Protein 3SY9 (pdb70)

B-factor: mean 71.55, std 22.41, range [23.56, 163.9]

InterPro domains:
  IPR005318 Outer membrane porin, bacterial [PF03573] (29-442)
  IPR005318 Outer membrane porin, bacterial [PTHR34596] (5-444)
  IPR023614 Porin domain superfamily [G3DSA:2.40.160.10] (34-443)

Secondary structure (DSSP, 8-state):
--TTTT-EEEEEEEEEEEEEEE--EEEEEEEEEEEE----SSSEEEEEEEEEEEEEE----S----EEEEEEEEEEEEETTEEEEEEEE--EETTEE--SSSSSPP-EEEEEEEE-SSTTEEEEEEEEEE-------EEEEEEEEEEEEETTEEEEEEEEEETTTEEEEEEEEEE-EE-SSSEEEEEEEEEEEEEE-TT-TT---EEEEEEEEEEEEETTEEEEEEEEEEESSS----SS-SS-TT-TT--SS-----TT-EEEEEEEEEE-GGGT-TTEEEEEEEEEEE--GGGS-TT-TTTGGG--TTTTT-EEEEEEEEEEEE--SSTTTT-EEEEEEEEEEEETTGGGTS--EEEEEEEEEEEEEE-/--TTTT-EEEEEEEEEEEEEEE--EEEEEEEEEEEE-----SSSEEEEEEEEEEEEE-----S----EEEEEEEEEEEEETTEEEEEEEE--BSSS-B--SSSSSPP-EEEEEEEEEEETTEEEEEEEEEE-------EEEEEEEEEE--SSSEEEEEEEEEETTTEEEEEEEEEE-EE-SSSEEEEEEEEEEEEEE-TT-TT---EEEEEEEEEEEEETTEEEEEEEEEEESSS----SS-SS-TT-TT--SS-----TT-EEEEEEEEEE-GGGT-TTEEEEEEEEEEE--GGGS-TT-TTTGGG--TT-SS-EEEEEEEEEEEE--SSTTTT-EEEEEEEEEEEETTGGGTS--EEEEEEEEEEEEEE-/---TTTT-EEEEEEEEEEEEEE--EEEEEEEEEEEE----SSSSEEEEEEEEEEEEE--EEEEEEEEEEEEETTEEEEEEEE--EETTEE--SSSSS---EEEEEEEE--STTEEEEEEEEEE----EEEEEEEEEE---SEEEEEEEEEETTTEEEEEEEEEE-EE-SSSEEEEEEEEEEEEEE-TT-TT---EEEEEEEEEEEEETTEEEEEEEEEEESSS----SS-SS-SS-TT--SS-----TT-EEEEEEEEEE-GGGT-TTEEEEEEEEEEE--TTSS-TT-TTTGGG--SS-SS-EEEEEEEEEEEE--SGGGTT-EEEEEEEEEEEETTGGGTS--EEEEEEEEEEEEE--/---TTTT-EEEEEEEEEEEEEE--EEEEEEEEEEE----SSSSEEEEEEEEEEEEE--EEEEEEEEEEEEETTEEEEEEEE--EETTEE--SSSSS---EEEEEEEE--SSSEEEEEEEEEE-S---EEEEEEEEEE--SSS-EEEEEEEEETTTEEEEEEEEE--EE-SSSEEEEEEEEEEEEEE-TT-TT---EEEEEEEEEEEEETTEEEEEEEEEEESSS----SS-SS-SS-TT--SS-----TT-EEEEEEEEEE-GGGT-TTEEEEEEEEEEE--GGGS-TT-TTTTTS--TT-TT-EEEEEEEEEEEE--SSTTTT-EEEEEEEEEEE-SSGGGTS--EEEEEEEEEEEEEE-

Organism: Pseudomonas aeruginosa (strain ATCC 15692 / DSM 22644 / CIP 104116 / JCM 14847 / LMG 12228 / 1C / PRS 101 / PAO1) (NCBI:txid208964)

CATH classification: 2.40.160.10

Structure (mmCIF, N/CA/C/O backbone):
data_3SY9
#
_entry.id   3SY9
#
_cell.length_a   93.353
_cell.length_b   102.828
_cell.length_c   101.696
_cell.angle_alpha   77.67
_cell.angle_beta   62.57
_cell.angle_gamma   62.95
#
_symmetry.space_group_name_H-M   'P 1'
#
loop_
_entity.id
_entity.type
_entity.pdbx_description
1 polymer 'Histidine porin OpdC'
2 non-polymer (HYDROXYETHYLOXY)TRI(ETHYLOXY)OCTANE
3 non-polymer 'octyl beta-D-glucopyranoside'
4 water water
#
loop_
_atom_site.group_PDB
_atom_site.id
_atom_site.type_symbol
_atom_site.label_atom_id
_atom_site.label_alt_id
_atom_site.label_comp_id
_atom_site.label_asym_id
_atom_site.label_entity_id
_atom_site.label_seq_id
_atom_site.pdbx_PDB_ins_code
_atom_site.Cartn_x
_atom_site.Cartn_y
_atom_site.Cartn_z
_atom_site.occupancy
_atom_site.B_iso_or_equiv
_atom_site.auth_seq_id
_atom_site.auth_comp_id
_atom_site.auth_asym_id
_atom_site.auth_atom_id
_atom_site.pdbx_PDB_model_num
ATOM 1 N N . GLU A 1 7 ? 8.675 -8.886 -3.481 1.00 93.75 7 GLU A N 1
ATOM 2 C CA . GLU A 1 7 ? 9.164 -8.625 -4.835 1.00 94.06 7 GLU A CA 1
ATOM 3 C C . GLU A 1 7 ? 8.630 -7.323 -5.427 1.00 91.79 7 GLU A C 1
ATOM 4 O O . GLU A 1 7 ? 9.370 -6.558 -6.041 1.00 92.34 7 GLU A O 1
ATOM 10 N N . GLY A 1 8 ? 7.348 -7.057 -5.227 1.00 89.28 8 GLY A N 1
ATOM 11 C CA . GLY A 1 8 ? 6.783 -5.813 -5.705 1.00 79.76 8 GLY A CA 1
ATOM 12 C C . GLY A 1 8 ? 5.808 -5.939 -6.852 1.00 75.52 8 GLY A C 1
ATOM 13 O O . GLY A 1 8 ? 5.798 -6.924 -7.583 1.00 85.03 8 GLY A O 1
ATOM 14 N N . PHE A 1 9 ? 4.999 -4.902 -7.005 1.00 68.17 9 PHE A N 1
ATOM 15 C CA . PHE A 1 9 ? 3.898 -4.874 -7.953 1.00 67.26 9 PHE A CA 1
ATOM 16 C C . PHE A 1 9 ? 4.284 -5.457 -9.313 1.00 66.58 9 PHE A C 1
ATOM 17 O O . PHE A 1 9 ? 3.742 -6.473 -9.733 1.00 61.91 9 PHE A O 1
ATOM 25 N N . ILE A 1 10 ? 5.203 -4.808 -10.012 1.00 70.70 10 ILE A N 1
ATOM 26 C CA . ILE A 1 10 ? 5.618 -5.309 -11.311 1.00 76.48 10 ILE A CA 1
ATOM 27 C C . ILE A 1 10 ? 6.285 -6.681 -11.205 1.00 75.02 10 ILE A C 1
ATOM 28 O O . ILE A 1 10 ? 5.788 -7.660 -11.768 1.00 58.06 10 ILE A O 1
ATOM 33 N N . GLU A 1 11 ? 7.384 -6.749 -10.452 1.00 87.68 11 GLU A N 1
ATOM 34 C CA . GLU A 1 11 ? 8.228 -7.954 -10.391 1.00 92.32 11 GLU A CA 1
ATOM 35 C C . GLU A 1 11 ? 7.475 -9.219 -10.032 1.00 82.54 11 GLU A C 1
ATOM 36 O O . GLU A 1 11 ? 7.798 -10.293 -10.545 1.00 85.42 11 GLU A O 1
ATOM 42 N N . GLY A 1 12 ? 6.495 -9.097 -9.139 1.00 76.70 12 GLY A N 1
ATOM 43 C CA . GLY A 1 12 ? 5.703 -10.242 -8.711 1.00 73.82 12 GLY A CA 1
ATOM 44 C C . GLY A 1 12 ? 4.443 -10.503 -9.527 1.00 68.94 12 GLY A C 1
ATOM 45 O O . GLY A 1 12 ? 3.562 -11.259 -9.110 1.00 70.86 12 GLY A O 1
ATOM 46 N N . SER A 1 13 ? 4.358 -9.884 -10.696 1.00 71.26 13 SER A N 1
ATOM 47 C CA . SER A 1 13 ? 3.176 -10.012 -11.535 1.00 74.91 13 SER A CA 1
ATOM 48 C C . SER A 1 13 ? 3.192 -11.268 -12.404 1.00 73.54 13 SER A C 1
ATOM 49 O O . SER A 1 13 ? 4.237 -11.677 -12.908 1.00 77.98 13 SER A O 1
ATOM 52 N N . SER A 1 14 ? 2.021 -11.875 -12.565 1.00 61.04 14 SER A N 1
ATOM 53 C CA . SER A 1 14 ? 1.870 -13.035 -13.430 1.00 67.79 14 SER A CA 1
ATOM 54 C C . SER A 1 14 ? 0.563 -12.978 -14.240 1.00 71.70 14 SER A C 1
ATOM 55 O O . SER A 1 14 ? -0.486 -12.547 -13.739 1.00 60.66 14 SER A O 1
ATOM 58 N N . LEU A 1 15 ? 0.637 -13.412 -15.494 1.00 76.49 15 LEU A N 1
ATOM 59 C CA . LEU A 1 15 ? -0.547 -13.526 -16.341 1.00 75.36 15 LEU A CA 1
ATOM 60 C C . LEU A 1 15 ? -0.696 -14.950 -16.910 1.00 74.97 15 LEU A C 1
ATOM 61 O O . LEU A 1 15 ? 0.205 -15.466 -17.558 1.00 74.69 15 LEU A O 1
ATOM 66 N N . GLN A 1 16 ? -1.835 -15.587 -16.667 1.00 74.06 16 GLN A N 1
ATOM 67 C CA . GLN A 1 16 ? -2.079 -16.914 -17.222 1.00 72.75 16 GLN A CA 1
ATOM 68 C C . GLN A 1 16 ? -3.278 -16.894 -18.154 1.00 63.56 16 GLN A C 1
ATOM 69 O O . GLN A 1 16 ? -4.266 -16.207 -17.891 1.00 58.36 16 GLN A O 1
ATOM 75 N N . LEU A 1 17 ? -3.178 -17.642 -19.250 1.00 66.94 17 LEU A N 1
ATOM 76 C CA . LEU A 1 17 ? -4.312 -17.852 -20.148 1.00 69.40 17 LEU A CA 1
ATOM 77 C C . LEU A 1 17 ? -4.685 -19.325 -20.231 1.00 62.60 17 LEU A C 1
ATOM 78 O O . LEU A 1 17 ? -3.876 -20.149 -20.647 1.00 70.61 17 LEU A O 1
ATOM 83 N N . LEU A 1 18 ? -5.910 -19.655 -19.837 1.00 54.24 18 LEU A N 1
ATOM 84 C CA . LEU A 1 18 ? -6.376 -21.035 -19.913 1.00 61.38 18 LEU A CA 1
ATOM 85 C C . LEU A 1 18 ? -7.393 -21.227 -21.037 1.00 61.93 18 LEU A C 1
ATOM 86 O O . LEU A 1 18 ? -8.503 -20.692 -20.991 1.00 53.17 18 LEU A O 1
ATOM 91 N N . THR A 1 19 ? -6.987 -21.992 -22.047 1.00 68.93 19 THR A N 1
ATOM 92 C CA . THR A 1 19 ? -7.846 -22.363 -23.166 1.00 72.89 19 THR A CA 1
ATOM 93 C C . THR A 1 19 ? -8.583 -23.651 -22.848 1.00 76.18 19 THR A C 1
ATOM 94 O O . THR A 1 19 ? -7.978 -24.633 -22.408 1.00 78.83 19 THR A O 1
ATOM 98 N N . ARG A 1 20 ? -9.888 -23.649 -23.097 1.00 77.27 20 ARG A N 1
ATOM 99 C CA . ARG A 1 20 ? -10.748 -24.755 -22.701 1.00 73.52 20 ARG A CA 1
ATOM 100 C C . ARG A 1 20 ? -11.633 -25.295 -23.840 1.00 72.42 20 ARG A C 1
ATOM 101 O O . ARG A 1 20 ? -12.524 -24.605 -24.339 1.00 61.88 20 ARG A O 1
ATOM 109 N N . ASN A 1 21 ? -11.388 -26.537 -24.243 1.00 85.58 21 ASN A N 1
ATOM 110 C CA . ASN A 1 21 ? -12.289 -27.226 -25.162 1.00 89.86 21 ASN A CA 1
ATOM 111 C C . ASN A 1 21 ? -13.243 -28.135 -24.398 1.00 85.06 21 ASN A C 1
ATOM 112 O O . ASN A 1 21 ? -12.816 -28.953 -23.585 1.00 89.91 21 ASN A O 1
ATOM 117 N N . TYR A 1 22 ? -14.535 -27.999 -24.667 1.00 74.49 22 TYR A N 1
ATOM 118 C CA . TYR A 1 22 ? -15.543 -28.670 -23.856 1.00 72.02 22 TYR A CA 1
ATOM 119 C C . TYR A 1 22 ? -16.599 -29.365 -24.719 1.00 74.83 22 TYR A C 1
ATOM 120 O O . TYR A 1 22 ? -17.296 -28.708 -25.499 1.00 73.96 22 TYR A O 1
ATOM 129 N N . TYR A 1 23 ? -16.718 -30.689 -24.579 1.00 77.23 23 TYR A N 1
ATOM 130 C CA . TYR A 1 23 ? -17.687 -31.469 -25.369 1.00 75.22 23 TYR A CA 1
ATOM 131 C C . TYR A 1 23 ? -18.628 -32.291 -24.510 1.00 71.65 23 TYR A C 1
ATOM 132 O O . TYR A 1 23 ? -18.197 -33.036 -23.637 1.00 81.43 23 TYR A O 1
ATOM 141 N N . PHE A 1 24 ? -19.917 -32.178 -24.786 1.00 65.64 24 PHE A N 1
ATOM 142 C CA . PHE A 1 24 ? -20.924 -32.734 -23.898 1.00 75.09 24 PHE A CA 1
ATOM 143 C C . PHE A 1 24 ? -22.000 -33.491 -24.683 1.00 76.65 24 PHE A C 1
ATOM 144 O O . PHE A 1 24 ? -22.738 -32.894 -25.461 1.00 76.26 24 PHE A O 1
ATOM 152 N N . ASN A 1 25 ? -22.086 -34.804 -24.484 1.00 86.54 25 ASN A N 1
ATOM 153 C CA . ASN A 1 25 ? -23.088 -35.614 -25.190 1.00 93.24 25 ASN A CA 1
ATOM 154 C C . ASN A 1 25 ? -24.129 -36.266 -24.281 1.00 88.09 25 ASN A C 1
ATOM 155 O O . ASN A 1 25 ? -23.793 -36.854 -23.257 1.00 82.41 25 ASN A O 1
ATOM 160 N N . HIS A 1 26 ? -25.392 -36.176 -24.681 1.00 92.40 26 HIS A N 1
ATOM 161 C CA . HIS A 1 26 ? -26.495 -36.619 -23.834 1.00 95.70 26 HIS A CA 1
ATOM 162 C C . HIS A 1 26 ? -27.508 -37.528 -24.534 1.00 105.48 26 HIS A C 1
ATOM 163 O O . HIS A 1 26 ? -28.130 -37.137 -25.519 1.00 116.52 26 HIS A O 1
ATOM 170 N N . ASP A 1 27 ? -27.665 -38.742 -24.014 1.00 106.86 27 ASP A N 1
ATOM 171 C CA . ASP A 1 27 ? -28.736 -39.642 -24.440 1.00 111.48 27 ASP A CA 1
ATOM 172 C C . ASP A 1 27 ? -29.864 -39.623 -23.408 1.00 103.77 27 ASP A C 1
ATOM 173 O O . ASP A 1 27 ? -29.614 -39.651 -22.203 1.00 94.12 27 ASP A O 1
ATOM 178 N N . ARG A 1 28 ? -31.104 -39.574 -23.877 1.00 106.89 28 ARG A N 1
ATOM 179 C CA . ARG A 1 28 ? -32.240 -39.609 -22.964 1.00 104.52 28 ARG A CA 1
ATOM 180 C C . ARG A 1 28 ? -33.180 -40.789 -23.239 1.00 108.10 28 ARG A C 1
ATOM 181 O O . ARG A 1 28 ? -33.666 -40.958 -24.364 1.00 107.31 28 ARG A O 1
ATOM 184 N N . ARG A 1 29 ? -33.419 -41.599 -22.208 1.00 108.46 29 ARG A N 1
ATOM 185 C CA . ARG A 1 29 ? -34.260 -42.775 -22.355 1.00 112.95 29 ARG A CA 1
ATOM 186 C C . ARG A 1 29 ? -35.706 -42.500 -21.916 1.00 111.32 29 ARG A C 1
ATOM 187 O O . ARG A 1 29 ? -36.252 -43.242 -21.082 1.00 111.31 29 ARG A O 1
ATOM 195 N N . SER A 1 36 ? -29.054 -34.460 -27.419 1.00 114.05 36 SER A N 1
ATOM 196 C CA . SER A 1 36 ? -28.484 -33.126 -27.584 1.00 114.50 36 SER A CA 1
ATOM 197 C C . SER A 1 36 ? -26.982 -33.103 -27.283 1.00 104.61 36 SER A C 1
ATOM 198 O O . SER A 1 36 ? -26.581 -33.278 -26.130 1.00 90.33 36 SER A O 1
ATOM 201 N N . LYS A 1 37 ? -26.148 -32.894 -28.305 1.00 104.18 37 LYS A N 1
ATOM 202 C CA . LYS A 1 37 ? -24.728 -32.670 -28.038 1.00 95.26 37 LYS A CA 1
ATOM 203 C C . LYS A 1 37 ? -24.401 -31.177 -27.978 1.00 88.82 37 LYS A C 1
ATOM 204 O O . LYS A 1 37 ? -25.192 -30.335 -28.410 1.00 82.43 37 LYS A O 1
ATOM 207 N N . GLU A 1 38 ? -23.205 -30.862 -27.492 1.00 86.18 38 GLU A N 1
ATOM 208 C CA . GLU A 1 38 ? -22.774 -29.476 -27.369 1.00 81.39 38 GLU A CA 1
ATOM 209 C C . GLU A 1 38 ? -21.253 -29.362 -27.407 1.00 77.89 38 GLU A C 1
ATOM 210 O O . GLU A 1 38 ? -20.538 -30.187 -26.834 1.00 74.59 38 GLU A O 1
ATOM 212 N N . TRP A 1 39 ? -20.769 -28.314 -28.058 1.00 80.57 39 TRP A N 1
ATOM 213 C CA . TRP A 1 39 ? -19.347 -28.134 -28.290 1.00 90.45 39 TRP A CA 1
ATOM 214 C C . TRP A 1 39 ? -19.038 -26.677 -27.966 1.00 82.28 39 TRP A C 1
ATOM 215 O O . TRP A 1 39 ? -19.750 -25.780 -28.416 1.00 86.86 39 TRP A O 1
ATOM 226 N N . ALA A 1 40 ? -18.017 -26.425 -27.152 1.00 70.97 40 ALA A N 1
ATOM 227 C CA . ALA A 1 40 ? -17.701 -25.038 -26.810 1.00 71.73 40 ALA A CA 1
ATOM 228 C C . ALA A 1 40 ? -16.229 -24.734 -26.522 1.00 76.11 40 ALA A C 1
ATOM 229 O O . ALA A 1 40 ? -15.513 -25.540 -25.916 1.00 69.90 40 ALA A O 1
ATOM 231 N N . GLN A 1 41 ? -15.804 -23.554 -26.978 1.00 84.50 41 GLN A N 1
ATOM 232 C CA . GLN A 1 41 ? -14.483 -22.996 -26.700 1.00 83.55 41 GLN A CA 1
ATOM 233 C C . GLN A 1 41 ? -14.585 -22.074 -25.501 1.00 79.27 41 GLN A C 1
ATOM 234 O O . GLN A 1 41 ? -15.595 -21.398 -25.313 1.00 78.99 41 GLN A O 1
ATOM 240 N N . GLY A 1 42 ? -13.536 -22.028 -24.693 1.00 75.35 42 GLY A N 1
ATOM 241 C CA . GLY A 1 42 ? -13.504 -21.059 -23.621 1.00 73.79 42 GLY A CA 1
ATOM 242 C C . GLY A 1 42 ? -12.095 -20.630 -23.289 1.00 78.60 42 GLY A C 1
ATOM 243 O O . GLY A 1 42 ? -11.131 -21.393 -23.404 1.00 75.67 42 GLY A O 1
ATOM 244 N N . PHE A 1 43 ? -11.990 -19.392 -22.828 1.00 84.57 43 PHE A N 1
ATOM 245 C CA . PHE A 1 43 ? -10.703 -18.774 -22.578 1.00 82.53 43 PHE A CA 1
ATOM 246 C C . PHE A 1 43 ? -10.828 -18.029 -21.281 1.00 73.63 43 PHE A C 1
ATOM 247 O O . PHE A 1 43 ? -11.798 -17.306 -21.055 1.00 64.22 43 PHE A O 1
ATOM 255 N N . ILE A 1 44 ? -9.855 -18.226 -20.412 1.00 75.60 44 ILE A N 1
ATOM 256 C CA . ILE A 1 44 ? -9.868 -17.526 -19.152 1.00 76.30 44 ILE A CA 1
ATOM 257 C C . ILE A 1 44 ? -8.484 -16.931 -18.880 1.00 74.22 44 ILE A C 1
ATOM 258 O O . ILE A 1 44 ? -7.511 -17.651 -18.622 1.00 75.42 44 ILE A O 1
ATOM 263 N N . ALA A 1 45 ? -8.416 -15.602 -18.927 1.00 65.23 45 ALA A N 1
ATOM 264 C CA . ALA A 1 45 ? -7.167 -14.881 -18.709 1.00 50.93 45 ALA A CA 1
ATOM 265 C C . ALA A 1 45 ? -7.143 -14.363 -17.281 1.00 55.03 45 ALA A C 1
ATOM 266 O O . ALA A 1 45 ? -8.139 -13.818 -16.786 1.00 53.46 45 ALA A O 1
ATOM 268 N N . THR A 1 46 ? -6.010 -14.552 -16.615 1.00 60.00 46 THR A N 1
ATOM 269 C CA . THR A 1 46 ? -5.893 -14.215 -15.201 1.00 71.81 46 THR A CA 1
ATOM 270 C C . THR A 1 46 ? -4.611 -13.456 -14.943 1.00 71.45 46 THR A C 1
ATOM 271 O O . THR A 1 46 ? -3.521 -13.976 -15.200 1.00 70.31 46 THR A O 1
ATOM 275 N N . PHE A 1 47 ? -4.741 -12.238 -14.418 1.00 68.31 47 PHE A N 1
ATOM 276 C CA . PHE A 1 47 ? -3.579 -11.453 -14.002 1.00 62.52 47 PHE A CA 1
ATOM 277 C C . PHE A 1 47 ? -3.505 -11.246 -12.483 1.00 55.72 47 PHE A C 1
ATOM 278 O O . PHE A 1 47 ? -4.513 -10.979 -11.816 1.00 50.87 47 PHE A O 1
ATOM 286 N N . GLN A 1 48 ? -2.300 -11.366 -11.942 1.00 57.57 48 GLN A N 1
ATOM 287 C CA . GLN A 1 48 ? -2.069 -10.997 -10.554 1.00 62.69 48 GLN A CA 1
ATOM 288 C C . GLN A 1 48 ? -0.854 -10.100 -10.407 1.00 63.14 48 GLN A C 1
ATOM 289 O O . GLN A 1 48 ? 0.250 -10.421 -10.871 1.00 60.50 48 GLN A O 1
ATOM 295 N N . SER A 1 49 ? -1.069 -8.965 -9.759 1.00 58.96 49 SER A N 1
ATOM 296 C CA . SER A 1 49 ? 0.012 -8.025 -9.504 1.00 59.44 49 SER A CA 1
ATOM 297 C C . SER A 1 49 ? 0.935 -8.570 -8.427 1.00 54.17 49 SER A C 1
ATOM 298 O O . SER A 1 49 ? 0.561 -9.457 -7.664 1.00 57.46 49 SER A O 1
ATOM 301 N N . GLY A 1 50 ? 2.144 -8.041 -8.357 1.00 51.25 50 GLY A N 1
ATOM 302 C CA . GLY A 1 50 ? 2.906 -8.187 -7.136 1.00 55.87 50 GLY A CA 1
ATOM 303 C C . GLY A 1 50 ? 2.299 -7.265 -6.082 1.00 69.35 50 GLY A C 1
ATOM 304 O O . GLY A 1 50 ? 1.183 -6.743 -6.229 1.00 46.67 50 GLY A O 1
ATOM 305 N N . TYR A 1 51 ? 3.039 -7.054 -5.005 1.00 68.20 51 TYR A N 1
ATOM 306 C CA . TYR A 1 51 ? 2.601 -6.144 -3.961 1.00 59.24 51 TYR A CA 1
ATOM 307 C C . TYR A 1 51 ? 3.574 -4.971 -3.796 1.00 63.76 51 TYR A C 1
ATOM 308 O O . TYR A 1 51 ? 4.799 -5.161 -3.805 1.00 56.70 51 TYR A O 1
ATOM 317 N N . THR A 1 52 ? 3.033 -3.763 -3.637 1.00 60.79 52 THR A N 1
ATOM 318 C CA . THR A 1 52 ? 3.869 -2.635 -3.234 1.00 57.51 52 THR A CA 1
ATOM 319 C C . THR A 1 52 ? 4.555 -3.005 -1.923 1.00 56.83 52 THR A C 1
ATOM 320 O O . THR A 1 52 ? 3.961 -3.667 -1.065 1.00 60.26 52 THR A O 1
ATOM 324 N N . PRO A 1 53 ? 5.823 -2.607 -1.779 1.00 59.85 53 PRO A N 1
ATOM 325 C CA . PRO A 1 53 ? 6.627 -2.948 -0.599 1.00 57.99 53 PRO A CA 1
ATOM 326 C C . PRO A 1 53 ? 6.175 -2.235 0.679 1.00 61.97 53 PRO A C 1
ATOM 327 O O . PRO A 1 53 ? 5.410 -1.270 0.639 1.00 51.54 53 PRO A O 1
ATOM 331 N N . GLY A 1 54 ? 6.638 -2.733 1.816 1.00 62.51 54 GLY A N 1
ATOM 332 C CA . GLY A 1 54 ? 6.166 -2.236 3.088 1.00 52.10 54 GLY A CA 1
ATOM 333 C C . GLY A 1 54 ? 5.271 -3.161 3.903 1.00 70.90 54 GLY A C 1
ATOM 334 O O . GLY A 1 54 ? 4.801 -4.226 3.459 1.00 56.63 54 GLY A O 1
ATOM 335 N N . VAL A 1 55 ? 5.056 -2.730 5.137 1.00 69.75 55 VAL A N 1
ATOM 336 C CA . VAL A 1 55 ? 4.193 -3.412 6.075 1.00 68.94 55 VAL A CA 1
ATOM 337 C C . VAL A 1 55 ? 2.800 -3.655 5.486 1.00 65.68 55 VAL A C 1
ATOM 338 O O . VAL A 1 55 ? 2.218 -4.726 5.677 1.00 66.16 55 VAL A O 1
ATOM 342 N N . VAL A 1 56 ? 2.260 -2.652 4.797 1.00 62.49 56 VAL A N 1
ATOM 343 C CA . VAL A 1 56 ? 0.954 -2.775 4.152 1.00 56.94 56 VAL A CA 1
ATOM 344 C C . VAL A 1 56 ? 1.103 -2.654 2.639 1.00 50.77 56 VAL A C 1
ATOM 345 O O . VAL A 1 56 ? 1.312 -1.573 2.121 1.00 52.01 56 VAL A O 1
ATOM 349 N N . GLY A 1 57 ? 0.946 -3.755 1.923 1.00 58.41 57 GLY A N 1
ATOM 350 C CA . GLY A 1 57 ? 1.174 -3.747 0.489 1.00 60.61 57 GLY A CA 1
ATOM 351 C C . GLY A 1 57 ? -0.101 -3.621 -0.316 1.00 58.88 57 GLY A C 1
ATOM 352 O O . GLY A 1 57 ? -1.201 -3.824 0.197 1.00 62.99 57 GLY A O 1
ATOM 353 N N . PHE A 1 58 ? 0.048 -3.292 -1.590 1.00 54.68 58 PHE A N 1
ATOM 354 C CA . PHE A 1 58 ? -1.105 -3.030 -2.426 1.00 52.10 58 PHE A CA 1
ATOM 355 C C . PHE A 1 58 ? -0.917 -3.729 -3.742 1.00 51.27 58 PHE A C 1
ATOM 356 O O . PHE A 1 58 ? 0.196 -3.777 -4.271 1.00 47.65 58 PHE A O 1
ATOM 364 N N . GLY A 1 59 ? -2.003 -4.286 -4.265 1.00 47.94 59 GLY A N 1
ATOM 365 C CA . GLY A 1 59 ? -1.932 -4.938 -5.555 1.00 54.80 59 GLY A CA 1
ATOM 366 C C . GLY A 1 59 ? -3.231 -4.970 -6.326 1.00 53.87 59 GLY A C 1
ATOM 367 O O . GLY A 1 59 ? -4.266 -4.433 -5.897 1.00 43.70 59 GLY A O 1
ATOM 368 N N . VAL A 1 60 ? -3.175 -5.610 -7.485 1.00 54.23 60 VAL A N 1
ATOM 369 C CA . VAL A 1 60 ? -4.383 -5.814 -8.262 1.00 62.73 60 VAL A CA 1
ATOM 370 C C . VAL A 1 60 ? -4.506 -7.216 -8.887 1.00 49.31 60 VAL A C 1
ATOM 371 O O . VAL A 1 60 ? -3.532 -7.792 -9.390 1.00 44.86 60 VAL A O 1
ATOM 375 N N . ASP A 1 61 ? -5.721 -7.752 -8.843 1.00 47.31 61 ASP A N 1
ATOM 376 C CA . ASP A 1 61 ? -6.048 -8.988 -9.560 1.00 48.61 61 ASP A CA 1
ATOM 377 C C . ASP A 1 61 ? -7.126 -8.686 -10.565 1.00 52.96 61 ASP A C 1
ATOM 378 O O . ASP A 1 61 ? -8.026 -7.889 -10.293 1.00 60.28 61 ASP A O 1
ATOM 383 N N . ALA A 1 62 ? -7.022 -9.297 -11.739 1.00 53.23 62 ALA A N 1
ATOM 384 C CA . ALA A 1 62 ? -8.013 -9.067 -12.788 1.00 57.18 62 ALA A CA 1
ATOM 385 C C . ALA A 1 62 ? -8.149 -10.270 -13.711 1.00 54.30 62 ALA A C 1
ATOM 386 O O . ALA A 1 62 ? -7.185 -10.996 -13.948 1.00 59.56 62 ALA A O 1
ATOM 388 N N . TYR A 1 63 ? -9.351 -10.473 -14.235 1.00 47.94 63 TYR A N 1
ATOM 389 C CA . TYR A 1 63 ? -9.606 -11.591 -15.134 1.00 56.62 63 TYR A CA 1
ATOM 390 C C . TYR A 1 63 ? -10.543 -11.177 -16.256 1.00 56.67 63 TYR A C 1
ATOM 391 O O . TYR A 1 63 ? -11.353 -10.239 -16.114 1.00 48.35 63 TYR A O 1
ATOM 400 N N . GLY A 1 64 ? -10.495 -11.943 -17.339 1.00 52.97 64 GLY A N 1
ATOM 401 C CA . GLY A 1 64 ? -11.542 -11.855 -18.328 1.00 59.89 64 GLY A CA 1
ATOM 402 C C . GLY A 1 64 ? -11.798 -13.228 -18.913 1.00 62.63 64 GLY A C 1
ATOM 403 O O . GLY A 1 64 ? -10.894 -14.060 -19.063 1.00 60.37 64 GLY A O 1
ATOM 404 N N . MET A 1 65 ? -13.050 -13.429 -19.299 1.00 54.01 65 MET A N 1
ATOM 405 C CA . MET A 1 65 ? -13.572 -14.750 -19.564 1.00 58.83 65 MET A CA 1
ATOM 406 C C . MET A 1 65 ? -14.417 -14.690 -20.816 1.00 65.21 65 MET A C 1
ATOM 407 O O . MET A 1 65 ? -15.332 -13.871 -20.917 1.00 61.43 65 MET A O 1
ATOM 412 N N . LEU A 1 66 ? -14.117 -15.563 -21.769 1.00 75.51 66 LEU A N 1
ATOM 413 C CA . LEU A 1 66 ? -14.904 -15.648 -22.993 1.00 81.18 66 LEU A CA 1
ATOM 414 C C . LEU A 1 66 ? -15.247 -17.101 -23.306 1.00 81.99 66 LEU A C 1
ATOM 415 O O . LEU A 1 66 ? -14.436 -17.993 -23.070 1.00 76.20 66 LEU A O 1
ATOM 420 N N . GLY A 1 67 ? -16.445 -17.338 -23.838 1.00 89.65 67 GLY A N 1
ATOM 421 C CA . GLY A 1 67 ? -16.756 -18.636 -24.418 1.00 85.51 67 GLY A CA 1
ATOM 422 C C . GLY A 1 67 ? -17.784 -18.586 -25.540 1.00 76.68 67 GLY A C 1
ATOM 423 O O . GLY A 1 67 ? -18.702 -17.759 -25.542 1.00 67.89 67 GLY A O 1
ATOM 424 N N . LEU A 1 68 ? -17.644 -19.524 -26.473 1.00 77.43 68 LEU A N 1
ATOM 425 C CA . LEU A 1 68 ? -18.420 -19.528 -27.706 1.00 79.90 68 LEU A CA 1
ATOM 426 C C . LEU A 1 68 ? -18.868 -20.944 -28.079 1.00 79.67 68 LEU A C 1
ATOM 427 O O . LEU A 1 68 ? -18.039 -21.845 -28.212 1.00 83.50 68 LEU A O 1
ATOM 429 N N . LYS A 1 69 ? -20.175 -21.137 -28.249 1.00 77.89 69 LYS A N 1
ATOM 430 C CA . LYS A 1 69 ? -20.725 -22.437 -28.658 1.00 77.07 69 LYS A CA 1
ATOM 431 C C . LYS A 1 69 ? -20.409 -22.723 -30.120 1.00 83.18 69 LYS A C 1
ATOM 432 O O . LYS A 1 69 ? -20.565 -21.853 -30.976 1.00 94.92 69 LYS A O 1
ATOM 434 N N . LEU A 1 70 ? -19.971 -23.942 -30.408 1.00 98.31 70 LEU A N 1
ATOM 435 C CA . LEU A 1 70 ? -19.604 -24.310 -31.774 1.00 107.22 70 LEU A CA 1
ATOM 436 C C . LEU A 1 70 ? -20.607 -25.280 -32.396 1.00 113.32 70 LEU A C 1
ATOM 437 O O . LEU A 1 70 ? -21.445 -24.885 -33.206 1.00 116.50 70 LEU A O 1
ATOM 442 N N . TYR A 1 92 ? -28.697 -14.779 -17.065 1.00 112.11 81 TYR A N 1
ATOM 443 C CA . TYR A 1 92 ? -27.313 -14.595 -17.470 1.00 118.13 81 TYR A CA 1
ATOM 444 C C . TYR A 1 92 ? -26.833 -15.804 -18.274 1.00 130.03 81 TYR A C 1
ATOM 445 O O . TYR A 1 92 ? -26.288 -15.646 -19.366 1.00 137.02 81 TYR A O 1
ATOM 447 N N . GLU A 1 93 ? -27.052 -17.002 -17.727 1.00 127.36 82 GLU A N 1
ATOM 448 C CA . GLU A 1 93 ? -26.777 -18.281 -18.409 1.00 127.87 82 GLU A CA 1
ATOM 449 C C . GLU A 1 93 ? -25.409 -18.456 -19.136 1.00 81.15 82 GLU A C 1
ATOM 450 O O . GLU A 1 93 ? -25.355 -18.409 -20.371 1.00 83.18 82 GLU A O 1
ATOM 452 N N . SER A 1 94 ? -24.314 -18.662 -18.381 1.00 81.89 83 SER A N 1
ATOM 453 C CA . SER A 1 94 ? -23.002 -18.930 -19.006 1.00 84.71 83 SER A CA 1
ATOM 454 C C . SER A 1 94 ? -23.129 -20.280 -19.725 1.00 87.73 83 SER A C 1
ATOM 455 O O . SER A 1 94 ? -24.218 -20.851 -19.742 1.00 91.94 83 SER A O 1
ATOM 457 N N . GLY A 1 95 ? -22.083 -20.771 -20.386 1.00 87.09 84 GLY A N 1
ATOM 458 C CA . GLY A 1 95 ? -22.381 -21.724 -21.449 1.00 88.48 84 GLY A CA 1
ATOM 459 C C . GLY A 1 95 ? -22.111 -23.238 -21.288 1.00 86.42 84 GLY A C 1
ATOM 460 O O . GLY A 1 95 ? -20.983 -23.724 -21.322 1.00 85.12 84 GLY A O 1
ATOM 461 N N . LYS A 1 96 ? -23.186 -23.951 -20.996 1.00 90.29 85 LYS A N 1
ATOM 462 C CA . LYS A 1 96 ? -23.702 -25.012 -21.826 1.00 92.48 85 LYS A CA 1
ATOM 463 C C . LYS A 1 96 ? -25.202 -25.054 -21.456 1.00 109.34 85 LYS A C 1
ATOM 464 O O . LYS A 1 96 ? -25.513 -25.138 -20.268 1.00 113.75 85 LYS A O 1
ATOM 466 N N . ALA A 1 97 ? -26.109 -24.989 -22.439 1.00 119.63 86 ALA A N 1
ATOM 467 C CA . ALA A 1 97 ? -27.546 -24.839 -22.165 1.00 124.78 86 ALA A CA 1
ATOM 468 C C . ALA A 1 97 ? -28.063 -25.861 -21.166 1.00 123.78 86 ALA A C 1
ATOM 469 O O . ALA A 1 97 ? -27.745 -27.054 -21.227 1.00 117.22 86 ALA A O 1
ATOM 471 N N . PRO A 1 98 ? -27.629 -17.338 -26.464 1.00 147.85 98 PRO A N 1
ATOM 472 C CA . PRO A 1 98 ? -26.669 -18.262 -25.851 1.00 142.33 98 PRO A CA 1
ATOM 473 C C . PRO A 1 98 ? -25.500 -18.612 -26.775 1.00 141.63 98 PRO A C 1
ATOM 474 O O . PRO A 1 98 ? -24.887 -19.658 -26.580 1.00 143.89 98 PRO A O 1
ATOM 478 N N . ASP A 1 99 ? -25.215 -17.781 -27.776 1.00 136.29 99 ASP A N 1
ATOM 479 C CA . ASP A 1 99 ? -24.137 -18.094 -28.718 1.00 126.70 99 ASP A CA 1
ATOM 480 C C . ASP A 1 99 ? -22.731 -17.709 -28.251 1.00 111.51 99 ASP A C 1
ATOM 481 O O . ASP A 1 99 ? -21.755 -18.390 -28.568 1.00 101.88 99 ASP A O 1
ATOM 486 N N . GLU A 1 100 ? -22.630 -16.607 -27.519 1.00 105.58 100 GLU A N 1
ATOM 487 C CA . GLU A 1 100 ? -21.359 -16.195 -26.935 1.00 94.75 100 GLU A CA 1
ATOM 488 C C . GLU A 1 100 ? -21.578 -15.769 -25.489 1.00 86.56 100 GLU A C 1
ATOM 489 O O . GLU A 1 100 ? -22.690 -15.438 -25.096 1.00 91.42 100 GLU A O 1
ATOM 491 N N . PHE A 1 101 ? -20.527 -15.794 -24.685 1.00 76.61 101 PHE A N 1
ATOM 492 C CA . PHE A 1 101 ? -20.621 -15.247 -23.343 1.00 74.81 101 PHE A CA 1
ATOM 493 C C . PHE A 1 101 ? -19.319 -14.563 -22.982 1.00 75.40 101 PHE A C 1
ATOM 494 O O . PHE A 1 101 ? -18.256 -14.962 -23.448 1.00 78.46 101 PHE A O 1
ATOM 502 N N . SER A 1 102 ? -19.392 -13.535 -22.149 1.00 70.04 102 SER A N 1
ATOM 503 C CA . SER A 1 102 ? -18.170 -12.902 -21.688 1.00 66.18 102 SER A CA 1
ATOM 504 C C . SER A 1 102 ? -18.349 -12.183 -20.367 1.00 61.03 102 SER A C 1
ATOM 505 O O . SER A 1 102 ? -19.462 -11.892 -19.929 1.00 58.74 102 SER A O 1
ATOM 508 N N . SER A 1 103 ? -17.221 -11.884 -19.748 1.00 60.73 103 SER A N 1
ATOM 509 C CA . SER A 1 103 ? -17.215 -11.169 -18.497 1.00 61.37 103 SER A CA 1
ATOM 510 C C . SER A 1 103 ? -15.776 -10.888 -18.093 1.00 60.56 103 SER A C 1
ATOM 511 O O . SER A 1 103 ? -14.838 -11.545 -18.551 1.00 57.43 103 SER A O 1
ATOM 514 N N . GLY A 1 104 ? -15.612 -9.908 -17.217 1.00 61.63 104 GLY A N 1
ATOM 515 C CA . GLY A 1 104 ? -14.301 -9.528 -16.744 1.00 43.05 104 GLY A CA 1
ATOM 516 C C . GLY A 1 104 ? -14.487 -8.765 -15.461 1.00 56.94 104 GLY A C 1
ATOM 517 O O . GLY A 1 104 ? -15.575 -8.261 -15.177 1.00 40.63 104 GLY A O 1
ATOM 518 N N . GLY A 1 105 ? -13.431 -8.680 -14.672 1.00 48.51 105 GLY A N 1
ATOM 519 C CA . GLY A 1 105 ? -13.509 -7.918 -13.449 1.00 46.73 105 GLY A CA 1
ATOM 520 C C . GLY A 1 105 ? -12.138 -7.765 -12.854 1.00 49.24 105 GLY A C 1
ATOM 521 O O . GLY A 1 105 ? -11.157 -8.255 -13.411 1.00 52.66 105 GLY A O 1
ATOM 522 N N . ALA A 1 106 ? -12.074 -7.084 -11.718 1.00 51.91 106 ALA A N 1
ATOM 523 C CA . ALA A 1 106 ? -10.810 -6.877 -11.022 1.00 52.99 106 ALA A CA 1
ATOM 524 C C . ALA A 1 106 ? -11.060 -6.627 -9.544 1.00 50.71 106 ALA A C 1
ATOM 525 O O . ALA A 1 106 ? -12.169 -6.277 -9.142 1.00 52.64 106 ALA A O 1
ATOM 527 N N . ALA A 1 107 ? -10.034 -6.837 -8.733 1.00 42.63 107 ALA A N 1
ATOM 528 C CA . ALA A 1 107 ? -10.159 -6.579 -7.311 1.00 52.45 107 ALA A CA 1
ATOM 529 C C . ALA A 1 107 ? -8.880 -5.966 -6.781 1.00 52.96 107 ALA A C 1
ATOM 530 O O . ALA A 1 107 ? -7.776 -6.279 -7.240 1.00 47.13 107 ALA A O 1
ATOM 532 N N . LEU A 1 108 ? -9.069 -5.040 -5.849 1.00 58.42 108 LEU A N 1
ATOM 533 C CA . LEU A 1 108 ? -7.986 -4.394 -5.142 1.00 57.54 108 LEU A CA 1
ATOM 534 C C . LEU A 1 108 ? -7.576 -5.329 -4.014 1.00 62.97 108 LEU A C 1
ATOM 535 O O . LEU A 1 108 ? -8.421 -5.800 -3.244 1.00 64.30 108 LEU A O 1
ATOM 540 N N . LYS A 1 109 ? -6.290 -5.629 -3.924 1.00 63.51 109 LYS A N 1
ATOM 541 C CA . LYS A 1 109 ? -5.820 -6.437 -2.810 1.00 63.74 109 LYS A CA 1
ATOM 542 C C . LYS A 1 109 ? -4.849 -5.672 -1.905 1.00 56.12 109 LYS A C 1
ATOM 543 O O . LYS A 1 109 ? -3.965 -4.952 -2.372 1.00 43.20 109 LYS A O 1
ATOM 549 N N . ILE A 1 110 ? -5.053 -5.847 -0.604 1.00 53.68 110 ILE A N 1
ATOM 550 C CA . ILE A 1 110 ? -4.253 -5.209 0.417 1.00 53.78 110 ILE A CA 1
ATOM 551 C C . ILE A 1 110 ? -3.705 -6.280 1.337 1.00 62.76 110 ILE A C 1
ATOM 552 O O . ILE A 1 110 ? -4.464 -7.039 1.941 1.00 63.39 110 ILE A O 1
ATOM 557 N N . ARG A 1 111 ? -2.385 -6.343 1.454 1.00 62.52 111 ARG A N 1
ATOM 558 C CA . ARG A 1 111 ? -1.767 -7.405 2.234 1.00 57.56 111 ARG A CA 1
ATOM 559 C C . ARG A 1 111 ? -0.909 -6.894 3.382 1.00 58.74 111 ARG A C 1
ATOM 560 O O . ARG A 1 111 ? 0.122 -6.218 3.182 1.00 48.05 111 ARG A O 1
ATOM 568 N N . ALA A 1 112 ? -1.342 -7.245 4.587 1.00 47.74 112 ALA A N 1
ATOM 569 C CA . ALA A 1 112 ? -0.566 -6.979 5.784 1.00 48.76 112 ALA A CA 1
ATOM 570 C C . ALA A 1 112 ? -0.596 -8.194 6.723 1.00 50.94 112 ALA A C 1
ATOM 571 O O . ALA A 1 112 ? -1.631 -8.878 6.854 1.00 43.25 112 ALA A O 1
ATOM 573 N N . PHE A 1 113 ? 0.552 -8.460 7.346 1.00 52.05 113 PHE A N 1
ATOM 574 C CA . PHE A 1 113 ? 0.723 -9.542 8.321 1.00 64.06 113 PHE A CA 1
ATOM 575 C C . PHE A 1 113 ? 0.015 -10.827 7.926 1.00 63.72 113 PHE A C 1
ATOM 576 O O . PHE A 1 113 ? -0.881 -11.270 8.658 1.00 53.58 113 PHE A O 1
ATOM 584 N N . ASP A 1 114 ? 0.407 -11.421 6.799 1.00 66.62 114 ASP A N 1
ATOM 585 C CA . ASP A 1 114 ? -0.130 -12.722 6.375 1.00 63.98 114 ASP A CA 1
ATOM 586 C C . ASP A 1 114 ? -1.649 -12.708 6.258 1.00 59.17 114 ASP A C 1
ATOM 587 O O . ASP A 1 114 ? -2.309 -13.746 6.374 1.00 55.70 114 ASP A O 1
ATOM 592 N N . THR A 1 115 ? -2.197 -11.517 6.054 1.00 52.79 115 THR A N 1
ATOM 593 C CA . THR A 1 115 ? -3.614 -11.365 5.834 1.00 46.47 115 THR A CA 1
ATOM 594 C C . THR A 1 115 ? -3.777 -10.660 4.515 1.00 54.51 115 THR A C 1
ATOM 595 O O . THR A 1 115 ? -3.045 -9.720 4.200 1.00 62.17 115 THR A O 1
ATOM 599 N N . GLU A 1 116 ? -4.727 -11.140 3.731 1.00 56.50 116 GLU A N 1
ATOM 600 C CA . GLU A 1 116 ? -4.934 -10.624 2.396 1.00 52.43 116 GLU A CA 1
ATOM 601 C C . GLU A 1 116 ? -6.399 -10.325 2.209 1.00 57.04 116 GLU A C 1
ATOM 602 O O . GLU A 1 116 ? -7.266 -11.125 2.560 1.00 65.63 116 GLU A O 1
ATOM 608 N N . LEU A 1 117 ? -6.664 -9.146 1.671 1.00 64.86 117 LEU A N 1
ATOM 609 C CA . LEU A 1 117 ? -8.013 -8.629 1.558 1.00 56.29 117 LEU A CA 1
ATOM 610 C C . LEU A 1 117 ? -8.248 -8.345 0.084 1.00 57.85 117 LEU A C 1
ATOM 611 O O . LEU A 1 117 ? -7.476 -7.604 -0.550 1.00 52.05 117 LEU A O 1
ATOM 616 N N . LYS A 1 118 ? -9.282 -8.966 -0.476 1.00 53.09 118 LYS A N 1
ATOM 617 C CA . LYS A 1 118 ? -9.598 -8.762 -1.879 1.00 57.39 118 LYS A CA 1
ATOM 618 C C . LYS A 1 118 ? -10.927 -8.035 -1.950 1.00 53.42 118 LYS A C 1
ATOM 619 O O . LYS A 1 118 ? -11.902 -8.483 -1.338 1.00 54.21 118 LYS A O 1
ATOM 625 N N . LEU A 1 119 ? -10.955 -6.904 -2.665 1.00 42.71 119 LEU A N 1
ATOM 626 C CA . LEU A 1 119 ? -12.182 -6.114 -2.802 1.00 43.75 119 LEU A CA 1
ATOM 627 C C . LEU A 1 119 ? -12.489 -5.905 -4.270 1.00 38.86 119 LEU A C 1
ATOM 628 O O . LEU A 1 119 ? -11.742 -5.247 -4.986 1.00 39.88 119 LEU A O 1
ATOM 633 N N . GLY A 1 120 ? -13.570 -6.517 -4.732 1.00 49.89 120 GLY A N 1
ATOM 634 C CA . GLY A 1 120 ? -13.834 -6.556 -6.157 1.00 55.91 120 GLY A CA 1
ATOM 635 C C . GLY A 1 120 ? -14.422 -7.888 -6.611 1.00 56.59 120 GLY A C 1
ATOM 636 O O . GLY A 1 120 ? -14.937 -8.679 -5.809 1.00 51.48 120 GLY A O 1
ATOM 637 N N . ASP A 1 121 ? -14.327 -8.119 -7.917 1.00 51.00 121 ASP A N 1
ATOM 638 C CA . ASP A 1 121 ? -14.633 -9.400 -8.522 1.00 58.28 121 ASP A CA 1
ATOM 639 C C . ASP A 1 121 ? -13.504 -10.393 -8.299 1.00 58.42 121 ASP A C 1
ATOM 640 O O . ASP A 1 121 ? -12.323 -10.081 -8.539 1.00 63.22 121 ASP A O 1
ATOM 645 N N . GLN A 1 122 ? -13.885 -11.591 -7.857 1.00 44.65 122 GLN A N 1
ATOM 646 C CA . GLN A 1 122 ? -12.942 -12.645 -7.499 1.00 52.59 122 GLN A CA 1
ATOM 647 C C . GLN A 1 122 ? -13.562 -14.037 -7.602 1.00 62.06 122 GLN A C 1
ATOM 648 O O . GLN A 1 122 ? -14.792 -14.203 -7.587 1.00 60.09 122 GLN A O 1
ATOM 654 N N . PHE A 1 123 ? -12.690 -15.030 -7.738 1.00 59.62 123 PHE A N 1
ATOM 655 C CA . PHE A 1 123 ? -13.096 -16.427 -7.669 1.00 47.43 123 PHE A CA 1
ATOM 656 C C . PHE A 1 123 ? -13.185 -16.916 -6.228 1.00 41.96 123 PHE A C 1
ATOM 657 O O . PHE A 1 123 ? -12.540 -16.382 -5.336 1.00 41.71 123 PHE A O 1
ATOM 665 N N . LEU A 1 124 ? -14.008 -17.926 -5.994 1.00 46.09 124 LEU A N 1
ATOM 666 C CA . LEU A 1 124 ? -14.150 -18.471 -4.651 1.00 44.90 124 LEU A CA 1
ATOM 667 C C . LEU A 1 124 ? -14.309 -19.993 -4.659 1.00 54.04 124 LEU A C 1
ATOM 668 O O . LEU A 1 124 ? -15.061 -20.561 -5.466 1.00 51.63 124 LEU A O 1
ATOM 673 N N . SER A 1 125 ? -13.552 -20.666 -3.808 1.00 52.94 125 SER A N 1
ATOM 674 C CA . SER A 1 125 ? -13.887 -22.044 -3.490 1.00 48.64 125 SER A CA 1
ATOM 675 C C . SER A 1 125 ? -13.758 -22.314 -2.000 1.00 49.52 125 SER A C 1
ATOM 676 O O . SER A 1 125 ? -12.658 -22.357 -1.448 1.00 58.02 125 SER A O 1
ATOM 679 N N . ASN A 1 126 ? -14.887 -22.541 -1.358 1.00 44.18 126 ASN A N 1
ATOM 680 C CA . ASN A 1 126 ? -14.872 -23.086 -0.020 1.00 43.24 126 ASN A CA 1
ATOM 681 C C . ASN A 1 126 ? -16.146 -23.899 0.228 1.00 45.88 126 ASN A C 1
ATOM 682 O O . ASN A 1 126 ? -17.051 -23.916 -0.615 1.00 45.39 126 ASN A O 1
ATOM 687 N N . PRO A 1 127 ? -16.220 -24.573 1.381 1.00 41.30 127 PRO A N 1
ATOM 688 C CA . PRO A 1 127 ? -17.317 -25.509 1.615 1.00 55.27 127 PRO A CA 1
ATOM 689 C C . PRO A 1 127 ? -18.695 -24.875 1.488 1.00 60.01 127 PRO A C 1
ATOM 690 O O . PRO A 1 127 ? -19.624 -25.561 1.048 1.00 64.83 127 PRO A O 1
ATOM 694 N N . VAL A 1 128 ? -18.847 -23.613 1.873 1.00 45.57 128 VAL A N 1
ATOM 695 C CA . VAL A 1 128 ? -20.156 -22.979 1.725 1.00 48.88 128 VAL A CA 1
ATOM 696 C C . VAL A 1 128 ? -20.327 -22.065 0.501 1.00 44.01 128 VAL A C 1
ATOM 697 O O . VAL A 1 128 ? -21.427 -21.565 0.272 1.00 38.20 128 VAL A O 1
ATOM 701 N N . VAL A 1 129 ? -19.252 -21.815 -0.251 1.00 35.18 129 VAL A N 1
ATOM 702 C CA . VAL A 1 129 ? -19.358 -21.062 -1.516 1.00 45.24 129 VAL A CA 1
ATOM 703 C C . VAL A 1 129 ? -18.338 -21.453 -2.583 1.00 56.10 129 VAL A C 1
ATOM 704 O O . VAL A 1 129 ? -17.138 -21.497 -2.306 1.00 63.99 129 VAL A O 1
ATOM 708 N N . ALA A 1 130 ? -18.793 -21.668 -3.813 1.00 53.69 130 ALA A N 1
ATOM 709 C CA . ALA A 1 130 ? -17.871 -21.834 -4.932 1.00 50.07 130 ALA A CA 1
ATOM 710 C C . ALA A 1 130 ? -18.510 -21.501 -6.274 1.00 50.05 130 ALA A C 1
ATOM 711 O O . ALA A 1 130 ? -19.734 -21.694 -6.472 1.00 43.41 130 ALA A O 1
ATOM 713 N N . GLY A 1 131 ? -17.658 -21.061 -7.203 1.00 44.98 131 GLY A N 1
ATOM 714 C CA . GLY A 1 131 ? -18.025 -20.915 -8.600 1.00 49.00 131 GLY A CA 1
ATOM 715 C C . GLY A 1 131 ? -18.351 -22.244 -9.263 1.00 63.02 131 GLY A C 1
ATOM 716 O O . GLY A 1 131 ? -18.999 -22.268 -10.308 1.00 64.18 131 GLY A O 1
ATOM 717 N N . GLY A 1 132 ? -17.864 -23.337 -8.668 1.00 65.65 132 GLY A N 1
ATOM 718 C CA . GLY A 1 132 ? -18.153 -24.709 -9.081 1.00 66.25 132 GLY A CA 1
ATOM 719 C C . GLY A 1 132 ? -17.261 -25.268 -10.180 1.00 60.11 132 GLY A C 1
ATOM 720 O O . GLY A 1 132 ? -16.934 -24.581 -11.138 1.00 68.45 132 GLY A O 1
ATOM 721 N N . GLU A 1 133 ? -16.914 -26.543 -10.079 1.00 60.32 133 GLU A N 1
ATOM 722 C CA . GLU A 1 133 ? -15.913 -27.112 -10.980 1.00 60.66 133 GLU A CA 1
ATOM 723 C C . GLU A 1 133 ? -16.494 -27.920 -12.132 1.00 65.69 133 GLU A C 1
ATOM 724 O O . GLU A 1 133 ? -15.763 -28.414 -12.988 1.00 65.64 133 GLU A O 1
ATOM 730 N N . SER A 1 134 ? -17.814 -28.047 -12.135 1.00 83.32 134 SER A N 1
ATOM 731 C CA . SER A 1 134 ? -18.530 -28.939 -13.045 1.00 88.82 134 SER A CA 1
ATOM 732 C C . SER A 1 134 ? -18.725 -28.398 -14.467 1.00 97.14 134 SER A C 1
ATOM 733 O O . SER A 1 134 ? -18.895 -29.179 -15.407 1.00 98.18 134 SER A O 1
ATOM 736 N N . ARG A 1 135 ? -18.713 -27.076 -14.634 1.00 101.36 135 ARG A N 1
ATOM 737 C CA . ARG A 1 135 ? -18.982 -26.521 -15.955 1.00 102.54 135 ARG A CA 1
ATOM 738 C C . ARG A 1 135 ? -17.794 -25.744 -16.511 1.00 96.93 135 ARG A C 1
ATOM 739 O O . ARG A 1 135 ? -16.834 -25.467 -15.789 1.00 96.06 135 ARG A O 1
ATOM 743 N N . MET A 1 136 ? -17.899 -25.338 -17.776 1.00 90.37 136 MET A N 1
ATOM 744 C CA . MET A 1 136 ? -16.786 -24.707 -18.488 1.00 86.82 136 MET A CA 1
ATOM 745 C C . MET A 1 136 ? -16.227 -23.487 -17.752 1.00 78.70 136 MET A C 1
ATOM 746 O O . MET A 1 136 ? -15.062 -23.472 -17.362 1.00 80.36 136 MET A O 1
ATOM 751 N N . LEU A 1 137 ? -17.045 -22.454 -17.589 1.00 65.35 137 LEU A N 1
ATOM 752 C CA . LEU A 1 137 ? -16.620 -21.279 -16.837 1.00 56.44 137 LEU A CA 1
ATOM 753 C C . LEU A 1 137 ? -17.208 -21.247 -15.431 1.00 53.10 137 LEU A C 1
ATOM 754 O O . LEU A 1 137 ? -18.405 -21.458 -15.249 1.00 54.46 137 LEU A O 1
ATOM 759 N N . PRO A 1 138 ? -16.363 -20.995 -14.427 1.00 51.57 138 PRO A N 1
ATOM 760 C CA . PRO A 1 138 ? -16.837 -20.802 -13.050 1.00 52.40 138 PRO A CA 1
ATOM 761 C C . PRO A 1 138 ? -17.597 -19.488 -12.907 1.00 48.96 138 PRO A C 1
ATOM 762 O O . PRO A 1 138 ? -17.450 -18.598 -13.728 1.00 50.02 138 PRO A O 1
ATOM 766 N N . GLN A 1 139 ? -18.431 -19.400 -11.882 1.00 53.41 139 GLN A N 1
ATOM 767 C CA . GLN A 1 139 ? -19.078 -18.162 -11.511 1.00 49.91 139 GLN A CA 1
ATOM 768 C C . GLN A 1 139 ? -18.107 -17.314 -10.679 1.00 52.00 139 GLN A C 1
ATOM 769 O O . GLN A 1 139 ? -17.218 -17.848 -10.004 1.00 43.91 139 GLN A O 1
ATOM 775 N N . THR A 1 140 ? -18.276 -15.995 -10.714 1.00 49.66 140 THR A N 1
ATOM 776 C CA . THR A 1 140 ? -17.414 -15.119 -9.933 1.00 50.34 140 THR A CA 1
ATOM 777 C C . THR A 1 140 ? -18.218 -14.405 -8.866 1.00 49.23 140 THR A C 1
ATOM 778 O O . THR A 1 140 ? -19.447 -14.485 -8.846 1.00 46.37 140 THR A O 1
ATOM 782 N N . PHE A 1 141 ? -17.536 -13.666 -8.000 1.00 46.40 141 PHE A N 1
ATOM 783 C CA . PHE A 1 141 ? -18.251 -13.020 -6.907 1.00 49.28 141 PHE A CA 1
ATOM 784 C C . PHE A 1 141 ? -17.761 -11.595 -6.671 1.00 49.79 141 PHE A C 1
ATOM 785 O O . PHE A 1 141 ? -16.586 -11.290 -6.876 1.00 53.41 141 PHE A O 1
ATOM 793 N N . ARG A 1 142 ? -18.680 -10.725 -6.261 1.00 56.06 142 ARG A N 1
ATOM 794 C CA . ARG A 1 142 ? -18.398 -9.298 -6.088 1.00 55.14 142 ARG A CA 1
ATOM 795 C C . ARG A 1 142 ? -18.509 -8.969 -4.605 1.00 49.62 142 ARG A C 1
ATOM 796 O O . ARG A 1 142 ? -19.566 -9.183 -3.987 1.00 47.25 142 ARG A O 1
ATOM 804 N N . GLY A 1 143 ? -17.421 -8.472 -4.023 1.00 34.57 143 GLY A N 1
ATOM 805 C CA . GLY A 1 143 ? -17.414 -8.239 -2.591 1.00 40.34 143 GLY A CA 1
ATOM 806 C C . GLY A 1 143 ? -16.055 -8.294 -1.931 1.00 49.14 143 GLY A C 1
ATOM 807 O O . GLY A 1 143 ? -15.027 -8.066 -2.562 1.00 49.66 143 GLY A O 1
ATOM 808 N N . VAL A 1 144 ? -16.072 -8.599 -0.640 1.00 56.20 144 VAL A N 1
ATOM 809 C CA . VAL A 1 144 ? -14.881 -8.647 0.191 1.00 54.57 144 VAL A CA 1
ATOM 810 C C . VAL A 1 144 ? -14.528 -10.067 0.602 1.00 48.38 144 VAL A C 1
ATOM 811 O O . VAL A 1 144 ? -15.374 -10.798 1.121 1.00 47.82 144 VAL A O 1
ATOM 815 N N . SER A 1 145 ? -13.271 -10.448 0.422 1.00 46.78 145 SER A N 1
ATOM 816 C CA . SER A 1 145 ? -12.777 -11.668 1.063 1.00 48.10 145 SER A CA 1
ATOM 817 C C . SER A 1 145 ? -11.536 -11.397 1.927 1.00 50.52 145 SER A C 1
ATOM 818 O O . SER A 1 145 ? -10.654 -10.628 1.549 1.00 44.88 145 SER A O 1
ATOM 821 N N . LEU A 1 146 ? -11.489 -12.033 3.092 1.00 51.29 146 LEU A N 1
ATOM 822 C CA . LEU A 1 146 ? -10.363 -11.927 4.012 1.00 53.06 146 LEU A CA 1
ATOM 823 C C . LEU A 1 146 ? -9.755 -13.325 4.232 1.00 56.53 146 LEU A C 1
ATOM 824 O O . LEU A 1 146 ? -10.463 -14.265 4.613 1.00 57.88 146 LEU A O 1
ATOM 829 N N . THR A 1 147 ? -8.451 -13.458 3.998 1.00 45.08 147 THR A N 1
ATOM 830 C CA . THR A 1 147 ? -7.752 -14.717 4.240 1.00 47.30 147 THR A CA 1
ATOM 831 C C . THR A 1 147 ? -6.486 -14.539 5.088 1.00 51.85 147 THR A C 1
ATOM 832 O O . THR A 1 147 ? -5.531 -13.873 4.663 1.00 47.23 147 THR A O 1
ATOM 836 N N . ASN A 1 148 ? -6.467 -15.163 6.266 1.00 45.26 148 ASN A N 1
ATOM 837 C CA . ASN A 1 148 ? -5.287 -15.117 7.124 1.00 45.36 148 ASN A CA 1
ATOM 838 C C . ASN A 1 148 ? -4.451 -16.393 7.184 1.00 57.42 148 ASN A C 1
ATOM 839 O O . ASN A 1 148 ? -4.940 -17.483 7.488 1.00 65.80 148 ASN A O 1
ATOM 844 N N . ASN A 1 149 ? -3.192 -16.238 6.821 1.00 56.96 149 ASN A N 1
ATOM 845 C CA . ASN A 1 149 ? -2.170 -17.267 6.981 1.00 58.83 149 ASN A CA 1
ATOM 846 C C . ASN A 1 149 ? -1.116 -17.126 8.085 1.00 63.10 149 ASN A C 1
ATOM 847 O O . ASN A 1 149 ? 0.004 -17.591 7.936 1.00 59.80 149 ASN A O 1
ATOM 852 N N . SER A 1 150 ? -1.411 -16.317 9.090 1.00 68.82 150 SER A N 1
ATOM 853 C CA . SER A 1 150 ? -0.449 -16.052 10.158 1.00 63.15 150 SER A CA 1
ATOM 854 C C . SER A 1 150 ? 0.241 -17.297 10.707 1.00 47.73 150 SER A C 1
ATOM 855 O O . SER A 1 150 ? 1.442 -17.282 10.935 1.00 51.15 150 SER A O 1
ATOM 858 N N . PHE A 1 151 ? -0.510 -18.367 10.937 1.00 66.20 151 PHE A N 1
ATOM 859 C CA . PHE A 1 151 ? 0.091 -19.618 11.413 1.00 67.47 151 PHE A CA 1
ATOM 860 C C . PHE A 1 151 ? 0.126 -20.696 10.343 1.00 67.31 151 PHE A C 1
ATOM 861 O O . PHE A 1 151 ? -0.912 -21.017 9.771 1.00 48.89 151 PHE A O 1
ATOM 869 N N . GLU A 1 152 ? 1.315 -21.235 10.058 1.00 79.93 152 GLU A N 1
ATOM 870 C CA . GLU A 1 152 ? 1.409 -22.377 9.157 1.00 77.69 152 GLU A CA 1
ATOM 871 C C . GLU A 1 152 ? 0.602 -23.445 9.853 1.00 69.84 152 GLU A C 1
ATOM 872 O O . GLU A 1 152 ? 0.858 -23.717 11.019 1.00 90.60 152 GLU A O 1
ATOM 878 N N . ASP A 1 153 ? -0.321 -24.075 9.128 1.00 56.49 153 ASP A N 1
ATOM 879 C CA . ASP A 1 153 ? -1.333 -24.983 9.697 1.00 69.50 153 ASP A CA 1
ATOM 880 C C . ASP A 1 153 ? -2.711 -24.397 10.010 1.00 62.32 153 ASP A C 1
ATOM 881 O O . ASP A 1 153 ? -3.629 -25.131 10.363 1.00 63.04 153 ASP A O 1
ATOM 886 N N . LEU A 1 154 ? -2.879 -23.097 9.859 1.00 56.49 154 LEU A N 1
ATOM 887 C CA . LEU A 1 154 ? -4.181 -22.511 10.089 1.00 54.51 154 LEU A CA 1
ATOM 888 C C . LEU A 1 154 ? -4.514 -21.510 8.996 1.00 55.70 154 LEU A C 1
ATOM 889 O O . LEU A 1 154 ? -3.757 -20.568 8.751 1.00 54.51 154 LEU A O 1
ATOM 894 N N . THR A 1 155 ? -5.642 -21.718 8.325 1.00 56.80 155 THR A N 1
ATOM 895 C CA . THR A 1 155 ? -6.159 -20.695 7.425 1.00 51.14 155 THR A CA 1
ATOM 896 C C . THR A 1 155 ? -7.494 -20.183 7.940 1.00 44.03 155 THR A C 1
ATOM 897 O O . THR A 1 155 ? -8.401 -20.965 8.175 1.00 44.53 155 THR A O 1
ATOM 901 N N . LEU A 1 156 ? -7.624 -18.876 8.132 1.00 53.72 156 LEU A N 1
ATOM 902 C CA . LEU A 1 156 ? -8.949 -18.317 8.426 1.00 57.25 156 LEU A CA 1
ATOM 903 C C . LEU A 1 156 ? -9.438 -17.512 7.242 1.00 47.92 156 LEU A C 1
ATOM 904 O O . LEU A 1 156 ? -8.653 -16.794 6.608 1.00 44.14 156 LEU A O 1
ATOM 909 N N . THR A 1 157 ? -10.720 -17.642 6.919 1.00 39.60 157 THR A N 1
ATOM 910 C CA . THR A 1 157 ? -11.305 -16.762 5.902 1.00 43.62 157 THR A CA 1
ATOM 911 C C . THR A 1 157 ? -12.627 -16.145 6.344 1.00 44.54 157 THR A C 1
ATOM 912 O O . THR A 1 157 ? -13.391 -16.756 7.091 1.00 43.93 157 THR A O 1
ATOM 916 N N . ALA A 1 158 ? -12.898 -14.922 5.897 1.00 51.23 158 ALA A N 1
ATOM 917 C CA . ALA A 1 158 ? -14.253 -14.371 6.041 1.00 47.61 158 ALA A CA 1
ATOM 918 C C . ALA A 1 158 ? -14.629 -13.627 4.777 1.00 45.79 158 ALA A C 1
ATOM 919 O O . ALA A 1 158 ? -13.745 -13.267 3.999 1.00 44.32 158 ALA A O 1
ATOM 921 N N . GLY A 1 159 ? -15.925 -13.431 4.543 1.00 46.27 159 GLY A N 1
ATOM 922 C CA . GLY A 1 159 ? -16.343 -12.705 3.356 1.00 51.11 159 GLY A CA 1
ATOM 923 C C . GLY A 1 159 ? -17.793 -12.268 3.255 1.00 53.88 159 GLY A C 1
ATOM 924 O O . GLY A 1 159 ? -18.674 -12.844 3.893 1.00 54.42 159 GLY A O 1
ATOM 925 N N . GLN A 1 160 ? -18.025 -11.221 2.460 1.00 56.42 160 GLN A N 1
ATOM 926 C CA . GLN A 1 160 ? -19.373 -10.796 2.071 1.00 58.33 160 GLN A CA 1
ATOM 927 C C . GLN A 1 160 ? -19.361 -10.486 0.592 1.00 51.52 160 GLN A C 1
ATOM 928 O O . GLN A 1 160 ? -18.613 -9.623 0.137 1.00 51.29 160 GLN A O 1
ATOM 934 N N . VAL A 1 161 ? -20.178 -11.201 -0.163 1.00 48.25 161 VAL A N 1
ATOM 935 C CA . VAL A 1 161 ? -20.219 -11.004 -1.599 1.00 52.06 161 VAL A CA 1
ATOM 936 C C . VAL A 1 161 ? -21.642 -11.066 -2.104 1.00 50.46 161 VAL A C 1
ATOM 937 O O . VAL A 1 161 ? -22.593 -11.300 -1.350 1.00 48.58 161 VAL A O 1
ATOM 941 N N . SER A 1 162 ? -21.769 -10.852 -3.400 1.00 42.16 162 SER A N 1
ATOM 942 C CA . SER A 1 162 ? -23.025 -11.028 -4.066 1.00 44.23 162 SER A CA 1
ATOM 943 C C . SER A 1 162 ? -22.685 -11.681 -5.394 1.00 51.22 162 SER A C 1
ATOM 944 O O . SER A 1 162 ? -21.537 -11.620 -5.838 1.00 48.14 162 SER A O 1
ATOM 947 N N . PHE A 1 163 ? -23.673 -12.320 -6.010 1.00 40.54 163 PHE A N 1
ATOM 948 C CA . PHE A 1 163 ? -23.498 -12.952 -7.317 1.00 49.47 163 PHE A CA 1
ATOM 949 C C . PHE A 1 163 ? -24.860 -13.052 -7.985 1.00 56.12 163 PHE A C 1
ATOM 950 O O . PHE A 1 163 ? -25.885 -12.834 -7.340 1.00 46.01 163 PHE A O 1
ATOM 958 N N . THR A 1 164 ? -24.894 -13.385 -9.266 1.00 64.58 164 THR A N 1
ATOM 959 C CA . THR A 1 164 ? -26.174 -13.328 -9.933 1.00 83.64 164 THR A CA 1
ATOM 960 C C . THR A 1 164 ? -26.877 -14.679 -9.995 1.00 95.38 164 THR A C 1
ATOM 961 O O . THR A 1 164 ? -27.483 -15.108 -9.024 1.00 93.82 164 THR A O 1
ATOM 965 N N . LYS A 1 165 ? -26.676 -15.400 -11.084 1.00 109.81 165 LYS A N 1
ATOM 966 C CA . LYS A 1 165 ? -27.309 -16.691 -11.315 1.00 118.91 165 LYS A CA 1
ATOM 967 C C . LYS A 1 165 ? -26.852 -17.081 -12.712 1.00 123.89 165 LYS A C 1
ATOM 968 O O . LYS A 1 165 ? -26.805 -16.246 -13.615 1.00 129.17 165 LYS A O 1
ATOM 974 N N . TYR A 1 166 ? -26.616 -18.368 -12.912 1.00 120.37 166 TYR A N 1
ATOM 975 C CA . TYR A 1 166 ? -25.537 -18.710 -13.832 1.00 115.30 166 TYR A CA 1
ATOM 976 C C . TYR A 1 166 ? -25.718 -19.837 -14.830 1.00 108.11 166 TYR A C 1
ATOM 977 O O . TYR A 1 166 ? -25.764 -19.606 -16.034 1.00 101.93 166 TYR A O 1
ATOM 986 N N . TYR A 1 167 ? -25.797 -21.056 -14.304 1.00 111.85 167 TYR A N 1
ATOM 987 C CA . TYR A 1 167 ? -25.398 -22.246 -15.047 1.00 111.53 167 TYR A CA 1
ATOM 988 C C . TYR A 1 167 ? -26.542 -23.137 -15.535 1.00 119.74 167 TYR A C 1
ATOM 989 O O . TYR A 1 167 ? -26.790 -23.232 -16.737 1.00 125.61 167 TYR A O 1
ATOM 991 N N . ASN A 1 168 ? -27.237 -23.785 -14.605 1.00 117.37 168 ASN A N 1
ATOM 992 C CA . ASN A 1 168 ? -28.280 -24.739 -14.965 1.00 115.51 168 ASN A CA 1
ATOM 993 C C . ASN A 1 168 ? -29.469 -24.673 -13.972 1.00 134.24 168 ASN A C 1
ATOM 994 O O . ASN A 1 168 ? -30.399 -25.494 -14.032 1.00 133.29 168 ASN A O 1
ATOM 996 N N . ASP A 1 187 ? -32.998 -11.030 -9.678 1.00 117.15 187 ASP A N 1
ATOM 997 C CA . ASP A 1 187 ? -31.994 -10.183 -9.043 1.00 117.87 187 ASP A CA 1
ATOM 998 C C . ASP A 1 187 ? -30.713 -10.959 -8.660 1.00 111.68 187 ASP A C 1
ATOM 999 O O . ASP A 1 187 ? -30.319 -11.919 -9.336 1.00 111.46 187 ASP A O 1
ATOM 1004 N N . SER A 1 188 ? -30.076 -10.537 -7.570 1.00 96.12 188 SER A N 1
ATOM 1005 C CA . SER A 1 188 ? -28.774 -11.054 -7.172 1.00 81.26 188 SER A CA 1
ATOM 1006 C C . SER A 1 188 ? -28.836 -11.743 -5.817 1.00 73.02 188 SER A C 1
ATOM 1007 O O . SER A 1 188 ? -29.735 -11.497 -5.015 1.00 75.10 188 SER A O 1
ATOM 1010 N N . HIS A 1 189 ? -27.861 -12.599 -5.561 1.00 58.98 189 HIS A N 1
ATOM 1011 C CA . HIS A 1 189 ? -27.759 -13.248 -4.271 1.00 62.23 189 HIS A CA 1
ATOM 1012 C C . HIS A 1 189 ? -26.705 -12.548 -3.437 1.00 55.04 189 HIS A C 1
ATOM 1013 O O . HIS A 1 189 ? -25.739 -12.006 -3.977 1.00 50.91 189 HIS A O 1
ATOM 1020 N N . HIS A 1 190 ? -26.922 -12.550 -2.125 1.00 45.28 190 HIS A N 1
ATOM 1021 C CA . HIS A 1 190 ? -25.933 -12.095 -1.155 1.00 48.74 190 HIS A CA 1
ATOM 1022 C C . HIS A 1 190 ? -25.584 -13.213 -0.178 1.00 55.79 190 HIS A C 1
ATOM 1023 O O . HIS A 1 190 ? -26.464 -13.896 0.363 1.00 52.41 190 HIS A O 1
ATOM 1030 N N . LEU A 1 191 ? -24.287 -13.395 0.035 1.00 58.71 191 LEU A N 1
ATOM 1031 C CA . LEU A 1 191 ? -23.793 -14.430 0.930 1.00 51.78 191 LEU A CA 1
ATOM 1032 C C . LEU A 1 191 ? -22.568 -13.941 1.706 1.00 47.05 191 LEU A C 1
ATOM 1033 O O . LEU A 1 191 ? -21.669 -13.295 1.158 1.00 39.30 191 LEU A O 1
ATOM 1038 N N . SER A 1 192 ? -22.546 -14.231 2.995 1.00 48.96 192 SER A N 1
ATOM 1039 C CA . SER A 1 192 ? -21.369 -13.927 3.793 1.00 47.36 192 SER A CA 1
ATOM 1040 C C . SER A 1 192 ? -20.996 -15.196 4.535 1.00 43.99 192 SER A C 1
ATOM 1041 O O . SER A 1 192 ? -21.870 -15.962 4.944 1.00 38.50 192 SER A O 1
ATOM 1044 N N . TRP A 1 193 ? -19.698 -15.401 4.713 1.00 38.70 193 TRP A N 1
ATOM 1045 C CA . TRP A 1 193 ? -19.213 -16.595 5.365 1.00 48.89 193 TRP A CA 1
ATOM 1046 C C . TRP A 1 193 ? -18.089 -16.282 6.347 1.00 47.81 193 TRP A C 1
ATOM 1047 O O . TRP A 1 193 ? -17.361 -15.294 6.187 1.00 47.96 193 TRP A O 1
ATOM 1058 N N . LEU A 1 194 ? -17.964 -17.138 7.357 1.00 42.15 194 LEU A N 1
ATOM 1059 C CA . LEU A 1 194 ? -16.789 -17.192 8.219 1.00 47.16 194 LEU A CA 1
ATOM 1060 C C . LEU A 1 194 ? -16.322 -18.658 8.284 1.00 59.55 194 LEU A C 1
ATOM 1061 O O . LEU A 1 194 ? -17.141 -19.583 8.375 1.00 64.75 194 LEU A O 1
ATOM 1066 N N . GLY A 1 195 ? -15.014 -18.880 8.236 1.00 53.48 195 GLY A N 1
ATOM 1067 C CA . GLY A 1 195 ? -14.512 -20.236 8.201 1.00 48.52 195 GLY A CA 1
ATOM 1068 C C . GLY A 1 195 ? -13.025 -20.385 8.440 1.00 55.97 195 GLY A C 1
ATOM 1069 O O . GLY A 1 195 ? -12.267 -19.411 8.441 1.00 51.15 195 GLY A O 1
ATOM 1070 N N . GLY A 1 196 ? -12.608 -21.630 8.647 1.00 61.52 196 GLY A N 1
ATOM 1071 C CA . GLY A 1 196 ? -11.213 -21.924 8.900 1.00 59.25 196 GLY A CA 1
ATOM 1072 C C . GLY A 1 196 ? -10.870 -23.380 8.673 1.00 54.82 196 GLY A C 1
ATOM 1073 O O . GLY A 1 196 ? -11.733 -24.248 8.693 1.00 59.25 196 GLY A O 1
ATOM 1074 N N . THR A 1 197 ? -9.587 -23.633 8.470 1.00 53.43 197 THR A N 1
ATOM 1075 C CA . THR A 1 197 ? -9.076 -24.957 8.192 1.00 58.09 197 THR A CA 1
ATOM 1076 C C . THR A 1 197 ? -7.810 -25.178 9.034 1.00 62.23 197 THR A C 1
ATOM 1077 O O . THR A 1 197 ? -6.869 -24.374 8.968 1.00 58.03 197 THR A O 1
ATOM 1081 N N . TRP A 1 198 ? -7.802 -26.241 9.843 1.00 57.44 198 TRP A N 1
ATOM 1082 C CA . TRP A 1 198 ? -6.687 -26.502 10.761 1.00 64.25 198 TRP A CA 1
ATOM 1083 C C . TRP A 1 198 ? -5.895 -27.760 10.410 1.00 67.57 198 TRP A C 1
ATOM 1084 O O . TRP A 1 198 ? -6.472 -28.804 10.110 1.00 60.12 198 TRP A O 1
ATOM 1095 N N . GLY A 1 199 ? -4.572 -27.614 10.394 1.00 66.15 199 GLY A N 1
ATOM 1096 C CA . GLY A 1 199 ? -3.637 -28.686 10.088 1.00 76.31 199 GLY A CA 1
ATOM 1097 C C . GLY A 1 199 ? -2.754 -29.203 11.220 1.00 84.70 199 GLY A C 1
ATOM 1098 O O . GLY A 1 199 ? -1.688 -29.760 10.944 1.00 83.86 199 GLY A O 1
ATOM 1099 N N . GLY A 1 200 ? -3.158 -28.997 12.474 1.00 85.24 200 GLY A N 1
ATOM 1100 C CA . GLY A 1 200 ? -2.261 -29.134 13.618 1.00 91.74 200 GLY A CA 1
ATOM 1101 C C . GLY A 1 200 ? -1.691 -30.503 13.967 1.00 107.72 200 GLY A C 1
ATOM 1102 O O . GLY A 1 200 ? -0.942 -30.631 14.942 1.00 105.85 200 GLY A O 1
ATOM 1103 N N . ILE A 1 201 ? -2.047 -31.519 13.178 1.00 117.43 201 ILE A N 1
ATOM 1104 C CA . ILE A 1 201 ? -1.569 -32.893 13.361 1.00 113.10 201 ILE A CA 1
ATOM 1105 C C . ILE A 1 201 ? -1.058 -33.470 12.032 1.00 116.42 201 ILE A C 1
ATOM 1106 O O . ILE A 1 201 ? -1.531 -33.083 10.962 1.00 120.80 201 ILE A O 1
ATOM 1111 N N . GLU A 1 202 ? -0.109 -34.404 12.103 1.00 112.87 202 GLU A N 1
ATOM 1112 C CA . GLU A 1 202 ? 0.665 -34.811 10.924 1.00 104.15 202 GLU A CA 1
ATOM 1113 C C . GLU A 1 202 ? -0.140 -35.382 9.744 1.00 97.63 202 GLU A C 1
ATOM 1114 O O . GLU A 1 202 ? 0.102 -35.025 8.590 1.00 98.64 202 GLU A O 1
ATOM 1116 N N . GLY A 1 203 ? -1.083 -36.272 10.014 1.00 91.59 203 GLY A N 1
ATOM 1117 C CA . GLY A 1 203 ? -1.838 -36.861 8.924 1.00 94.96 203 GLY A CA 1
ATOM 1118 C C . GLY A 1 203 ? -3.259 -36.347 8.811 1.00 90.28 203 GLY A C 1
ATOM 1119 O O . GLY A 1 203 ? -4.046 -36.853 8.008 1.00 88.71 203 GLY A O 1
ATOM 1120 N N . PHE A 1 204 ? -3.578 -35.315 9.585 1.00 83.28 204 PHE A N 1
ATOM 1121 C CA . PHE A 1 204 ? -4.971 -34.947 9.806 1.00 75.32 204 PHE A CA 1
ATOM 1122 C C . PHE A 1 204 ? -5.300 -33.459 9.550 1.00 77.20 204 PHE A C 1
ATOM 1123 O O . PHE A 1 204 ? -4.499 -32.573 9.858 1.00 79.88 204 PHE A O 1
ATOM 1131 N N . THR A 1 205 ? -6.478 -33.216 8.963 1.00 65.22 205 THR A N 1
ATOM 1132 C CA . THR A 1 205 ? -6.962 -31.877 8.622 1.00 64.17 205 THR A CA 1
ATOM 1133 C C . THR A 1 205 ? -8.426 -31.642 8.996 1.00 69.78 205 THR A C 1
ATOM 1134 O O . THR A 1 205 ? -9.277 -32.529 8.872 1.00 73.29 205 THR A O 1
ATOM 1138 N N . SER A 1 206 ? -8.719 -30.417 9.413 1.00 67.93 206 SER A N 1
ATOM 1139 C CA . SER A 1 206 ? -10.023 -30.101 9.960 1.00 61.26 206 SER A CA 1
ATOM 1140 C C . SER A 1 206 ? -10.577 -28.821 9.339 1.00 61.01 206 SER A C 1
ATOM 1141 O O . SER A 1 206 ? -9.824 -27.903 9.014 1.00 60.06 206 SER A O 1
ATOM 1144 N N . SER A 1 207 ? -11.897 -28.763 9.185 1.00 55.24 207 SER A N 1
ATOM 1145 C CA . SER A 1 207 ? -12.546 -27.577 8.644 1.00 52.52 207 SER A CA 1
ATOM 1146 C C . SER A 1 207 ? -13.829 -27.265 9.398 1.00 53.91 207 SER A C 1
ATOM 1147 O O . SER A 1 207 ? -14.532 -28.167 9.840 1.00 68.87 207 SER A O 1
ATOM 1150 N N . LEU A 1 208 ? -14.096 -25.979 9.577 1.00 46.26 208 LEU A N 1
ATOM 1151 C CA . LEU A 1 208 ? -15.346 -25.490 10.146 1.00 35.62 208 LEU A CA 1
ATOM 1152 C C . LEU A 1 208 ? -15.734 -24.159 9.431 1.00 51.30 208 LEU A C 1
ATOM 1153 O O . LEU A 1 208 ? -14.949 -23.189 9.385 1.00 49.48 208 LEU A O 1
ATOM 1158 N N . TYR A 1 209 ? -16.946 -24.117 8.889 1.00 48.64 209 TYR A N 1
ATOM 1159 C CA . TYR A 1 209 ? -17.393 -23.009 8.059 1.00 44.09 209 TYR A CA 1
ATOM 1160 C C . TYR A 1 209 ? -18.861 -22.718 8.308 1.00 46.70 209 TYR A C 1
ATOM 1161 O O . TYR A 1 209 ? -19.617 -23.608 8.676 1.00 46.04 209 TYR A O 1
ATOM 1170 N N . ALA A 1 210 ? -19.262 -21.464 8.111 1.00 49.39 210 ALA A N 1
ATOM 1171 C CA . ALA A 1 210 ? -20.676 -21.100 8.122 1.00 43.26 210 ALA A CA 1
ATOM 1172 C C . ALA A 1 210 ? -20.974 -20.103 7.013 1.00 47.14 210 ALA A C 1
ATOM 1173 O O . ALA A 1 210 ? -20.110 -19.338 6.594 1.00 42.41 210 ALA A O 1
ATOM 1175 N N . ALA A 1 211 ? -22.200 -20.114 6.518 1.00 52.54 211 ALA A N 1
ATOM 1176 C CA . ALA A 1 211 ? -22.591 -19.088 5.566 1.00 52.40 211 ALA A CA 1
ATOM 1177 C C . ALA A 1 211 ? -24.048 -18.697 5.745 1.00 54.03 211 ALA A C 1
ATOM 1178 O O . ALA A 1 211 ? -24.865 -19.478 6.230 1.00 60.56 211 ALA A O 1
ATOM 1180 N N . GLU A 1 212 ? -24.367 -17.473 5.364 1.00 47.83 212 GLU A N 1
ATOM 1181 C CA . GLU A 1 212 ? -25.756 -17.084 5.253 1.00 45.68 212 GLU A CA 1
ATOM 1182 C C . GLU A 1 212 ? -25.977 -16.623 3.832 1.00 47.92 212 GLU A C 1
ATOM 1183 O O . GLU A 1 212 ? -25.182 -15.840 3.277 1.00 45.92 212 GLU A O 1
ATOM 1189 N N . LEU A 1 213 ? -27.017 -17.184 3.228 1.00 41.70 213 LEU A N 1
ATOM 1190 C CA . LEU A 1 213 ? -27.454 -16.802 1.903 1.00 39.99 213 LEU A CA 1
ATOM 1191 C C . LEU A 1 213 ? -28.775 -16.085 2.124 1.00 55.89 213 LEU A C 1
ATOM 1192 O O . LEU A 1 213 ? -29.810 -16.708 2.363 1.00 59.08 213 LEU A O 1
ATOM 1197 N N . GLN A 1 214 ? -28.736 -14.769 1.988 1.00 56.95 214 GLN A N 1
ATOM 1198 C CA . GLN A 1 214 ? -29.751 -13.920 2.565 1.00 53.15 214 GLN A CA 1
ATOM 1199 C C . GLN A 1 214 ? -31.160 -14.311 2.185 1.00 51.44 214 GLN A C 1
ATOM 1200 O O . GLN A 1 214 ? -31.474 -14.429 1.001 1.00 39.28 214 GLN A O 1
ATOM 1206 N N . ASN A 1 215 ? -32.005 -14.488 3.201 1.00 51.51 215 ASN A N 1
ATOM 1207 C CA . ASN A 1 215 ? -33.414 -14.828 2.997 1.00 50.92 215 ASN A CA 1
ATOM 1208 C C . ASN A 1 215 ? -33.649 -16.257 2.474 1.00 52.50 215 ASN A C 1
ATOM 1209 O O . ASN A 1 215 ? -34.789 -16.698 2.239 1.00 46.52 215 ASN A O 1
ATOM 1214 N N . VAL A 1 216 ? -32.550 -16.961 2.270 1.00 41.91 216 VAL A N 1
ATOM 1215 C CA . VAL A 1 216 ? -32.619 -18.343 1.872 1.00 47.40 216 VAL A CA 1
ATOM 1216 C C . VAL A 1 216 ? -32.217 -19.264 3.022 1.00 48.65 216 VAL A C 1
ATOM 1217 O O . VAL A 1 216 ? -33.072 -19.896 3.636 1.00 53.18 216 VAL A O 1
ATOM 1221 N N . TRP A 1 217 ? -30.933 -19.320 3.346 1.00 52.47 217 TRP A N 1
ATOM 1222 C CA . TRP A 1 217 ? -30.496 -20.254 4.382 1.00 59.29 217 TRP A CA 1
ATOM 1223 C C . TRP A 1 217 ? -29.293 -19.781 5.210 1.00 54.90 217 TRP A C 1
ATOM 1224 O O . TRP A 1 217 ? -28.523 -18.924 4.779 1.00 53.46 217 TRP A O 1
ATOM 1235 N N . LYS A 1 218 ? -29.162 -20.319 6.419 1.00 50.38 218 LYS A N 1
ATOM 1236 C CA . LYS A 1 218 ? -27.852 -20.406 7.059 1.00 46.31 218 LYS A CA 1
ATOM 1237 C C . LYS A 1 218 ? -27.341 -21.826 6.841 1.00 47.22 218 LYS A C 1
ATOM 1238 O O . LYS A 1 218 ? -28.105 -22.790 6.941 1.00 59.63 218 LYS A O 1
ATOM 1244 N N . GLN A 1 219 ? -26.059 -21.964 6.528 1.00 44.53 219 GLN A N 1
ATOM 1245 C CA . GLN A 1 219 ? -25.481 -23.291 6.311 1.00 52.91 219 GLN A CA 1
ATOM 1246 C C . GLN A 1 219 ? -24.189 -23.518 7.109 1.00 55.16 219 GLN A C 1
ATOM 1247 O O . GLN A 1 219 ? -23.274 -22.694 7.082 1.00 59.12 219 GLN A O 1
ATOM 1253 N N . TYR A 1 220 ? -24.127 -24.633 7.830 1.00 49.02 220 TYR A N 1
ATOM 1254 C CA . TYR A 1 220 ? -22.930 -24.968 8.612 1.00 51.51 220 TYR A CA 1
ATOM 1255 C C . TYR A 1 220 ? -22.222 -26.218 8.086 1.00 46.30 220 TYR A C 1
ATOM 1256 O O . TYR A 1 220 ? -22.866 -27.166 7.652 1.00 43.31 220 TYR A O 1
ATOM 1265 N N . TYR A 1 221 ? -20.896 -26.200 8.109 1.00 39.59 221 TYR A N 1
ATOM 1266 C CA . TYR A 1 221 ? -20.126 -27.310 7.575 1.00 45.39 221 TYR A CA 1
ATOM 1267 C C . TYR A 1 221 ? -18.879 -27.643 8.399 1.00 53.43 221 TYR A C 1
ATOM 1268 O O . TYR A 1 221 ? -18.100 -26.764 8.775 1.00 43.84 221 TYR A O 1
ATOM 1277 N N . ALA A 1 222 ? -18.710 -28.932 8.683 1.00 57.90 222 ALA A N 1
ATOM 1278 C CA . ALA A 1 222 ? -17.483 -29.418 9.303 1.00 53.36 222 ALA A CA 1
ATOM 1279 C C . ALA A 1 222 ? -16.917 -30.554 8.481 1.00 45.69 222 ALA A C 1
ATOM 1280 O O . ALA A 1 222 ? -17.617 -31.184 7.695 1.00 39.82 222 ALA A O 1
ATOM 1282 N N . ASP A 1 223 ? -15.631 -30.798 8.645 1.00 42.16 223 ASP A N 1
ATOM 1283 C CA . ASP A 1 223 ? -15.058 -31.986 8.071 1.00 46.49 223 ASP A CA 1
ATOM 1284 C C . ASP A 1 223 ? -13.793 -32.377 8.826 1.00 52.01 223 ASP A C 1
ATOM 1285 O O . ASP A 1 223 ? -13.258 -31.582 9.611 1.00 48.51 223 ASP A O 1
ATOM 1290 N N . VAL A 1 224 ? -13.369 -33.625 8.615 1.00 50.22 224 VAL A N 1
ATOM 1291 C CA . VAL A 1 224 ? -12.090 -34.135 9.087 1.00 44.36 224 VAL A CA 1
ATOM 1292 C C . VAL A 1 224 ? -11.514 -35.008 7.990 1.00 52.69 224 VAL A C 1
ATOM 1293 O O . VAL A 1 224 ? -12.255 -35.600 7.195 1.00 50.55 224 VAL A O 1
ATOM 1297 N N . ASP A 1 225 ? -10.193 -35.059 7.908 1.00 56.55 225 ASP A N 1
ATOM 1298 C CA . ASP A 1 225 ? -9.551 -36.050 7.057 1.00 56.15 225 ASP A CA 1
ATOM 1299 C C . ASP A 1 225 ? -8.279 -36.564 7.700 1.00 61.90 225 ASP A C 1
ATOM 1300 O O . ASP A 1 225 ? -7.398 -35.784 8.058 1.00 55.42 225 ASP A O 1
ATOM 1305 N N . TYR A 1 226 ? -8.174 -37.883 7.821 1.00 65.69 226 TYR A N 1
ATOM 1306 C CA . TYR A 1 226 ? -6.995 -38.488 8.413 1.00 65.51 226 TYR A CA 1
ATOM 1307 C C . TYR A 1 226 ? -6.311 -39.389 7.389 1.00 60.47 226 TYR A C 1
ATOM 1308 O O . TYR A 1 226 ? -6.975 -40.059 6.611 1.00 68.82 226 TYR A O 1
ATOM 1317 N N . THR A 1 227 ? -4.987 -39.370 7.358 1.00 63.57 227 THR A N 1
ATOM 1318 C CA . THR A 1 227 ? -4.239 -40.328 6.546 1.00 77.65 227 THR A CA 1
ATOM 1319 C C . THR A 1 227 ? -3.154 -41.044 7.355 1.00 81.06 227 THR A C 1
ATOM 1320 O O . THR A 1 227 ? -2.340 -40.407 8.030 1.00 73.20 227 THR A O 1
ATOM 1324 N N . TYR A 1 228 ? -3.165 -42.374 7.277 1.00 86.28 228 TYR A N 1
ATOM 1325 C CA . TYR A 1 228 ? -2.191 -43.219 7.951 1.00 85.32 228 TYR A CA 1
ATOM 1326 C C . TYR A 1 228 ? -1.402 -43.992 6.902 1.00 82.28 228 TYR A C 1
ATOM 1327 O O . TYR A 1 228 ? -1.978 -44.667 6.049 1.00 77.18 228 TYR A O 1
ATOM 1336 N N . GLU A 1 229 ? -0.081 -43.889 6.969 1.00 88.80 229 GLU A N 1
ATOM 1337 C CA . GLU A 1 229 ? 0.789 -44.661 6.093 1.00 96.47 229 GLU A CA 1
ATOM 1338 C C . GLU A 1 229 ? 1.322 -45.872 6.872 1.00 95.25 229 GLU A C 1
ATOM 1339 O O . GLU A 1 229 ? 2.178 -45.720 7.748 1.00 94.63 229 GLU A O 1
ATOM 1345 N N . ILE A 1 230 ? 0.844 -47.074 6.532 1.00 92.96 230 ILE A N 1
ATOM 1346 C CA . ILE A 1 230 ? 1.259 -48.289 7.244 1.00 88.73 230 ILE A CA 1
ATOM 1347 C C . ILE A 1 230 ? 2.602 -48.788 6.737 1.00 90.94 230 ILE A C 1
ATOM 1348 O O . ILE A 1 230 ? 3.630 -48.608 7.388 1.00 91.72 230 ILE A O 1
ATOM 1353 N N . ASP A 1 231 ? 2.585 -49.406 5.560 1.00 99.77 231 ASP A N 1
ATOM 1354 C CA . ASP A 1 231 ? 3.805 -49.856 4.910 1.00 100.66 231 ASP A CA 1
ATOM 1355 C C . ASP A 1 231 ? 4.246 -48.705 4.043 1.00 95.80 231 ASP A C 1
ATOM 1356 O O . ASP A 1 231 ? 3.658 -47.632 4.102 1.00 82.93 231 ASP A O 1
ATOM 1361 N N . ASP A 1 232 ? 5.276 -48.918 3.240 1.00 105.60 232 ASP A N 1
ATOM 1362 C CA . ASP A 1 232 ? 5.659 -47.909 2.272 1.00 108.07 232 ASP A CA 1
ATOM 1363 C C . ASP A 1 232 ? 4.699 -47.970 1.094 1.00 100.83 232 ASP A C 1
ATOM 1364 O O . ASP A 1 232 ? 4.588 -47.013 0.325 1.00 106.23 232 ASP A O 1
ATOM 1369 N N . ASN A 1 233 ? 4.044 -49.112 0.919 1.00 89.24 233 ASN A N 1
ATOM 1370 C CA . ASN A 1 233 ? 3.004 -49.213 -0.097 1.00 95.17 233 ASN A CA 1
ATOM 1371 C C . ASN A 1 233 ? 1.536 -49.184 0.346 1.00 87.83 233 ASN A C 1
ATOM 1372 O O . ASN A 1 233 ? 0.652 -49.096 -0.498 1.00 85.87 233 ASN A O 1
ATOM 1377 N N . TRP A 1 234 ? 1.266 -49.223 1.647 1.00 88.31 234 TRP A N 1
ATOM 1378 C CA . TRP A 1 234 ? -0.125 -49.326 2.110 1.00 89.87 234 TRP A CA 1
ATOM 1379 C C . TRP A 1 234 ? -0.552 -48.139 2.958 1.00 86.99 234 TRP A C 1
ATOM 1380 O O . TRP A 1 234 ? 0.148 -47.766 3.899 1.00 93.55 234 TRP A O 1
ATOM 1391 N N . SER A 1 235 ? -1.715 -47.572 2.645 1.00 78.57 235 SER A N 1
ATOM 1392 C CA . SER A 1 235 ? -2.242 -46.433 3.402 1.00 71.33 235 SER A CA 1
ATOM 1393 C C . SER A 1 235 ? -3.759 -46.489 3.611 1.00 68.15 235 SER A C 1
ATOM 1394 O O . SER A 1 235 ? -4.491 -47.058 2.797 1.00 64.93 235 SER A O 1
ATOM 1397 N N . LEU A 1 236 ? -4.222 -45.891 4.706 1.00 71.14 236 LEU A N 1
ATOM 1398 C CA . LEU A 1 236 ? -5.655 -45.729 4.948 1.00 67.21 236 LEU A CA 1
ATOM 1399 C C . LEU A 1 236 ? -6.036 -44.253 5.013 1.00 70.32 236 LEU A C 1
ATOM 1400 O O . LEU A 1 236 ? -5.323 -43.447 5.605 1.00 68.41 236 LEU A O 1
ATOM 1405 N N . ASN A 1 237 ? -7.165 -43.909 4.404 1.00 71.43 237 ASN A N 1
ATOM 1406 C CA . ASN A 1 237 ? -7.695 -42.552 4.463 1.00 58.92 237 ASN A CA 1
ATOM 1407 C C . ASN A 1 237 ? -9.179 -42.504 4.832 1.00 52.53 237 ASN A C 1
ATOM 1408 O O . ASN A 1 237 ? -10.068 -42.458 3.966 1.00 50.82 237 ASN A O 1
ATOM 1413 N N . PRO A 1 238 ? -9.447 -42.524 6.136 1.00 46.64 238 PRO A N 1
ATOM 1414 C CA . PRO A 1 238 ? -10.767 -42.292 6.722 1.00 53.36 238 PRO A CA 1
ATOM 1415 C C . PRO A 1 238 ? -11.124 -40.787 6.711 1.00 50.62 238 PRO A C 1
ATOM 1416 O O . PRO A 1 238 ? -10.257 -39.924 6.974 1.00 47.51 238 PRO A O 1
ATOM 1420 N N . GLY A 1 239 ? -12.380 -40.470 6.409 1.00 49.67 239 GLY A N 1
ATOM 1421 C CA . GLY A 1 239 ? -12.810 -39.080 6.373 1.00 48.11 239 GLY A CA 1
ATOM 1422 C C . GLY A 1 239 ? -14.314 -38.854 6.371 1.00 52.87 239 GLY A C 1
ATOM 1423 O O . GLY A 1 239 ? -15.083 -39.695 5.901 1.00 64.41 239 GLY A O 1
ATOM 1424 N N . ALA A 1 240 ? -14.724 -37.695 6.884 1.00 53.54 240 ALA A N 1
ATOM 1425 C CA . ALA A 1 240 ? -16.136 -37.310 6.960 1.00 48.56 240 ALA A CA 1
ATOM 1426 C C . ALA A 1 240 ? -16.419 -35.824 6.609 1.00 59.70 240 ALA A C 1
ATOM 1427 O O . ALA A 1 240 ? -15.618 -34.926 6.913 1.00 55.33 240 ALA A O 1
ATOM 1429 N N . HIS A 1 241 ? -17.573 -35.606 5.973 1.00 51.78 241 HIS A N 1
ATOM 1430 C CA . HIS A 1 241 ? -18.126 -34.293 5.670 1.00 42.13 241 HIS A CA 1
ATOM 1431 C C . HIS A 1 241 ? -19.478 -34.141 6.341 1.00 45.88 241 HIS A C 1
ATOM 1432 O O . HIS A 1 241 ? -20.311 -35.070 6.286 1.00 44.00 241 HIS A O 1
ATOM 1439 N N . TYR A 1 242 ? -19.704 -32.974 6.950 1.00 31.29 242 TYR A N 1
ATOM 1440 C CA . TYR A 1 242 ? -20.992 -32.667 7.568 1.00 37.85 242 TYR A CA 1
ATOM 1441 C C . TYR A 1 242 ? -21.563 -31.284 7.214 1.00 41.73 242 TYR A C 1
ATOM 1442 O O . TYR A 1 242 ? -20.861 -30.275 7.325 1.00 46.73 242 TYR A O 1
ATOM 1451 N N . TYR A 1 243 ? -22.839 -31.254 6.810 1.00 51.72 243 TYR A N 1
ATOM 1452 C CA . TYR A 1 243 ? -23.558 -30.014 6.450 1.00 52.12 243 TYR A CA 1
ATOM 1453 C C . TYR A 1 243 ? -24.854 -29.824 7.222 1.00 50.59 243 TYR A C 1
ATOM 1454 O O . TYR A 1 243 ? -25.767 -30.626 7.101 1.00 56.04 243 TYR A O 1
ATOM 1463 N N . LYS A 1 244 ? -24.968 -28.750 7.987 1.00 56.23 244 LYS A N 1
ATOM 1464 C CA . LYS A 1 244 ? -26.272 -28.421 8.550 1.00 51.26 244 LYS A CA 1
ATOM 1465 C C . LYS A 1 244 ? -26.871 -27.251 7.791 1.00 49.48 244 LYS A C 1
ATOM 1466 O O . LYS A 1 244 ? -26.190 -26.251 7.526 1.00 41.29 244 LYS A O 1
ATOM 1472 N N . THR A 1 245 ? -28.144 -27.383 7.431 1.00 51.22 245 THR A N 1
ATOM 1473 C CA . THR A 1 245 ? -28.798 -26.337 6.663 1.00 57.35 245 THR A CA 1
ATOM 1474 C C . THR A 1 245 ? -30.143 -25.940 7.238 1.00 53.62 245 THR A C 1
ATOM 1475 O O . THR A 1 245 ? -31.003 -26.784 7.447 1.00 58.41 245 THR A O 1
ATOM 1479 N N . VAL A 1 246 ? -30.316 -24.644 7.494 1.00 55.68 246 VAL A N 1
ATOM 1480 C CA . VAL A 1 246 ? -31.575 -24.123 8.033 1.00 53.10 246 VAL A CA 1
ATOM 1481 C C . VAL A 1 246 ? -32.083 -22.983 7.157 1.00 53.56 246 VAL A C 1
ATOM 1482 O O . VAL A 1 246 ? -31.293 -22.325 6.486 1.00 52.85 246 VAL A O 1
ATOM 1486 N N . ASP A 1 247 ? -33.394 -22.754 7.135 1.00 49.25 247 ASP A N 1
ATOM 1487 C CA . ASP A 1 247 ? -33.907 -21.603 6.397 1.00 54.09 247 ASP A CA 1
ATOM 1488 C C . ASP A 1 247 ? -33.626 -20.273 7.137 1.00 58.88 247 ASP A C 1
ATOM 1489 O O . ASP A 1 247 ? -33.402 -20.253 8.352 1.00 58.88 247 ASP A O 1
ATOM 1494 N N . SER A 1 248 ? -33.600 -19.171 6.393 1.00 58.85 248 SER A N 1
ATOM 1495 C CA . SER A 1 248 ? -33.183 -17.888 6.949 1.00 54.29 248 SER A CA 1
ATOM 1496 C C . SER A 1 248 ? -34.028 -16.734 6.411 1.00 58.16 248 SER A C 1
ATOM 1497 O O . SER A 1 248 ? -34.503 -16.767 5.273 1.00 47.39 248 SER A O 1
ATOM 1500 N N . GLY A 1 249 ? -34.231 -15.725 7.251 1.00 62.99 249 GLY A N 1
ATOM 1501 C CA . GLY A 1 249 ? -34.955 -14.537 6.850 1.00 56.64 249 GLY A CA 1
ATOM 1502 C C . GLY A 1 249 ? -36.314 -14.829 6.245 1.00 56.20 249 GLY A C 1
ATOM 1503 O O . GLY A 1 249 ? -37.158 -15.483 6.852 1.00 64.65 249 GLY A O 1
ATOM 1504 N N . ASP A 1 250 ? -36.524 -14.332 5.034 1.00 48.45 250 ASP A N 1
ATOM 1505 C CA . ASP A 1 250 ? -37.807 -14.490 4.374 1.00 55.33 250 ASP A CA 1
ATOM 1506 C C . ASP A 1 250 ? -38.105 -15.928 3.958 1.00 55.74 250 ASP A C 1
ATOM 1507 O O . ASP A 1 250 ? -39.250 -16.249 3.612 1.00 45.96 250 ASP A O 1
ATOM 1512 N N . SER A 1 251 ? -37.077 -16.781 3.989 1.00 54.71 251 SER A N 1
ATOM 1513 C CA . SER A 1 251 ? -37.247 -18.207 3.711 1.00 58.14 251 SER A CA 1
ATOM 1514 C C . SER A 1 251 ? -37.846 -18.435 2.330 1.00 61.98 251 SER A C 1
ATOM 1515 O O . SER A 1 251 ? -38.910 -19.055 2.183 1.00 58.21 251 SER A O 1
ATOM 1518 N N . LEU A 1 252 ? -37.160 -17.898 1.325 1.00 54.19 252 LEU A N 1
ATOM 1519 C CA . LEU A 1 252 ? -37.644 -17.946 -0.046 1.00 57.48 252 LEU A CA 1
ATOM 1520 C C . LEU A 1 252 ? -37.820 -19.358 -0.587 1.00 60.50 252 LEU A C 1
ATOM 1521 O O . LEU A 1 252 ? -38.691 -19.595 -1.424 1.00 64.58 252 LEU A O 1
ATOM 1526 N N . LEU A 1 253 ? -37.010 -20.297 -0.110 1.00 52.42 253 LEU A N 1
ATOM 1527 C CA . LEU A 1 253 ? -37.142 -21.669 -0.570 1.00 51.41 253 LEU A CA 1
ATOM 1528 C C . LEU A 1 253 ? -38.133 -22.495 0.263 1.00 57.80 253 LEU A C 1
ATOM 1529 O O . LEU A 1 253 ? -38.390 -23.655 -0.044 1.00 66.15 253 LEU A O 1
ATOM 1534 N N . GLY A 1 254 ? -38.706 -21.874 1.292 1.00 53.20 254 GLY A N 1
ATOM 1535 C CA . GLY A 1 254 ? -39.519 -22.572 2.268 1.00 53.32 254 GLY A CA 1
ATOM 1536 C C . GLY A 1 254 ? -38.726 -23.076 3.473 1.00 57.89 254 GLY A C 1
ATOM 1537 O O . GLY A 1 254 ? -37.510 -22.864 3.576 1.00 43.12 254 GLY A O 1
ATOM 1538 N N . ARG A 1 255 ? -39.416 -23.752 4.391 1.00 60.58 255 ARG A N 1
ATOM 1539 C CA . ARG A 1 255 ? -38.762 -24.295 5.575 1.00 60.02 255 ARG A CA 1
ATOM 1540 C C . ARG A 1 255 ? -37.656 -25.272 5.153 1.00 60.60 255 ARG A C 1
ATOM 1541 O O . ARG A 1 255 ? -37.817 -26.041 4.200 1.00 59.13 255 ARG A O 1
ATOM 1544 N N . ILE A 1 256 ? -36.508 -25.180 5.816 1.00 51.89 256 ILE A N 1
ATOM 1545 C CA . ILE A 1 256 ? -35.416 -26.108 5.580 1.00 47.18 256 ILE A CA 1
ATOM 1546 C C . ILE A 1 256 ? -34.764 -26.527 6.888 1.00 55.31 256 ILE A C 1
ATOM 1547 O O . ILE A 1 256 ? -34.201 -25.698 7.607 1.00 62.67 256 ILE A O 1
ATOM 1552 N N . ASP A 1 257 ? -34.849 -27.817 7.188 1.00 50.83 257 ASP A N 1
ATOM 1553 C CA . ASP A 1 257 ? -34.124 -28.399 8.296 1.00 48.11 257 ASP A CA 1
ATOM 1554 C C . ASP A 1 257 ? -33.428 -29.623 7.727 1.00 48.86 257 ASP A C 1
ATOM 1555 O O . ASP A 1 257 ? -34.038 -30.672 7.566 1.00 49.23 257 ASP A O 1
ATOM 1560 N N . ASN A 1 258 ? -32.128 -29.515 7.498 1.00 53.87 258 ASN A N 1
ATOM 1561 C CA . ASN A 1 258 ? -31.408 -30.526 6.714 1.00 51.95 258 ASN A CA 1
ATOM 1562 C C . ASN A 1 258 ? -30.045 -30.789 7.315 1.00 51.93 258 ASN A C 1
ATOM 1563 O O . ASN A 1 258 ? -29.266 -29.863 7.566 1.00 54.76 258 ASN A O 1
ATOM 1568 N N . ASN A 1 259 ? -29.773 -32.062 7.557 1.00 50.69 259 ASN A N 1
ATOM 1569 C CA . ASN A 1 259 ? -28.458 -32.504 7.982 1.00 51.51 259 ASN A CA 1
ATOM 1570 C C . ASN A 1 259 ? -27.945 -33.518 6.976 1.00 52.10 259 ASN A C 1
ATOM 1571 O O . ASN A 1 259 ? -28.648 -34.500 6.654 1.00 54.26 259 ASN A O 1
ATOM 1576 N N . THR A 1 260 ? -26.736 -33.280 6.474 1.00 39.02 260 THR A N 1
ATOM 1577 C CA . THR A 1 260 ? -26.146 -34.183 5.491 1.00 56.02 260 THR A CA 1
ATOM 1578 C C . THR A 1 260 ? -24.748 -34.658 5.880 1.00 57.06 260 THR A C 1
ATOM 1579 O O . THR A 1 260 ? -23.902 -33.865 6.323 1.00 55.22 260 THR A O 1
ATOM 1583 N N . TYR A 1 261 ? -24.541 -35.969 5.722 1.00 51.78 261 TYR A N 1
ATOM 1584 C CA . TYR A 1 261 ? -23.314 -36.643 6.144 1.00 57.81 261 TYR A CA 1
ATOM 1585 C C . TYR A 1 261 ? -22.647 -37.301 4.941 1.00 50.22 261 TYR A C 1
ATOM 1586 O O . TYR A 1 261 ? -23.320 -37.887 4.086 1.00 45.80 261 TYR A O 1
ATOM 1595 N N . SER A 1 262 ? -21.327 -37.184 4.858 1.00 46.61 262 SER A N 1
ATOM 1596 C CA . SER A 1 262 ? -20.577 -37.912 3.843 1.00 52.32 262 SER A CA 1
ATOM 1597 C C . SER A 1 262 ? -19.432 -38.685 4.491 1.00 62.07 262 SER A C 1
ATOM 1598 O O . SER A 1 262 ? -18.606 -38.104 5.188 1.00 64.12 262 SER A O 1
ATOM 1601 N N . LEU A 1 263 ? -19.394 -39.997 4.278 1.00 64.54 263 LEU A N 1
ATOM 1602 C CA . LEU A 1 263 ? -18.315 -40.828 4.816 1.00 60.81 263 LEU A CA 1
ATOM 1603 C C . LEU A 1 263 ? -17.455 -41.429 3.720 1.00 58.12 263 LEU A C 1
ATOM 1604 O O . LEU A 1 263 ? -17.968 -41.996 2.753 1.00 56.23 263 LEU A O 1
ATOM 1609 N N . HIS A 1 264 ? -16.141 -41.311 3.867 1.00 55.07 264 HIS A N 1
ATOM 1610 C CA . HIS A 1 264 ? -15.251 -41.971 2.920 1.00 60.24 264 HIS A CA 1
ATOM 1611 C C . HIS A 1 264 ? -14.142 -42.758 3.612 1.00 55.85 264 HIS A C 1
ATOM 1612 O O . HIS A 1 264 ? -13.504 -42.271 4.557 1.00 47.64 264 HIS A O 1
ATOM 1619 N N . PHE A 1 265 ? -13.941 -43.988 3.142 1.00 55.48 265 PHE A N 1
ATOM 1620 C CA . PHE A 1 265 ? -12.807 -44.791 3.571 1.00 61.88 265 PHE A CA 1
ATOM 1621 C C . PHE A 1 265 ? -12.032 -45.303 2.371 1.00 60.92 265 PHE A C 1
ATOM 1622 O O . PHE A 1 265 ? -12.590 -45.908 1.446 1.00 53.34 265 PHE A O 1
ATOM 1630 N N . ALA A 1 266 ? -10.732 -45.051 2.399 1.00 63.74 266 ALA A N 1
ATOM 1631 C CA . ALA A 1 266 ? -9.908 -45.262 1.226 1.00 67.98 266 ALA A CA 1
ATOM 1632 C C . ALA A 1 266 ? -8.629 -46.030 1.536 1.00 75.28 266 ALA A C 1
ATOM 1633 O O . ALA A 1 266 ? -7.775 -45.566 2.292 1.00 82.58 266 ALA A O 1
ATOM 1635 N N . VAL A 1 267 ? -8.506 -47.207 0.935 1.00 66.54 267 VAL A N 1
ATOM 1636 C CA . VAL A 1 267 ? -7.282 -47.986 1.019 1.00 62.58 267 VAL A CA 1
ATOM 1637 C C . VAL A 1 267 ? -6.414 -47.721 -0.213 1.00 61.81 267 VAL A C 1
ATOM 1638 O O . VAL A 1 267 ? -6.848 -47.937 -1.356 1.00 52.10 267 VAL A O 1
ATOM 1642 N N . GLY A 1 268 ? -5.241 -47.134 0.006 1.00 65.59 268 GLY A N 1
ATOM 1643 C CA . GLY A 1 268 ? -4.230 -47.083 -1.029 1.00 70.29 268 GLY A CA 1
ATOM 1644 C C . GLY A 1 268 ? -3.254 -48.229 -0.902 1.00 81.09 268 GLY A C 1
ATOM 1645 O O . GLY A 1 268 ? -2.801 -48.532 0.201 1.00 84.68 268 GLY A O 1
ATOM 1646 N N . TYR A 1 269 ? -2.877 -48.819 -2.032 1.00 80.33 269 TYR A N 1
ATOM 1647 C CA . TYR A 1 269 ? -1.743 -49.734 -2.091 1.00 79.22 269 TYR A CA 1
ATOM 1648 C C . TYR A 1 269 ? -0.940 -49.393 -3.341 1.00 82.38 269 TYR A C 1
ATOM 1649 O O . TYR A 1 269 ? -1.420 -49.545 -4.473 1.00 79.49 269 TYR A O 1
ATOM 1658 N N . ARG A 1 270 ? 0.278 -48.910 -3.132 1.00 86.52 270 ARG A N 1
ATOM 1659 C CA . ARG A 1 270 ? 1.073 -48.398 -4.239 1.00 89.11 270 ARG A CA 1
ATOM 1660 C C . ARG A 1 270 ? 0.248 -47.478 -5.133 1.00 85.18 270 ARG A C 1
ATOM 1661 O O . ARG A 1 270 ? -0.230 -46.429 -4.693 1.00 89.56 270 ARG A O 1
ATOM 1669 N N . GLN A 1 271 ? 0.090 -47.873 -6.387 1.00 83.89 271 GLN A N 1
ATOM 1670 C CA . GLN A 1 271 ? -0.622 -47.052 -7.357 1.00 93.32 271 GLN A CA 1
ATOM 1671 C C . GLN A 1 271 ? -2.135 -47.254 -7.292 1.00 92.11 271 GLN A C 1
ATOM 1672 O O . GLN A 1 271 ? -2.903 -46.422 -7.784 1.00 84.66 271 GLN A O 1
ATOM 1678 N N . HIS A 1 272 ? -2.555 -48.352 -6.665 1.00 89.54 272 HIS A N 1
ATOM 1679 C CA . HIS A 1 272 ? -3.973 -48.688 -6.545 1.00 77.12 272 HIS A CA 1
ATOM 1680 C C . HIS A 1 272 ? -4.651 -47.974 -5.370 1.00 68.72 272 HIS A C 1
ATOM 1681 O O . HIS A 1 272 ? -4.105 -47.895 -4.266 1.00 67.33 272 HIS A O 1
ATOM 1688 N N . THR A 1 273 ? -5.844 -47.448 -5.598 1.00 58.57 273 THR A N 1
ATOM 1689 C CA . THR A 1 273 ? -6.627 -46.975 -4.471 1.00 61.76 273 THR A CA 1
ATOM 1690 C C . THR A 1 273 ? -8.110 -47.299 -4.617 1.00 67.92 273 THR A C 1
ATOM 1691 O O . THR A 1 273 ? -8.757 -46.911 -5.599 1.00 71.92 273 THR A O 1
ATOM 1695 N N . VAL A 1 274 ? -8.633 -48.012 -3.624 1.00 63.94 274 VAL A N 1
ATOM 1696 C CA . VAL A 1 274 ? -10.034 -48.402 -3.595 1.00 66.94 274 VAL A CA 1
ATOM 1697 C C . VAL A 1 274 ? -10.680 -47.637 -2.447 1.00 64.53 274 VAL A C 1
ATOM 1698 O O . VAL A 1 274 ? -10.077 -47.463 -1.383 1.00 67.08 274 VAL A O 1
ATOM 1702 N N . THR A 1 275 ? -11.904 -47.175 -2.657 1.00 53.90 275 THR A N 1
ATOM 1703 C CA . THR A 1 275 ? -12.496 -46.234 -1.722 1.00 53.77 275 THR A CA 1
ATOM 1704 C C . THR A 1 275 ? -13.964 -46.524 -1.469 1.00 48.25 275 THR A C 1
ATOM 1705 O O . THR A 1 275 ? -14.734 -46.711 -2.415 1.00 43.63 275 THR A O 1
ATOM 1709 N N . ALA A 1 276 ? -14.358 -46.535 -0.200 1.00 50.63 276 ALA A N 1
ATOM 1710 C CA . ALA A 1 276 ? -15.755 -46.805 0.162 1.00 59.12 276 ALA A CA 1
ATOM 1711 C C . ALA A 1 276 ? -16.487 -45.560 0.678 1.00 52.96 276 ALA A C 1
ATOM 1712 O O . ALA A 1 276 ? -16.027 -44.914 1.622 1.00 52.55 276 ALA A O 1
ATOM 1714 N N . VAL A 1 277 ? -17.640 -45.246 0.088 1.00 50.48 277 VAL A N 1
ATOM 1715 C CA . VAL A 1 277 ? -18.412 -44.081 0.539 1.00 56.14 277 VAL A CA 1
ATOM 1716 C C . VAL A 1 277 ? -19.822 -44.367 1.035 1.00 51.84 277 VAL A C 1
ATOM 1717 O O . VAL A 1 277 ? -20.599 -45.035 0.353 1.00 54.43 277 VAL A O 1
ATOM 1721 N N . LEU A 1 278 ? -20.142 -43.829 2.212 1.00 42.32 278 LEU A N 1
ATOM 1722 C CA . LEU A 1 278 ? -21.525 -43.718 2.676 1.00 48.48 278 LEU A CA 1
ATOM 1723 C C . LEU A 1 278 ? -21.975 -42.249 2.689 1.00 52.98 278 LEU A C 1
ATOM 1724 O O . LEU A 1 278 ? -21.264 -41.375 3.194 1.00 46.18 278 LEU A O 1
ATOM 1729 N N . GLN A 1 279 ? -23.160 -41.978 2.152 1.00 52.33 279 GLN A N 1
ATOM 1730 C CA . GLN A 1 279 ? -23.724 -40.641 2.218 1.00 50.97 279 GLN A CA 1
ATOM 1731 C C . GLN A 1 279 ? -25.177 -40.683 2.694 1.00 56.38 279 GLN A C 1
ATOM 1732 O O . GLN A 1 279 ? -25.973 -41.506 2.218 1.00 51.92 279 GLN A O 1
ATOM 1738 N N . LYS A 1 280 ? -25.523 -39.802 3.633 1.00 48.84 280 LYS A N 1
ATOM 1739 C CA . LYS A 1 280 ? -26.898 -39.742 4.147 1.00 54.35 280 LYS A CA 1
ATOM 1740 C C . LYS A 1 280 ? -27.424 -38.309 4.287 1.00 56.87 280 LYS A C 1
ATOM 1741 O O . LYS A 1 280 ? -26.776 -37.435 4.886 1.00 56.77 280 LYS A O 1
ATOM 1747 N N . VAL A 1 281 ? -28.607 -38.089 3.720 1.00 50.19 281 VAL A N 1
ATOM 1748 C CA . VAL A 1 281 ? -29.283 -36.798 3.771 1.00 51.38 281 VAL A CA 1
ATOM 1749 C C . VAL A 1 281 ? -30.464 -36.917 4.720 1.00 54.53 281 VAL A C 1
ATOM 1750 O O . VAL A 1 281 ? -31.370 -37.725 4.494 1.00 43.98 281 VAL A O 1
ATOM 1754 N N . ASN A 1 282 ? -30.460 -36.131 5.790 1.00 52.77 282 ASN A N 1
ATOM 1755 C CA . ASN A 1 282 ? -31.551 -36.241 6.739 1.00 53.90 282 ASN A CA 1
ATOM 1756 C C . ASN A 1 282 ? -32.408 -34.995 6.713 1.00 54.27 282 ASN A C 1
ATOM 1757 O O . ASN A 1 282 ? -32.015 -33.957 7.239 1.00 68.02 282 ASN A O 1
ATOM 1762 N N . GLY A 1 283 ? -33.581 -35.111 6.095 1.00 45.06 283 GLY A N 1
ATOM 1763 C CA . GLY A 1 283 ? -34.561 -34.038 6.045 1.00 45.80 283 GLY A CA 1
ATOM 1764 C C . GLY A 1 283 ? -35.437 -34.143 4.809 1.00 58.40 283 GLY A C 1
ATOM 1765 O O . GLY A 1 283 ? -35.116 -34.886 3.880 1.00 63.81 283 GLY A O 1
ATOM 1766 N N . ASN A 1 284 ? -36.504 -33.350 4.754 1.00 60.37 284 ASN A N 1
ATOM 1767 C CA . ASN A 1 284 ? -37.496 -33.496 3.680 1.00 62.50 284 ASN A CA 1
ATOM 1768 C C . ASN A 1 284 ? -37.249 -32.673 2.419 1.00 60.25 284 ASN A C 1
ATOM 1769 O O . ASN A 1 284 ? -38.095 -32.642 1.523 1.00 61.60 284 ASN A O 1
ATOM 1774 N N . THR A 1 285 ? -36.101 -31.996 2.384 1.00 52.46 285 THR A N 1
ATOM 1775 C CA . THR A 1 285 ? -35.584 -31.370 1.182 1.00 46.14 285 THR A CA 1
ATOM 1776 C C . THR A 1 285 ? -34.220 -31.979 0.888 1.00 48.76 285 THR A C 1
ATOM 1777 O O . THR A 1 285 ? -33.562 -32.484 1.789 1.00 43.75 285 THR A O 1
ATOM 1781 N N . PRO A 1 286 ? -33.779 -31.917 -0.374 1.00 49.48 286 PRO A N 1
ATOM 1782 C CA . PRO A 1 286 ? -32.467 -32.443 -0.776 1.00 42.06 286 PRO A CA 1
ATOM 1783 C C . PRO A 1 286 ? -31.338 -31.554 -0.274 1.00 43.00 286 PRO A C 1
ATOM 1784 O O . PRO A 1 286 ? -31.574 -30.360 -0.059 1.00 46.69 286 PRO A O 1
ATOM 1788 N N . PHE A 1 287 ? -30.140 -32.102 -0.077 1.00 43.40 287 PHE A N 1
ATOM 1789 C CA . PHE A 1 287 ? -29.035 -31.233 0.269 1.00 45.44 287 PHE A CA 1
ATOM 1790 C C . PHE A 1 287 ? -28.892 -30.142 -0.806 1.00 52.45 287 PHE A C 1
ATOM 1791 O O . PHE A 1 287 ? -29.069 -30.400 -2.001 1.00 50.79 287 PHE A O 1
ATOM 1799 N N . ASP A 1 288 ? -28.580 -28.920 -0.387 1.00 48.77 288 ASP A N 1
ATOM 1800 C CA . ASP A 1 288 ? -28.491 -27.838 -1.359 1.00 46.95 288 ASP A CA 1
ATOM 1801 C C . ASP A 1 288 ? -27.245 -27.001 -1.176 1.00 48.77 288 ASP A C 1
ATOM 1802 O O . ASP A 1 288 ? -26.798 -26.746 -0.049 1.00 51.45 288 ASP A O 1
ATOM 1807 N N . TYR A 1 289 ? -26.682 -26.589 -2.304 1.00 50.22 289 TYR A N 1
ATOM 1808 C CA . TYR A 1 289 ? -25.508 -25.726 -2.313 1.00 51.17 289 TYR A CA 1
ATOM 1809 C C . TYR A 1 289 ? -25.401 -24.937 -3.615 1.00 47.11 289 TYR A C 1
ATOM 1810 O O . TYR A 1 289 ? -26.050 -25.249 -4.610 1.00 47.50 289 TYR A O 1
ATOM 1819 N N . ILE A 1 290 ? -24.577 -23.906 -3.596 1.00 44.18 290 ILE A N 1
ATOM 1820 C CA . ILE A 1 290 ? -24.441 -23.042 -4.751 1.00 59.28 290 ILE A CA 1
ATOM 1821 C C . ILE A 1 290 ? -23.547 -23.726 -5.768 1.00 56.85 290 ILE A C 1
ATOM 1822 O O . ILE A 1 290 ? -22.502 -24.277 -5.407 1.00 47.79 290 ILE A O 1
ATOM 1827 N N . ASN A 1 291 ? -23.978 -23.681 -7.029 1.00 52.84 291 ASN A N 1
ATOM 1828 C CA . ASN A 1 291 ? -23.195 -24.159 -8.167 1.00 58.45 291 ASN A CA 1
ATOM 1829 C C . ASN A 1 291 ? -22.826 -25.623 -8.113 1.00 65.72 291 ASN A C 1
ATOM 1830 O O . ASN A 1 291 ? -21.646 -25.980 -8.004 1.00 66.70 291 ASN A O 1
ATOM 1835 N N . GLN A 1 292 ? -23.858 -26.456 -8.226 1.00 73.71 292 GLN A N 1
ATOM 1836 C CA . GLN A 1 292 ? -23.754 -27.888 -7.990 1.00 58.88 292 GLN A CA 1
ATOM 1837 C C . GLN A 1 292 ? -23.045 -28.637 -9.102 1.00 59.61 292 GLN A C 1
ATOM 1838 O O . GLN A 1 292 ? -22.938 -28.152 -10.235 1.00 64.86 292 GLN A O 1
ATOM 1844 N N . GLY A 1 293 ? -22.601 -29.842 -8.748 1.00 42.85 293 GLY A N 1
ATOM 1845 C CA . GLY A 1 293 ? -21.851 -30.737 -9.598 1.00 37.86 293 GLY A CA 1
ATOM 1846 C C . GLY A 1 293 ? -20.392 -30.823 -9.218 1.00 54.63 293 GLY A C 1
ATOM 1847 O O . GLY A 1 293 ? -19.739 -29.823 -8.906 1.00 50.30 293 GLY A O 1
ATOM 1848 N N . ASP A 1 294 ? -19.888 -32.058 -9.284 1.00 58.46 294 ASP A N 1
ATOM 1849 C CA . ASP A 1 294 ? -18.512 -32.406 -8.943 1.00 53.58 294 ASP A CA 1
ATOM 1850 C C . ASP A 1 294 ? -17.981 -31.806 -7.643 1.00 49.32 294 ASP A C 1
ATOM 1851 O O . ASP A 1 294 ? -16.787 -31.539 -7.530 1.00 59.82 294 ASP A O 1
ATOM 1856 N N . SER A 1 295 ? -18.850 -31.625 -6.658 1.00 42.55 295 SER A N 1
ATOM 1857 C CA . SER A 1 295 ? -18.438 -31.025 -5.390 1.00 45.74 295 SER A CA 1
ATOM 1858 C C . SER A 1 295 ? -17.332 -31.811 -4.667 1.00 54.73 295 SER A C 1
ATOM 1859 O O . SER A 1 295 ? -17.373 -33.036 -4.585 1.00 53.11 295 SER A O 1
ATOM 1862 N N . ILE A 1 296 ? -16.350 -31.102 -4.131 1.00 57.28 296 ILE A N 1
ATOM 1863 C CA . ILE A 1 296 ? -15.263 -31.760 -3.420 1.00 55.65 296 ILE A CA 1
ATOM 1864 C C . ILE A 1 296 ? -15.536 -31.817 -1.921 1.00 60.70 296 ILE A C 1
ATOM 1865 O O . ILE A 1 296 ? -14.650 -32.166 -1.140 1.00 66.86 296 ILE A O 1
ATOM 1870 N N . PHE A 1 297 ? -16.721 -31.369 -1.517 1.00 54.71 297 PHE A N 1
ATOM 1871 C CA . PHE A 1 297 ? -17.152 -31.446 -0.117 1.00 51.60 297 PHE A CA 1
ATOM 1872 C C . PHE A 1 297 ? -18.161 -32.562 0.117 1.00 55.89 297 PHE A C 1
ATOM 1873 O O . PHE A 1 297 ? -18.765 -32.658 1.186 1.00 51.91 297 PHE A O 1
ATOM 1881 N N . LEU A 1 298 ? -18.385 -33.357 -0.929 1.00 64.81 298 LEU A N 1
ATOM 1882 C CA . LEU A 1 298 ? -19.306 -34.486 -0.891 1.00 55.54 298 LEU A CA 1
ATOM 1883 C C . LEU A 1 298 ? -18.664 -35.705 -1.519 1.00 64.05 298 LEU A C 1
ATOM 1884 O O . LEU A 1 298 ? -18.096 -35.624 -2.616 1.00 69.63 298 LEU A O 1
ATOM 1889 N N . ASP A 1 299 ? -18.747 -36.837 -0.819 1.00 64.83 299 ASP A N 1
ATOM 1890 C CA . ASP A 1 299 ? -18.065 -38.064 -1.247 1.00 52.06 299 ASP A CA 1
ATOM 1891 C C . ASP A 1 299 ? -18.838 -38.814 -2.337 1.00 58.14 299 ASP A C 1
ATOM 1892 O O . ASP A 1 299 ? -18.269 -39.606 -3.083 1.00 64.42 299 ASP A O 1
ATOM 1897 N N . ASN A 1 300 ? -20.144 -38.581 -2.387 1.00 62.05 300 ASN A N 1
ATOM 1898 C CA . ASN A 1 300 ? -21.026 -39.126 -3.418 1.00 60.17 300 ASN A CA 1
ATOM 1899 C C . ASN A 1 300 ? -21.408 -38.187 -4.562 1.00 59.52 300 ASN A C 1
ATOM 1900 O O . ASN A 1 300 ? -22.399 -38.428 -5.251 1.00 45.37 300 ASN A O 1
ATOM 1905 N N . SER A 1 301 ? -20.709 -37.064 -4.705 1.00 63.50 301 SER A N 1
ATOM 1906 C CA . SER A 1 301 ? -21.020 -36.164 -5.826 1.00 61.12 301 SER A CA 1
ATOM 1907 C C . SER A 1 301 ? -20.425 -36.725 -7.126 1.00 62.27 301 SER A C 1
ATOM 1908 O O . SER A 1 301 ? -19.199 -36.812 -7.274 1.00 64.34 301 SER A O 1
ATOM 1911 N N . GLN A 1 302 ? -21.288 -37.076 -8.080 1.00 50.84 302 GLN A N 1
ATOM 1912 C CA . GLN A 1 302 ? -20.815 -37.805 -9.267 1.00 56.42 302 GLN A CA 1
ATOM 1913 C C . GLN A 1 302 ? -21.060 -37.085 -10.583 1.00 51.02 302 GLN A C 1
ATOM 1914 O O . GLN A 1 302 ? -21.696 -36.042 -10.633 1.00 40.52 302 GLN A O 1
ATOM 1920 N N . GLN A 1 303 ? -20.588 -37.679 -11.667 1.00 40.13 303 GLN A N 1
ATOM 1921 C CA . GLN A 1 303 ? -20.658 -36.994 -12.937 1.00 47.44 303 GLN A CA 1
ATOM 1922 C C . GLN A 1 303 ? -22.051 -36.406 -13.145 1.00 45.04 303 GLN A C 1
ATOM 1923 O O . GLN A 1 303 ? -22.195 -35.265 -13.550 1.00 47.76 303 GLN A O 1
ATOM 1929 N N . TYR A 1 304 ? -23.079 -37.175 -12.835 1.00 47.54 304 TYR A N 1
ATOM 1930 C CA . TYR A 1 304 ? -24.439 -36.755 -13.136 1.00 43.77 304 TYR A CA 1
ATOM 1931 C C . TYR A 1 304 ? -25.211 -36.428 -11.876 1.00 50.00 304 TYR A C 1
ATOM 1932 O O . TYR A 1 304 ? -25.853 -35.383 -11.762 1.00 48.88 304 TYR A O 1
ATOM 1941 N N . SER A 1 305 ? -25.262 -37.385 -10.970 1.00 50.37 305 SER A N 1
ATOM 1942 C CA . SER A 1 305 ? -26.089 -37.186 -9.803 1.00 46.17 305 SER A CA 1
ATOM 1943 C C . SER A 1 305 ? -25.274 -36.904 -8.556 1.00 47.84 305 SER A C 1
ATOM 1944 O O . SER A 1 305 ? -24.123 -37.343 -8.422 1.00 40.38 305 SER A O 1
ATOM 1947 N N . ASP A 1 306 ? -25.862 -36.117 -7.665 1.00 53.69 306 ASP A N 1
ATOM 1948 C CA . ASP A 1 306 ? -25.218 -35.846 -6.394 1.00 57.00 306 ASP A CA 1
ATOM 1949 C C . ASP A 1 306 ? -25.704 -36.748 -5.279 1.00 47.43 306 ASP A C 1
ATOM 1950 O O . ASP A 1 306 ? -25.195 -36.647 -4.161 1.00 43.66 306 ASP A O 1
ATOM 1955 N N . PHE A 1 307 ? -26.681 -37.613 -5.580 1.00 33.96 307 PHE A N 1
ATOM 1956 C CA . PHE A 1 307 ? -27.203 -38.585 -4.598 1.00 44.88 307 PHE A CA 1
ATOM 1957 C C . PHE A 1 307 ? -27.584 -37.906 -3.298 1.00 44.91 307 PHE A C 1
ATOM 1958 O O . PHE A 1 307 ? -27.288 -38.393 -2.216 1.00 52.29 307 PHE A O 1
ATOM 1966 N N . ASN A 1 308 ? -28.139 -36.715 -3.457 1.00 48.83 308 ASN A N 1
ATOM 1967 C CA . ASN A 1 308 ? -28.500 -35.803 -2.385 1.00 51.58 308 ASN A CA 1
ATOM 1968 C C . ASN A 1 308 ? -29.983 -35.628 -2.071 1.00 48.67 308 ASN A C 1
ATOM 1969 O O . ASN A 1 308 ? -30.335 -34.686 -1.361 1.00 46.62 308 ASN A O 1
ATOM 1974 N N . GLY A 1 309 ? -30.855 -36.431 -2.672 1.00 51.47 309 GLY A N 1
ATOM 1975 C CA . GLY A 1 309 ? -32.290 -36.216 -2.557 1.00 48.10 309 GLY A CA 1
ATOM 1976 C C . GLY A 1 309 ? -32.748 -36.211 -1.113 1.00 52.82 309 GLY A C 1
ATOM 1977 O O . GLY A 1 309 ? -31.978 -36.542 -0.213 1.00 56.17 309 GLY A O 1
ATOM 1978 N N . PRO A 1 310 ? -33.994 -35.792 -0.865 1.00 56.18 310 PRO A N 1
ATOM 1979 C CA . PRO A 1 310 ? -34.422 -35.781 0.534 1.00 48.56 310 PRO A CA 1
ATOM 1980 C C . PRO A 1 310 ? -34.433 -37.191 1.139 1.00 46.71 310 PRO A C 1
ATOM 1981 O O . PRO A 1 310 ? -34.985 -38.151 0.565 1.00 42.86 310 PRO A O 1
ATOM 1985 N N . ASN A 1 311 ? -33.799 -37.311 2.302 1.00 46.61 311 ASN A N 1
ATOM 1986 C CA . ASN A 1 311 ? -33.847 -38.541 3.071 1.00 43.63 311 ASN A CA 1
ATOM 1987 C C . ASN A 1 311 ? -33.250 -39.712 2.320 1.00 48.60 311 ASN A C 1
ATOM 1988 O O . ASN A 1 311 ? -33.620 -40.861 2.562 1.00 62.93 311 ASN A O 1
ATOM 1993 N N . GLU A 1 312 ? -32.330 -39.412 1.406 1.00 50.71 312 GLU A N 1
ATOM 1994 C CA . GLU A 1 312 ? -31.657 -40.432 0.614 1.00 46.30 312 GLU A CA 1
ATOM 1995 C C . GLU A 1 312 ? -30.392 -40.956 1.305 1.00 53.46 312 GLU A C 1
ATOM 1996 O O . GLU A 1 312 ? -29.496 -40.188 1.693 1.00 59.05 312 GLU A O 1
ATOM 2002 N N . LYS A 1 313 ? -30.352 -42.278 1.478 1.00 56.05 313 LYS A N 1
ATOM 2003 C CA . LYS A 1 313 ? -29.157 -42.991 1.930 1.00 49.87 313 LYS A CA 1
ATOM 2004 C C . LYS A 1 313 ? -28.460 -43.544 0.691 1.00 46.53 313 LYS A C 1
ATOM 2005 O O . LYS A 1 313 ? -29.111 -44.040 -0.230 1.00 49.17 313 LYS A O 1
ATOM 2011 N N . SER A 1 314 ? -27.139 -43.425 0.640 1.00 42.09 314 SER A N 1
ATOM 2012 C CA . SER A 1 314 ? -26.412 -43.807 -0.571 1.00 45.31 314 SER A CA 1
ATOM 2013 C C . SER A 1 314 ? -25.022 -44.356 -0.266 1.00 48.04 314 SER A C 1
ATOM 2014 O O . SER A 1 314 ? -24.439 -44.087 0.792 1.00 39.06 314 SER A O 1
ATOM 2017 N N . TRP A 1 315 ? -24.489 -45.118 -1.208 1.00 44.79 315 TRP A N 1
ATOM 2018 C CA . TRP A 1 315 ? -23.125 -45.585 -1.088 1.00 48.85 315 TRP A CA 1
ATOM 2019 C C . TRP A 1 315 ? -22.432 -45.558 -2.444 1.00 56.65 315 TRP A C 1
ATOM 2020 O O . TRP A 1 315 ? -23.069 -45.523 -3.503 1.00 49.70 315 TRP A O 1
ATOM 2031 N N . LYS A 1 316 ? -21.111 -45.561 -2.403 1.00 61.37 316 LYS A N 1
ATOM 2032 C CA . LYS A 1 316 ? -20.346 -45.692 -3.621 1.00 60.76 316 LYS A CA 1
ATOM 2033 C C . LYS A 1 316 ? -19.127 -46.537 -3.355 1.00 53.76 316 LYS A C 1
ATOM 2034 O O . LYS A 1 316 ? -18.605 -46.580 -2.241 1.00 49.63 316 LYS A O 1
ATOM 2040 N N . LEU A 1 317 ? -18.672 -47.196 -4.405 1.00 53.09 317 LEU A N 1
ATOM 2041 C CA . LEU A 1 317 ? -17.443 -47.943 -4.360 1.00 58.13 317 LEU A CA 1
ATOM 2042 C C . LEU A 1 317 ? -16.602 -47.412 -5.505 1.00 48.79 317 LEU A C 1
ATOM 2043 O O . LEU A 1 317 ? -17.040 -47.397 -6.653 1.00 52.62 317 LEU A O 1
ATOM 2048 N N . GLN A 1 318 ? -15.406 -46.940 -5.199 1.00 46.31 318 GLN A N 1
ATOM 2049 C CA . GLN A 1 318 ? -14.599 -46.332 -6.238 1.00 53.78 318 GLN A CA 1
ATOM 2050 C C . GLN A 1 318 ? -13.240 -46.994 -6.338 1.00 56.55 318 GLN A C 1
ATOM 2051 O O . GLN A 1 318 ? -12.685 -47.471 -5.337 1.00 59.79 318 GLN A O 1
ATOM 2057 N N . TYR A 1 319 ? -12.718 -47.019 -7.557 1.00 51.27 319 TYR A N 1
ATOM 2058 C CA . TYR A 1 319 ? -11.401 -47.567 -7.826 1.00 56.39 319 TYR A CA 1
ATOM 2059 C C . TYR A 1 319 ? -10.620 -46.573 -8.648 1.00 56.95 319 TYR A C 1
ATOM 2060 O O . TYR A 1 319 ? -11.123 -46.063 -9.652 1.00 55.56 319 TYR A O 1
ATOM 2069 N N . ASP A 1 320 ? -9.388 -46.307 -8.226 1.00 66.30 320 ASP A N 1
ATOM 2070 C CA . ASP A 1 320 ? -8.520 -45.381 -8.945 1.00 72.52 320 ASP A CA 1
ATOM 2071 C C . ASP A 1 320 ? -7.186 -46.024 -9.259 1.00 82.26 320 ASP A C 1
ATOM 2072 O O . ASP A 1 320 ? -6.682 -46.837 -8.477 1.00 87.67 320 ASP A O 1
ATOM 2077 N N . TYR A 1 321 ? -6.619 -45.665 -10.408 1.00 80.46 321 TYR A N 1
ATOM 2078 C CA . TYR A 1 321 ? -5.275 -46.119 -10.750 1.00 82.53 321 TYR A CA 1
ATOM 2079 C C . TYR A 1 321 ? -4.387 -45.035 -11.365 1.00 80.05 321 TYR A C 1
ATOM 2080 O O . TYR A 1 321 ? -4.822 -44.246 -12.215 1.00 78.15 321 TYR A O 1
ATOM 2089 N N . ASP A 1 322 ? -3.135 -45.014 -10.915 1.00 75.61 322 ASP A N 1
ATOM 2090 C CA . ASP A 1 322 ? -2.118 -44.113 -11.437 1.00 72.51 322 ASP A CA 1
ATOM 2091 C C . ASP A 1 322 ? -1.132 -44.940 -12.257 1.00 79.96 322 ASP A C 1
ATOM 2092 O O . ASP A 1 322 ? -0.530 -45.882 -11.748 1.00 85.64 322 ASP A O 1
ATOM 2097 N N . PHE A 1 323 ? -0.960 -44.580 -13.523 1.00 78.56 323 PHE A N 1
ATOM 2098 C CA . PHE A 1 323 ? -0.153 -45.372 -14.451 1.00 78.63 323 PHE A CA 1
ATOM 2099 C C . PHE A 1 323 ? 1.346 -45.065 -14.349 1.00 84.28 323 PHE A C 1
ATOM 2100 O O . PHE A 1 323 ? 2.151 -45.577 -15.134 1.00 85.83 323 PHE A O 1
ATOM 2108 N N . VAL A 1 324 ? 1.706 -44.239 -13.367 1.00 83.99 324 VAL A N 1
ATOM 2109 C CA . VAL A 1 324 ? 3.086 -43.790 -13.161 1.00 91.17 324 VAL A CA 1
ATOM 2110 C C . VAL A 1 324 ? 4.139 -44.899 -13.302 1.00 101.47 324 VAL A C 1
ATOM 2111 O O . VAL A 1 324 ? 4.986 -44.844 -14.194 1.00 104.29 324 VAL A O 1
ATOM 2115 N N . ALA A 1 325 ? 4.097 -45.892 -12.417 1.00 108.86 325 ALA A N 1
ATOM 2116 C CA . ALA A 1 325 ? 5.119 -46.938 -12.393 1.00 110.23 325 ALA A CA 1
ATOM 2117 C C . ALA A 1 325 ? 4.991 -47.916 -13.560 1.00 111.31 325 ALA A C 1
ATOM 2118 O O . ALA A 1 325 ? 5.917 -48.679 -13.846 1.00 119.76 325 ALA A O 1
ATOM 2120 N N . LEU A 1 326 ? 3.846 -47.882 -14.235 1.00 104.18 326 LEU A N 1
ATOM 2121 C CA . LEU A 1 326 ? 3.615 -48.728 -15.398 1.00 101.96 326 LEU A CA 1
ATOM 2122 C C . LEU A 1 326 ? 4.194 -48.050 -16.638 1.00 110.24 326 LEU A C 1
ATOM 2123 O O . LEU A 1 326 ? 4.028 -48.521 -17.764 1.00 111.28 326 LEU A O 1
ATOM 2128 N N . GLY A 1 327 ? 4.852 -46.917 -16.415 1.00 115.51 327 GLY A N 1
ATOM 2129 C CA . GLY A 1 327 ? 5.642 -46.271 -17.447 1.00 119.47 327 GLY A CA 1
ATOM 2130 C C . GLY A 1 327 ? 5.027 -45.027 -18.061 1.00 118.62 327 GLY A C 1
ATOM 2131 O O . GLY A 1 327 ? 5.719 -44.247 -18.709 1.00 116.75 327 GLY A O 1
ATOM 2132 N N . VAL A 1 328 ? 3.731 -44.833 -17.848 1.00 118.93 328 VAL A N 1
ATOM 2133 C CA . VAL A 1 328 ? 3.010 -43.741 -18.491 1.00 115.06 328 VAL A CA 1
ATOM 2134 C C . VAL A 1 328 ? 2.433 -42.756 -17.473 1.00 111.89 328 VAL A C 1
ATOM 2135 O O . VAL A 1 328 ? 1.224 -42.748 -17.242 1.00 112.19 328 VAL A O 1
ATOM 2139 N N . PRO A 1 329 ? 3.298 -41.912 -16.871 1.00 110.36 329 PRO A N 1
ATOM 2140 C CA . PRO A 1 329 ? 2.898 -40.922 -15.856 1.00 102.92 329 PRO A CA 1
ATOM 2141 C C . PRO A 1 329 ? 2.033 -39.820 -16.448 1.00 94.99 329 PRO A C 1
ATOM 2142 O O . PRO A 1 329 ? 2.138 -39.545 -17.644 1.00 95.18 329 PRO A O 1
ATOM 2146 N N . GLY A 1 330 ? 1.201 -39.193 -15.621 1.00 89.56 330 GLY A N 1
ATOM 2147 C CA . GLY A 1 330 ? 0.249 -38.210 -16.107 1.00 84.15 330 GLY A CA 1
ATOM 2148 C C . GLY A 1 330 ? -1.020 -38.863 -16.635 1.00 84.69 330 GLY A C 1
ATOM 2149 O O . GLY A 1 330 ? -2.010 -38.183 -16.927 1.00 78.39 330 GLY A O 1
ATOM 2150 N N . LEU A 1 331 ? -0.993 -40.188 -16.769 1.00 85.28 331 LEU A N 1
ATOM 2151 C CA . LEU A 1 331 ? -2.195 -40.935 -17.125 1.00 83.31 331 LEU A CA 1
ATOM 2152 C C . LEU A 1 331 ? -2.852 -41.497 -15.872 1.00 78.79 331 LEU A C 1
ATOM 2153 O O . LEU A 1 331 ? -2.193 -42.113 -15.031 1.00 77.93 331 LEU A O 1
ATOM 2158 N N . SER A 1 332 ? -4.154 -41.271 -15.745 1.00 72.49 332 SER A N 1
ATOM 2159 C CA . SER A 1 332 ? -4.910 -41.843 -14.643 1.00 70.46 332 SER A CA 1
ATOM 2160 C C . SER A 1 332 ? -6.249 -42.355 -15.151 1.00 65.34 332 SER A C 1
ATOM 2161 O O . SER A 1 332 ? -6.674 -42.022 -16.256 1.00 70.60 332 SER A O 1
ATOM 2164 N N . ALA A 1 333 ? -6.899 -43.183 -14.346 1.00 53.39 333 ALA A N 1
ATOM 2165 C CA . ALA A 1 333 ? -8.221 -43.676 -14.674 1.00 57.43 333 ALA A CA 1
ATOM 2166 C C . ALA A 1 333 ? -8.943 -43.933 -13.371 1.00 66.37 333 ALA A C 1
ATOM 2167 O O . ALA A 1 333 ? -8.311 -44.119 -12.322 1.00 63.15 333 ALA A O 1
ATOM 2169 N N . SER A 1 334 ? -10.269 -43.922 -13.430 1.00 71.87 334 SER A N 1
ATOM 2170 C CA . SER A 1 334 ? -11.060 -44.345 -12.284 1.00 72.12 334 SER A CA 1
ATOM 2171 C C . SER A 1 334 ? -12.439 -44.869 -12.694 1.00 65.98 334 SER A C 1
ATOM 2172 O O . SER A 1 334 ? -12.986 -44.496 -13.740 1.00 56.43 334 SER A O 1
ATOM 2175 N N . ALA A 1 335 ? -12.998 -45.738 -11.861 1.00 57.02 335 ALA A N 1
ATOM 2176 C CA . ALA A 1 335 ? -14.378 -46.140 -12.061 1.00 55.72 335 ALA A CA 1
ATOM 2177 C C . ALA A 1 335 ? -15.139 -46.130 -10.745 1.00 56.72 335 ALA A C 1
ATOM 2178 O O . ALA A 1 335 ? -14.581 -46.438 -9.691 1.00 60.58 335 ALA A O 1
ATOM 2180 N N . SER A 1 336 ? -16.411 -45.750 -10.811 1.00 58.68 336 SER A N 1
ATOM 2181 C CA . SER A 1 336 ? -17.264 -45.748 -9.627 1.00 59.89 336 SER A CA 1
ATOM 2182 C C . SER A 1 336 ? -18.623 -46.456 -9.853 1.00 56.30 336 SER A C 1
ATOM 2183 O O . SER A 1 336 ? -19.106 -46.609 -10.982 1.00 41.69 336 SER A O 1
ATOM 2186 N N . TYR A 1 337 ? -19.228 -46.897 -8.760 1.00 54.07 337 TYR A N 1
ATOM 2187 C CA . TYR A 1 337 ? -20.605 -47.352 -8.795 1.00 52.91 337 TYR A CA 1
ATOM 2188 C C . TYR A 1 337 ? -21.300 -46.795 -7.574 1.00 48.88 337 TYR A C 1
ATOM 2189 O O . TYR A 1 337 ? -20.782 -46.902 -6.461 1.00 49.94 337 TYR A O 1
ATOM 2198 N N . SER A 1 338 ? -22.459 -46.181 -7.788 1.00 48.59 338 SER A N 1
ATOM 2199 C CA . SER A 1 338 ? -23.180 -45.494 -6.719 1.00 45.34 338 SER A CA 1
ATOM 2200 C C . SER A 1 338 ? -24.642 -45.903 -6.769 1.00 49.48 338 SER A C 1
ATOM 2201 O O . SER A 1 338 ? -25.223 -46.078 -7.842 1.00 57.84 338 SER A O 1
ATOM 2204 N N . ARG A 1 339 ? -25.229 -46.054 -5.593 1.00 45.55 339 ARG A N 1
ATOM 2205 C CA . ARG A 1 339 ? -26.579 -46.558 -5.463 1.00 48.09 339 ARG A CA 1
ATOM 2206 C C . ARG A 1 339 ? -27.202 -45.748 -4.339 1.00 48.10 339 ARG A C 1
ATOM 2207 O O . ARG A 1 339 ? -26.558 -45.490 -3.315 1.00 51.55 339 ARG A O 1
ATOM 2215 N N . GLY A 1 340 ? -28.447 -45.333 -4.513 1.00 41.89 340 GLY A N 1
ATOM 2216 C CA . GLY A 1 340 ? -29.124 -44.648 -3.432 1.00 40.71 340 GLY A CA 1
ATOM 2217 C C . GLY A 1 340 ? -30.613 -44.911 -3.468 1.00 52.37 340 GLY A C 1
ATOM 2218 O O . GLY A 1 340 ? -31.161 -45.281 -4.515 1.00 43.23 340 GLY A O 1
ATOM 2219 N N . LYS A 1 341 ? -31.250 -44.715 -2.312 1.00 58.77 341 LYS A N 1
ATOM 2220 C CA . LYS A 1 341 ? -32.689 -44.902 -2.141 1.00 62.39 341 LYS A CA 1
ATOM 2221 C C . LYS A 1 341 ? -33.302 -43.815 -1.259 1.00 58.08 341 LYS A C 1
ATOM 2222 O O . LYS A 1 341 ? -32.679 -43.364 -0.296 1.00 60.18 341 LYS A O 1
ATOM 2226 N N . LEU A 1 342 ? -34.528 -43.413 -1.588 1.00 42.54 342 LEU A N 1
ATOM 2227 C CA . LEU A 1 342 ? -35.250 -42.405 -0.816 1.00 41.49 342 LEU A CA 1
ATOM 2228 C C . LEU A 1 342 ? -36.744 -42.524 -1.062 1.00 43.87 342 LEU A C 1
ATOM 2229 O O . LEU A 1 342 ? -37.181 -43.075 -2.072 1.00 40.52 342 LEU A O 1
ATOM 2234 N N . ASP A 1 343 ? -37.522 -41.981 -0.134 1.00 54.68 343 ASP A N 1
ATOM 2235 C CA . ASP A 1 343 ? -38.972 -42.102 -0.162 1.00 51.68 343 ASP A CA 1
ATOM 2236 C C . ASP A 1 343 ? -39.598 -40.766 -0.546 1.00 63.00 343 ASP A C 1
ATOM 2237 O O . ASP A 1 343 ? -39.696 -39.844 0.268 1.00 58.44 343 ASP A O 1
ATOM 2242 N N . LEU A 1 344 ? -40.073 -40.698 -1.783 1.00 68.16 344 LEU A N 1
ATOM 2243 C CA . LEU A 1 344 ? -40.517 -39.437 -2.370 1.00 63.33 344 LEU A CA 1
ATOM 2244 C C . LEU A 1 344 ? -41.852 -38.958 -1.822 1.00 67.71 344 LEU A C 1
ATOM 2245 O O . LEU A 1 344 ? -42.301 -37.849 -2.143 1.00 69.57 344 LEU A O 1
ATOM 2250 N N . THR A 1 345 ? -42.489 -39.791 -1.007 1.00 51.26 345 THR A N 1
ATOM 2251 C CA . THR A 1 345 ? -43.803 -39.452 -0.474 1.00 62.76 345 THR A CA 1
ATOM 2252 C C . THR A 1 345 ? -43.643 -38.482 0.686 1.00 66.26 345 THR A C 1
ATOM 2253 O O . THR A 1 345 ? -44.610 -37.851 1.126 1.00 58.00 345 THR A O 1
ATOM 2257 N N . ARG A 1 346 ? -42.413 -38.367 1.180 1.00 66.86 346 ARG A N 1
ATOM 2258 C CA . ARG A 1 346 ? -42.156 -37.569 2.378 1.00 66.70 346 ARG A CA 1
ATOM 2259 C C . ARG A 1 346 ? -41.877 -36.090 2.100 1.00 67.53 346 ARG A C 1
ATOM 2260 O O . ARG A 1 346 ? -41.830 -35.272 3.019 1.00 71.98 346 ARG A O 1
ATOM 2268 N N . VAL A 1 347 ? -41.716 -35.749 0.827 1.00 65.77 347 VAL A N 1
ATOM 2269 C CA . VAL A 1 347 ? -41.560 -34.362 0.418 1.00 63.42 347 VAL A CA 1
ATOM 2270 C C . VAL A 1 347 ? -42.886 -33.612 0.547 1.00 68.49 347 VAL A C 1
ATOM 2271 O O . VAL A 1 347 ? -43.949 -34.161 0.262 1.00 72.24 347 VAL A O 1
ATOM 2275 N N . ASP A 1 348 ? -42.813 -32.363 1.000 1.00 68.41 348 ASP A N 1
ATOM 2276 C CA . ASP A 1 348 ? -43.974 -31.485 1.050 1.00 59.75 348 ASP A CA 1
ATOM 2277 C C . ASP A 1 348 ? -44.181 -30.941 -0.355 1.00 64.81 348 ASP A C 1
ATOM 2278 O O . ASP A 1 348 ? -43.366 -30.177 -0.853 1.00 70.45 348 ASP A O 1
ATOM 2283 N N . PRO A 1 349 ? -45.279 -31.342 -1.006 1.00 64.38 349 PRO A N 1
ATOM 2284 C CA . PRO A 1 349 ? -45.500 -30.899 -2.388 1.00 63.15 349 PRO A CA 1
ATOM 2285 C C . PRO A 1 349 ? -45.733 -29.386 -2.500 1.00 68.30 349 PRO A C 1
ATOM 2286 O O . PRO A 1 349 ? -45.619 -28.823 -3.596 1.00 77.46 349 PRO A O 1
ATOM 2290 N N . ASP A 1 350 ? -46.048 -28.734 -1.385 1.00 65.48 350 ASP A N 1
ATOM 2291 C CA . ASP A 1 350 ? -46.246 -27.283 -1.399 1.00 73.90 350 ASP A CA 1
ATOM 2292 C C . ASP A 1 350 ? -44.984 -26.496 -1.033 1.00 69.19 350 ASP A C 1
ATOM 2293 O O . ASP A 1 350 ? -45.006 -25.270 -0.976 1.00 69.77 350 ASP A O 1
ATOM 2298 N N . SER A 1 351 ? -43.897 -27.219 -0.784 1.00 64.14 351 SER A N 1
ATOM 2299 C CA . SER A 1 351 ? -42.598 -26.623 -0.522 1.00 64.81 351 SER A CA 1
ATOM 2300 C C . SER A 1 351 ? -42.163 -25.727 -1.667 1.00 69.21 351 SER A C 1
ATOM 2301 O O . SER A 1 351 ? -41.985 -26.189 -2.795 1.00 69.46 351 SER A O 1
ATOM 2304 N N . PRO A 1 352 ? -41.965 -24.436 -1.383 1.00 72.76 352 PRO A N 1
ATOM 2305 C CA . PRO A 1 352 ? -41.733 -23.554 -2.530 1.00 68.10 352 PRO A CA 1
ATOM 2306 C C . PRO A 1 352 ? -40.499 -23.963 -3.331 1.00 71.54 352 PRO A C 1
ATOM 2307 O O . PRO A 1 352 ? -40.579 -24.102 -4.553 1.00 71.33 352 PRO A O 1
ATOM 2311 N N . GLY A 1 353 ? -39.379 -24.187 -2.655 1.00 71.00 353 GLY A N 1
ATOM 2312 C CA . GLY A 1 353 ? -38.152 -24.516 -3.360 1.00 69.55 353 GLY A CA 1
ATOM 2313 C C . GLY A 1 353 ? -38.074 -25.963 -3.813 1.00 64.26 353 GLY A C 1
ATOM 2314 O O . GLY A 1 353 ? -37.549 -26.293 -4.877 1.00 59.00 353 GLY A O 1
ATOM 2315 N N . TYR A 1 354 ? -38.513 -26.847 -2.941 1.00 53.56 354 TYR A N 1
ATOM 2316 C CA . TYR A 1 354 ? -38.340 -28.264 -3.176 1.00 58.30 354 TYR A CA 1
ATOM 2317 C C . TYR A 1 354 ? -39.558 -29.122 -3.529 1.00 60.95 354 TYR A C 1
ATOM 2318 O O . TYR A 1 354 ? -39.441 -30.337 -3.676 1.00 62.39 354 TYR A O 1
ATOM 2327 N N . GLY A 1 355 ? -40.725 -28.507 -3.635 1.00 61.93 355 GLY A N 1
ATOM 2328 C CA . GLY A 1 355 ? -41.958 -29.267 -3.775 1.00 65.85 355 GLY A CA 1
ATOM 2329 C C . GLY A 1 355 ? -41.986 -30.362 -4.832 1.00 62.86 355 GLY A C 1
ATOM 2330 O O . GLY A 1 355 ? -42.646 -31.369 -4.645 1.00 69.31 355 GLY A O 1
ATOM 2331 N N . GLY A 1 356 ? -41.267 -30.175 -5.934 1.00 63.24 356 GLY A N 1
ATOM 2332 C CA . GLY A 1 356 ? -41.324 -31.101 -7.052 1.00 54.15 356 GLY A CA 1
ATOM 2333 C C . GLY A 1 356 ? -40.547 -32.391 -6.868 1.00 60.61 356 GLY A C 1
ATOM 2334 O O . GLY A 1 356 ? -40.366 -33.149 -7.827 1.00 70.46 356 GLY A O 1
ATOM 2335 N N . TRP A 1 357 ? -40.068 -32.641 -5.650 1.00 50.13 357 TRP A N 1
ATOM 2336 C CA . TRP A 1 357 ? -39.444 -33.923 -5.344 1.00 52.28 357 TRP A CA 1
ATOM 2337 C C . TRP A 1 357 ? -40.503 -34.917 -4.896 1.00 57.73 357 TRP A C 1
ATOM 2338 O O . TRP A 1 357 ? -40.240 -36.111 -4.815 1.00 55.43 357 TRP A O 1
ATOM 2349 N N . TYR A 1 358 ? -41.703 -34.424 -4.611 1.00 48.66 358 TYR A N 1
ATOM 2350 C CA . TYR A 1 358 ? -42.750 -35.291 -4.102 1.00 65.63 358 TYR A CA 1
ATOM 2351 C C . TYR A 1 358 ? -43.343 -36.166 -5.194 1.00 73.81 358 TYR A C 1
ATOM 2352 O O . TYR A 1 358 ? -43.613 -35.683 -6.300 1.00 69.74 358 TYR A O 1
ATOM 2361 N N . SER A 1 359 ? -43.512 -37.454 -4.884 1.00 67.53 359 SER A N 1
ATOM 2362 C CA . SER A 1 359 ? -44.263 -38.370 -5.744 1.00 66.30 359 SER A CA 1
ATOM 2363 C C . SER A 1 359 ? -45.135 -39.342 -4.948 1.00 67.75 359 SER A C 1
ATOM 2364 O O . SER A 1 359 ? -44.631 -40.116 -4.138 1.00 64.46 359 SER A O 1
ATOM 2367 N N . ALA A 1 360 ? -46.438 -39.330 -5.193 1.00 66.07 360 ALA A N 1
ATOM 2368 C CA . ALA A 1 360 ? -47.318 -40.297 -4.537 1.00 71.99 360 ALA A CA 1
ATOM 2369 C C . ALA A 1 360 ? -46.808 -41.707 -4.807 1.00 72.23 360 ALA A C 1
ATOM 2370 O O . ALA A 1 360 ? -46.910 -42.612 -3.959 1.00 67.15 360 ALA A O 1
ATOM 2372 N N . ASP A 1 361 ? -46.256 -41.870 -6.004 1.00 59.80 361 ASP A N 1
ATOM 2373 C CA . ASP A 1 361 ? -45.832 -43.160 -6.501 1.00 58.13 361 ASP A CA 1
ATOM 2374 C C . ASP A 1 361 ? -44.355 -43.425 -6.244 1.00 59.51 361 ASP A C 1
ATOM 2375 O O . ASP A 1 361 ? -43.798 -44.365 -6.815 1.00 63.96 361 ASP A O 1
ATOM 2380 N N . GLY A 1 362 ? -43.704 -42.536 -5.485 1.00 55.63 362 GLY A N 1
ATOM 2381 C CA . GLY A 1 362 ? -42.281 -42.645 -5.168 1.00 55.18 362 GLY A CA 1
ATOM 2382 C C . GLY A 1 362 ? -41.787 -43.654 -4.157 1.00 81.00 362 GLY A C 1
ATOM 2383 O O . GLY A 1 362 ? -41.064 -44.573 -4.528 1.00 109.00 362 GLY A O 1
ATOM 2384 N N . LYS A 1 363 ? -42.169 -43.514 -2.889 1.00 80.83 363 LYS A N 1
ATOM 2385 C CA . LYS A 1 363 ? -42.053 -44.664 -1.998 1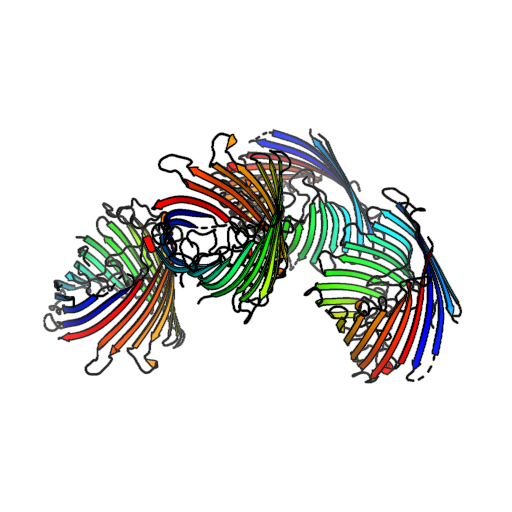.00 77.65 363 LYS A CA 1
ATOM 2386 C C . LYS A 1 363 ? -40.689 -45.367 -2.015 1.00 66.08 363 LYS A C 1
ATOM 2387 O O . LYS A 1 363 ? -39.821 -45.106 -1.186 1.00 61.07 363 LYS A O 1
ATOM 2393 N N . ASN A 1 364 ? -40.609 -46.405 -2.836 1.00 51.33 364 ASN A N 1
ATOM 2394 C CA . ASN A 1 364 ? -39.409 -47.233 -2.991 1.00 54.95 364 ASN A CA 1
ATOM 2395 C C . ASN A 1 364 ? -38.382 -46.776 -4.017 1.00 66.86 364 ASN A C 1
ATOM 2396 O O . ASN A 1 364 ? -37.562 -47.570 -4.471 1.00 76.37 364 ASN A O 1
ATOM 2401 N N . ALA A 1 365 ? -38.500 -45.526 -4.448 1.00 67.66 365 ALA A N 1
ATOM 2402 C CA . ALA A 1 365 ? -37.612 -44.936 -5.444 1.00 62.95 365 ALA A CA 1
ATOM 2403 C C . ALA A 1 365 ? -36.128 -45.159 -5.149 1.00 60.92 365 ALA A C 1
ATOM 2404 O O . ALA A 1 365 ? -35.657 -45.032 -4.008 1.00 59.22 365 ALA A O 1
ATOM 2406 N N . LYS A 1 366 ? -35.401 -45.493 -6.209 1.00 50.35 366 LYS A N 1
ATOM 2407 C CA . LYS A 1 366 ? -33.980 -45.770 -6.119 1.00 48.25 366 LYS A CA 1
ATOM 2408 C C . LYS A 1 366 ? -33.387 -45.392 -7.457 1.00 45.10 366 LYS A C 1
ATOM 2409 O O . LYS A 1 366 ? -34.095 -45.349 -8.468 1.00 43.82 366 LYS A O 1
ATOM 2415 N N . HIS A 1 367 ? -32.086 -45.128 -7.454 1.00 44.08 367 HIS A N 1
ATOM 2416 C CA . HIS A 1 367 ? -31.349 -44.869 -8.685 1.00 43.69 367 HIS A CA 1
ATOM 2417 C C . HIS A 1 367 ? -29.902 -45.332 -8.525 1.00 51.93 367 HIS A C 1
ATOM 2418 O O . HIS A 1 367 ? -29.433 -45.578 -7.395 1.00 46.86 367 HIS A O 1
ATOM 2425 N N . TRP A 1 368 ? -29.206 -45.480 -9.651 1.00 53.22 368 TRP A N 1
ATOM 2426 C CA . TRP A 1 368 ? -27.762 -45.756 -9.612 1.00 59.14 368 TRP A CA 1
ATOM 2427 C C . TRP A 1 368 ? -26.975 -45.060 -10.737 1.00 63.67 368 TRP A C 1
ATOM 2428 O O . TRP A 1 368 ? -27.539 -44.661 -11.756 1.00 60.57 368 TRP A O 1
ATOM 2439 N N . GLU A 1 369 ? -25.670 -44.908 -10.527 1.00 66.27 369 GLU A N 1
ATOM 2440 C CA . GLU A 1 369 ? -24.772 -44.340 -11.530 1.00 64.29 369 GLU A CA 1
ATOM 2441 C C . GLU A 1 369 ? -23.445 -45.102 -11.515 1.00 66.66 369 GLU A C 1
ATOM 2442 O O . GLU A 1 369 ? -22.938 -45.457 -10.453 1.00 75.62 369 GLU A O 1
ATOM 2448 N N . ARG A 1 370 ? -22.903 -45.373 -12.697 1.00 60.96 370 ARG A N 1
ATOM 2449 C CA . ARG A 1 370 ? -21.576 -45.968 -12.823 1.00 66.07 370 ARG A CA 1
ATOM 2450 C C . ARG A 1 370 ? -20.698 -45.021 -13.632 1.00 65.68 370 ARG A C 1
ATOM 2451 O O . ARG A 1 370 ? -20.968 -44.777 -14.801 1.00 71.93 370 ARG A O 1
ATOM 2459 N N . ASP A 1 371 ? -19.651 -44.483 -13.016 1.00 66.48 371 ASP A N 1
ATOM 2460 C CA . ASP A 1 371 ? -18.799 -43.521 -13.713 1.00 65.63 371 ASP A CA 1
ATOM 2461 C C . ASP A 1 371 ? -17.483 -44.125 -14.172 1.00 62.96 371 ASP A C 1
ATOM 2462 O O . ASP A 1 371 ? -16.812 -44.811 -13.404 1.00 66.28 371 ASP A O 1
ATOM 2467 N N . LEU A 1 372 ? -17.124 -43.861 -15.425 1.00 65.01 372 LEU A N 1
ATOM 2468 C CA . LEU A 1 372 ? -15.781 -44.157 -15.919 1.00 75.91 372 LEU A CA 1
ATOM 2469 C C . LEU A 1 372 ? -15.053 -42.863 -16.281 1.00 73.32 372 LEU A C 1
ATOM 2470 O O . LEU A 1 372 ? -15.549 -42.057 -17.069 1.00 71.30 372 LEU A O 1
ATOM 2475 N N . ASP A 1 373 ? -13.872 -42.676 -15.705 1.00 78.59 373 ASP A N 1
ATOM 2476 C CA . ASP A 1 373 ? -13.134 -41.431 -15.860 1.00 80.39 373 ASP A CA 1
ATOM 2477 C C . ASP A 1 373 ? -11.654 -41.666 -16.140 1.00 82.70 373 ASP A C 1
ATOM 2478 O O . ASP A 1 373 ? -10.958 -42.268 -15.322 1.00 87.51 373 ASP A O 1
ATOM 2483 N N . LEU A 1 374 ? -11.171 -41.185 -17.284 1.00 81.51 374 LEU A N 1
ATOM 2484 C CA . LEU A 1 374 ? -9.725 -41.159 -17.532 1.00 84.26 374 LEU A CA 1
ATOM 2485 C C . LEU A 1 374 ? -9.206 -39.845 -18.127 1.00 82.04 374 LEU A C 1
ATOM 2486 O O . LEU A 1 374 ? -9.906 -39.153 -18.871 1.00 72.89 374 LEU A O 1
ATOM 2491 N N . GLN A 1 375 ? -7.977 -39.497 -17.758 1.00 91.07 375 GLN A N 1
ATOM 2492 C CA . GLN A 1 375 ? -7.364 -38.255 -18.210 1.00 98.01 375 GLN A CA 1
ATOM 2493 C C . GLN A 1 375 ? -5.866 -38.391 -18.413 1.00 88.65 375 GLN A C 1
ATOM 2494 O O . GLN A 1 375 ? -5.161 -38.971 -17.582 1.00 81.42 375 GLN A O 1
ATOM 2500 N N . TYR A 1 376 ? -5.390 -37.845 -19.526 1.00 80.21 376 TYR A N 1
ATOM 2501 C CA . TYR A 1 376 ? -3.965 -37.754 -19.761 1.00 79.48 376 TYR A CA 1
ATOM 2502 C C . TYR A 1 376 ? -3.520 -36.295 -19.858 1.00 77.24 376 TYR A C 1
ATOM 2503 O O . TYR A 1 376 ? -4.052 -35.507 -20.647 1.00 76.03 376 TYR A O 1
ATOM 2512 N N . VAL A 1 377 ? -2.553 -35.948 -19.020 1.00 71.92 377 VAL A N 1
ATOM 2513 C CA . VAL A 1 377 ? -1.849 -34.688 -19.127 1.00 70.77 377 VAL A CA 1
ATOM 2514 C C . VAL A 1 377 ? -0.536 -34.959 -19.838 1.00 76.91 377 VAL A C 1
ATOM 2515 O O . VAL A 1 377 ? 0.186 -35.887 -19.470 1.00 78.34 377 VAL A O 1
ATOM 2519 N N . VAL A 1 378 ? -0.231 -34.162 -20.857 1.00 79.10 378 VAL A N 1
ATOM 2520 C CA . VAL A 1 378 ? 1.031 -34.293 -21.576 1.00 88.96 378 VAL A CA 1
ATOM 2521 C C . VAL A 1 378 ? 2.140 -33.605 -20.783 1.00 99.66 378 VAL A C 1
ATOM 2522 O O . VAL A 1 378 ? 2.065 -32.402 -20.542 1.00 105.39 378 VAL A O 1
ATOM 2526 N N . GLN A 1 379 ? 3.167 -34.358 -20.387 1.00 106.83 379 GLN A N 1
ATOM 2527 C CA . GLN A 1 379 ? 4.179 -33.848 -19.450 1.00 117.64 379 GLN A CA 1
ATOM 2528 C C . GLN A 1 379 ? 5.482 -33.317 -20.051 1.00 115.41 379 GLN A C 1
ATOM 2529 O O . GLN A 1 379 ? 6.384 -32.905 -19.315 1.00 109.52 379 GLN A O 1
ATOM 2535 N N . GLY A 1 380 ? 5.599 -33.342 -21.372 1.00 113.89 380 GLY A N 1
ATOM 2536 C CA . GLY A 1 380 ? 6.829 -32.912 -22.005 1.00 114.34 380 GLY A CA 1
ATOM 2537 C C . GLY A 1 380 ? 6.624 -32.328 -23.385 1.00 114.50 380 GLY A C 1
ATOM 2538 O O . GLY A 1 380 ? 5.551 -32.447 -23.978 1.00 109.90 380 GLY A O 1
ATOM 2539 N N . GLY A 1 381 ? 7.665 -31.694 -23.905 1.00 120.65 381 GLY A N 1
ATOM 2540 C CA . GLY A 1 381 ? 7.598 -31.110 -25.228 1.00 129.02 381 GLY A CA 1
ATOM 2541 C C . GLY A 1 381 ? 6.748 -29.853 -25.261 1.00 134.89 381 GLY A C 1
ATOM 2542 O O . GLY A 1 381 ? 6.527 -29.217 -24.225 1.00 131.88 381 GLY A O 1
ATOM 2543 N N . PRO A 1 382 ? 6.260 -29.496 -26.460 1.00 136.30 382 PRO A N 1
ATOM 2544 C CA . PRO A 1 382 ? 5.498 -28.281 -26.770 1.00 128.46 382 PRO A CA 1
ATOM 2545 C C . PRO A 1 382 ? 4.110 -28.264 -26.127 1.00 119.26 382 PRO A C 1
ATOM 2546 O O . PRO A 1 382 ? 3.628 -27.203 -25.705 1.00 110.53 382 PRO A O 1
ATOM 2550 N N . ALA A 1 383 ? 3.483 -29.437 -26.060 1.00 112.79 383 ALA A N 1
ATOM 2551 C CA . ALA A 1 383 ? 2.138 -29.589 -25.511 1.00 100.59 383 ALA A CA 1
ATOM 2552 C C . ALA A 1 383 ? 2.182 -29.850 -24.012 1.00 97.21 383 ALA A C 1
ATOM 2553 O O . ALA A 1 383 ? 1.169 -30.198 -23.404 1.00 93.01 383 ALA A O 1
ATOM 2555 N N . LYS A 1 384 ? 3.367 -29.701 -23.426 1.00 101.50 384 LYS A N 1
ATOM 2556 C CA . LYS A 1 384 ? 3.546 -29.981 -22.010 1.00 101.11 384 LYS A CA 1
ATOM 2557 C C . LYS A 1 384 ? 2.452 -29.298 -21.196 1.00 94.55 384 LYS A C 1
ATOM 2558 O O . LYS A 1 384 ? 2.219 -28.095 -21.320 1.00 87.40 384 LYS A O 1
ATOM 2564 N N . ASP A 1 385 ? 1.789 -30.090 -20.361 1.00 92.98 385 ASP A N 1
ATOM 2565 C CA . ASP A 1 385 ? 0.702 -29.609 -19.514 1.00 89.38 385 ASP A CA 1
ATOM 2566 C C . ASP A 1 385 ? -0.685 -29.631 -20.177 1.00 81.67 385 ASP A C 1
ATOM 2567 O O . ASP A 1 385 ? -1.697 -29.399 -19.506 1.00 77.13 385 ASP A O 1
ATOM 2572 N N . LEU A 1 386 ? -0.734 -29.932 -21.476 1.00 68.96 386 LEU A N 1
ATOM 2573 C CA . LEU A 1 386 ? -2.010 -30.088 -22.167 1.00 68.95 386 LEU A CA 1
ATOM 2574 C C . LEU A 1 386 ? -2.730 -31.290 -21.583 1.00 73.21 386 LEU A C 1
ATOM 2575 O O . LEU A 1 386 ? -2.169 -32.382 -21.542 1.00 78.07 386 LEU A O 1
ATOM 2580 N N . SER A 1 387 ? -3.968 -31.109 -21.140 1.00 72.06 387 SER A N 1
ATOM 2581 C CA . SER A 1 387 ? -4.668 -32.211 -20.490 1.00 83.23 387 SER A CA 1
ATOM 2582 C C . SER A 1 387 ? -5.957 -32.619 -21.203 1.00 86.34 387 SER A C 1
ATOM 2583 O O . SER A 1 387 ? -6.795 -31.781 -21.531 1.00 97.72 387 SER A O 1
ATOM 2586 N N . LEU A 1 388 ? -6.093 -33.916 -21.455 1.00 78.99 388 LEU A N 1
ATOM 2587 C CA . LEU A 1 388 ? -7.308 -34.472 -22.035 1.00 79.63 388 LEU A CA 1
ATOM 2588 C C . LEU A 1 388 ? -8.050 -35.290 -20.983 1.00 70.12 388 LEU A C 1
ATOM 2589 O O . LEU A 1 388 ? -7.442 -36.103 -20.289 1.00 70.42 388 LEU A O 1
ATOM 2594 N N . ARG A 1 389 ? -9.354 -35.078 -20.856 1.00 62.94 389 ARG A N 1
ATOM 2595 C CA . ARG A 1 389 ? -10.149 -35.859 -19.903 1.00 68.76 389 ARG A CA 1
ATOM 2596 C C . ARG A 1 389 ? -11.489 -36.352 -20.466 1.00 69.92 389 ARG A C 1
ATOM 2597 O O . ARG A 1 389 ? -12.303 -35.573 -20.977 1.00 61.86 389 ARG A O 1
ATOM 2605 N N . LEU A 1 390 ? -11.693 -37.663 -20.371 1.00 75.35 390 LEU A N 1
ATOM 2606 C CA . LEU A 1 390 ? -12.874 -38.324 -20.917 1.00 66.48 390 LEU A CA 1
ATOM 2607 C C . LEU A 1 390 ? -13.778 -38.794 -19.788 1.00 64.72 390 LEU A C 1
ATOM 2608 O O . LEU A 1 390 ? -13.310 -39.451 -18.850 1.00 59.98 390 LEU A O 1
ATOM 2613 N N . ARG A 1 391 ? -15.069 -38.472 -19.880 1.00 63.96 391 ARG A N 1
ATOM 2614 C CA . ARG A 1 391 ? -16.022 -38.815 -18.814 1.00 66.56 391 ARG A CA 1
ATOM 2615 C C . ARG A 1 391 ? -17.306 -39.533 -19.291 1.00 61.51 391 ARG A C 1
ATOM 2616 O O . ARG A 1 391 ? -18.097 -38.970 -20.059 1.00 55.39 391 ARG A O 1
ATOM 2624 N N . TRP A 1 392 ? -17.507 -40.771 -18.829 1.00 64.55 392 TRP A N 1
ATOM 2625 C CA . TRP A 1 392 ? -18.720 -41.541 -19.161 1.00 71.77 392 TRP A CA 1
ATOM 2626 C C . TRP A 1 392 ? -19.596 -41.785 -17.942 1.00 65.98 392 TRP A C 1
ATOM 2627 O O . TRP A 1 392 ? -19.165 -42.439 -16.993 1.00 63.94 392 TRP A O 1
ATOM 2638 N N . ALA A 1 393 ? -20.826 -41.284 -17.965 1.00 60.24 393 ALA A N 1
ATOM 2639 C CA . ALA A 1 393 ? -21.775 -41.628 -16.906 1.00 55.47 393 ALA A CA 1
ATOM 2640 C C . ALA A 1 393 ? -23.064 -42.302 -17.412 1.00 57.01 393 ALA A C 1
ATOM 2641 O O . ALA A 1 393 ? -23.644 -41.923 -18.440 1.00 58.90 393 ALA A O 1
ATOM 2643 N N . THR A 1 394 ? -23.477 -43.338 -16.692 1.00 62.29 394 THR A N 1
ATOM 2644 C CA . THR A 1 394 ? -24.800 -43.923 -16.864 1.00 65.30 394 THR A CA 1
ATOM 2645 C C . THR A 1 394 ? -25.566 -43.823 -15.553 1.00 53.89 394 THR A C 1
ATOM 2646 O O . THR A 1 394 ? -25.040 -44.139 -14.486 1.00 49.85 394 THR A O 1
ATOM 2650 N N . HIS A 1 395 ? -26.808 -43.370 -15.645 1.00 50.61 395 HIS A N 1
ATOM 2651 C CA . HIS A 1 395 ? -27.658 -43.240 -14.477 1.00 51.44 395 HIS A CA 1
ATOM 2652 C C . HIS A 1 395 ? -29.052 -43.767 -14.804 1.00 59.24 395 HIS A C 1
ATOM 2653 O O . HIS A 1 395 ? -29.641 -43.389 -15.829 1.00 60.35 395 HIS A O 1
ATOM 2660 N N . ARG A 1 396 ? -29.554 -44.673 -13.960 1.00 60.23 396 ARG A N 1
ATOM 2661 C CA . ARG A 1 396 ? -30.973 -45.018 -13.985 1.00 63.75 396 ARG A CA 1
ATOM 2662 C C . ARG A 1 396 ? -31.607 -45.020 -12.601 1.00 60.03 396 ARG A C 1
ATOM 2663 O O . ARG A 1 396 ? -30.954 -45.296 -11.587 1.00 59.97 396 ARG A O 1
ATOM 2671 N N . GLY A 1 397 ? -32.868 -44.613 -12.566 1.00 52.87 397 GLY A N 1
ATOM 2672 C CA . GLY A 1 397 ? -33.681 -44.767 -11.385 1.00 46.57 397 GLY A CA 1
ATOM 2673 C C . GLY A 1 397 ? -34.745 -45.810 -11.573 1.00 59.53 397 GLY A C 1
ATOM 2674 O O . GLY A 1 397 ? -35.089 -46.212 -12.702 1.00 55.65 397 GLY A O 1
ATOM 2675 N N . THR A 1 398 ? -35.302 -46.218 -10.441 1.00 63.79 398 THR A N 1
ATOM 2676 C CA . THR A 1 398 ? -36.363 -47.208 -10.395 1.00 64.72 398 THR A CA 1
ATOM 2677 C C . THR A 1 398 ? -37.278 -46.770 -9.277 1.00 59.92 398 THR A C 1
ATOM 2678 O O . THR A 1 398 ? -36.936 -45.841 -8.519 1.00 57.08 398 THR A O 1
ATOM 2682 N N . GLY A 1 399 ? -38.439 -47.412 -9.186 1.00 53.27 399 GLY A N 1
ATOM 2683 C CA . GLY A 1 399 ? -39.403 -47.102 -8.146 1.00 55.78 399 GLY A CA 1
ATOM 2684 C C . GLY A 1 399 ? -39.996 -45.721 -8.332 1.00 57.74 399 GLY A C 1
ATOM 2685 O O . GLY A 1 399 ? -40.361 -45.056 -7.373 1.00 53.94 399 GLY A O 1
ATOM 2686 N N . GLY A 1 400 ? -40.080 -45.288 -9.584 1.00 61.59 400 GLY A N 1
ATOM 2687 C CA . GLY A 1 400 ? -40.570 -43.963 -9.907 1.00 59.88 400 GLY A CA 1
ATOM 2688 C C . GLY A 1 400 ? -39.593 -42.832 -9.610 1.00 64.04 400 GLY A C 1
ATOM 2689 O O . GLY A 1 400 ? -40.017 -41.682 -9.516 1.00 69.69 400 GLY A O 1
ATOM 2690 N N . TYR A 1 401 ? -38.304 -43.144 -9.451 1.00 53.31 401 TYR A N 1
ATOM 2691 C CA . TYR A 1 401 ? -37.275 -42.113 -9.318 1.00 57.94 401 TYR A CA 1
ATOM 2692 C C . TYR A 1 401 ? -37.316 -41.151 -10.509 1.00 65.06 401 TYR A C 1
ATOM 2693 O O . TYR A 1 401 ? -36.923 -39.982 -10.407 1.00 61.00 401 TYR A O 1
ATOM 2702 N N . SER A 1 402 ? -37.799 -41.675 -11.630 1.00 64.74 402 SER A N 1
ATOM 2703 C CA . SER A 1 402 ? -37.822 -40.983 -12.900 1.00 66.18 402 SER A CA 1
ATOM 2704 C C . SER A 1 402 ? -38.838 -39.851 -12.925 1.00 72.07 402 SER A C 1
ATOM 2705 O O . SER A 1 402 ? -38.890 -39.070 -13.885 1.00 76.83 402 SER A O 1
ATOM 2708 N N . ALA A 1 403 ? -39.642 -39.748 -11.874 1.00 69.35 403 ALA A N 1
ATOM 2709 C CA . ALA A 1 403 ? -40.550 -38.611 -11.744 1.00 72.65 403 ALA A CA 1
ATOM 2710 C C . ALA A 1 403 ? -39.811 -37.448 -11.099 1.00 77.33 403 ALA A C 1
ATOM 2711 O O . ALA A 1 403 ? -40.382 -36.388 -10.846 1.00 92.11 403 ALA A O 1
ATOM 2713 N N . VAL A 1 404 ? -38.532 -37.669 -10.841 1.00 68.42 404 VAL A N 1
ATOM 2714 C CA . VAL A 1 404 ? -37.680 -36.736 -10.113 1.00 65.34 404 VAL A CA 1
ATOM 2715 C C . VAL A 1 404 ? -36.393 -36.456 -10.901 1.00 64.76 404 VAL A C 1
ATOM 2716 O O . VAL A 1 404 ? -35.950 -35.327 -11.014 1.00 59.64 404 VAL A O 1
ATOM 2720 N N . ASP A 1 405 ? -35.716 -37.504 -11.337 1.00 64.88 405 ASP A N 1
ATOM 2721 C CA . ASP A 1 405 ? -34.588 -37.301 -12.227 1.00 67.04 405 ASP A CA 1
ATOM 2722 C C . ASP A 1 405 ? -34.678 -38.259 -13.399 1.00 67.58 405 ASP A C 1
ATOM 2723 O O . ASP A 1 405 ? -35.618 -39.024 -13.499 1.00 70.94 405 ASP A O 1
ATOM 2728 N N . ASN A 1 406 ? -33.731 -38.163 -14.323 1.00 70.21 406 ASN A N 1
ATOM 2729 C CA . ASN A 1 406 ? -33.846 -38.851 -15.600 1.00 71.27 406 ASN A CA 1
ATOM 2730 C C . ASN A 1 406 ? -32.862 -39.987 -15.777 1.00 71.00 406 ASN A C 1
ATOM 2731 O O . ASN A 1 406 ? -31.779 -39.987 -15.186 1.00 72.44 406 ASN A O 1
ATOM 2736 N N . ASP A 1 407 ? -33.249 -40.964 -16.591 1.00 70.17 407 ASP A N 1
ATOM 2737 C CA . ASP A 1 407 ? -32.313 -41.992 -17.015 1.00 75.88 407 ASP A CA 1
ATOM 2738 C C . ASP A 1 407 ? -31.515 -41.387 -18.158 1.00 79.19 407 ASP A C 1
ATOM 2739 O O . ASP A 1 407 ? -32.081 -41.011 -19.184 1.00 87.89 407 ASP A O 1
ATOM 2744 N N . ILE A 1 408 ? -30.203 -41.284 -17.995 1.00 74.49 408 ILE A N 1
ATOM 2745 C CA . ILE A 1 408 ? -29.386 -40.733 -19.067 1.00 77.74 408 ILE A CA 1
ATOM 2746 C C . ILE A 1 408 ? -28.044 -41.429 -19.248 1.00 80.06 408 ILE A C 1
ATOM 2747 O O . ILE A 1 408 ? -27.573 -42.169 -18.379 1.00 79.86 408 ILE A O 1
ATOM 2752 N N . ASP A 1 409 ? -27.443 -41.184 -20.404 1.00 79.92 409 ASP A N 1
ATOM 2753 C CA . ASP A 1 409 ? -26.063 -41.555 -20.647 1.00 79.18 409 ASP A CA 1
ATOM 2754 C C . ASP A 1 409 ? -25.313 -40.322 -21.084 1.00 78.17 409 ASP A C 1
ATOM 2755 O O . ASP A 1 409 ? -25.579 -39.777 -22.152 1.00 82.53 409 ASP A O 1
ATOM 2760 N N . GLU A 1 410 ? -24.375 -39.881 -20.257 1.00 80.37 410 GLU A N 1
ATOM 2761 C CA . GLU A 1 410 ? -23.629 -38.660 -20.542 1.00 76.02 410 GLU A CA 1
ATOM 2762 C C . GLU A 1 410 ? -22.217 -38.952 -21.023 1.00 68.07 410 GLU A C 1
ATOM 2763 O O . GLU A 1 410 ? -21.512 -39.792 -20.459 1.00 62.42 410 GLU A O 1
ATOM 2769 N N . TYR A 1 411 ? -21.810 -38.252 -22.073 1.00 71.02 411 TYR A N 1
ATOM 2770 C CA . TYR A 1 411 ? -20.419 -38.274 -22.496 1.00 76.19 411 TYR A CA 1
ATOM 2771 C C . TYR A 1 411 ? -19.842 -36.860 -22.547 1.00 65.73 411 TYR A C 1
ATOM 2772 O O . TYR A 1 411 ? -20.325 -36.015 -23.298 1.00 62.76 411 TYR A O 1
ATOM 2781 N N . ARG A 1 412 ? -18.809 -36.608 -21.747 1.00 68.58 412 ARG A N 1
ATOM 2782 C CA . ARG A 1 412 ? -18.101 -35.327 -21.774 1.00 70.03 412 ARG A CA 1
ATOM 2783 C C . ARG A 1 412 ? -16.649 -35.522 -22.173 1.00 69.08 412 ARG A C 1
ATOM 2784 O O . ARG A 1 412 ? -15.986 -36.434 -21.684 1.00 77.34 412 ARG A O 1
ATOM 2792 N N . VAL A 1 413 ? -16.150 -34.666 -23.057 1.00 67.22 413 VAL A N 1
ATOM 2793 C CA . VAL A 1 413 ? -14.707 -34.571 -23.270 1.00 74.94 413 VAL A CA 1
ATOM 2794 C C . VAL A 1 413 ? -14.197 -33.162 -22.954 1.00 75.48 413 VAL A C 1
ATOM 2795 O O . VAL A 1 413 ? -14.800 -32.158 -23.350 1.00 70.02 413 VAL A O 1
ATOM 2799 N N . ILE A 1 414 ? -13.087 -33.097 -22.226 1.00 76.73 414 ILE A N 1
ATOM 2800 C CA . ILE A 1 414 ? -12.497 -31.818 -21.851 1.00 65.74 414 ILE A CA 1
ATOM 2801 C C . ILE A 1 414 ? -11.024 -31.737 -22.235 1.00 68.98 414 ILE A C 1
ATOM 2802 O O . ILE A 1 414 ? -10.185 -32.469 -21.689 1.00 65.42 414 ILE A O 1
ATOM 2807 N N . VAL A 1 415 ? -10.714 -30.839 -23.170 1.00 68.52 415 VAL A N 1
ATOM 2808 C CA . VAL A 1 415 ? -9.328 -30.535 -23.510 1.00 73.48 415 VAL A CA 1
ATOM 2809 C C . VAL A 1 415 ? -8.890 -29.220 -22.857 1.00 70.96 415 VAL A C 1
ATOM 2810 O O . VAL A 1 415 ? -9.519 -28.181 -23.055 1.00 66.90 415 VAL A O 1
ATOM 2814 N N . ASP A 1 416 ? -7.811 -29.270 -22.082 1.00 74.04 416 ASP A N 1
ATOM 2815 C CA . ASP A 1 416 ? -7.341 -28.095 -21.353 1.00 77.97 416 ASP A CA 1
ATOM 2816 C C . ASP A 1 416 ? -5.888 -27.738 -21.637 1.00 77.91 416 ASP A C 1
ATOM 2817 O O . ASP A 1 416 ? -4.992 -28.547 -21.404 1.00 86.78 416 ASP A O 1
ATOM 2822 N N . TYR A 1 417 ? -5.651 -26.537 -22.155 1.00 72.85 417 TYR A N 1
ATOM 2823 C CA . TYR A 1 417 ? -4.273 -26.044 -22.299 1.00 76.22 417 TYR A CA 1
ATOM 2824 C C . TYR A 1 417 ? -4.001 -24.771 -21.516 1.00 75.53 417 TYR A C 1
ATOM 2825 O O . TYR A 1 417 ? -4.507 -23.706 -21.858 1.00 70.02 417 TYR A O 1
ATOM 2834 N N . PRO A 1 418 ? -3.202 -24.889 -20.451 1.00 84.54 418 PRO A N 1
ATOM 2835 C CA . PRO A 1 418 ? -2.628 -23.739 -19.750 1.00 82.90 418 PRO A CA 1
ATOM 2836 C C . PRO A 1 418 ? -1.465 -23.102 -20.521 1.00 81.93 418 PRO A C 1
ATOM 2837 O O . PRO A 1 418 ? -0.637 -23.797 -21.108 1.00 82.16 418 PRO A O 1
ATOM 2841 N N . ILE A 1 419 ? -1.407 -21.777 -20.510 1.00 86.33 419 ILE A N 1
ATOM 2842 C CA . ILE A 1 419 ? -0.225 -21.061 -20.974 1.00 90.03 419 ILE A CA 1
ATOM 2843 C C . ILE A 1 419 ? 0.286 -20.185 -19.845 1.00 88.24 419 ILE A C 1
ATOM 2844 O O . ILE A 1 419 ? -0.476 -19.424 -19.245 1.00 77.09 419 ILE A O 1
ATOM 2849 N N . ASP A 1 420 ? 1.582 -20.259 -19.570 1.00 99.36 420 ASP A N 1
ATOM 2850 C CA . ASP A 1 420 ? 2.158 -19.311 -18.633 1.00 100.08 420 ASP A CA 1
ATOM 2851 C C . ASP A 1 420 ? 2.762 -18.220 -19.493 1.00 98.67 420 ASP A C 1
ATOM 2852 O O . ASP A 1 420 ? 3.811 -18.407 -20.114 1.00 106.54 420 ASP A O 1
ATOM 2857 N N . VAL A 1 421 ? 2.091 -17.074 -19.530 1.00 98.46 421 VAL A N 1
ATOM 2858 C CA . VAL A 1 421 ? 2.684 -15.869 -20.086 1.00 109.60 421 VAL A CA 1
ATOM 2859 C C . VAL A 1 421 ? 3.110 -15.010 -18.905 1.00 112.45 421 VAL A C 1
ATOM 2860 O O . VAL A 1 421 ? 2.308 -14.722 -18.018 1.00 116.21 421 VAL A O 1
ATOM 2864 N N . PHE A 1 422 ? 4.381 -14.625 -18.884 1.00 105.13 422 PHE A N 1
ATOM 2865 C CA . PHE A 1 422 ? 4.971 -13.974 -17.709 1.00 99.39 422 PHE A CA 1
ATOM 2866 C C . PHE A 1 422 ? 4.206 -14.209 -16.394 1.00 96.59 422 PHE A C 1
ATOM 2867 O O . PHE A 1 422 ? 4.777 -14.647 -15.389 1.00 90.14 422 PHE A O 1
ATOM 2875 N N . GLU B 1 7 ? 55.422 -76.095 21.284 1.00 104.02 7 GLU B N 1
ATOM 2876 C CA . GLU B 1 7 ? 55.992 -76.442 22.581 1.00 102.47 7 GLU B CA 1
ATOM 2877 C C . GLU B 1 7 ? 55.505 -77.799 23.068 1.00 94.76 7 GLU B C 1
ATOM 2878 O O . GLU B 1 7 ? 56.246 -78.786 23.027 1.00 102.04 7 GLU B O 1
ATOM 2884 N N . GLY B 1 8 ? 54.270 -77.854 23.549 1.00 81.45 8 GLY B N 1
ATOM 2885 C CA . GLY B 1 8 ? 53.687 -79.131 23.904 1.00 74.66 8 GLY B CA 1
ATOM 2886 C C . GLY B 1 8 ? 52.466 -79.025 24.782 1.00 75.76 8 GLY B C 1
ATOM 2887 O O . GLY B 1 8 ? 52.208 -77.984 25.383 1.00 83.40 8 GLY B O 1
ATOM 2888 N N . PHE B 1 9 ? 51.733 -80.126 24.879 1.00 69.87 9 PHE B N 1
ATOM 2889 C CA . PHE B 1 9 ? 50.551 -80.191 25.722 1.00 66.79 9 PHE B CA 1
ATOM 2890 C C . PHE B 1 9 ? 50.882 -79.649 27.109 1.00 66.85 9 PHE B C 1
ATOM 2891 O O . PHE B 1 9 ? 50.249 -78.723 27.597 1.00 65.71 9 PHE B O 1
ATOM 2899 N N . ILE B 1 10 ? 51.907 -80.205 27.729 1.00 72.66 10 ILE B N 1
ATOM 2900 C CA . ILE B 1 10 ? 52.297 -79.753 29.047 1.00 78.44 10 ILE B CA 1
ATOM 2901 C C . ILE B 1 10 ? 52.948 -78.375 28.972 1.00 75.38 10 ILE B C 1
ATOM 2902 O O . ILE B 1 10 ? 52.407 -77.398 29.490 1.00 62.51 10 ILE B O 1
ATOM 2907 N N . GLU B 1 11 ? 54.104 -78.305 28.313 1.00 84.69 11 GLU B N 1
ATOM 2908 C CA . GLU B 1 11 ? 54.921 -77.089 28.291 1.00 88.36 11 GLU B CA 1
ATOM 2909 C C . GLU B 1 11 ? 54.133 -75.861 27.893 1.00 81.55 11 GLU B C 1
ATOM 2910 O O . GLU B 1 11 ? 54.413 -74.763 28.375 1.00 84.35 11 GLU B O 1
ATOM 2916 N N . GLY B 1 12 ? 53.155 -76.044 27.008 1.00 79.35 12 GLY B N 1
ATOM 2917 C CA . GLY B 1 12 ? 52.364 -74.931 26.500 1.00 72.13 12 GLY B CA 1
ATOM 2918 C C . GLY B 1 12 ? 51.114 -74.579 27.292 1.00 64.92 12 GLY B C 1
ATOM 2919 O O . GLY B 1 12 ? 50.336 -73.714 26.886 1.00 69.97 12 GLY B O 1
ATOM 2920 N N . SER B 1 13 ? 50.911 -75.252 28.418 1.00 63.45 13 SER B N 1
ATOM 2921 C CA . SER B 1 13 ? 49.723 -75.039 29.230 1.00 71.37 13 SER B CA 1
ATOM 2922 C C . SER B 1 13 ? 49.822 -73.798 30.110 1.00 73.23 13 SER B C 1
ATOM 2923 O O . SER B 1 13 ? 50.912 -73.381 30.505 1.00 82.74 13 SER B O 1
ATOM 2926 N N . SER B 1 14 ? 48.672 -73.217 30.423 1.00 67.55 14 SER B N 1
ATOM 2927 C CA . SER B 1 14 ? 48.621 -72.064 31.308 1.00 72.08 14 SER B CA 1
ATOM 2928 C C . SER B 1 14 ? 47.301 -72.033 32.088 1.00 74.51 14 SER B C 1
ATOM 2929 O O . SER B 1 14 ? 46.247 -72.442 31.578 1.00 61.10 14 SER B O 1
ATOM 2932 N N . LEU B 1 15 ? 47.371 -71.546 33.324 1.00 78.44 15 LEU B N 1
ATOM 2933 C CA . LEU B 1 15 ? 46.188 -71.410 34.177 1.00 73.69 15 LEU B CA 1
ATOM 2934 C C . LEU B 1 15 ? 46.004 -69.967 34.693 1.00 74.86 15 LEU B C 1
ATOM 2935 O O . LEU B 1 15 ? 46.960 -69.314 35.109 1.00 74.32 15 LEU B O 1
ATOM 2940 N N . GLN B 1 16 ? 44.771 -69.470 34.648 1.00 74.59 16 GLN B N 1
ATOM 2941 C CA . GLN B 1 16 ? 44.470 -68.126 35.136 1.00 75.27 16 GLN B CA 1
ATOM 2942 C C . GLN B 1 16 ? 43.314 -68.159 36.120 1.00 67.20 16 GLN B C 1
ATOM 2943 O O . GLN B 1 16 ? 42.353 -68.908 35.944 1.00 61.05 16 GLN B O 1
ATOM 2949 N N . LEU B 1 17 ? 43.413 -67.336 37.158 1.00 71.68 17 LEU B N 1
ATOM 2950 C CA . LEU B 1 17 ? 42.307 -67.126 38.085 1.00 68.31 17 LEU B CA 1
ATOM 2951 C C . LEU B 1 17 ? 41.927 -65.650 38.138 1.00 60.40 17 LEU B C 1
ATOM 2952 O O . LEU B 1 17 ? 42.711 -64.821 38.586 1.00 67.73 17 LEU B O 1
ATOM 2957 N N . LEU B 1 18 ? 40.726 -65.324 37.684 1.00 55.59 18 LEU B N 1
ATOM 2958 C CA . LEU B 1 18 ? 40.255 -63.946 37.732 1.00 62.20 18 LEU B CA 1
ATOM 2959 C C . LEU B 1 18 ? 39.247 -63.744 38.861 1.00 60.46 18 LEU B C 1
ATOM 2960 O O . LEU B 1 18 ? 38.136 -64.284 38.826 1.00 52.39 18 LEU B O 1
ATOM 2965 N N . THR B 1 19 ? 39.652 -62.963 39.859 1.00 61.63 19 THR B N 1
ATOM 2966 C CA . THR B 1 19 ? 38.787 -62.603 40.974 1.00 70.44 19 THR B CA 1
ATOM 2967 C C . THR B 1 19 ? 38.046 -61.300 40.673 1.00 76.88 19 THR B C 1
ATOM 2968 O O . THR B 1 19 ? 38.647 -60.301 40.261 1.00 81.44 19 THR B O 1
ATOM 2972 N N . ARG B 1 20 ? 36.738 -61.319 40.893 1.00 72.73 20 ARG B N 1
ATOM 2973 C CA . ARG B 1 20 ? 35.878 -60.212 40.504 1.00 73.04 20 ARG B CA 1
ATOM 2974 C C . ARG B 1 20 ? 35.008 -59.671 41.650 1.00 71.70 20 ARG B C 1
ATOM 2975 O O . ARG B 1 20 ? 34.124 -60.362 42.162 1.00 59.65 20 ARG B O 1
ATOM 2983 N N . ASN B 1 21 ? 35.263 -58.426 42.043 1.00 80.80 21 ASN B N 1
ATOM 2984 C CA . ASN B 1 21 ? 34.388 -57.724 42.982 1.00 81.41 21 ASN B CA 1
ATOM 2985 C C . ASN B 1 21 ? 33.400 -56.840 42.248 1.00 78.24 21 ASN B C 1
ATOM 2986 O O . ASN B 1 21 ? 33.775 -55.872 41.580 1.00 83.45 21 ASN B O 1
ATOM 2991 N N . TYR B 1 22 ? 32.127 -57.169 42.386 1.00 66.71 22 TYR B N 1
ATOM 2992 C CA . TYR B 1 22 ? 31.116 -56.508 41.584 1.00 69.12 22 TYR B CA 1
ATOM 2993 C C . TYR B 1 22 ? 30.054 -55.880 42.484 1.00 73.61 22 TYR B C 1
ATOM 2994 O O . TYR B 1 22 ? 29.441 -56.553 43.311 1.00 75.46 22 TYR B O 1
ATOM 3003 N N . TYR B 1 23 ? 29.844 -54.579 42.315 1.00 72.87 23 TYR B N 1
ATOM 3004 C CA . TYR B 1 23 ? 28.896 -53.833 43.142 1.00 74.89 23 TYR B CA 1
ATOM 3005 C C . TYR B 1 23 ? 28.091 -52.862 42.313 1.00 67.27 23 TYR B C 1
ATOM 3006 O O . TYR B 1 23 ? 28.670 -52.051 41.604 1.00 67.77 23 TYR B O 1
ATOM 3015 N N . PHE B 1 24 ? 26.768 -52.902 42.406 1.00 65.69 24 PHE B N 1
ATOM 3016 C CA . PHE B 1 24 ? 25.994 -51.916 41.654 1.00 82.26 24 PHE B CA 1
ATOM 3017 C C . PHE B 1 24 ? 24.800 -51.330 42.417 1.00 79.81 24 PHE B C 1
ATOM 3018 O O . PHE B 1 24 ? 24.062 -52.045 43.079 1.00 79.59 24 PHE B O 1
ATOM 3026 N N . ASN B 1 25 ? 24.666 -50.008 42.365 1.00 85.66 25 ASN B N 1
ATOM 3027 C CA . ASN B 1 25 ? 23.556 -49.306 43.012 1.00 89.53 25 ASN B CA 1
ATOM 3028 C C . ASN B 1 25 ? 22.555 -48.772 41.992 1.00 87.48 25 ASN B C 1
ATOM 3029 O O . ASN B 1 25 ? 22.941 -48.189 40.979 1.00 85.02 25 ASN B O 1
ATOM 3034 N N . HIS B 1 26 ? 21.271 -48.971 42.269 1.00 89.22 26 HIS B N 1
ATOM 3035 C CA . HIS B 1 26 ? 20.211 -48.526 41.371 1.00 88.76 26 HIS B CA 1
ATOM 3036 C C . HIS B 1 26 ? 19.161 -47.658 42.070 1.00 97.07 26 HIS B C 1
ATOM 3037 O O . HIS B 1 26 ? 18.483 -48.109 42.991 1.00 103.55 26 HIS B O 1
ATOM 3044 N N . ASP B 1 27 ? 19.036 -46.412 41.624 1.00 105.79 27 ASP B N 1
ATOM 3045 C CA . ASP B 1 27 ? 18.013 -45.498 42.131 1.00 114.64 27 ASP B CA 1
ATOM 3046 C C . ASP B 1 27 ? 16.807 -45.521 41.190 1.00 112.52 27 ASP B C 1
ATOM 3047 O O . ASP B 1 27 ? 16.962 -45.516 39.970 1.00 102.81 27 ASP B O 1
ATOM 3052 N N . ARG B 1 28 ? 15.606 -45.553 41.756 1.00 118.58 28 ARG B N 1
ATOM 3053 C CA . ARG B 1 28 ? 14.399 -45.548 40.939 1.00 113.18 28 ARG B CA 1
ATOM 3054 C C . ARG B 1 28 ? 13.457 -44.392 41.277 1.00 118.66 28 ARG B C 1
ATOM 3055 O O . ARG B 1 28 ? 13.571 -43.764 42.342 1.00 117.44 28 ARG B O 1
ATOM 3058 N N . ARG B 1 29 ? 12.524 -44.124 40.366 1.00 122.44 29 ARG B N 1
ATOM 3059 C CA . ARG B 1 29 ? 11.884 -42.826 40.336 1.00 117.41 29 ARG B CA 1
ATOM 3060 C C . ARG B 1 29 ? 10.599 -42.825 39.483 1.00 109.74 29 ARG B C 1
ATOM 3061 O O . ARG B 1 29 ? 10.322 -41.876 38.733 1.00 100.14 29 ARG B O 1
ATOM 3069 N N . SER B 1 36 ? 17.647 -50.567 45.124 1.00 123.62 36 SER B N 1
ATOM 3070 C CA . SER B 1 36 ? 18.274 -51.850 45.450 1.00 126.65 36 SER B CA 1
ATOM 3071 C C . SER B 1 36 ? 19.779 -51.882 45.132 1.00 115.94 36 SER B C 1
ATOM 3072 O O . SER B 1 36 ? 20.192 -51.600 44.007 1.00 106.90 36 SER B O 1
ATOM 3075 N N . LYS B 1 37 ? 20.589 -52.230 46.131 1.00 110.01 37 LYS B N 1
ATOM 3076 C CA . LYS B 1 37 ? 22.029 -52.406 45.937 1.00 93.99 37 LYS B CA 1
ATOM 3077 C C . LYS B 1 37 ? 22.405 -53.888 45.927 1.00 87.75 37 LYS B C 1
ATOM 3078 O O . LYS B 1 37 ? 21.764 -54.707 46.588 1.00 78.04 37 LYS B O 1
ATOM 3081 N N . GLU B 1 38 ? 23.433 -54.225 45.155 1.00 83.69 38 GLU B N 1
ATOM 3082 C CA . GLU B 1 38 ? 23.898 -55.599 45.047 1.00 72.58 38 GLU B CA 1
ATOM 3083 C C . GLU B 1 38 ? 25.430 -55.666 45.080 1.00 73.72 38 GLU B C 1
ATOM 3084 O O . GLU B 1 38 ? 26.120 -54.835 44.479 1.00 76.37 38 GLU B O 1
ATOM 3086 N N . TRP B 1 39 ? 25.945 -56.662 45.791 1.00 72.92 39 TRP B N 1
ATOM 3087 C CA . TRP B 1 39 ? 27.375 -56.833 46.018 1.00 83.98 39 TRP B CA 1
ATOM 3088 C C . TRP B 1 39 ? 27.699 -58.302 45.732 1.00 74.66 39 TRP B C 1
ATOM 3089 O O . TRP B 1 39 ? 26.987 -59.191 46.194 1.00 72.88 39 TRP B O 1
ATOM 3100 N N . ALA B 1 40 ? 28.729 -58.574 44.935 1.00 68.75 40 ALA B N 1
ATOM 3101 C CA . ALA B 1 40 ? 29.053 -59.972 44.626 1.00 66.07 40 ALA B CA 1
ATOM 3102 C C . ALA B 1 40 ? 30.518 -60.273 44.311 1.00 72.41 40 ALA B C 1
ATOM 3103 O O . ALA B 1 40 ? 31.235 -59.459 43.724 1.00 72.34 40 ALA B O 1
ATOM 3105 N N . GLN B 1 41 ? 30.935 -61.469 44.717 1.00 84.67 41 GLN B N 1
ATOM 3106 C CA . GLN B 1 41 ? 32.259 -62.010 44.426 1.00 87.24 41 GLN B CA 1
ATOM 3107 C C . GLN B 1 41 ? 32.142 -62.945 43.241 1.00 79.27 41 GLN B C 1
ATOM 3108 O O . GLN B 1 41 ? 31.146 -63.656 43.089 1.00 70.59 41 GLN B O 1
ATOM 3114 N N . GLY B 1 42 ? 33.182 -62.987 42.423 1.00 73.94 42 GLY B N 1
ATOM 3115 C CA . GLY B 1 42 ? 33.208 -63.969 41.369 1.00 67.19 42 GLY B CA 1
ATOM 3116 C C . GLY B 1 42 ? 34.611 -64.442 41.072 1.00 69.48 42 GLY B C 1
ATOM 3117 O O . GLY B 1 42 ? 35.606 -63.722 41.199 1.00 68.04 42 GLY B O 1
ATOM 3118 N N . PHE B 1 43 ? 34.674 -65.687 40.638 1.00 73.82 43 PHE B N 1
ATOM 3119 C CA . PHE B 1 43 ? 35.936 -66.341 40.408 1.00 80.73 43 PHE B CA 1
ATOM 3120 C C . PHE B 1 43 ? 35.806 -67.043 39.089 1.00 73.05 43 PHE B C 1
ATOM 3121 O O . PHE B 1 43 ? 34.788 -67.666 38.798 1.00 65.64 43 PHE B O 1
ATOM 3129 N N . ILE B 1 44 ? 36.820 -66.891 38.261 1.00 72.52 44 ILE B N 1
ATOM 3130 C CA . ILE B 1 44 ? 36.818 -67.589 37.005 1.00 74.19 44 ILE B CA 1
ATOM 3131 C C . ILE B 1 44 ? 38.189 -68.205 36.763 1.00 71.89 44 ILE B C 1
ATOM 3132 O O . ILE B 1 44 ? 39.180 -67.505 36.545 1.00 71.16 44 ILE B O 1
ATOM 3137 N N . ALA B 1 45 ? 38.218 -69.534 36.797 1.00 63.24 45 ALA B N 1
ATOM 3138 C CA . ALA B 1 45 ? 39.441 -70.294 36.597 1.00 49.50 45 ALA B CA 1
ATOM 3139 C C . ALA B 1 45 ? 39.473 -70.758 35.155 1.00 50.97 45 ALA B C 1
ATOM 3140 O O . ALA B 1 45 ? 38.485 -71.310 34.642 1.00 52.69 45 ALA B O 1
ATOM 3142 N N . THR B 1 46 ? 40.600 -70.521 34.495 1.00 50.49 46 THR B N 1
ATOM 3143 C CA . THR B 1 46 ? 40.726 -70.872 33.086 1.00 68.72 46 THR B CA 1
ATOM 3144 C C . THR B 1 46 ? 42.011 -71.637 32.833 1.00 70.56 46 THR B C 1
ATOM 3145 O O . THR B 1 46 ? 43.102 -71.145 33.125 1.00 71.87 46 THR B O 1
ATOM 3149 N N . PHE B 1 47 ? 41.884 -72.837 32.283 1.00 71.46 47 PHE B N 1
ATOM 3150 C CA . PHE B 1 47 ? 43.061 -73.615 31.906 1.00 67.42 47 PHE B CA 1
ATOM 3151 C C . PHE B 1 47 ? 43.144 -73.854 30.400 1.00 61.26 47 PHE B C 1
ATOM 3152 O O . PHE B 1 47 ? 42.139 -74.113 29.726 1.00 56.23 47 PHE B O 1
ATOM 3160 N N . GLN B 1 48 ? 44.350 -73.763 29.862 1.00 64.83 48 GLN B N 1
ATOM 3161 C CA . GLN B 1 48 ? 44.530 -74.098 28.457 1.00 67.39 48 GLN B CA 1
ATOM 3162 C C . GLN B 1 48 ? 45.763 -74.968 28.268 1.00 66.28 48 GLN B C 1
ATOM 3163 O O . GLN B 1 48 ? 46.878 -74.608 28.676 1.00 61.05 48 GLN B O 1
ATOM 3169 N N . SER B 1 49 ? 45.546 -76.126 27.660 1.00 59.85 49 SER B N 1
ATOM 3170 C CA . SER B 1 49 ? 46.639 -77.043 27.369 1.00 68.16 49 SER B CA 1
ATOM 3171 C C . SER B 1 49 ? 47.570 -76.469 26.309 1.00 60.65 49 SER B C 1
ATOM 3172 O O . SER B 1 49 ? 47.218 -75.549 25.573 1.00 63.01 49 SER B O 1
ATOM 3175 N N . GLY B 1 50 ? 48.766 -77.021 26.230 1.00 53.14 50 GLY B N 1
ATOM 3176 C CA . GLY B 1 50 ? 49.546 -76.848 25.027 1.00 54.78 50 GLY B CA 1
ATOM 3177 C C . GLY B 1 50 ? 48.939 -77.741 23.957 1.00 60.20 50 GLY B C 1
ATOM 3178 O O . GLY B 1 50 ? 47.783 -78.160 24.052 1.00 49.75 50 GLY B O 1
ATOM 3179 N N . TYR B 1 51 ? 49.711 -78.029 22.923 1.00 66.73 51 TYR B N 1
ATOM 3180 C CA . TYR B 1 51 ? 49.241 -78.910 21.869 1.00 61.00 51 TYR B CA 1
ATOM 3181 C C . TYR B 1 51 ? 50.174 -80.088 21.677 1.00 61.88 51 TYR B C 1
ATOM 3182 O O . TYR B 1 51 ? 51.404 -79.921 21.657 1.00 62.96 51 TYR B O 1
ATOM 3191 N N . THR B 1 52 ? 49.600 -81.278 21.523 1.00 60.64 52 THR B N 1
ATOM 3192 C CA . THR B 1 52 ? 50.407 -82.414 21.085 1.00 71.55 52 THR B CA 1
ATOM 3193 C C . THR B 1 52 ? 50.875 -82.098 19.671 1.00 71.18 52 THR B C 1
ATOM 3194 O O . THR B 1 52 ? 50.130 -81.534 18.875 1.00 74.27 52 THR B O 1
ATOM 3198 N N . PRO B 1 53 ? 52.133 -82.421 19.367 1.00 68.21 53 PRO B N 1
ATOM 3199 C CA . PRO B 1 53 ? 52.685 -82.163 18.030 1.00 65.13 53 PRO B CA 1
ATOM 3200 C C . PRO B 1 53 ? 52.342 -83.289 17.053 1.00 65.74 53 PRO B C 1
ATOM 3201 O O . PRO B 1 53 ? 51.610 -84.198 17.432 1.00 68.21 53 PRO B O 1
ATOM 3205 N N . GLY B 1 54 ? 52.870 -83.236 15.831 1.00 53.66 54 GLY B N 1
ATOM 3206 C CA . GLY B 1 54 ? 53.218 -82.004 15.154 1.00 63.07 54 GLY B CA 1
ATOM 3207 C C . GLY B 1 54 ? 52.120 -81.424 14.270 1.00 73.07 54 GLY B C 1
ATOM 3208 O O . GLY B 1 54 ? 51.650 -80.307 14.494 1.00 78.79 54 GLY B O 1
ATOM 3209 N N . VAL B 1 55 ? 51.657 -82.217 13.304 1.00 67.58 55 VAL B N 1
ATOM 3210 C CA . VAL B 1 55 ? 50.853 -81.670 12.206 1.00 64.37 55 VAL B CA 1
ATOM 3211 C C . VAL B 1 55 ? 49.386 -81.473 12.560 1.00 60.12 55 VAL B C 1
ATOM 3212 O O . VAL B 1 55 ? 48.791 -80.455 12.230 1.00 67.20 55 VAL B O 1
ATOM 3216 N N . VAL B 1 56 ? 48.800 -82.463 13.211 1.00 57.72 56 VAL B N 1
ATOM 3217 C CA . VAL B 1 56 ? 47.464 -82.317 13.750 1.00 55.36 56 VAL B CA 1
ATOM 3218 C C . VAL B 1 56 ? 47.586 -82.431 15.253 1.00 47.26 56 VAL B C 1
ATOM 3219 O O . VAL B 1 56 ? 47.821 -83.506 15.776 1.00 48.77 56 VAL B O 1
ATOM 3223 N N . GLY B 1 57 ? 47.406 -81.323 15.953 1.00 49.47 57 GLY B N 1
ATOM 3224 C CA . GLY B 1 57 ? 47.642 -81.294 17.380 1.00 53.03 57 GLY B CA 1
ATOM 3225 C C . GLY B 1 57 ? 46.386 -81.442 18.196 1.00 57.27 57 GLY B C 1
ATOM 3226 O O . GLY B 1 57 ? 45.285 -81.182 17.718 1.00 63.04 57 GLY B O 1
ATOM 3227 N N . PHE B 1 58 ? 46.557 -81.850 19.444 1.00 54.22 58 PHE B N 1
ATOM 3228 C CA . PHE B 1 58 ? 45.423 -82.059 20.313 1.00 50.38 58 PHE B CA 1
ATOM 3229 C C . PHE B 1 58 ? 45.669 -81.355 21.614 1.00 51.72 58 PHE B C 1
ATOM 3230 O O . PHE B 1 58 ? 46.802 -81.308 22.104 1.00 50.00 58 PHE B O 1
ATOM 3238 N N . GLY B 1 59 ? 44.606 -80.793 22.170 1.00 44.72 59 GLY B N 1
ATOM 3239 C CA . GLY B 1 59 ? 44.723 -80.162 23.461 1.00 55.66 59 GLY B CA 1
ATOM 3240 C C . GLY B 1 59 ? 43.403 -80.106 24.179 1.00 55.04 59 GLY B C 1
ATOM 3241 O O . GLY B 1 59 ? 42.391 -80.629 23.702 1.00 44.89 59 GLY B O 1
ATOM 3242 N N . VAL B 1 60 ? 43.420 -79.457 25.333 1.00 53.73 60 VAL B N 1
ATOM 3243 C CA . VAL B 1 60 ? 42.207 -79.276 26.108 1.00 59.98 60 VAL B CA 1
ATOM 3244 C C . VAL B 1 60 ? 42.093 -77.886 26.755 1.00 45.17 60 VAL B C 1
ATOM 3245 O O . VAL B 1 60 ? 43.077 -77.323 27.270 1.00 44.93 60 VAL B O 1
ATOM 3249 N N . ASP B 1 61 ? 40.882 -77.343 26.723 1.00 45.31 61 ASP B N 1
ATOM 3250 C CA . ASP B 1 61 ? 40.571 -76.089 27.422 1.00 44.20 61 ASP B CA 1
ATOM 3251 C C . ASP B 1 61 ? 39.486 -76.347 28.438 1.00 49.80 61 ASP B C 1
ATOM 3252 O O . ASP B 1 61 ? 38.530 -77.071 28.152 1.00 57.98 61 ASP B O 1
ATOM 3257 N N . ALA B 1 62 ? 39.636 -75.768 29.625 1.00 50.70 62 ALA B N 1
ATOM 3258 C CA . ALA B 1 62 ? 38.673 -75.993 30.701 1.00 57.19 62 ALA B CA 1
ATOM 3259 C C . ALA B 1 62 ? 38.523 -74.779 31.608 1.00 61.90 62 ALA B C 1
ATOM 3260 O O . ALA B 1 62 ? 39.498 -74.092 31.897 1.00 75.47 62 ALA B O 1
ATOM 3262 N N . TYR B 1 63 ? 37.305 -74.526 32.071 1.00 57.84 63 TYR B N 1
ATOM 3263 C CA . TYR B 1 63 ? 37.052 -73.403 32.973 1.00 63.57 63 TYR B CA 1
ATOM 3264 C C . TYR B 1 63 ? 36.135 -73.822 34.104 1.00 63.62 63 TYR B C 1
ATOM 3265 O O . TYR B 1 63 ? 35.370 -74.802 33.990 1.00 45.29 63 TYR B O 1
ATOM 3274 N N . GLY B 1 64 ? 36.148 -73.018 35.161 1.00 58.41 64 GLY B N 1
ATOM 3275 C CA . GLY B 1 64 ? 35.122 -73.138 36.169 1.00 62.60 64 GLY B CA 1
ATOM 3276 C C . GLY B 1 64 ? 34.837 -71.773 36.750 1.00 64.06 64 GLY B C 1
ATOM 3277 O O . GLY B 1 64 ? 35.726 -70.933 36.888 1.00 61.38 64 GLY B O 1
ATOM 3278 N N . MET B 1 65 ? 33.585 -71.589 37.148 1.00 59.57 65 MET B N 1
ATOM 3279 C CA . MET B 1 65 ? 33.062 -70.280 37.477 1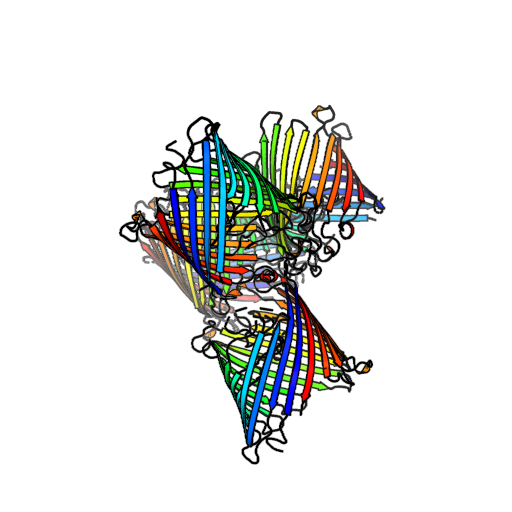.00 58.43 65 MET B CA 1
ATOM 3280 C C . MET B 1 65 ? 32.229 -70.345 38.735 1.00 64.14 65 MET B C 1
ATOM 3281 O O . MET B 1 65 ? 31.283 -71.121 38.822 1.00 63.63 65 MET B O 1
ATOM 3286 N N . LEU B 1 66 ? 32.582 -69.515 39.708 1.00 75.09 66 LEU B N 1
ATOM 3287 C CA . LEU B 1 66 ? 31.786 -69.375 40.918 1.00 79.17 66 LEU B CA 1
ATOM 3288 C C . LEU B 1 66 ? 31.404 -67.921 41.107 1.00 79.60 66 LEU B C 1
ATOM 3289 O O . LEU B 1 66 ? 32.196 -67.031 40.836 1.00 74.26 66 LEU B O 1
ATOM 3294 N N . GLY B 1 67 ? 30.206 -67.684 41.621 1.00 82.72 67 GLY B N 1
ATOM 3295 C CA . GLY B 1 67 ? 29.877 -66.362 42.113 1.00 74.55 67 GLY B CA 1
ATOM 3296 C C . GLY B 1 67 ? 28.881 -66.434 43.249 1.00 71.64 67 GLY B C 1
ATOM 3297 O O . GLY B 1 67 ? 28.018 -67.314 43.293 1.00 62.86 67 GLY B O 1
ATOM 3298 N N . LEU B 1 68 ? 28.988 -65.463 44.151 1.00 79.41 68 LEU B N 1
ATOM 3299 C CA . LEU B 1 68 ? 28.251 -65.480 45.405 1.00 82.63 68 LEU B CA 1
ATOM 3300 C C . LEU B 1 68 ? 27.791 -64.067 45.742 1.00 82.06 68 LEU B C 1
ATOM 3301 O O . LEU B 1 68 ? 28.602 -63.145 45.773 1.00 84.54 68 LEU B O 1
ATOM 3306 N N . LYS B 1 69 ? 26.500 -63.886 46.002 1.00 78.53 69 LYS B N 1
ATOM 3307 C CA . LYS B 1 69 ? 26.000 -62.567 46.399 1.00 76.60 69 LYS B CA 1
ATOM 3308 C C . LYS B 1 69 ? 26.314 -62.300 47.870 1.00 78.81 69 LYS B C 1
ATOM 3309 O O . LYS B 1 69 ? 26.263 -63.208 48.699 1.00 87.71 69 LYS B O 1
ATOM 3312 N N . LEU B 1 70 ? 26.660 -61.059 48.186 1.00 90.72 70 LEU B N 1
ATOM 3313 C CA . LEU B 1 70 ? 27.041 -60.707 49.550 1.00 100.81 70 LEU B CA 1
ATOM 3314 C C . LEU B 1 70 ? 26.030 -59.772 50.207 1.00 107.91 70 LEU B C 1
ATOM 3315 O O . LEU B 1 70 ? 25.317 -60.170 51.127 1.00 112.87 70 LEU B O 1
ATOM 3320 N N . GLY B 1 91 ? 15.096 -69.995 34.833 1.00 126.88 80 GLY B N 1
ATOM 3321 C CA . GLY B 1 91 ? 15.236 -71.296 35.458 1.00 134.69 80 GLY B CA 1
ATOM 3322 C C . GLY B 1 91 ? 16.684 -71.603 35.825 1.00 138.61 80 GLY B C 1
ATOM 3323 O O . GLY B 1 91 ? 16.944 -72.449 36.679 1.00 142.41 80 GLY B O 1
ATOM 3324 N N . TYR B 1 92 ? 17.624 -70.960 35.132 1.00 133.86 81 TYR B N 1
ATOM 3325 C CA . TYR B 1 92 ? 18.998 -70.821 35.602 1.00 127.32 81 TYR B CA 1
ATOM 3326 C C . TYR B 1 92 ? 19.441 -69.395 35.274 1.00 122.22 81 TYR B C 1
ATOM 3327 O O . TYR B 1 92 ? 19.497 -69.025 34.105 1.00 119.60 81 TYR B O 1
ATOM 3329 N N . GLU B 1 93 ? 19.741 -68.605 36.306 1.00 117.57 82 GLU B N 1
ATOM 3330 C CA . GLU B 1 93 ? 20.114 -67.207 36.108 1.00 107.20 82 GLU B CA 1
ATOM 3331 C C . GLU B 1 93 ? 21.333 -66.800 36.955 1.00 100.20 82 GLU B C 1
ATOM 3332 O O . GLU B 1 93 ? 21.284 -66.859 38.179 1.00 103.19 82 GLU B O 1
ATOM 3334 N N . SER B 1 94 ? 22.426 -66.397 36.295 1.00 86.54 83 SER B N 1
ATOM 3335 C CA . SER B 1 94 ? 23.719 -66.143 36.971 1.00 86.16 83 SER B CA 1
ATOM 3336 C C . SER B 1 94 ? 23.690 -64.871 37.839 1.00 88.25 83 SER B C 1
ATOM 3337 O O . SER B 1 94 ? 22.683 -64.163 37.849 1.00 94.50 83 SER B O 1
ATOM 3339 N N . GLY B 1 95 ? 24.782 -64.573 38.553 1.00 87.35 84 GLY B N 1
ATOM 3340 C CA . GLY B 1 95 ? 24.788 -63.492 39.565 1.00 95.56 84 GLY B CA 1
ATOM 3341 C C . GLY B 1 95 ? 24.731 -62.059 38.952 1.00 82.65 84 GLY B C 1
ATOM 3342 O O . GLY B 1 95 ? 24.476 -61.930 37.761 1.00 93.34 84 GLY B O 1
ATOM 3343 N N . LYS B 1 96 ? 25.014 -61.003 39.698 1.00 79.53 85 LYS B N 1
ATOM 3344 C CA . LYS B 1 96 ? 23.975 -60.042 40.025 1.00 95.11 85 LYS B CA 1
ATOM 3345 C C . LYS B 1 96 ? 22.857 -59.816 38.986 1.00 108.61 85 LYS B C 1
ATOM 3346 O O . LYS B 1 96 ? 23.071 -59.708 37.770 1.00 119.53 85 LYS B O 1
ATOM 3348 N N . ALA B 1 97 ? 21.636 -59.769 39.532 1.00 111.49 86 ALA B N 1
ATOM 3349 C CA . ALA B 1 97 ? 20.381 -59.899 38.766 1.00 114.70 86 ALA B CA 1
ATOM 3350 C C . ALA B 1 97 ? 19.505 -58.634 38.698 1.00 110.80 86 ALA B C 1
ATOM 3351 O O . ALA B 1 97 ? 19.926 -57.554 39.114 1.00 105.76 86 ALA B O 1
ATOM 3353 N N . PRO B 1 98 ? 18.769 -66.273 44.850 1.00 140.30 98 PRO B N 1
ATOM 3354 C CA . PRO B 1 98 ? 19.728 -67.371 44.663 1.00 133.97 98 PRO B CA 1
ATOM 3355 C C . PRO B 1 98 ? 21.142 -66.938 45.048 1.00 125.07 98 PRO B C 1
ATOM 3356 O O . PRO B 1 98 ? 21.779 -66.186 44.308 1.00 113.17 98 PRO B O 1
ATOM 3360 N N . ASP B 1 99 ? 21.620 -67.421 46.194 1.00 124.47 99 ASP B N 1
ATOM 3361 C CA . ASP B 1 99 ? 22.843 -66.906 46.815 1.00 117.21 99 ASP B CA 1
ATOM 3362 C C . ASP B 1 99 ? 24.157 -67.259 46.120 1.00 105.84 99 ASP B C 1
ATOM 3363 O O . ASP B 1 99 ? 25.106 -66.476 46.150 1.00 95.01 99 ASP B O 1
ATOM 3368 N N . GLU B 1 100 ? 24.226 -68.442 45.520 1.00 102.80 100 GLU B N 1
ATOM 3369 C CA . GLU B 1 100 ? 25.432 -68.850 44.816 1.00 96.03 100 GLU B CA 1
ATOM 3370 C C . GLU B 1 100 ? 25.126 -69.233 43.379 1.00 88.80 100 GLU B C 1
ATOM 3371 O O . GLU B 1 100 ? 23.988 -69.526 43.028 1.00 92.64 100 GLU B O 1
ATOM 3377 N N . PHE B 1 101 ? 26.153 -69.215 42.545 1.00 79.72 101 PHE B N 1
ATOM 3378 C CA . PHE B 1 101 ? 26.063 -69.794 41.219 1.00 74.34 101 PHE B CA 1
ATOM 3379 C C . PHE B 1 101 ? 27.390 -70.473 40.926 1.00 73.90 101 PHE B C 1
ATOM 3380 O O . PHE B 1 101 ? 28.432 -70.054 41.436 1.00 74.46 101 PHE B O 1
ATOM 3388 N N . SER B 1 102 ? 27.359 -71.531 40.125 1.00 65.50 102 SER B N 1
ATOM 3389 C CA . SER B 1 102 ? 28.602 -72.111 39.648 1.00 63.78 102 SER B CA 1
ATOM 3390 C C . SER B 1 102 ? 28.429 -72.806 38.309 1.00 65.27 102 SER B C 1
ATOM 3391 O O . SER B 1 102 ? 27.342 -73.257 37.945 1.00 55.76 102 SER B O 1
ATOM 3394 N N . SER B 1 103 ? 29.521 -72.861 37.565 1.00 69.85 103 SER B N 1
ATOM 3395 C CA . SER B 1 103 ? 29.543 -73.566 36.302 1.00 62.26 103 SER B CA 1
ATOM 3396 C C . SER B 1 103 ? 30.978 -73.947 35.944 1.00 61.23 103 SER B C 1
ATOM 3397 O O . SER B 1 103 ? 31.931 -73.373 36.475 1.00 56.99 103 SER B O 1
ATOM 3400 N N . GLY B 1 104 ? 31.118 -74.939 35.070 1.00 60.49 104 GLY B N 1
ATOM 3401 C CA . GLY B 1 104 ? 32.414 -75.422 34.629 1.00 45.77 104 GLY B CA 1
ATOM 3402 C C . GLY B 1 104 ? 32.203 -76.246 33.379 1.00 46.26 104 GLY B C 1
ATOM 3403 O O . GLY B 1 104 ? 31.111 -76.784 33.154 1.00 44.80 104 GLY B O 1
ATOM 3404 N N . GLY B 1 105 ? 33.240 -76.354 32.560 1.00 49.47 105 GLY B N 1
ATOM 3405 C CA . GLY B 1 105 ? 33.160 -77.168 31.364 1.00 48.90 105 GLY B CA 1
ATOM 3406 C C . GLY B 1 105 ? 34.526 -77.321 30.739 1.00 52.44 105 GLY B C 1
ATOM 3407 O O . GLY B 1 105 ? 35.516 -76.829 31.271 1.00 52.90 105 GLY B O 1
ATOM 3408 N N . ALA B 1 106 ? 34.580 -78.011 29.607 1.00 57.85 106 ALA B N 1
ATOM 3409 C CA . ALA B 1 106 ? 35.842 -78.250 28.917 1.00 55.13 106 ALA B CA 1
ATOM 3410 C C . ALA B 1 106 ? 35.607 -78.474 27.436 1.00 47.67 106 ALA B C 1
ATOM 3411 O O . ALA B 1 106 ? 34.499 -78.830 27.024 1.00 47.15 106 ALA B O 1
ATOM 3413 N N . ALA B 1 107 ? 36.643 -78.242 26.637 1.00 42.33 107 ALA B N 1
ATOM 3414 C CA . ALA B 1 107 ? 36.545 -78.535 25.215 1.00 55.77 107 ALA B CA 1
ATOM 3415 C C . ALA B 1 107 ? 37.830 -79.130 24.648 1.00 59.70 107 ALA B C 1
ATOM 3416 O O . ALA B 1 107 ? 38.938 -78.845 25.110 1.00 61.37 107 ALA B O 1
ATOM 3418 N N . LEU B 1 108 ? 37.644 -79.986 23.650 1.00 62.79 108 LEU B N 1
ATOM 3419 C CA . LEU B 1 108 ? 38.724 -80.591 22.889 1.00 60.38 108 LEU B CA 1
ATOM 3420 C C . LEU B 1 108 ? 39.235 -79.588 21.852 1.00 69.67 108 LEU B C 1
ATOM 3421 O O . LEU B 1 108 ? 38.446 -78.990 21.110 1.00 67.36 108 LEU B O 1
ATOM 3426 N N . LYS B 1 109 ? 40.547 -79.381 21.819 1.00 72.78 109 LYS B N 1
ATOM 3427 C CA . LYS B 1 109 ? 41.146 -78.561 20.772 1.00 69.06 109 LYS B CA 1
ATOM 3428 C C . LYS B 1 109 ? 41.873 -79.444 19.765 1.00 63.23 109 LYS B C 1
ATOM 3429 O O . LYS B 1 109 ? 42.660 -80.320 20.144 1.00 46.05 109 LYS B O 1
ATOM 3435 N N . ILE B 1 110 ? 41.623 -79.190 18.486 1.00 54.15 110 ILE B N 1
ATOM 3436 C CA . ILE B 1 110 ? 42.374 -79.833 17.434 1.00 52.72 110 ILE B CA 1
ATOM 3437 C C . ILE B 1 110 ? 42.897 -78.767 16.494 1.00 66.66 110 ILE B C 1
ATOM 3438 O O . ILE B 1 110 ? 42.123 -78.054 15.852 1.00 71.59 110 ILE B O 1
ATOM 3443 N N . ARG B 1 111 ? 44.217 -78.662 16.406 1.00 64.45 111 ARG B N 1
ATOM 3444 C CA . ARG B 1 111 ? 44.823 -77.614 15.609 1.00 58.33 111 ARG B CA 1
ATOM 3445 C C . ARG B 1 111 ? 45.620 -78.138 14.423 1.00 59.38 111 ARG B C 1
ATOM 3446 O O . ARG B 1 111 ? 46.570 -78.910 14.577 1.00 51.42 111 ARG B O 1
ATOM 3454 N N . ALA B 1 112 ? 45.238 -77.692 13.236 1.00 52.19 112 ALA B N 1
ATOM 3455 C CA . ALA B 1 112 ? 45.991 -78.014 12.042 1.00 49.59 112 ALA B CA 1
ATOM 3456 C C . ALA B 1 112 ? 45.949 -76.834 11.068 1.00 55.66 112 ALA B C 1
ATOM 3457 O O . ALA B 1 112 ? 44.906 -76.169 10.910 1.00 39.88 112 ALA B O 1
ATOM 3459 N N . PHE B 1 113 ? 47.104 -76.581 10.454 1.00 52.59 113 PHE B N 1
ATOM 3460 C CA . PHE B 1 113 ? 47.317 -75.490 9.504 1.00 54.87 113 PHE B CA 1
ATOM 3461 C C . PHE B 1 113 ? 46.628 -74.213 9.936 1.00 54.88 113 PHE B C 1
ATOM 3462 O O . PHE B 1 113 ? 45.743 -73.725 9.224 1.00 52.59 113 PHE B O 1
ATOM 3470 N N . ASP B 1 114 ? 47.022 -73.674 11.089 1.00 59.66 114 ASP B N 1
ATOM 3471 C CA . ASP B 1 114 ? 46.499 -72.383 11.554 1.00 60.74 114 ASP B CA 1
ATOM 3472 C C . ASP B 1 114 ? 44.979 -72.368 11.641 1.00 57.01 114 ASP B C 1
ATOM 3473 O O . ASP B 1 114 ? 44.352 -71.306 11.560 1.00 60.93 114 ASP B O 1
ATOM 3478 N N . THR B 1 115 ? 44.392 -73.550 11.775 1.00 47.89 115 THR B N 1
ATOM 3479 C CA . THR B 1 115 ? 42.973 -73.658 12.013 1.00 42.45 115 THR B CA 1
ATOM 3480 C C . THR B 1 115 ? 42.834 -74.361 13.327 1.00 54.29 115 THR B C 1
ATOM 3481 O O . THR B 1 115 ? 43.551 -75.324 13.618 1.00 56.00 115 THR B O 1
ATOM 3485 N N . GLU B 1 116 ? 41.919 -73.865 14.138 1.00 57.80 116 GLU B N 1
ATOM 3486 C CA . GLU B 1 116 ? 41.725 -74.415 15.458 1.00 53.58 116 GLU B CA 1
ATOM 3487 C C . GLU B 1 116 ? 40.256 -74.689 15.644 1.00 59.29 116 GLU B C 1
ATOM 3488 O O . GLU B 1 116 ? 39.414 -73.828 15.391 1.00 65.72 116 GLU B O 1
ATOM 3494 N N . LEU B 1 117 ? 39.960 -75.901 16.079 1.00 63.31 117 LEU B N 1
ATOM 3495 C CA . LEU B 1 117 ? 38.599 -76.385 16.160 1.00 56.03 117 LEU B CA 1
ATOM 3496 C C . LEU B 1 117 ? 38.328 -76.746 17.617 1.00 62.24 117 LEU B C 1
ATOM 3497 O O . LEU B 1 117 ? 39.093 -77.499 18.231 1.00 64.59 117 LEU B O 1
ATOM 3502 N N . LYS B 1 118 ? 37.265 -76.172 18.176 1.00 59.32 118 LYS B N 1
ATOM 3503 C CA . LYS B 1 118 ? 36.954 -76.345 19.588 1.00 60.96 118 LYS B CA 1
ATOM 3504 C C . LYS B 1 118 ? 35.637 -77.092 19.735 1.00 60.42 118 LYS B C 1
ATOM 3505 O O . LYS B 1 118 ? 34.607 -76.639 19.221 1.00 62.56 118 LYS B O 1
ATOM 3511 N N . LEU B 1 119 ? 35.675 -78.240 20.415 1.00 48.06 119 LEU B N 1
ATOM 3512 C CA . LEU B 1 119 ? 34.469 -79.039 20.623 1.00 45.11 119 LEU B CA 1
ATOM 3513 C C . LEU B 1 119 ? 34.223 -79.229 22.106 1.00 40.05 119 LEU B C 1
ATOM 3514 O O . LEU B 1 119 ? 35.005 -79.891 22.794 1.00 47.39 119 LEU B O 1
ATOM 3519 N N . GLY B 1 120 ? 33.146 -78.631 22.602 1.00 38.14 120 GLY B N 1
ATOM 3520 C CA . GLY B 1 120 ? 32.921 -78.576 24.035 1.00 46.57 120 GLY B CA 1
ATOM 3521 C C . GLY B 1 120 ? 32.274 -77.274 24.516 1.00 56.04 120 GLY B C 1
ATOM 3522 O O . GLY B 1 120 ? 31.650 -76.520 23.740 1.00 43.50 120 GLY B O 1
ATOM 3523 N N . ASP B 1 121 ? 32.409 -77.023 25.817 1.00 52.92 121 ASP B N 1
ATOM 3524 C CA . ASP B 1 121 ? 32.000 -75.756 26.400 1.00 55.28 121 ASP B CA 1
ATOM 3525 C C . ASP B 1 121 ? 33.101 -74.729 26.180 1.00 57.02 121 ASP B C 1
ATOM 3526 O O . ASP B 1 121 ? 34.283 -75.005 26.424 1.00 57.80 121 ASP B O 1
ATOM 3531 N N . GLN B 1 122 ? 32.708 -73.540 25.734 1.00 47.54 122 GLN B N 1
ATOM 3532 C CA . GLN B 1 122 ? 33.666 -72.506 25.395 1.00 48.69 122 GLN B CA 1
ATOM 3533 C C . GLN B 1 122 ? 33.049 -71.112 25.460 1.00 61.03 122 GLN B C 1
ATOM 3534 O O . GLN B 1 122 ? 31.818 -70.951 25.403 1.00 53.48 122 GLN B O 1
ATOM 3540 N N . PHE B 1 123 ? 33.925 -70.116 25.606 1.00 62.23 123 PHE B N 1
ATOM 3541 C CA . PHE B 1 123 ? 33.553 -68.703 25.527 1.00 45.55 123 PHE B CA 1
ATOM 3542 C C . PHE B 1 123 ? 33.480 -68.215 24.077 1.00 45.38 123 PHE B C 1
ATOM 3543 O O . PHE B 1 123 ? 34.091 -68.790 23.172 1.00 44.12 123 PHE B O 1
ATOM 3551 N N . LEU B 1 124 ? 32.700 -67.173 23.842 1.00 41.92 124 LEU B N 1
ATOM 3552 C CA . LEU B 1 124 ? 32.665 -66.588 22.506 1.00 46.98 124 LEU B CA 1
ATOM 3553 C C . LEU B 1 124 ? 32.432 -65.079 22.507 1.00 51.29 124 LEU B C 1
ATOM 3554 O O . LEU B 1 124 ? 31.607 -64.541 23.266 1.00 46.21 124 LEU B O 1
ATOM 3559 N N . SER B 1 125 ? 33.164 -64.383 21.656 1.00 48.57 125 SER B N 1
ATOM 3560 C CA . SER B 1 125 ? 32.782 -63.016 21.357 1.00 49.36 125 SER B CA 1
ATOM 3561 C C . SER B 1 125 ? 32.876 -62.731 19.875 1.00 51.89 125 SER B C 1
ATOM 3562 O O . SER B 1 125 ? 33.963 -62.681 19.308 1.00 58.00 125 SER B O 1
ATOM 3565 N N . ASN B 1 126 ? 31.729 -62.512 19.255 1.00 48.71 126 ASN B N 1
ATOM 3566 C CA . ASN B 1 126 ? 31.716 -61.955 17.920 1.00 47.79 126 ASN B CA 1
ATOM 3567 C C . ASN B 1 126 ? 30.435 -61.152 17.675 1.00 51.84 126 ASN B C 1
ATOM 3568 O O . ASN B 1 126 ? 29.542 -61.116 18.532 1.00 49.83 126 ASN B O 1
ATOM 3573 N N . PRO B 1 127 ? 30.348 -60.499 16.510 1.00 39.61 127 PRO B N 1
ATOM 3574 C CA . PRO B 1 127 ? 29.228 -59.588 16.290 1.00 46.87 127 PRO B CA 1
ATOM 3575 C C . PRO B 1 127 ? 27.878 -60.271 16.388 1.00 51.48 127 PRO B C 1
ATOM 3576 O O . PRO B 1 127 ? 26.907 -59.629 16.802 1.00 58.15 127 PRO B O 1
ATOM 3580 N N . VAL B 1 128 ? 27.797 -61.537 15.999 1.00 49.38 128 VAL B N 1
ATOM 3581 C CA . VAL B 1 128 ? 26.519 -62.236 16.108 1.00 48.63 128 VAL B CA 1
ATOM 3582 C C . VAL B 1 128 ? 26.308 -63.112 17.357 1.00 40.83 128 VAL B C 1
ATOM 3583 O O . VAL B 1 128 ? 25.173 -63.484 17.651 1.00 40.12 128 VAL B O 1
ATOM 3587 N N . VAL B 1 129 ? 27.376 -63.416 18.098 1.00 41.65 129 VAL B N 1
ATOM 3588 C CA . VAL B 1 129 ? 27.251 -64.125 19.395 1.00 50.09 129 VAL B CA 1
ATOM 3589 C C . VAL B 1 129 ? 28.300 -63.733 20.425 1.00 60.64 129 VAL B C 1
ATOM 3590 O O . VAL B 1 129 ? 29.506 -63.748 20.138 1.00 58.37 129 VAL B O 1
ATOM 3594 N N . ALA B 1 130 ? 27.854 -63.458 21.646 1.00 58.19 130 ALA B N 1
ATOM 3595 C CA . ALA B 1 130 ? 28.790 -63.222 22.732 1.00 49.51 130 ALA B CA 1
ATOM 3596 C C . ALA B 1 130 ? 28.198 -63.548 24.086 1.00 50.10 130 ALA B C 1
ATOM 3597 O O . ALA B 1 130 ? 26.981 -63.370 24.316 1.00 41.81 130 ALA B O 1
ATOM 3599 N N . GLY B 1 131 ? 29.088 -63.992 24.983 1.00 51.87 131 GLY B N 1
ATOM 3600 C CA . GLY B 1 131 ? 28.806 -64.123 26.404 1.00 49.38 131 GLY B CA 1
ATOM 3601 C C . GLY B 1 131 ? 28.341 -62.830 27.048 1.00 59.38 131 GLY B C 1
ATOM 3602 O O . GLY B 1 131 ? 27.627 -62.868 28.044 1.00 59.48 131 GLY B O 1
ATOM 3603 N N . GLY B 1 132 ? 28.793 -61.698 26.493 1.00 70.81 132 GLY B N 1
ATOM 3604 C CA . GLY B 1 132 ? 28.437 -60.339 26.902 1.00 67.17 132 GLY B CA 1
ATOM 3605 C C . GLY B 1 132 ? 29.381 -59.777 27.959 1.00 58.23 132 GLY B C 1
ATOM 3606 O O . GLY B 1 132 ? 29.700 -60.461 28.919 1.00 63.38 132 GLY B O 1
ATOM 3607 N N . GLU B 1 133 ? 29.763 -58.511 27.845 1.00 63.99 133 GLU B N 1
ATOM 3608 C CA . GLU B 1 133 ? 30.785 -57.960 28.743 1.00 64.52 133 GLU B CA 1
ATOM 3609 C C . GLU B 1 133 ? 30.245 -57.138 29.911 1.00 67.47 133 GLU B C 1
ATOM 3610 O O . GLU B 1 133 ? 31.019 -56.638 30.722 1.00 68.66 133 GLU B O 1
ATOM 3616 N N . SER B 1 134 ? 28.925 -56.986 29.981 1.00 77.86 134 SER B N 1
ATOM 3617 C CA . SER B 1 134 ? 28.282 -56.082 30.945 1.00 82.90 134 SER B CA 1
ATOM 3618 C C . SER B 1 134 ? 28.083 -56.674 32.337 1.00 90.46 134 SER B C 1
ATOM 3619 O O . SER B 1 134 ? 27.925 -55.942 33.318 1.00 90.66 134 SER B O 1
ATOM 3622 N N . ARG B 1 135 ? 28.090 -57.999 32.425 1.00 93.27 135 ARG B N 1
ATOM 3623 C CA . ARG B 1 135 ? 27.692 -58.650 33.661 1.00 97.13 135 ARG B CA 1
ATOM 3624 C C . ARG B 1 135 ? 28.858 -59.432 34.252 1.00 94.43 135 ARG B C 1
ATOM 3625 O O . ARG B 1 135 ? 29.768 -59.835 33.520 1.00 97.45 135 ARG B O 1
ATOM 3629 N N . MET B 1 136 ? 28.818 -59.653 35.568 1.00 85.21 136 MET B N 1
ATOM 3630 C CA . MET B 1 136 ? 29.921 -60.299 36.289 1.00 81.92 136 MET B CA 1
ATOM 3631 C C . MET B 1 136 ? 30.478 -61.533 35.577 1.00 77.64 136 MET B C 1
ATOM 3632 O O . MET B 1 136 ? 31.650 -61.556 35.216 1.00 80.03 136 MET B O 1
ATOM 3637 N N . LEU B 1 137 ? 29.651 -62.562 35.405 1.00 72.71 137 LEU B N 1
ATOM 3638 C CA . LEU B 1 137 ? 30.057 -63.768 34.673 1.00 64.65 137 LEU B CA 1
ATOM 3639 C C . LEU B 1 137 ? 29.498 -63.864 33.249 1.00 62.46 137 LEU B C 1
ATOM 3640 O O . LEU B 1 137 ? 28.301 -63.696 33.033 1.00 64.38 137 LEU B O 1
ATOM 3645 N N . PRO B 1 138 ? 30.369 -64.142 32.272 1.00 60.60 138 PRO B N 1
ATOM 3646 C CA . PRO B 1 138 ? 29.952 -64.358 30.880 1.00 62.32 138 PRO B CA 1
ATOM 3647 C C . PRO B 1 138 ? 29.144 -65.643 30.730 1.00 58.91 138 PRO B C 1
ATOM 3648 O O . PRO B 1 138 ? 29.267 -66.528 31.564 1.00 60.82 138 PRO B O 1
ATOM 3652 N N . GLN B 1 139 ? 28.308 -65.722 29.701 1.00 59.52 139 GLN B N 1
ATOM 3653 C CA . GLN B 1 139 ? 27.687 -66.978 29.313 1.00 54.70 139 GLN B CA 1
ATOM 3654 C C . GLN B 1 139 ? 28.629 -67.820 28.448 1.00 57.27 139 GLN B C 1
ATOM 3655 O O . GLN B 1 139 ? 29.490 -67.293 27.732 1.00 47.75 139 GLN B O 1
ATOM 3661 N N . THR B 1 140 ? 28.422 -69.132 28.474 1.00 54.96 140 THR B N 1
ATOM 3662 C CA . THR B 1 140 ? 29.281 -70.045 27.737 1.00 54.84 140 THR B CA 1
ATOM 3663 C C . THR B 1 140 ? 28.436 -70.779 26.718 1.00 47.98 140 THR B C 1
ATOM 3664 O O . THR B 1 140 ? 27.207 -70.699 26.741 1.00 45.68 140 THR B O 1
ATOM 3668 N N . PHE B 1 141 ? 29.096 -71.438 25.779 1.00 42.67 141 PHE B N 1
ATOM 3669 C CA . PHE B 1 141 ? 28.374 -72.098 24.704 1.00 46.93 141 PHE B CA 1
ATOM 3670 C C . PHE B 1 141 ? 28.888 -73.510 24.488 1.00 50.36 141 PHE B C 1
ATOM 3671 O O . PHE B 1 141 ? 30.093 -73.772 24.555 1.00 49.95 141 PHE B O 1
ATOM 3679 N N . ARG B 1 142 ? 27.953 -74.428 24.272 1.00 59.95 142 ARG B N 1
ATOM 3680 C CA . ARG B 1 142 ? 28.276 -75.833 24.032 1.00 59.94 142 ARG B CA 1
ATOM 3681 C C . ARG B 1 142 ? 28.112 -76.095 22.541 1.00 50.32 142 ARG B C 1
ATOM 3682 O O . ARG B 1 142 ? 27.033 -75.851 21.977 1.00 42.94 142 ARG B O 1
ATOM 3690 N N . GLY B 1 143 ? 29.174 -76.574 21.896 1.00 33.81 143 GLY B N 1
ATOM 3691 C CA . GLY B 1 143 ? 29.120 -76.765 20.461 1.00 37.10 143 GLY B CA 1
ATOM 3692 C C . GLY B 1 143 ? 30.471 -76.822 19.796 1.00 43.61 143 GLY B C 1
ATOM 3693 O O . GLY B 1 143 ? 31.454 -7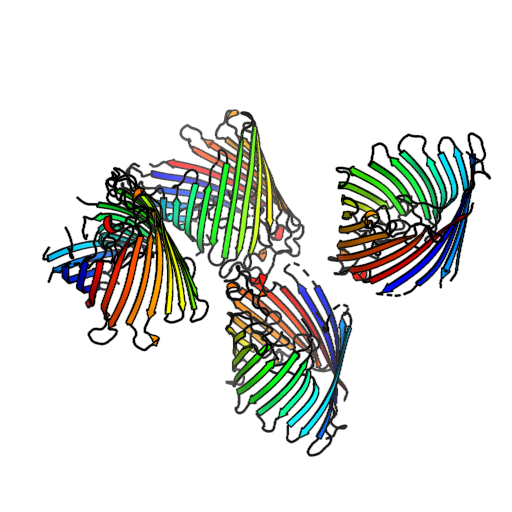7.200 20.425 1.00 39.20 143 GLY B O 1
ATOM 3694 N N . VAL B 1 144 ? 30.494 -76.456 18.515 1.00 52.44 144 VAL B N 1
ATOM 3695 C CA . VAL B 1 144 ? 31.704 -76.408 17.699 1.00 54.87 144 VAL B CA 1
ATOM 3696 C C . VAL B 1 144 ? 32.052 -74.992 17.244 1.00 51.56 144 VAL B C 1
ATOM 3697 O O . VAL B 1 144 ? 31.185 -74.245 16.791 1.00 48.61 144 VAL B O 1
ATOM 3701 N N . SER B 1 145 ? 33.327 -74.634 17.324 1.00 51.90 145 SER B N 1
ATOM 3702 C CA . SER B 1 145 ? 33.801 -73.386 16.725 1.00 41.36 145 SER B CA 1
ATOM 3703 C C . SER B 1 145 ? 35.034 -73.657 15.871 1.00 48.03 145 SER B C 1
ATOM 3704 O O . SER B 1 145 ? 35.928 -74.422 16.260 1.00 39.68 145 SER B O 1
ATOM 3707 N N . LEU B 1 146 ? 35.067 -73.039 14.697 1.00 42.34 146 LEU B N 1
ATOM 3708 C CA . LEU B 1 146 ? 36.175 -73.200 13.769 1.00 42.28 146 LEU B CA 1
ATOM 3709 C C . LEU B 1 146 ? 36.841 -71.835 13.596 1.00 49.12 146 LEU B C 1
ATOM 3710 O O . LEU B 1 146 ? 36.170 -70.835 13.330 1.00 56.38 146 LEU B O 1
ATOM 3715 N N . THR B 1 147 ? 38.155 -71.780 13.782 1.00 48.32 147 THR B N 1
ATOM 3716 C CA . THR B 1 147 ? 38.880 -70.524 13.588 1.00 46.25 147 THR B CA 1
ATOM 3717 C C . THR B 1 147 ? 40.152 -70.680 12.778 1.00 48.57 147 THR B C 1
ATOM 3718 O O . THR B 1 147 ? 41.118 -71.294 13.228 1.00 53.18 147 THR B O 1
ATOM 3722 N N . ASN B 1 148 ? 40.160 -70.075 11.598 1.00 43.81 148 ASN B N 1
ATOM 3723 C CA . ASN B 1 148 ? 41.361 -70.062 10.778 1.00 50.77 148 ASN B CA 1
ATOM 3724 C C . ASN B 1 148 ? 42.077 -68.709 10.767 1.00 62.81 148 ASN B C 1
ATOM 3725 O O . ASN B 1 148 ? 41.456 -67.657 10.566 1.00 64.27 148 ASN B O 1
ATOM 3730 N N . ASN B 1 149 ? 43.373 -68.722 11.054 1.00 58.71 149 ASN B N 1
ATOM 3731 C CA . ASN B 1 149 ? 44.205 -67.623 10.615 1.00 52.69 149 ASN B CA 1
ATOM 3732 C C . ASN B 1 149 ? 45.329 -68.140 9.748 1.00 53.76 149 ASN B C 1
ATOM 3733 O O . ASN B 1 149 ? 46.442 -68.281 10.228 1.00 54.21 149 ASN B O 1
ATOM 3738 N N . SER B 1 150 ? 45.114 -68.269 8.450 1.00 62.05 150 SER B N 1
ATOM 3739 C CA . SER B 1 150 ? 46.182 -68.816 7.615 1.00 66.04 150 SER B CA 1
ATOM 3740 C C . SER B 1 150 ? 46.943 -67.685 6.978 1.00 61.17 150 SER B C 1
ATOM 3741 O O . SER B 1 150 ? 48.055 -67.850 6.500 1.00 62.11 150 SER B O 1
ATOM 3744 N N . PHE B 1 151 ? 46.331 -66.512 7.037 1.00 70.85 151 PHE B N 1
ATOM 3745 C CA . PHE B 1 151 ? 46.855 -65.323 6.407 1.00 72.28 151 PHE B CA 1
ATOM 3746 C C . PHE B 1 151 ? 46.882 -64.246 7.452 1.00 76.25 151 PHE B C 1
ATOM 3747 O O . PHE B 1 151 ? 45.849 -63.954 8.058 1.00 68.31 151 PHE B O 1
ATOM 3755 N N . GLU B 1 152 ? 48.063 -63.685 7.693 1.00 82.31 152 GLU B N 1
ATOM 3756 C CA . GLU B 1 152 ? 48.143 -62.512 8.527 1.00 85.40 152 GLU B CA 1
ATOM 3757 C C . GLU B 1 152 ? 47.231 -61.519 7.829 1.00 77.27 152 GLU B C 1
ATOM 3758 O O . GLU B 1 152 ? 47.353 -61.319 6.621 1.00 96.41 152 GLU B O 1
ATOM 3764 N N . ASP B 1 153 ? 46.342 -60.901 8.602 1.00 53.80 153 ASP B N 1
ATOM 3765 C CA . ASP B 1 153 ? 45.277 -60.008 8.109 1.00 72.99 153 ASP B CA 1
ATOM 3766 C C . ASP B 1 153 ? 43.885 -60.607 7.839 1.00 63.38 153 ASP B C 1
ATOM 3767 O O . ASP B 1 153 ? 42.939 -59.871 7.552 1.00 63.14 153 ASP B O 1
ATOM 3772 N N . LEU B 1 154 ? 43.738 -61.916 7.948 1.00 51.13 154 LEU B N 1
ATOM 3773 C CA . LEU B 1 154 ? 42.436 -62.519 7.722 1.00 50.87 154 LEU B CA 1
ATOM 3774 C C . LEU B 1 154 ? 42.104 -63.543 8.792 1.00 57.09 154 LEU B C 1
ATOM 3775 O O . LEU B 1 154 ? 42.825 -64.537 8.956 1.00 60.48 154 LEU B O 1
ATOM 3780 N N . THR B 1 155 ? 41.015 -63.310 9.520 1.00 45.06 155 THR B N 1
ATOM 3781 C CA . THR B 1 155 ? 40.501 -64.349 10.402 1.00 51.92 155 THR B CA 1
ATOM 3782 C C . THR B 1 155 ? 39.160 -64.878 9.904 1.00 43.22 155 THR B C 1
ATOM 3783 O O . THR B 1 155 ? 38.254 -64.106 9.611 1.00 43.04 155 THR B O 1
ATOM 3787 N N . LEU B 1 156 ? 39.036 -66.196 9.798 1.00 47.29 156 LEU B N 1
ATOM 3788 C CA . LEU B 1 156 ? 37.744 -66.786 9.456 1.00 52.68 156 LEU B CA 1
ATOM 3789 C C . LEU B 1 156 ? 37.187 -67.585 10.624 1.00 48.06 156 LEU B C 1
ATOM 3790 O O . LEU B 1 156 ? 37.936 -68.276 11.337 1.00 41.39 156 LEU B O 1
ATOM 3795 N N . THR B 1 157 ? 35.881 -67.476 10.843 1.00 39.03 157 THR B N 1
ATOM 3796 C CA . THR B 1 157 ? 35.236 -68.315 11.859 1.00 44.82 157 THR B CA 1
ATOM 3797 C C . THR B 1 157 ? 33.899 -68.939 11.424 1.00 49.95 157 THR B C 1
ATOM 3798 O O . THR B 1 157 ? 33.130 -68.364 10.630 1.00 45.82 157 THR B O 1
ATOM 3802 N N . ALA B 1 158 ? 33.645 -70.145 11.928 1.00 52.50 158 ALA B N 1
ATOM 3803 C CA . ALA B 1 158 ? 32.327 -70.764 11.783 1.00 49.81 158 ALA B CA 1
ATOM 3804 C C . ALA B 1 158 ? 31.963 -71.430 13.091 1.00 46.48 158 ALA B C 1
ATOM 3805 O O . ALA B 1 158 ? 32.844 -71.730 13.891 1.00 44.58 158 ALA B O 1
ATOM 3807 N N . GLY B 1 159 ? 30.676 -71.647 13.325 1.00 47.90 159 GLY B N 1
ATOM 3808 C CA . GLY B 1 159 ? 30.273 -72.331 14.535 1.00 51.67 159 GLY B CA 1
ATOM 3809 C C . GLY B 1 159 ? 28.839 -72.815 14.582 1.00 56.47 159 GLY B C 1
ATOM 3810 O O . GLY B 1 159 ? 27.968 -72.306 13.864 1.00 59.00 159 GLY B O 1
ATOM 3811 N N . GLN B 1 160 ? 28.618 -73.833 15.415 1.00 55.94 160 GLN B N 1
ATOM 3812 C CA . GLN B 1 160 ? 27.287 -74.287 15.812 1.00 48.37 160 GLN B CA 1
ATOM 3813 C C . GLN B 1 160 ? 27.302 -74.592 17.288 1.00 48.88 160 GLN B C 1
ATOM 3814 O O . GLN B 1 160 ? 28.082 -75.424 17.756 1.00 42.45 160 GLN B O 1
ATOM 3820 N N . VAL B 1 161 ? 26.452 -73.897 18.029 1.00 48.39 161 VAL B N 1
ATOM 3821 C CA . VAL B 1 161 ? 26.423 -74.071 19.464 1.00 44.10 161 VAL B CA 1
ATOM 3822 C C . VAL B 1 161 ? 25.017 -74.004 20.006 1.00 48.48 161 VAL B C 1
ATOM 3823 O O . VAL B 1 161 ? 24.044 -73.768 19.279 1.00 47.42 161 VAL B O 1
ATOM 3827 N N . SER B 1 162 ? 24.930 -74.208 21.308 1.00 34.98 162 SER B N 1
ATOM 3828 C CA . SER B 1 162 ? 23.682 -74.068 22.006 1.00 52.95 162 SER B CA 1
ATOM 3829 C C . SER B 1 162 ? 24.038 -73.450 23.337 1.00 47.49 162 SER B C 1
ATOM 3830 O O . SER B 1 162 ? 25.182 -73.539 23.772 1.00 44.52 162 SER B O 1
ATOM 3833 N N . PHE B 1 163 ? 23.062 -72.801 23.958 1.00 42.82 163 PHE B N 1
ATOM 3834 C CA . PHE B 1 163 ? 23.259 -72.142 25.240 1.00 51.62 163 PHE B CA 1
ATOM 3835 C C . PHE B 1 163 ? 21.891 -72.015 25.881 1.00 53.96 163 PHE B C 1
ATOM 3836 O O . PHE B 1 163 ? 20.878 -72.216 25.216 1.00 44.17 163 PHE B O 1
ATOM 3844 N N . THR B 1 164 ? 21.842 -71.673 27.159 1.00 57.82 164 THR B N 1
ATOM 3845 C CA . THR B 1 164 ? 20.562 -71.746 27.826 1.00 78.48 164 THR B CA 1
ATOM 3846 C C . THR B 1 164 ? 19.868 -70.390 27.848 1.00 86.97 164 THR B C 1
ATOM 3847 O O . THR B 1 164 ? 19.266 -69.997 26.861 1.00 84.96 164 THR B O 1
ATOM 3851 N N . LYS B 1 165 ? 20.064 -69.629 28.913 1.00 101.64 165 LYS B N 1
ATOM 3852 C CA . LYS B 1 165 ? 19.537 -68.269 29.065 1.00 114.90 165 LYS B CA 1
ATOM 3853 C C . LYS B 1 165 ? 19.972 -67.862 30.467 1.00 119.40 165 LYS B C 1
ATOM 3854 O O . LYS B 1 165 ? 20.007 -68.693 31.375 1.00 123.39 165 LYS B O 1
ATOM 3860 N N . TYR B 1 166 ? 20.219 -66.575 30.667 1.00 114.43 166 TYR B N 1
ATOM 3861 C CA . TYR B 1 166 ? 21.242 -66.239 31.649 1.00 112.46 166 TYR B CA 1
ATOM 3862 C C . TYR B 1 166 ? 21.032 -65.121 32.665 1.00 110.15 166 TYR B C 1
ATOM 3863 O O . TYR B 1 166 ? 20.891 -65.371 33.859 1.00 111.79 166 TYR B O 1
ATOM 3872 N N . TYR B 1 167 ? 21.036 -63.886 32.180 1.00 110.10 167 TYR B N 1
ATOM 3873 C CA . TYR B 1 167 ? 21.546 -62.788 32.986 1.00 106.40 167 TYR B CA 1
ATOM 3874 C C . TYR B 1 167 ? 20.534 -61.766 33.495 1.00 112.78 167 TYR B C 1
ATOM 3875 O O . TYR B 1 167 ? 20.306 -61.661 34.705 1.00 118.33 167 TYR B O 1
ATOM 3877 N N . ASN B 1 168 ? 19.921 -61.017 32.586 1.00 110.30 168 ASN B N 1
ATOM 3878 C CA . ASN B 1 168 ? 19.041 -59.920 32.987 1.00 104.35 168 ASN B CA 1
ATOM 3879 C C . ASN B 1 168 ? 18.018 -59.613 31.895 1.00 111.81 168 ASN B C 1
ATOM 3880 O O . ASN B 1 168 ? 16.802 -59.643 32.158 1.00 115.87 168 ASN B O 1
ATOM 3882 N N . ASP B 1 187 ? 13.590 -73.451 26.934 1.00 116.10 187 ASP B N 1
ATOM 3883 C CA . ASP B 1 187 ? 14.701 -74.282 27.393 1.00 115.74 187 ASP B CA 1
ATOM 3884 C C . ASP B 1 187 ? 16.069 -73.740 26.956 1.00 108.89 187 ASP B C 1
ATOM 3885 O O . ASP B 1 187 ? 16.748 -73.051 27.728 1.00 107.06 187 ASP B O 1
ATOM 3890 N N . SER B 1 188 ? 16.480 -74.046 25.727 1.00 94.71 188 SER B N 1
ATOM 3891 C CA . SER B 1 188 ? 17.777 -73.561 25.256 1.00 85.08 188 SER B CA 1
ATOM 3892 C C . SER B 1 188 ? 17.850 -73.225 23.758 1.00 73.06 188 SER B C 1
ATOM 3893 O O . SER B 1 188 ? 17.222 -73.863 22.918 1.00 63.16 188 SER B O 1
ATOM 3896 N N . HIS B 1 189 ? 18.602 -72.181 23.449 1.00 67.51 189 HIS B N 1
ATOM 3897 C CA . HIS B 1 189 ? 18.730 -71.711 22.081 1.00 66.66 189 HIS B CA 1
ATOM 3898 C C . HIS B 1 189 ? 19.751 -72.500 21.282 1.00 59.28 189 HIS B C 1
ATOM 3899 O O . HIS B 1 189 ? 20.649 -73.130 21.858 1.00 53.99 189 HIS B O 1
ATOM 3906 N N . HIS B 1 190 ? 19.593 -72.455 19.957 1.00 43.52 190 HIS B N 1
ATOM 3907 C CA . HIS B 1 190 ? 20.610 -72.932 19.028 1.00 50.72 190 HIS B CA 1
ATOM 3908 C C . HIS B 1 190 ? 21.005 -71.834 18.033 1.00 62.88 190 HIS B C 1
ATOM 3909 O O . HIS B 1 190 ? 20.149 -71.139 17.465 1.00 53.66 190 HIS B O 1
ATOM 3916 N N . LEU B 1 191 ? 22.313 -71.680 17.837 1.00 65.78 191 LEU B N 1
ATOM 3917 C CA . LEU B 1 191 ? 22.839 -70.680 16.912 1.00 53.43 191 LEU B CA 1
ATOM 3918 C C . LEU B 1 191 ? 24.071 -71.201 16.152 1.00 52.13 191 LEU B C 1
ATOM 3919 O O . LEU B 1 191 ? 24.944 -71.880 16.715 1.00 43.46 191 LEU B O 1
ATOM 3924 N N . SER B 1 192 ? 24.112 -70.895 14.860 1.00 50.53 192 SER B N 1
ATOM 3925 C CA . SER B 1 192 ? 25.250 -71.240 14.016 1.00 51.21 192 SER B CA 1
ATOM 3926 C C . SER B 1 192 ? 25.633 -69.950 13.301 1.00 51.76 192 SER B C 1
ATOM 3927 O O . SER B 1 192 ? 24.761 -69.155 12.937 1.00 33.27 192 SER B O 1
ATOM 3930 N N . TRP B 1 193 ? 26.930 -69.746 13.101 1.00 50.40 193 TRP B N 1
ATOM 3931 C CA . TRP B 1 193 ? 27.394 -68.533 12.459 1.00 48.92 193 TRP B CA 1
ATOM 3932 C C . TRP B 1 193 ? 28.530 -68.814 11.488 1.00 45.10 193 TRP B C 1
ATOM 3933 O O . TRP B 1 193 ? 29.259 -69.804 11.641 1.00 43.01 193 TRP B O 1
ATOM 3944 N N . LEU B 1 194 ? 28.663 -67.935 10.497 1.00 37.15 194 LEU B N 1
ATOM 3945 C CA . LEU B 1 194 ? 29.834 -67.895 9.624 1.00 45.89 194 LEU B CA 1
ATOM 3946 C C . LEU B 1 194 ? 30.313 -66.433 9.532 1.00 56.13 194 LEU B C 1
ATOM 3947 O O . LEU B 1 194 ? 29.508 -65.511 9.337 1.00 59.44 194 LEU B O 1
ATOM 3952 N N . GLY B 1 195 ? 31.616 -66.209 9.680 1.00 50.99 195 GLY B N 1
ATOM 3953 C CA . GLY B 1 195 ? 32.120 -64.854 9.636 1.00 50.20 195 GLY B CA 1
ATOM 3954 C C . GLY B 1 195 ? 33.604 -64.666 9.414 1.00 51.87 195 GLY B C 1
ATOM 3955 O O . GLY B 1 195 ? 34.392 -65.597 9.532 1.00 56.00 195 GLY B O 1
ATOM 3956 N N . GLY B 1 196 ? 33.984 -63.431 9.094 1.00 56.26 196 GLY B N 1
ATOM 3957 C CA . GLY B 1 196 ? 35.377 -63.104 8.852 1.00 54.14 196 GLY B CA 1
ATOM 3958 C C . GLY B 1 196 ? 35.741 -61.675 9.206 1.00 52.37 196 GLY B C 1
ATOM 3959 O O . GLY B 1 196 ? 34.889 -60.798 9.302 1.00 55.77 196 GLY B O 1
ATOM 3960 N N . THR B 1 197 ? 37.029 -61.445 9.402 1.00 54.19 197 THR B N 1
ATOM 3961 C CA . THR B 1 197 ? 37.531 -60.125 9.725 1.00 60.74 197 THR B CA 1
ATOM 3962 C C . THR B 1 197 ? 38.784 -59.899 8.873 1.00 66.07 197 THR B C 1
ATOM 3963 O O . THR B 1 197 ? 39.729 -60.688 8.940 1.00 66.91 197 THR B O 1
ATOM 3967 N N . TRP B 1 198 ? 38.773 -58.854 8.042 1.00 63.35 198 TRP B N 1
ATOM 3968 C CA . TRP B 1 198 ? 39.868 -58.618 7.090 1.00 64.83 198 TRP B CA 1
ATOM 3969 C C . TRP B 1 198 ? 40.653 -57.345 7.392 1.00 65.26 198 TRP B C 1
ATOM 3970 O O . TRP B 1 198 ? 40.074 -56.291 7.636 1.00 62.23 198 TRP B O 1
ATOM 3981 N N . GLY B 1 199 ? 41.973 -57.486 7.443 1.00 74.83 199 GLY B N 1
ATOM 3982 C CA . GLY B 1 199 ? 42.892 -56.395 7.722 1.00 83.33 199 GLY B CA 1
ATOM 3983 C C . GLY B 1 199 ? 43.778 -55.925 6.576 1.00 89.98 199 GLY B C 1
ATOM 3984 O O . GLY B 1 199 ? 44.815 -55.304 6.832 1.00 94.64 199 GLY B O 1
ATOM 3985 N N . GLY B 1 200 ? 43.391 -56.193 5.329 1.00 88.11 200 GLY B N 1
ATOM 3986 C CA . GLY B 1 200 ? 44.334 -56.185 4.217 1.00 94.69 200 GLY B CA 1
ATOM 3987 C C . GLY B 1 200 ? 44.909 -54.830 3.845 1.00 112.86 200 GLY B C 1
ATOM 3988 O O . GLY B 1 200 ? 45.557 -54.670 2.805 1.00 113.37 200 GLY B O 1
ATOM 3989 N N . ILE B 1 201 ? 44.653 -53.852 4.707 1.00 123.89 201 ILE B N 1
ATOM 3990 C CA . ILE B 1 201 ? 45.094 -52.476 4.520 1.00 125.63 201 ILE B CA 1
ATOM 3991 C C . ILE B 1 201 ? 46.037 -52.030 5.652 1.00 129.44 201 ILE B C 1
ATOM 3992 O O . ILE B 1 201 ? 46.408 -52.835 6.516 1.00 134.64 201 ILE B O 1
ATOM 3997 N N . GLU B 1 202 ? 46.432 -50.757 5.645 1.00 120.28 202 GLU B N 1
ATOM 3998 C CA . GLU B 1 202 ? 47.239 -50.217 6.736 1.00 106.61 202 GLU B CA 1
ATOM 3999 C C . GLU B 1 202 ? 46.397 -49.732 7.929 1.00 100.19 202 GLU B C 1
ATOM 4000 O O . GLU B 1 202 ? 46.509 -50.268 9.030 1.00 108.90 202 GLU B O 1
ATOM 4002 N N . GLY B 1 203 ? 45.554 -48.729 7.728 1.00 84.05 203 GLY B N 1
ATOM 4003 C CA . GLY B 1 203 ? 44.763 -48.215 8.834 1.00 90.85 203 GLY B CA 1
ATOM 4004 C C . GLY B 1 203 ? 43.308 -48.657 8.889 1.00 97.95 203 GLY B C 1
ATOM 4005 O O . GLY B 1 203 ? 42.482 -47.960 9.485 1.00 102.65 203 GLY B O 1
ATOM 4006 N N . PHE B 1 204 ? 42.989 -49.801 8.279 1.00 66.91 204 PHE B N 1
ATOM 4007 C CA . PHE B 1 204 ? 41.595 -50.173 8.025 1.00 64.38 204 PHE B CA 1
ATOM 4008 C C . PHE B 1 204 ? 41.290 -51.658 8.267 1.00 73.57 204 PHE B C 1
ATOM 4009 O O . PHE B 1 204 ? 42.057 -52.534 7.858 1.00 78.39 204 PHE B O 1
ATOM 4017 N N . THR B 1 205 ? 40.172 -51.912 8.956 1.00 68.54 205 THR B N 1
ATOM 4018 C CA . THR B 1 205 ? 39.686 -53.265 9.247 1.00 67.53 205 THR B CA 1
ATOM 4019 C C . THR B 1 205 ? 38.225 -53.470 8.854 1.00 66.65 205 THR B C 1
ATOM 4020 O O . THR B 1 205 ? 37.371 -52.600 9.062 1.00 70.50 205 THR B O 1
ATOM 4024 N N . SER B 1 206 ? 37.939 -54.644 8.305 1.00 62.82 206 SER B N 1
ATOM 4025 C CA . SER B 1 206 ? 36.596 -54.952 7.828 1.00 60.79 206 SER B CA 1
ATOM 4026 C C . SER B 1 206 ? 36.014 -56.209 8.507 1.00 59.78 206 SER B C 1
ATOM 4027 O O . SER B 1 206 ? 36.756 -57.132 8.874 1.00 55.41 206 SER B O 1
ATOM 4030 N N . SER B 1 207 ? 34.695 -56.249 8.677 1.00 53.97 207 SER B N 1
ATOM 4031 C CA . SER B 1 207 ? 34.045 -57.466 9.181 1.00 54.75 207 SER B CA 1
ATOM 4032 C C . SER B 1 207 ? 32.768 -57.824 8.439 1.00 50.43 207 SER B C 1
ATOM 4033 O O . SER B 1 207 ? 31.985 -56.952 8.072 1.00 61.04 207 SER B O 1
ATOM 4036 N N . LEU B 1 208 ? 32.579 -59.120 8.219 1.00 45.73 208 LEU B N 1
ATOM 4037 C CA . LEU B 1 208 ? 31.339 -59.668 7.671 1.00 41.76 208 LEU B CA 1
ATOM 4038 C C . LEU B 1 208 ? 30.981 -60.963 8.426 1.00 49.90 208 LEU B C 1
ATOM 4039 O O . LEU B 1 208 ? 31.766 -61.932 8.466 1.00 51.06 208 LEU B O 1
ATOM 4044 N N . TYR B 1 209 ? 29.800 -60.981 9.030 1.00 50.12 209 TYR B N 1
ATOM 4045 C CA . TYR B 1 209 ? 29.353 -62.135 9.798 1.00 40.61 209 TYR B CA 1
ATOM 4046 C C . TYR B 1 209 ? 27.889 -62.417 9.511 1.00 44.99 209 TYR B C 1
ATOM 4047 O O . TYR B 1 209 ? 27.166 -61.542 9.048 1.00 50.62 209 TYR B O 1
ATOM 4056 N N . ALA B 1 210 ? 27.449 -63.639 9.788 1.00 46.26 210 ALA B N 1
ATOM 4057 C CA . ALA B 1 210 ? 26.022 -63.947 9.794 1.00 40.48 210 ALA B CA 1
ATOM 4058 C C . ALA B 1 210 ? 25.744 -64.998 10.851 1.00 45.55 210 ALA B C 1
ATOM 4059 O O . ALA B 1 210 ? 26.639 -65.755 11.239 1.00 45.61 210 ALA B O 1
ATOM 4061 N N . ALA B 1 211 ? 24.504 -65.042 11.324 1.00 43.68 211 ALA B N 1
ATOM 4062 C CA . ALA B 1 211 ? 24.085 -66.097 12.240 1.00 47.23 211 ALA B CA 1
ATOM 4063 C C . ALA B 1 211 ? 22.616 -66.482 12.063 1.00 44.66 211 ALA B C 1
ATOM 4064 O O . ALA B 1 211 ? 21.818 -65.733 11.512 1.00 48.00 211 ALA B O 1
ATOM 4066 N N . GLU B 1 212 ? 22.270 -67.668 12.530 1.00 47.31 212 GLU B N 1
ATOM 4067 C CA . GLU B 1 212 ? 20.874 -68.056 12.624 1.00 46.41 212 GLU B CA 1
ATOM 4068 C C . GLU B 1 212 ? 20.632 -68.521 14.036 1.00 49.46 212 GLU B C 1
ATOM 4069 O O . GLU B 1 212 ? 21.363 -69.365 14.567 1.00 52.58 212 GLU B O 1
ATOM 4075 N N . LEU B 1 213 ? 19.638 -67.908 14.656 1.00 38.51 213 LEU B N 1
ATOM 4076 C CA . LEU B 1 213 ? 19.193 -68.288 15.970 1.00 41.11 213 LEU B CA 1
ATOM 4077 C C . LEU B 1 213 ? 17.834 -68.955 15.744 1.00 57.34 213 LEU B C 1
ATOM 4078 O O . LEU B 1 213 ? 16.813 -68.304 15.497 1.00 66.38 213 LEU B O 1
ATOM 4083 N N . GLN B 1 214 ? 17.845 -70.271 15.876 1.00 57.77 214 GLN B N 1
ATOM 4084 C CA . GLN B 1 214 ? 16.823 -71.134 15.314 1.00 56.61 214 GLN B CA 1
ATOM 4085 C C . GLN B 1 214 ? 15.412 -70.771 15.706 1.00 53.31 214 GLN B C 1
ATOM 4086 O O . GLN B 1 214 ? 15.112 -70.656 16.892 1.00 39.02 214 GLN B O 1
ATOM 4092 N N . ASN B 1 215 ? 14.550 -70.605 14.703 1.00 55.97 215 ASN B N 1
ATOM 4093 C CA . ASN B 1 215 ? 13.150 -70.245 14.930 1.00 57.66 215 ASN B CA 1
ATOM 4094 C C . ASN B 1 215 ? 12.943 -68.809 15.451 1.00 56.62 215 ASN B C 1
ATOM 4095 O O . ASN B 1 215 ? 11.812 -68.354 15.702 1.00 50.75 215 ASN B O 1
ATOM 4100 N N . VAL B 1 216 ? 14.054 -68.111 15.631 1.00 44.29 216 VAL B N 1
ATOM 4101 C CA . VAL B 1 216 ? 14.005 -66.732 16.057 1.00 51.19 216 VAL B CA 1
ATOM 4102 C C . VAL B 1 216 ? 14.382 -65.786 14.920 1.00 58.65 216 VAL B C 1
ATOM 4103 O O . VAL B 1 216 ? 13.531 -65.072 14.396 1.00 56.23 216 VAL B O 1
ATOM 4107 N N . TRP B 1 217 ? 15.646 -65.789 14.521 1.00 64.95 217 TRP B N 1
ATOM 4108 C CA . TRP B 1 217 ? 16.083 -64.821 13.520 1.00 66.36 217 TRP B CA 1
ATOM 4109 C C . TRP B 1 217 ? 17.272 -65.281 12.661 1.00 59.81 217 TRP B C 1
ATOM 4110 O O . TRP B 1 217 ? 18.042 -66.163 13.048 1.00 55.47 217 TRP B O 1
ATOM 4121 N N . LYS B 1 218 ? 17.386 -64.712 11.470 1.00 49.75 218 LYS B N 1
ATOM 4122 C CA . LYS B 1 218 ? 18.671 -64.683 10.792 1.00 48.34 218 LYS B CA 1
ATOM 4123 C C . LYS B 1 218 ? 19.244 -63.277 10.973 1.00 51.81 218 LYS B C 1
ATOM 4124 O O . LYS B 1 218 ? 18.525 -62.276 10.838 1.00 60.82 218 LYS B O 1
ATOM 4130 N N . GLN B 1 219 ? 20.529 -63.188 11.284 1.00 45.67 219 GLN B N 1
ATOM 4131 C CA . GLN B 1 219 ? 21.137 -61.878 11.509 1.00 49.02 219 GLN B CA 1
ATOM 4132 C C . GLN B 1 219 ? 22.451 -61.667 10.744 1.00 46.50 219 GLN B C 1
ATOM 4133 O O . GLN B 1 219 ? 23.365 -62.491 10.813 1.00 49.77 219 GLN B O 1
ATOM 4139 N N . TYR B 1 220 ? 22.523 -60.563 10.000 1.00 40.25 220 TYR B N 1
ATOM 4140 C CA . TYR B 1 220 ? 23.729 -60.205 9.236 1.00 47.46 220 TYR B CA 1
ATOM 4141 C C . TYR B 1 220 ? 24.440 -58.957 9.759 1.00 44.67 220 TYR B C 1
ATOM 4142 O O . TYR B 1 220 ? 23.803 -58.038 10.271 1.00 46.85 220 TYR B O 1
ATOM 4151 N N . TYR B 1 221 ? 25.761 -58.940 9.637 1.00 44.41 221 TYR B N 1
ATOM 4152 C CA . TYR B 1 221 ? 26.539 -57.839 10.173 1.00 48.88 221 TYR B CA 1
ATOM 4153 C C . TYR B 1 221 ? 27.776 -57.491 9.343 1.00 55.94 221 TYR B C 1
ATOM 4154 O O . TYR B 1 221 ? 28.547 -58.369 8.919 1.00 46.25 221 TYR B O 1
ATOM 4163 N N . ALA B 1 222 ? 27.954 -56.191 9.128 1.00 57.99 222 ALA B N 1
ATOM 4164 C CA . ALA B 1 222 ? 29.173 -55.669 8.525 1.00 53.87 222 ALA B CA 1
ATOM 4165 C C . ALA B 1 222 ? 29.696 -54.524 9.362 1.00 44.78 222 ALA B C 1
ATOM 4166 O O . ALA B 1 222 ? 28.952 -53.884 10.086 1.00 46.83 222 ALA B O 1
ATOM 4168 N N . ASP B 1 223 ? 30.991 -54.288 9.276 1.00 38.52 223 ASP B N 1
ATOM 4169 C CA . ASP B 1 223 ? 31.552 -53.100 9.857 1.00 44.27 223 ASP B CA 1
ATOM 4170 C C . ASP B 1 223 ? 32.810 -52.695 9.078 1.00 51.58 223 ASP B C 1
ATOM 4171 O O . ASP B 1 223 ? 33.337 -53.486 8.288 1.00 45.76 223 ASP B O 1
ATOM 4176 N N . VAL B 1 224 ? 33.238 -51.443 9.275 1.00 49.93 224 VAL B N 1
ATOM 4177 C CA . VAL B 1 224 ? 34.531 -50.949 8.803 1.00 49.28 224 VAL B CA 1
ATOM 4178 C C . VAL B 1 224 ? 35.098 -50.037 9.880 1.00 55.29 224 VAL B C 1
ATOM 4179 O O . VAL B 1 224 ? 34.351 -49.464 10.678 1.00 55.31 224 VAL B O 1
ATOM 4183 N N . ASP B 1 225 ? 36.422 -49.961 9.950 1.00 57.27 225 ASP B N 1
ATOM 4184 C CA . ASP B 1 225 ? 37.082 -49.007 10.830 1.00 58.61 225 ASP B CA 1
ATOM 4185 C C . ASP B 1 225 ? 38.355 -48.483 10.182 1.00 67.11 225 ASP B C 1
ATOM 4186 O O . ASP B 1 225 ? 39.220 -49.268 9.781 1.00 63.77 225 ASP B O 1
ATOM 4191 N N . TYR B 1 226 ? 38.477 -47.161 10.102 1.00 71.37 226 TYR B N 1
ATOM 4192 C CA . TYR B 1 226 ? 39.649 -46.546 9.497 1.00 75.19 226 TYR B CA 1
ATOM 4193 C C . TYR B 1 226 ? 40.331 -45.634 10.514 1.00 64.74 226 TYR B C 1
ATOM 4194 O O . TYR B 1 226 ? 39.675 -44.849 11.193 1.00 66.37 226 TYR B O 1
ATOM 4203 N N . THR B 1 227 ? 41.645 -45.764 10.646 1.00 60.43 227 THR B N 1
ATOM 4204 C CA . THR B 1 227 ? 42.410 -44.798 11.432 1.00 73.03 227 THR B CA 1
ATOM 4205 C C . THR B 1 227 ? 43.503 -44.105 10.611 1.00 72.03 227 THR B C 1
ATOM 4206 O O . THR B 1 227 ? 44.365 -44.762 10.012 1.00 58.32 227 THR B O 1
ATOM 4210 N N . TYR B 1 228 ? 43.442 -42.773 10.592 1.00 78.24 228 TYR B N 1
ATOM 4211 C CA . TYR B 1 228 ? 44.413 -41.943 9.893 1.00 84.11 228 TYR B CA 1
ATOM 4212 C C . TYR B 1 228 ? 45.196 -41.125 10.913 1.00 83.34 228 TYR B C 1
ATOM 4213 O O . TYR B 1 228 ? 44.614 -40.366 11.694 1.00 76.41 228 TYR B O 1
ATOM 4222 N N . GLU B 1 229 ? 46.516 -41.292 10.907 1.00 91.44 229 GLU B N 1
ATOM 4223 C CA . GLU B 1 229 ? 47.399 -40.505 11.761 1.00 94.07 229 GLU B CA 1
ATOM 4224 C C . GLU B 1 229 ? 48.042 -39.376 10.956 1.00 98.24 229 GLU B C 1
ATOM 4225 O O . GLU B 1 229 ? 48.849 -39.627 10.060 1.00 103.12 229 GLU B O 1
ATOM 4227 N N . ILE B 1 230 ? 47.694 -38.132 11.279 1.00 98.19 230 ILE B N 1
ATOM 4228 C CA . ILE B 1 230 ? 48.294 -36.988 10.593 1.00 99.61 230 ILE B CA 1
ATOM 4229 C C . ILE B 1 230 ? 49.661 -36.658 11.190 1.00 107.08 230 ILE B C 1
ATOM 4230 O O . ILE B 1 230 ? 50.700 -36.962 10.603 1.00 113.35 230 ILE B O 1
ATOM 4235 N N . ASP B 1 231 ? 49.645 -36.059 12.376 1.00 108.06 231 ASP B N 1
ATOM 4236 C CA . ASP B 1 231 ? 50.866 -35.703 13.079 1.00 110.45 231 ASP B CA 1
ATOM 4237 C C . ASP B 1 231 ? 51.181 -36.828 14.027 1.00 106.67 231 ASP B C 1
ATOM 4238 O O . ASP B 1 231 ? 50.502 -37.848 14.018 1.00 101.52 231 ASP B O 1
ATOM 4243 N N . ASP B 1 232 ? 52.193 -36.634 14.863 1.00 112.71 232 ASP B N 1
ATOM 4244 C CA . ASP B 1 232 ? 52.469 -37.576 15.935 1.00 114.85 232 ASP B CA 1
ATOM 4245 C C . ASP B 1 232 ? 51.519 -37.205 17.067 1.00 109.20 232 ASP B C 1
ATOM 4246 O O . ASP B 1 232 ? 51.567 -37.769 18.163 1.00 109.96 232 ASP B O 1
ATOM 4251 N N . ASN B 1 233 ? 50.663 -36.230 16.782 1.00 99.70 233 ASN B N 1
ATOM 4252 C CA . ASN B 1 233 ? 49.672 -35.759 17.736 1.00 93.77 233 ASN B CA 1
ATOM 4253 C C . ASN B 1 233 ? 48.231 -36.015 17.303 1.00 84.91 233 ASN B C 1
ATOM 4254 O O . ASN B 1 233 ? 47.477 -36.687 18.002 1.00 88.41 233 ASN B O 1
ATOM 4259 N N . TRP B 1 234 ? 47.841 -35.454 16.165 1.00 87.32 234 TRP B N 1
ATOM 4260 C CA . TRP B 1 234 ? 46.459 -35.560 15.687 1.00 90.20 234 TRP B CA 1
ATOM 4261 C C . TRP B 1 234 ? 46.146 -36.856 14.930 1.00 82.48 234 TRP B C 1
ATOM 4262 O O . TRP B 1 234 ? 46.954 -37.316 14.123 1.00 87.54 234 TRP B O 1
ATOM 4273 N N . SER B 1 235 ? 44.963 -37.424 15.183 1.00 73.27 235 SER B N 1
ATOM 4274 C CA . SER B 1 235 ? 44.486 -38.620 14.459 1.00 71.00 235 SER B CA 1
ATOM 4275 C C . SER B 1 235 ? 42.972 -38.626 14.217 1.00 60.62 235 SER B C 1
ATOM 4276 O O . SER B 1 235 ? 42.201 -38.124 15.037 1.00 54.04 235 SER B O 1
ATOM 4279 N N . LEU B 1 236 ? 42.551 -39.203 13.094 1.00 62.57 236 LEU B N 1
ATOM 4280 C CA . LEU B 1 236 ? 41.120 -39.382 12.817 1.00 63.10 236 LEU B CA 1
ATOM 4281 C C . LEU B 1 236 ? 40.714 -40.852 12.790 1.00 65.26 236 LEU B C 1
ATOM 4282 O O . LEU B 1 236 ? 41.459 -41.698 12.300 1.00 70.83 236 LEU B O 1
ATOM 4287 N N . ASN B 1 237 ? 39.524 -41.145 13.308 1.00 65.09 237 ASN B N 1
ATOM 4288 C CA . ASN B 1 237 ? 38.990 -42.508 13.312 1.00 57.01 237 ASN B CA 1
ATOM 4289 C C . ASN B 1 237 ? 37.514 -42.583 12.919 1.00 54.19 237 ASN B C 1
ATOM 4290 O O . ASN B 1 237 ? 36.630 -42.663 13.778 1.00 55.51 237 ASN B O 1
ATOM 4295 N N . PRO B 1 238 ? 37.243 -42.549 11.611 1.00 48.27 238 PRO B N 1
ATOM 4296 C CA . PRO B 1 238 ? 35.899 -42.814 11.089 1.00 53.92 238 PRO B CA 1
ATOM 4297 C C . PRO B 1 238 ? 35.582 -44.326 11.099 1.00 52.23 238 PRO B C 1
ATOM 4298 O O . PRO B 1 238 ? 36.472 -45.161 10.858 1.00 49.99 238 PRO B O 1
ATOM 4302 N N . GLY B 1 239 ? 34.331 -44.678 11.379 1.00 47.94 239 GLY B N 1
ATOM 4303 C CA . GLY B 1 239 ? 33.924 -46.075 11.336 1.00 44.63 239 GLY B CA 1
ATOM 4304 C C . GLY B 1 239 ? 32.421 -46.309 11.400 1.00 52.55 239 GLY B C 1
ATOM 4305 O O . GLY B 1 239 ? 31.682 -45.502 11.967 1.00 62.11 239 GLY B O 1
ATOM 4306 N N . ALA B 1 240 ? 31.975 -47.431 10.836 1.00 51.37 240 ALA B N 1
ATOM 4307 C CA . ALA B 1 240 ? 30.556 -47.802 10.844 1.00 47.07 240 ALA B CA 1
ATOM 4308 C C . ALA B 1 240 ? 30.261 -49.283 11.196 1.00 52.13 240 ALA B C 1
ATOM 4309 O O . ALA B 1 240 ? 31.028 -50.190 10.859 1.00 51.77 240 ALA B O 1
ATOM 4311 N N . HIS B 1 241 ? 29.128 -49.484 11.866 1.00 47.78 241 HIS B N 1
ATOM 4312 C CA . HIS B 1 241 ? 28.566 -50.783 12.197 1.00 40.71 241 HIS B CA 1
ATOM 4313 C C . HIS B 1 241 ? 27.198 -50.949 11.527 1.00 43.47 241 HIS B C 1
ATOM 4314 O O . HIS B 1 241 ? 26.354 -50.020 11.562 1.00 38.61 241 HIS B O 1
ATOM 4321 N N . TYR B 1 242 ? 26.978 -52.128 10.930 1.00 33.53 242 TYR B N 1
ATOM 4322 C CA . TYR B 1 242 ? 25.697 -52.466 10.290 1.00 38.61 242 TYR B CA 1
ATOM 4323 C C . TYR B 1 242 ? 25.137 -53.851 10.650 1.00 36.69 242 TYR B C 1
ATOM 4324 O O . TYR B 1 242 ? 25.852 -54.858 10.550 1.00 43.03 242 TYR B O 1
ATOM 4333 N N . TYR B 1 243 ? 23.859 -53.893 11.051 1.00 43.64 243 TYR B N 1
ATOM 4334 C CA . TYR B 1 243 ? 23.158 -55.156 11.409 1.00 52.11 243 TYR B CA 1
ATOM 4335 C C . TYR B 1 243 ? 21.842 -55.363 10.669 1.00 53.26 243 TYR B C 1
ATOM 4336 O O . TYR B 1 243 ? 20.900 -54.583 10.838 1.00 55.16 243 TYR B O 1
ATOM 4345 N N . LYS B 1 244 ? 21.734 -56.438 9.897 1.00 49.16 244 LYS B N 1
ATOM 4346 C CA . LYS B 1 244 ? 20.419 -56.771 9.344 1.00 49.57 244 LYS B CA 1
ATOM 4347 C C . LYS B 1 244 ? 19.796 -57.946 10.091 1.00 47.27 244 LYS B C 1
ATOM 4348 O O . LYS B 1 244 ? 20.472 -58.928 10.398 1.00 47.10 244 LYS B O 1
ATOM 4354 N N . THR B 1 245 ? 18.509 -57.838 10.397 1.00 49.63 245 THR B N 1
ATOM 4355 C CA . THR B 1 245 ? 17.859 -58.878 11.181 1.00 55.61 245 THR B CA 1
ATOM 4356 C C . THR B 1 245 ? 16.510 -59.280 10.618 1.00 52.34 245 THR B C 1
ATOM 4357 O O . THR B 1 245 ? 15.651 -58.448 10.394 1.00 48.18 245 THR B O 1
ATOM 4361 N N . VAL B 1 246 ? 16.334 -60.575 10.390 1.00 58.32 246 VAL B N 1
ATOM 4362 C CA . VAL B 1 246 ? 15.070 -61.078 9.871 1.00 55.66 246 VAL B CA 1
ATOM 4363 C C . VAL B 1 246 ? 14.565 -62.215 10.745 1.00 50.93 246 VAL B C 1
ATOM 4364 O O . VAL B 1 246 ? 15.354 -62.885 11.412 1.00 56.95 246 VAL B O 1
ATOM 4368 N N . ASP B 1 247 ? 13.253 -62.422 10.772 1.00 40.10 247 ASP B N 1
ATOM 4369 C CA . ASP B 1 247 ? 12.717 -63.554 11.526 1.00 47.39 247 ASP B CA 1
ATOM 4370 C C . ASP B 1 247 ? 12.964 -64.895 10.808 1.00 54.60 247 ASP B C 1
ATOM 4371 O O . ASP B 1 247 ? 13.058 -64.966 9.577 1.00 47.96 247 ASP B O 1
ATOM 4376 N N . SER B 1 248 ? 13.105 -65.957 11.587 1.00 57.52 248 SER B N 1
ATOM 4377 C CA . SER B 1 248 ? 13.476 -67.245 11.017 1.00 54.28 248 SER B CA 1
ATOM 4378 C C . SER B 1 248 ? 12.641 -68.408 11.552 1.00 58.13 248 SER B C 1
ATOM 4379 O O . SER B 1 248 ? 12.124 -68.369 12.673 1.00 51.22 248 SER B O 1
ATOM 4382 N N . GLY B 1 249 ? 12.496 -69.437 10.725 1.00 62.10 249 GLY B N 1
ATOM 4383 C CA . GLY B 1 249 ? 11.786 -70.634 11.128 1.00 60.44 249 GLY B CA 1
ATOM 4384 C C . GLY B 1 249 ? 10.395 -70.358 11.657 1.00 53.20 249 GLY B C 1
ATOM 4385 O O . GLY B 1 249 ? 9.560 -69.753 10.983 1.00 59.79 249 GLY B O 1
ATOM 4386 N N . ASP B 1 250 ? 10.148 -70.807 12.879 1.00 44.00 250 ASP B N 1
ATOM 4387 C CA . ASP B 1 250 ? 8.839 -70.634 13.479 1.00 54.52 250 ASP B CA 1
ATOM 4388 C C . ASP B 1 250 ? 8.557 -69.198 13.918 1.00 52.10 250 ASP B C 1
ATOM 4389 O O . ASP B 1 250 ? 7.431 -68.888 14.322 1.00 45.97 250 ASP B O 1
ATOM 4394 N N . SER B 1 251 ? 9.576 -68.335 13.857 1.00 46.44 251 SER B N 1
ATOM 4395 C CA . SER B 1 251 ? 9.384 -66.912 14.124 1.00 56.69 251 SER B CA 1
ATOM 4396 C C . SER B 1 251 ? 8.779 -66.679 15.506 1.00 57.60 251 SER B C 1
ATOM 4397 O O . SER B 1 251 ? 7.715 -66.072 15.643 1.00 56.93 251 SER B O 1
ATOM 4400 N N . LEU B 1 252 ? 9.460 -67.194 16.524 1.00 52.67 252 LEU B N 1
ATOM 4401 C CA . LEU B 1 252 ? 8.954 -67.136 17.886 1.00 55.89 252 LEU B CA 1
ATOM 4402 C C . LEU B 1 252 ? 8.798 -65.734 18.447 1.00 58.34 252 LEU B C 1
ATOM 4403 O O . LEU B 1 252 ? 7.993 -65.517 19.355 1.00 56.55 252 LEU B O 1
ATOM 4408 N N . LEU B 1 253 ? 9.562 -64.786 17.916 1.00 58.93 253 LEU B N 1
ATOM 4409 C CA . LEU B 1 253 ? 9.462 -63.418 18.388 1.00 59.25 253 LEU B CA 1
ATOM 4410 C C . LEU B 1 253 ? 8.454 -62.578 17.594 1.00 58.03 253 LEU B C 1
ATOM 4411 O O . LEU B 1 253 ? 8.208 -61.428 17.935 1.00 63.97 253 LEU B O 1
ATOM 4416 N N . GLY B 1 254 ? 7.849 -63.180 16.572 1.00 52.64 254 GLY B N 1
ATOM 4417 C CA . GLY B 1 254 ? 7.047 -62.464 15.600 1.00 55.63 254 GLY B CA 1
ATOM 4418 C C . GLY B 1 254 ? 7.856 -61.960 14.408 1.00 58.36 254 GLY B C 1
ATOM 4419 O O . GLY B 1 254 ? 9.074 -62.127 14.346 1.00 45.03 254 GLY B O 1
ATOM 4420 N N . ARG B 1 255 ? 7.183 -61.332 13.451 1.00 66.23 255 ARG B N 1
ATOM 4421 C CA . ARG B 1 255 ? 7.873 -60.865 12.258 1.00 64.81 255 ARG B CA 1
ATOM 4422 C C . ARG B 1 255 ? 9.011 -59.909 12.650 1.00 63.58 255 ARG B C 1
ATOM 4423 O O . ARG B 1 255 ? 8.882 -59.140 13.606 1.00 62.79 255 ARG B O 1
ATOM 4431 N N . ILE B 1 256 ? 10.147 -60.005 11.963 1.00 55.24 256 ILE B N 1
ATOM 4432 C CA . ILE B 1 256 ? 11.237 -59.059 12.190 1.00 49.48 256 ILE B CA 1
ATOM 4433 C C . ILE B 1 256 ? 11.921 -58.591 10.917 1.00 50.97 256 ILE B C 1
ATOM 4434 O O . ILE B 1 256 ? 12.540 -59.373 10.207 1.00 60.91 256 ILE B O 1
ATOM 4439 N N . ASP B 1 257 ? 11.822 -57.298 10.653 1.00 57.69 257 ASP B N 1
ATOM 4440 C CA . ASP B 1 257 ? 12.518 -56.686 9.545 1.00 53.61 257 ASP B CA 1
ATOM 4441 C C . ASP B 1 257 ? 13.224 -55.493 10.145 1.00 54.26 257 ASP B C 1
ATOM 4442 O O . ASP B 1 257 ? 12.610 -54.465 10.410 1.00 61.97 257 ASP B O 1
ATOM 4447 N N . ASN B 1 258 ? 14.529 -55.598 10.311 1.00 53.90 258 ASN B N 1
ATOM 4448 C CA . ASN B 1 258 ? 15.241 -54.611 11.109 1.00 52.96 258 ASN B CA 1
ATOM 4449 C C . ASN B 1 258 ? 16.595 -54.315 10.495 1.00 51.61 258 ASN B C 1
ATOM 4450 O O . ASN B 1 258 ? 17.364 -55.234 10.174 1.00 49.14 258 ASN B O 1
ATOM 4455 N N . ASN B 1 259 ? 16.858 -53.023 10.301 1.00 47.36 259 ASN B N 1
ATOM 4456 C CA . ASN B 1 259 ? 18.159 -52.552 9.850 1.00 45.35 259 ASN B CA 1
ATOM 4457 C C . ASN B 1 259 ? 18.696 -51.542 10.844 1.00 48.05 259 ASN B C 1
ATOM 4458 O O . ASN B 1 259 ? 18.002 -50.581 11.198 1.00 53.98 259 ASN B O 1
ATOM 4463 N N . THR B 1 260 ? 19.918 -51.780 11.318 1.00 40.26 260 THR B N 1
ATOM 4464 C CA . THR B 1 260 ? 20.522 -50.915 12.321 1.00 49.12 260 THR B CA 1
ATOM 4465 C C . THR B 1 260 ? 21.939 -50.448 11.971 1.00 56.66 260 THR B C 1
ATOM 4466 O O . THR B 1 260 ? 22.798 -51.243 11.552 1.00 52.50 260 THR B O 1
ATOM 4470 N N . TYR B 1 261 ? 22.141 -49.136 12.128 1.00 56.94 261 TYR B N 1
ATOM 4471 C CA . TYR B 1 261 ? 23.365 -48.455 11.719 1.00 61.53 261 TYR B CA 1
ATOM 4472 C C . TYR B 1 261 ? 24.015 -47.801 12.930 1.00 51.04 261 TYR B C 1
ATOM 4473 O O . TYR B 1 261 ? 23.336 -47.213 13.772 1.00 47.56 261 TYR B O 1
ATOM 4482 N N . SER B 1 262 ? 25.329 -47.926 13.030 1.00 46.34 262 SER B N 1
ATOM 4483 C CA . SER B 1 262 ? 26.071 -47.180 14.032 1.00 55.09 262 SER B CA 1
ATOM 4484 C C . SER B 1 262 ? 27.251 -46.467 13.375 1.00 65.59 262 SER B C 1
ATOM 4485 O O . SER B 1 262 ? 28.103 -47.108 12.771 1.00 64.34 262 SER B O 1
ATOM 4488 N N . LEU B 1 263 ? 27.290 -45.140 13.478 1.00 66.88 263 LEU B N 1
ATOM 4489 C CA . LEU B 1 263 ? 28.411 -44.352 12.955 1.00 61.31 263 LEU B CA 1
ATOM 4490 C C . LEU B 1 263 ? 29.245 -43.750 14.074 1.00 56.51 263 LEU B C 1
ATOM 4491 O O . LEU B 1 263 ? 28.706 -43.229 15.052 1.00 60.40 263 LEU B O 1
ATOM 4496 N N . HIS B 1 264 ? 30.563 -43.813 13.935 1.00 49.44 264 HIS B N 1
ATOM 4497 C CA . HIS B 1 264 ? 31.433 -43.116 14.877 1.00 54.85 264 HIS B CA 1
ATOM 4498 C C . HIS B 1 264 ? 32.523 -42.324 14.160 1.00 53.09 264 HIS B C 1
ATOM 4499 O O . HIS B 1 264 ? 33.072 -42.774 13.144 1.00 41.98 264 HIS B O 1
ATOM 4506 N N . PHE B 1 265 ? 32.807 -41.131 14.690 1.00 58.67 265 PHE B N 1
ATOM 4507 C CA . PHE B 1 265 ? 33.931 -40.323 14.225 1.00 64.34 265 PHE B CA 1
ATOM 4508 C C . PHE B 1 265 ? 34.705 -39.756 15.398 1.00 66.15 265 PHE B C 1
ATOM 4509 O O . PHE B 1 265 ? 34.147 -39.089 16.282 1.00 61.37 265 PHE B O 1
ATOM 4517 N N . ALA B 1 266 ? 36.005 -40.010 15.378 1.00 67.43 266 ALA B N 1
ATOM 4518 C CA . ALA B 1 266 ? 36.844 -39.774 16.537 1.00 72.22 266 ALA B CA 1
ATOM 4519 C C . ALA B 1 266 ? 38.110 -38.964 16.208 1.00 76.17 266 ALA B C 1
ATOM 4520 O O . ALA B 1 266 ? 38.925 -39.359 15.368 1.00 80.32 266 ALA B O 1
ATOM 4522 N N . VAL B 1 267 ? 38.266 -37.828 16.877 1.00 63.93 267 VAL B N 1
ATOM 4523 C CA . VAL B 1 267 ? 39.483 -37.039 16.756 1.00 59.73 267 VAL B CA 1
ATOM 4524 C C . VAL B 1 267 ? 40.370 -37.306 17.973 1.00 62.08 267 VAL B C 1
ATOM 4525 O O . VAL B 1 267 ? 39.973 -37.045 19.115 1.00 54.68 267 VAL B O 1
ATOM 4529 N N . GLY B 1 268 ? 41.521 -37.931 17.749 1.00 68.28 268 GLY B N 1
ATOM 4530 C CA . GLY B 1 268 ? 42.524 -38.006 18.791 1.00 69.99 268 GLY B CA 1
ATOM 4531 C C . GLY B 1 268 ? 43.500 -36.858 18.670 1.00 80.37 268 GLY B C 1
ATOM 4532 O O . GLY B 1 268 ? 43.965 -36.556 17.570 1.00 82.37 268 GLY B O 1
ATOM 4533 N N . TYR B 1 269 ? 43.862 -36.262 19.801 1.00 80.27 269 TYR B N 1
ATOM 4534 C CA . TYR B 1 269 ? 44.981 -35.337 19.857 1.00 83.82 269 TYR B CA 1
ATOM 4535 C C . TYR B 1 269 ? 45.800 -35.662 21.092 1.00 83.40 269 TYR B C 1
ATOM 4536 O O . TYR B 1 269 ? 45.331 -35.497 22.223 1.00 84.81 269 TYR B O 1
ATOM 4545 N N . ARG B 1 270 ? 47.023 -36.130 20.875 1.00 82.71 270 ARG B N 1
ATOM 4546 C CA . ARG B 1 270 ? 47.837 -36.607 21.983 1.00 86.14 270 ARG B CA 1
ATOM 4547 C C . ARG B 1 270 ? 47.014 -37.540 22.870 1.00 84.05 270 ARG B C 1
ATOM 4548 O O . ARG B 1 270 ? 46.575 -38.604 22.426 1.00 87.95 270 ARG B O 1
ATOM 4556 N N . GLN B 1 271 ? 46.806 -37.141 24.118 1.00 77.52 271 GLN B N 1
ATOM 4557 C CA . GLN B 1 271 ? 46.099 -37.988 25.066 1.00 83.08 271 GLN B CA 1
ATOM 4558 C C . GLN B 1 271 ? 44.582 -37.795 25.009 1.00 88.47 271 GLN B C 1
ATOM 4559 O O . GLN B 1 271 ? 43.820 -38.617 25.522 1.00 86.57 271 GLN B O 1
ATOM 4565 N N . HIS B 1 272 ? 44.144 -36.719 24.363 1.00 84.83 272 HIS B N 1
ATOM 4566 C CA . HIS B 1 272 ? 42.721 -36.393 24.313 1.00 74.74 272 HIS B CA 1
ATOM 4567 C C . HIS B 1 272 ? 41.986 -37.131 23.197 1.00 68.39 272 HIS B C 1
ATOM 4568 O O . HIS B 1 272 ? 42.512 -37.313 22.099 1.00 69.67 272 HIS B O 1
ATOM 4575 N N . THR B 1 273 ? 40.766 -37.566 23.480 1.00 62.77 273 THR B N 1
ATOM 4576 C CA . THR B 1 273 ? 39.947 -38.164 22.437 1.00 61.13 273 THR B CA 1
ATOM 4577 C C . THR B 1 273 ? 38.517 -37.678 22.518 1.00 66.41 273 THR B C 1
ATOM 4578 O O . THR B 1 273 ? 37.841 -37.890 23.528 1.00 77.59 273 THR B O 1
ATOM 4582 N N . VAL B 1 274 ? 38.054 -37.033 21.454 1.00 58.73 274 VAL B N 1
ATOM 4583 C CA . VAL B 1 274 ? 36.654 -36.656 21.366 1.00 59.79 274 VAL B CA 1
ATOM 4584 C C . VAL B 1 274 ? 36.050 -37.430 20.214 1.00 56.47 274 VAL B C 1
ATOM 4585 O O . VAL B 1 274 ? 36.677 -37.607 19.167 1.00 60.11 274 VAL B O 1
ATOM 4589 N N . THR B 1 275 ? 34.833 -37.913 20.419 1.00 49.30 275 THR B N 1
ATOM 4590 C CA . THR B 1 275 ? 34.258 -38.864 19.492 1.00 52.52 275 THR B CA 1
ATOM 4591 C C . THR B 1 275 ? 32.792 -38.563 19.253 1.00 47.83 275 THR B C 1
ATOM 4592 O O . THR B 1 275 ? 32.033 -38.361 20.202 1.00 45.02 275 THR B O 1
ATOM 4596 N N . ALA B 1 276 ? 32.389 -38.541 17.988 1.00 52.42 276 ALA B N 1
ATOM 4597 C CA . ALA B 1 276 ? 30.992 -38.258 17.654 1.00 56.78 276 ALA B CA 1
ATOM 4598 C C . ALA B 1 276 ? 30.278 -39.483 17.076 1.00 56.76 276 ALA B C 1
ATOM 4599 O O . ALA B 1 276 ? 30.793 -40.122 16.155 1.00 52.79 276 ALA B O 1
ATOM 4601 N N . VAL B 1 277 ? 29.089 -39.787 17.603 1.00 55.67 277 VAL B N 1
ATOM 4602 C CA . VAL B 1 277 ? 28.338 -40.983 17.196 1.00 58.64 277 VAL B CA 1
ATOM 4603 C C . VAL B 1 277 ? 26.911 -40.757 16.695 1.00 52.35 277 VAL B C 1
ATOM 4604 O O . VAL B 1 277 ? 26.095 -40.146 17.387 1.00 54.48 277 VAL B O 1
ATOM 4608 N N . LEU B 1 278 ? 26.601 -41.290 15.515 1.00 42.02 278 LEU B N 1
ATOM 4609 C CA . LEU B 1 278 ? 25.203 -41.405 15.081 1.00 51.90 278 LEU B CA 1
ATOM 4610 C C . LEU B 1 278 ? 24.720 -42.871 15.075 1.00 54.70 278 LEU B C 1
ATOM 4611 O O . LEU B 1 278 ? 25.433 -43.772 14.620 1.00 50.20 278 LEU B O 1
ATOM 4616 N N . GLN B 1 279 ? 23.503 -43.109 15.558 1.00 49.32 279 GLN B N 1
ATOM 4617 C CA . GLN B 1 279 ? 22.931 -44.451 15.531 1.00 52.92 279 GLN B CA 1
ATOM 4618 C C . GLN B 1 279 ? 21.465 -44.451 15.063 1.00 60.20 279 GLN B C 1
ATOM 4619 O O . GLN B 1 279 ? 20.631 -43.718 15.614 1.00 59.51 279 GLN B O 1
ATOM 4625 N N . LYS B 1 280 ? 21.151 -45.262 14.048 1.00 55.00 280 LYS B N 1
ATOM 4626 C CA . LYS B 1 280 ? 19.754 -45.391 13.589 1.00 58.78 280 LYS B CA 1
ATOM 4627 C C . LYS B 1 280 ? 19.218 -46.832 13.548 1.00 57.48 280 LYS B C 1
ATOM 4628 O O . LYS B 1 280 ? 19.848 -47.739 12.979 1.00 55.78 280 LYS B O 1
ATOM 4632 N N . VAL B 1 281 ? 18.039 -47.021 14.140 1.00 46.93 281 VAL B N 1
ATOM 4633 C CA . VAL B 1 281 ? 17.339 -48.303 14.087 1.00 50.82 281 VAL B CA 1
ATOM 4634 C C . VAL B 1 281 ? 16.175 -48.178 13.115 1.00 50.22 281 VAL B C 1
ATOM 4635 O O . VAL B 1 281 ? 15.197 -47.472 13.393 1.00 40.19 281 VAL B O 1
ATOM 4639 N N . ASN B 1 282 ? 16.262 -48.861 11.980 1.00 49.29 282 ASN B N 1
ATOM 4640 C CA . ASN B 1 282 ? 15.156 -48.810 11.031 1.00 49.63 282 ASN B CA 1
ATOM 4641 C C . ASN B 1 282 ? 14.333 -50.085 11.115 1.00 50.39 282 ASN B C 1
ATOM 4642 O O . ASN B 1 282 ? 14.764 -51.138 10.648 1.00 62.68 282 ASN B O 1
ATOM 4647 N N . GLY B 1 283 ? 13.154 -49.986 11.727 1.00 46.42 283 GLY B N 1
ATOM 4648 C CA . GLY B 1 283 ? 12.218 -51.099 11.805 1.00 48.62 283 GLY B CA 1
ATOM 4649 C C . GLY B 1 283 ? 11.298 -51.002 13.010 1.00 59.93 283 GLY B C 1
ATOM 4650 O O . GLY B 1 283 ? 11.578 -50.248 13.943 1.00 62.49 283 GLY B O 1
ATOM 4651 N N . ASN B 1 284 ? 10.242 -51.816 13.033 1.00 63.89 284 ASN B N 1
ATOM 4652 C CA . ASN B 1 284 ? 9.207 -51.685 14.071 1.00 61.85 284 ASN B CA 1
ATOM 4653 C C . ASN B 1 284 ? 9.437 -52.513 15.323 1.00 63.33 284 ASN B C 1
ATOM 4654 O O . ASN B 1 284 ? 8.570 -52.585 16.196 1.00 65.76 284 ASN B O 1
ATOM 4659 N N . THR B 1 285 ? 10.602 -53.154 15.376 1.00 52.77 285 THR B N 1
ATOM 4660 C CA . THR B 1 285 ? 11.096 -53.775 16.588 1.00 49.75 285 THR B CA 1
ATOM 4661 C C . THR B 1 285 ? 12.424 -53.131 16.940 1.00 51.19 285 THR B C 1
ATOM 4662 O O . THR B 1 285 ? 13.124 -52.624 16.066 1.00 48.16 285 THR B O 1
ATOM 4666 N N . PRO B 1 286 ? 12.786 -53.163 18.225 1.00 51.92 286 PRO B N 1
ATOM 4667 C CA . PRO B 1 286 ? 14.091 -52.656 18.665 1.00 45.03 286 PRO B CA 1
ATOM 4668 C C . PRO B 1 286 ? 15.182 -53.534 18.103 1.00 48.34 286 PRO B C 1
ATOM 4669 O O . PRO B 1 286 ? 14.908 -54.707 17.824 1.00 54.57 286 PRO B O 1
ATOM 4673 N N . PHE B 1 287 ? 16.387 -53.001 17.928 1.00 49.92 287 PHE B N 1
ATOM 4674 C CA . PHE B 1 287 ? 17.501 -53.866 17.588 1.00 50.87 287 PHE B CA 1
ATOM 4675 C C . PHE B 1 287 ? 17.668 -54.938 18.683 1.00 56.71 287 PHE B C 1
ATOM 4676 O O . PHE B 1 287 ? 17.432 -54.687 19.867 1.00 53.68 287 PHE B O 1
ATOM 4684 N N . ASP B 1 288 ? 18.058 -56.142 18.287 1.00 52.68 288 ASP B N 1
ATOM 4685 C CA . ASP B 1 288 ? 18.141 -57.218 19.262 1.00 46.51 288 ASP B CA 1
ATOM 4686 C C . ASP B 1 288 ? 19.407 -58.021 19.077 1.00 45.01 288 ASP B C 1
ATOM 4687 O O . ASP B 1 288 ? 19.880 -58.207 17.953 1.00 49.52 288 ASP B O 1
ATOM 4692 N N . TYR B 1 289 ? 19.969 -58.475 20.188 1.00 47.38 289 TYR B N 1
ATOM 4693 C CA . TYR B 1 289 ? 21.144 -59.344 20.143 1.00 51.66 289 TYR B CA 1
ATOM 4694 C C . TYR B 1 289 ? 21.276 -60.156 21.430 1.00 47.12 289 TYR B C 1
ATOM 4695 O O . TYR B 1 289 ? 20.717 -59.805 22.470 1.00 44.36 289 TYR B O 1
ATOM 4704 N N . ILE B 1 290 ? 22.027 -61.242 21.362 1.00 43.63 290 ILE B N 1
ATOM 4705 C CA . ILE B 1 290 ? 22.186 -62.093 22.534 1.00 55.38 290 ILE B CA 1
ATOM 4706 C C . ILE B 1 290 ? 23.082 -61.412 23.558 1.00 55.38 290 ILE B C 1
ATOM 4707 O O . ILE B 1 290 ? 24.145 -60.894 23.202 1.00 45.05 290 ILE B O 1
ATOM 4712 N N . ASN B 1 291 ? 22.647 -61.429 24.820 1.00 57.81 291 ASN B N 1
ATOM 4713 C CA . ASN B 1 291 ? 23.442 -60.933 25.951 1.00 59.56 291 ASN B CA 1
ATOM 4714 C C . ASN B 1 291 ? 23.823 -59.474 25.881 1.00 68.17 291 ASN B C 1
ATOM 4715 O O . ASN B 1 291 ? 25.000 -59.132 25.708 1.00 71.83 291 ASN B O 1
ATOM 4720 N N . GLN B 1 292 ? 22.813 -58.623 26.037 1.00 73.41 292 GLN B N 1
ATOM 4721 C CA . GLN B 1 292 ? 22.946 -57.191 25.820 1.00 56.66 292 GLN B CA 1
ATOM 4722 C C . GLN B 1 292 ? 23.678 -56.467 26.928 1.00 57.36 292 GLN B C 1
ATOM 4723 O O . GLN B 1 292 ? 23.780 -56.955 28.060 1.00 67.51 292 GLN B O 1
ATOM 4729 N N . GLY B 1 293 ? 24.146 -55.276 26.570 1.00 39.85 293 GLY B N 1
ATOM 4730 C CA . GLY B 1 293 ? 24.891 -54.382 27.426 1.00 34.29 293 GLY B CA 1
ATOM 4731 C C . GLY B 1 293 ? 26.364 -54.314 27.096 1.00 54.41 293 GLY B C 1
ATOM 4732 O O . GLY B 1 293 ? 27.010 -55.330 26.811 1.00 56.39 293 GLY B O 1
ATOM 4733 N N . ASP B 1 294 ? 26.879 -53.083 27.181 1.00 63.22 294 ASP B N 1
ATOM 4734 C CA . ASP B 1 294 ? 28.264 -52.726 26.879 1.00 55.91 294 ASP B CA 1
ATOM 4735 C C . ASP B 1 294 ? 28.802 -53.337 25.586 1.00 52.84 294 ASP B C 1
ATOM 4736 O O . ASP B 1 294 ? 29.986 -53.664 25.496 1.00 61.85 294 ASP B O 1
ATOM 4741 N N . SER B 1 295 ? 27.935 -53.465 24.585 1.00 42.85 295 SER B N 1
ATOM 4742 C CA . SER B 1 295 ? 28.324 -54.023 23.288 1.00 44.58 295 SER B CA 1
ATOM 4743 C C . SER B 1 295 ? 29.418 -53.251 22.551 1.00 49.79 295 SER B C 1
ATOM 4744 O O . SER B 1 295 ? 29.400 -52.031 22.478 1.00 51.94 295 SER B O 1
ATOM 4747 N N . ILE B 1 296 ? 30.367 -53.976 21.981 1.00 58.65 296 ILE B N 1
ATOM 4748 C CA . ILE B 1 296 ? 31.444 -53.333 21.248 1.00 52.33 296 ILE B CA 1
ATOM 4749 C C . ILE B 1 296 ? 31.127 -53.294 19.773 1.00 57.94 296 ILE B C 1
ATOM 4750 O O . ILE B 1 296 ? 31.976 -52.922 18.966 1.00 68.15 296 ILE B O 1
ATOM 4755 N N . PHE B 1 297 ? 29.939 -53.759 19.407 1.00 54.15 297 PHE B N 1
ATOM 4756 C CA . PHE B 1 297 ? 29.514 -53.700 18.009 1.00 55.59 297 PHE B CA 1
ATOM 4757 C C . PHE B 1 297 ? 28.535 -52.579 17.737 1.00 58.55 297 PHE B C 1
ATOM 4758 O O . PHE B 1 297 ? 27.984 -52.493 16.644 1.00 52.01 297 PHE B O 1
ATOM 4766 N N . LEU B 1 298 ? 28.299 -51.758 18.765 1.00 67.35 298 LEU B N 1
ATOM 4767 C CA . LEU B 1 298 ? 27.396 -50.610 18.709 1.00 61.39 298 LEU B CA 1
ATOM 4768 C C . LEU B 1 298 ? 28.020 -49.386 19.365 1.00 69.47 298 LEU B C 1
ATOM 4769 O O . LEU B 1 298 ? 28.495 -49.459 20.503 1.00 77.61 298 LEU B O 1
ATOM 4774 N N . ASP B 1 299 ? 28.005 -48.256 18.654 1.00 65.88 299 ASP B N 1
ATOM 4775 C CA . ASP B 1 299 ? 28.655 -47.020 19.131 1.00 55.19 299 ASP B CA 1
ATOM 4776 C C . ASP B 1 299 ? 27.812 -46.260 20.165 1.00 58.42 299 ASP B C 1
ATOM 4777 O O . ASP B 1 299 ? 28.310 -45.414 20.904 1.00 56.27 299 ASP B O 1
ATOM 4782 N N . ASN B 1 300 ? 26.519 -46.539 20.177 1.00 64.04 300 ASN B N 1
ATOM 4783 C CA . ASN B 1 300 ? 25.623 -46.009 21.190 1.00 56.74 300 ASN B CA 1
ATOM 4784 C C . ASN B 1 300 ? 25.255 -46.947 22.343 1.00 55.18 300 ASN B C 1
ATOM 4785 O O . ASN B 1 300 ? 24.254 -46.731 23.025 1.00 44.91 300 ASN B O 1
ATOM 4790 N N . SER B 1 301 ? 25.995 -48.038 22.515 1.00 66.18 301 SER B N 1
ATOM 4791 C CA . SER B 1 301 ? 25.711 -48.922 23.654 1.00 62.69 301 SER B CA 1
ATOM 4792 C C . SER B 1 301 ? 26.277 -48.330 24.954 1.00 63.83 301 SER B C 1
ATOM 4793 O O . SER B 1 301 ? 27.491 -48.194 25.111 1.00 71.80 301 SER B O 1
ATOM 4796 N N . GLN B 1 302 ? 25.400 -48.000 25.900 1.00 52.21 302 GLN B N 1
ATOM 4797 C CA . GLN B 1 302 ? 25.858 -47.271 27.090 1.00 55.14 302 GLN B CA 1
ATOM 4798 C C . GLN B 1 302 ? 25.681 -48.012 28.402 1.00 47.95 302 GLN B C 1
ATOM 4799 O O . GLN B 1 302 ? 25.080 -49.083 28.458 1.00 39.34 302 GLN B O 1
ATOM 4805 N N . GLN B 1 303 ? 26.177 -47.408 29.472 1.00 43.94 303 GLN B N 1
ATOM 4806 C CA . GLN B 1 303 ? 26.104 -48.070 30.750 1.00 46.23 303 GLN B CA 1
ATOM 4807 C C . GLN B 1 303 ? 24.682 -48.608 31.020 1.00 49.65 303 GLN B C 1
ATOM 4808 O O . GLN B 1 303 ? 24.524 -49.728 31.503 1.00 52.05 303 GLN B O 1
ATOM 4814 N N . TYR B 1 304 ? 23.656 -47.832 30.683 1.00 48.13 304 TYR B N 1
ATOM 4815 C CA . TYR B 1 304 ? 22.278 -48.258 30.929 1.00 42.43 304 TYR B CA 1
ATOM 4816 C C . TYR B 1 304 ? 21.482 -48.586 29.678 1.00 50.43 304 TYR B C 1
ATOM 4817 O O . TYR B 1 304 ? 20.866 -49.637 29.576 1.00 55.90 304 TYR B O 1
ATOM 4826 N N . SER B 1 305 ? 21.377 -47.637 28.771 1.00 57.63 305 SER B N 1
ATOM 4827 C CA . SER B 1 305 ? 20.553 -47.888 27.609 1.00 48.91 305 SER B CA 1
ATOM 4828 C C . SER B 1 305 ? 21.392 -48.191 26.385 1.00 45.03 305 SER B C 1
ATOM 4829 O O . SER B 1 305 ? 22.545 -47.754 26.264 1.00 35.97 305 SER B O 1
ATOM 4832 N N . ASP B 1 306 ? 20.818 -48.992 25.499 1.00 45.58 306 ASP B N 1
ATOM 4833 C CA . ASP B 1 306 ? 21.458 -49.271 24.227 1.00 50.69 306 ASP B CA 1
ATOM 4834 C C . ASP B 1 306 ? 21.018 -48.348 23.113 1.00 47.19 306 ASP B C 1
ATOM 4835 O O . ASP B 1 306 ? 21.561 -48.432 22.009 1.00 51.41 306 ASP B O 1
ATOM 4840 N N . PHE B 1 307 ? 20.045 -47.474 23.400 1.00 39.09 307 PHE B N 1
ATOM 4841 C CA . PHE B 1 307 ? 19.554 -46.485 22.419 1.00 50.07 307 PHE B CA 1
ATOM 4842 C C . PHE B 1 307 ? 19.124 -47.135 21.117 1.00 47.77 307 PHE B C 1
ATOM 4843 O O . PHE B 1 307 ? 19.408 -46.647 20.029 1.00 59.85 307 PHE B O 1
ATOM 4851 N N . ASN B 1 308 ? 18.530 -48.306 21.294 1.00 45.04 308 ASN B N 1
ATOM 4852 C CA . ASN B 1 308 ? 18.168 -49.252 20.251 1.00 49.46 308 ASN B CA 1
ATOM 4853 C C . ASN B 1 308 ? 16.679 -49.432 19.918 1.00 48.95 308 ASN B C 1
ATOM 4854 O O . ASN B 1 308 ? 16.325 -50.367 19.192 1.00 48.03 308 ASN B O 1
ATOM 4859 N N . GLY B 1 309 ? 15.802 -48.624 20.508 1.00 48.22 309 GLY B N 1
ATOM 4860 C CA . GLY B 1 309 ? 14.370 -48.837 20.364 1.00 41.06 309 GLY B CA 1
ATOM 4861 C C . GLY B 1 309 ? 13.921 -48.861 18.912 1.00 50.20 309 GLY B C 1
ATOM 4862 O O . GLY B 1 309 ? 14.674 -48.508 18.005 1.00 55.33 309 GLY B O 1
ATOM 4863 N N . PRO B 1 310 ? 12.691 -49.319 18.666 1.00 51.24 310 PRO B N 1
ATOM 4864 C CA . PRO B 1 310 ? 12.279 -49.347 17.262 1.00 48.69 310 PRO B CA 1
ATOM 4865 C C . PRO B 1 310 ? 12.256 -47.940 16.652 1.00 48.24 310 PRO B C 1
ATOM 4866 O O . PRO B 1 310 ? 11.676 -46.983 17.209 1.00 45.51 310 PRO B O 1
ATOM 4870 N N . ASN B 1 311 ? 12.900 -47.822 15.495 1.00 48.16 311 ASN B N 1
ATOM 4871 C CA . ASN B 1 311 ? 12.866 -46.594 14.723 1.00 40.70 311 ASN B CA 1
ATOM 4872 C C . ASN B 1 311 ? 13.502 -45.439 15.472 1.00 42.78 311 ASN B C 1
ATOM 4873 O O . ASN B 1 311 ? 13.215 -44.275 15.182 1.00 56.23 311 ASN B O 1
ATOM 4878 N N . GLU B 1 312 ? 14.369 -45.761 16.428 1.00 48.05 312 GLU B N 1
ATOM 4879 C CA . GLU B 1 312 ? 15.055 -44.740 17.209 1.00 50.56 312 GLU B CA 1
ATOM 4880 C C . GLU B 1 312 ? 16.303 -44.227 16.487 1.00 57.12 312 GLU B C 1
ATOM 4881 O O . GLU B 1 312 ? 17.156 -45.005 16.038 1.00 64.64 312 GLU B O 1
ATOM 4887 N N . LYS B 1 313 ? 16.371 -42.904 16.357 1.00 57.10 313 LYS B N 1
ATOM 4888 C CA . LYS B 1 313 ? 17.557 -42.208 15.872 1.00 53.07 313 LYS B CA 1
ATOM 4889 C C . LYS B 1 313 ? 18.231 -41.612 17.098 1.00 46.02 313 LYS B C 1
ATOM 4890 O O . LYS B 1 313 ? 17.563 -41.121 18.010 1.00 49.51 313 LYS B O 1
ATOM 4895 N N . SER B 1 314 ? 19.552 -41.674 17.149 1.00 40.93 314 SER B N 1
ATOM 4896 C CA . SER B 1 314 ? 20.252 -41.250 18.362 1.00 44.45 314 SER B CA 1
ATOM 4897 C C . SER B 1 314 ? 21.651 -40.727 18.069 1.00 47.99 314 SER B C 1
ATOM 4898 O O . SER B 1 314 ? 22.218 -40.957 16.997 1.00 43.03 314 SER B O 1
ATOM 4901 N N . TRP B 1 315 ? 22.210 -40.019 19.035 1.00 46.09 315 TRP B N 1
ATOM 4902 C CA . TRP B 1 315 ? 23.580 -39.575 18.906 1.00 50.62 315 TRP B CA 1
ATOM 4903 C C . TRP B 1 315 ? 24.261 -39.588 20.262 1.00 61.29 315 TRP B C 1
ATOM 4904 O O . TRP B 1 315 ? 23.611 -39.719 21.310 1.00 56.42 315 TRP B O 1
ATOM 4915 N N . LYS B 1 316 ? 25.580 -39.472 20.226 1.00 57.86 316 LYS B N 1
ATOM 4916 C CA . LYS B 1 316 ? 26.352 -39.330 21.437 1.00 56.02 316 LYS B CA 1
ATOM 4917 C C . LYS B 1 316 ? 27.587 -38.505 21.156 1.00 55.49 316 LYS B C 1
ATOM 4918 O O . LYS B 1 316 ? 28.066 -38.424 20.024 1.00 60.54 316 LYS B O 1
ATOM 4924 N N . LEU B 1 317 ? 28.108 -37.904 22.210 1.00 53.64 317 LEU B N 1
ATOM 4925 C CA . LEU B 1 317 ? 29.327 -37.143 22.117 1.00 57.89 317 LEU B CA 1
ATOM 4926 C C . LEU B 1 317 ? 30.157 -37.602 23.295 1.00 52.78 317 LEU B C 1
ATOM 4927 O O . LEU B 1 317 ? 29.690 -37.604 24.429 1.00 59.20 317 LEU B O 1
ATOM 4932 N N . GLN B 1 318 ? 31.377 -38.036 23.026 1.00 45.01 318 GLN B N 1
ATOM 4933 C CA . GLN B 1 318 ? 32.161 -38.668 24.064 1.00 47.33 318 GLN B CA 1
ATOM 4934 C C . GLN B 1 318 ? 33.561 -38.081 24.132 1.00 55.23 318 GLN B C 1
ATOM 4935 O O . GLN B 1 318 ? 34.117 -37.612 23.123 1.00 49.03 318 GLN B O 1
ATOM 4941 N N . TYR B 1 319 ? 34.127 -38.117 25.331 1.00 49.26 319 TYR B N 1
ATOM 4942 C CA . TYR B 1 319 ? 35.433 -37.540 25.561 1.00 56.65 319 TYR B CA 1
ATOM 4943 C C . TYR B 1 319 ? 36.233 -38.464 26.425 1.00 57.21 319 TYR B C 1
ATOM 4944 O O . TYR B 1 319 ? 35.773 -38.873 27.487 1.00 52.27 319 TYR B O 1
ATOM 4953 N N . ASP B 1 320 ? 37.440 -38.776 25.975 1.00 70.25 320 ASP B N 1
ATOM 4954 C CA . ASP B 1 320 ? 38.305 -39.691 26.696 1.00 72.40 320 ASP B CA 1
ATOM 4955 C C . ASP B 1 320 ? 39.613 -39.010 27.034 1.00 85.43 320 ASP B C 1
ATOM 4956 O O . ASP B 1 320 ? 40.108 -38.175 26.264 1.00 87.49 320 ASP B O 1
ATOM 4961 N N . TYR B 1 321 ? 40.162 -39.351 28.199 1.00 86.88 321 TYR B N 1
ATOM 4962 C CA . TYR B 1 321 ? 41.486 -38.865 28.572 1.00 88.45 321 TYR B CA 1
ATOM 4963 C C . TYR B 1 321 ? 42.375 -39.932 29.212 1.00 81.25 321 TYR B C 1
ATOM 4964 O O . TYR B 1 321 ? 41.951 -40.667 30.111 1.00 79.56 321 TYR B O 1
ATOM 4973 N N . ASP B 1 322 ? 43.613 -39.999 28.727 1.00 72.88 322 ASP B N 1
ATOM 4974 C CA . ASP B 1 322 ? 44.626 -40.905 29.253 1.00 68.42 322 ASP B CA 1
ATOM 4975 C C . ASP B 1 322 ? 45.621 -40.084 30.061 1.00 74.52 322 ASP B C 1
ATOM 4976 O O . ASP B 1 322 ? 46.257 -39.181 29.532 1.00 81.68 322 ASP B O 1
ATOM 4981 N N . PHE B 1 323 ? 45.773 -40.416 31.337 1.00 79.58 323 PHE B N 1
ATOM 4982 C CA . PHE B 1 323 ? 46.574 -39.608 32.256 1.00 86.01 323 PHE B CA 1
ATOM 4983 C C . PHE B 1 323 ? 48.073 -39.910 32.171 1.00 89.80 323 PHE B C 1
ATOM 4984 O O . PHE B 1 323 ? 48.870 -39.374 32.946 1.00 90.55 323 PHE B O 1
ATOM 4992 N N . VAL B 1 324 ? 48.444 -40.754 31.210 1.00 91.29 324 VAL B N 1
ATOM 4993 C CA . VAL B 1 324 ? 49.824 -41.210 31.032 1.00 97.44 324 VAL B CA 1
ATOM 4994 C C . VAL B 1 324 ? 50.875 -40.099 31.172 1.00 104.00 324 VAL B C 1
ATOM 4995 O O . VAL B 1 324 ? 51.671 -40.104 32.112 1.00 101.76 324 VAL B O 1
ATOM 4999 N N . ALA B 1 325 ? 50.874 -39.150 30.242 1.00 107.83 325 ALA B N 1
ATOM 5000 C CA . ALA B 1 325 ? 51.910 -38.127 30.200 1.00 105.37 325 ALA B CA 1
ATOM 5001 C C . ALA B 1 325 ? 51.789 -37.165 31.373 1.00 107.36 325 ALA B C 1
ATOM 5002 O O . ALA B 1 325 ? 52.718 -36.411 31.670 1.00 116.58 325 ALA B O 1
ATOM 5004 N N . LEU B 1 326 ? 50.643 -37.202 32.044 1.00 101.39 326 LEU B N 1
ATOM 5005 C CA . LEU B 1 326 ? 50.423 -36.362 33.212 1.00 100.46 326 LEU B CA 1
ATOM 5006 C C . LEU B 1 326 ? 51.003 -37.056 34.446 1.00 103.63 326 LEU B C 1
ATOM 5007 O O . LEU B 1 326 ? 50.858 -36.588 35.576 1.00 102.64 326 LEU B O 1
ATOM 5012 N N . GLY B 1 327 ? 51.645 -38.196 34.216 1.00 104.29 327 GLY B N 1
ATOM 5013 C CA . GLY B 1 327 ? 52.427 -38.845 35.250 1.00 108.94 327 GLY B CA 1
ATOM 5014 C C . GLY B 1 327 ? 51.766 -40.038 35.910 1.00 110.48 327 GLY B C 1
ATOM 5015 O O . GLY B 1 327 ? 52.414 -40.776 36.643 1.00 111.00 327 GLY B O 1
ATOM 5016 N N . VAL B 1 328 ? 50.479 -40.234 35.651 1.00 111.77 328 VAL B N 1
ATOM 5017 C CA . VAL B 1 328 ? 49.730 -41.304 36.299 1.00 112.14 328 VAL B CA 1
ATOM 5018 C C . VAL B 1 328 ? 49.183 -42.304 35.277 1.00 112.72 328 VAL B C 1
ATOM 5019 O O . VAL B 1 328 ? 47.980 -42.324 35.016 1.00 115.30 328 VAL B O 1
ATOM 5023 N N . PRO B 1 329 ? 50.067 -43.147 34.701 1.00 109.48 329 PRO B N 1
ATOM 5024 C CA . PRO B 1 329 ? 49.656 -44.137 33.696 1.00 100.44 329 PRO B CA 1
ATOM 5025 C C . PRO B 1 329 ? 48.757 -45.192 34.312 1.00 98.40 329 PRO B C 1
ATOM 5026 O O . PRO B 1 329 ? 48.829 -45.417 35.522 1.00 99.66 329 PRO B O 1
ATOM 5030 N N . GLY B 1 330 ? 47.928 -45.830 33.491 1.00 96.15 330 GLY B N 1
ATOM 5031 C CA . GLY B 1 330 ? 46.984 -46.820 33.981 1.00 92.61 330 GLY B CA 1
ATOM 5032 C C . GLY B 1 330 ? 45.696 -46.180 34.472 1.00 92.98 330 GLY B C 1
ATOM 5033 O O . GLY B 1 330 ? 44.705 -46.865 34.743 1.00 92.45 330 GLY B O 1
ATOM 5034 N N . LEU B 1 331 ? 45.712 -44.857 34.596 1.00 85.55 331 LEU B N 1
ATOM 5035 C CA . LEU B 1 331 ? 44.520 -44.120 34.975 1.00 76.98 331 LEU B CA 1
ATOM 5036 C C . LEU B 1 331 ? 43.870 -43.538 33.729 1.00 75.49 331 LEU B C 1
ATOM 5037 O O . LEU B 1 331 ? 44.522 -42.863 32.927 1.00 75.20 331 LEU B O 1
ATOM 5042 N N . SER B 1 332 ? 42.583 -43.813 33.560 1.00 70.97 332 SER B N 1
ATOM 5043 C CA . SER B 1 332 ? 41.847 -43.241 32.447 1.00 73.68 332 SER B CA 1
ATOM 5044 C C . SER B 1 332 ? 40.499 -42.723 32.919 1.00 73.29 332 SER B C 1
ATOM 5045 O O . SER B 1 332 ? 40.065 -43.007 34.039 1.00 72.96 332 SER B O 1
ATOM 5048 N N . ALA B 1 333 ? 39.855 -41.938 32.068 1.00 66.80 333 ALA B N 1
ATOM 5049 C CA . ALA B 1 333 ? 38.563 -41.374 32.393 1.00 68.05 333 ALA B CA 1
ATOM 5050 C C . ALA B 1 333 ? 37.786 -41.125 31.110 1.00 71.21 333 ALA B C 1
ATOM 5051 O O . ALA B 1 333 ? 38.370 -40.802 30.067 1.00 68.07 333 ALA B O 1
ATOM 5053 N N . SER B 1 334 ? 36.468 -41.273 31.184 1.00 71.85 334 SER B N 1
ATOM 5054 C CA . SER B 1 334 ? 35.624 -40.877 30.065 1.00 69.95 334 SER B CA 1
ATOM 5055 C C . SER B 1 334 ? 34.277 -40.293 30.503 1.00 67.99 334 SER B C 1
ATOM 5056 O O . SER B 1 334 ? 33.741 -40.629 31.570 1.00 56.20 334 SER B O 1
ATOM 5059 N N . ALA B 1 335 ? 33.747 -39.404 29.668 1.00 63.48 335 ALA B N 1
ATOM 5060 C CA . ALA B 1 335 ? 32.408 -38.886 29.876 1.00 61.67 335 ALA B CA 1
ATOM 5061 C C . ALA B 1 335 ? 31.630 -38.896 28.565 1.00 65.13 335 ALA B C 1
ATOM 5062 O O . ALA B 1 335 ? 32.170 -38.554 27.506 1.00 66.22 335 ALA B O 1
ATOM 5064 N N . SER B 1 336 ? 30.368 -39.314 28.641 1.00 64.52 336 SER B N 1
ATOM 5065 C CA . SER B 1 336 ? 29.507 -39.358 27.463 1.00 61.28 336 SER B CA 1
ATOM 5066 C C . SER B 1 336 ? 28.154 -38.638 27.650 1.00 59.35 336 SER B C 1
ATOM 5067 O O . SER B 1 336 ? 27.648 -38.473 28.766 1.00 48.51 336 SER B O 1
ATOM 5070 N N . TYR B 1 337 ? 27.574 -38.213 26.537 1.00 59.59 337 TYR B N 1
ATOM 5071 C CA . TYR B 1 337 ? 26.201 -37.760 26.539 1.00 59.47 337 TYR B CA 1
ATOM 5072 C C . TYR B 1 337 ? 25.523 -38.355 25.331 1.00 56.22 337 TYR B C 1
ATOM 5073 O O . TYR B 1 337 ? 26.030 -38.229 24.210 1.00 48.42 337 TYR B O 1
ATOM 5082 N N . SER B 1 338 ? 24.386 -39.008 25.565 1.00 56.00 338 SER B N 1
ATOM 5083 C CA . SER B 1 338 ? 23.626 -39.665 24.501 1.00 53.70 338 SER B CA 1
ATOM 5084 C C . SER B 1 338 ? 22.172 -39.214 24.557 1.00 56.75 338 SER B C 1
ATOM 5085 O O . SER B 1 338 ? 21.591 -39.059 25.629 1.00 62.31 338 SER B O 1
ATOM 5088 N N . ARG B 1 339 ? 21.595 -38.996 23.387 1.00 52.09 339 ARG B N 1
ATOM 5089 C CA . ARG B 1 339 ? 20.227 -38.544 23.274 1.00 50.59 339 ARG B CA 1
ATOM 5090 C C . ARG B 1 339 ? 19.612 -39.373 22.162 1.00 48.43 339 ARG B C 1
ATOM 5091 O O . ARG B 1 339 ? 20.280 -39.698 21.174 1.00 54.55 339 ARG B O 1
ATOM 5099 N N . GLY B 1 340 ? 18.349 -39.740 22.318 1.00 43.53 340 GLY B N 1
ATOM 5100 C CA . GLY B 1 340 ? 17.654 -40.455 21.262 1.00 45.45 340 GLY B CA 1
ATOM 5101 C C . GLY B 1 340 ? 16.162 -40.188 21.273 1.00 54.47 340 GLY B C 1
ATOM 5102 O O . GLY B 1 340 ? 15.599 -39.780 22.298 1.00 57.04 340 GLY B O 1
ATOM 5103 N N . LYS B 1 341 ? 15.525 -40.423 20.126 1.00 60.78 341 LYS B N 1
ATOM 5104 C CA . LYS B 1 341 ? 14.079 -40.233 19.976 1.00 63.33 341 LYS B CA 1
ATOM 5105 C C . LYS B 1 341 ? 13.433 -41.316 19.103 1.00 61.38 341 LYS B C 1
ATOM 5106 O O . LYS B 1 341 ? 14.083 -41.876 18.215 1.00 58.89 341 LYS B O 1
ATOM 5112 N N . LEU B 1 342 ? 12.141 -41.564 19.315 1.00 39.57 342 LEU B N 1
ATOM 5113 C CA . LEU B 1 342 ? 11.428 -42.621 18.590 1.00 39.18 342 LEU B CA 1
ATOM 5114 C C . LEU B 1 342 ? 9.936 -42.615 18.899 1.00 46.34 342 LEU B C 1
ATOM 5115 O O . LEU B 1 342 ? 9.484 -42.079 19.919 1.00 42.81 342 LEU B O 1
ATOM 5120 N N . ASP B 1 343 ? 9.173 -43.246 18.019 1.00 48.10 343 ASP B N 1
ATOM 5121 C CA . ASP B 1 343 ? 7.723 -43.133 18.047 1.00 51.39 343 ASP B CA 1
ATOM 5122 C C . ASP B 1 343 ? 7.097 -44.459 18.463 1.00 59.95 343 ASP B C 1
ATOM 5123 O O . ASP B 1 343 ? 7.021 -45.407 17.680 1.00 59.53 343 ASP B O 1
ATOM 5128 N N . LEU B 1 344 ? 6.601 -44.498 19.691 1.00 62.60 344 LEU B N 1
ATOM 5129 C CA . LEU B 1 344 ? 6.132 -45.747 20.275 1.00 62.89 344 LEU B CA 1
ATOM 5130 C C . LEU B 1 344 ? 4.799 -46.192 19.693 1.00 66.83 344 LEU B C 1
ATOM 5131 O O . LEU B 1 344 ? 4.320 -47.298 19.982 1.00 67.54 344 LEU B O 1
ATOM 5136 N N . THR B 1 345 ? 4.201 -45.341 18.866 1.00 51.48 345 THR B N 1
ATOM 5137 C CA . THR B 1 345 ? 2.907 -45.677 18.288 1.00 53.75 345 THR B CA 1
ATOM 5138 C C . THR B 1 345 ? 3.082 -46.638 17.114 1.00 58.74 345 THR B C 1
ATOM 5139 O O . THR B 1 345 ? 2.126 -47.282 16.669 1.00 61.50 345 THR B O 1
ATOM 5143 N N . ARG B 1 346 ? 4.313 -46.743 16.625 1.00 56.93 346 ARG B N 1
ATOM 5144 C CA . ARG B 1 346 ? 4.571 -47.487 15.397 1.00 62.11 346 ARG B CA 1
ATOM 5145 C C . ARG B 1 346 ? 4.863 -48.969 15.636 1.00 65.67 346 ARG B C 1
ATOM 5146 O O . ARG B 1 346 ? 4.995 -49.750 14.693 1.00 65.31 346 ARG B O 1
ATOM 5154 N N . VAL B 1 347 ? 4.943 -49.345 16.908 1.00 66.22 347 VAL B N 1
ATOM 5155 C CA . VAL B 1 347 ? 5.166 -50.725 17.305 1.00 62.38 347 VAL B CA 1
ATOM 5156 C C . VAL B 1 347 ? 3.856 -51.507 17.253 1.00 65.45 347 VAL B C 1
ATOM 5157 O O . VAL B 1 347 ? 2.810 -50.991 17.638 1.00 69.87 347 VAL B O 1
ATOM 5161 N N . ASP B 1 348 ? 3.914 -52.743 16.754 1.00 73.17 348 ASP B N 1
ATOM 5162 C CA . ASP B 1 348 ? 2.754 -53.638 16.765 1.00 65.55 348 ASP B CA 1
ATOM 5163 C C . ASP B 1 348 ? 2.554 -54.149 18.181 1.00 65.32 348 ASP B C 1
ATOM 5164 O O . ASP B 1 348 ? 3.362 -54.912 18.686 1.00 68.50 348 ASP B O 1
ATOM 5169 N N . PRO B 1 349 ? 1.461 -53.732 18.824 1.00 67.69 349 PRO B N 1
ATOM 5170 C CA . PRO B 1 349 ? 1.218 -54.153 20.207 1.00 67.91 349 PRO B CA 1
ATOM 5171 C C . PRO B 1 349 ? 0.981 -55.654 20.322 1.00 69.45 349 PRO B C 1
ATOM 5172 O O . PRO B 1 349 ? 1.072 -56.187 21.430 1.00 78.56 349 PRO B O 1
ATOM 5176 N N . ASP B 1 350 ? 0.676 -56.318 19.207 1.00 67.39 350 ASP B N 1
ATOM 5177 C CA . ASP B 1 350 ? 0.446 -57.768 19.220 1.00 74.56 350 ASP B CA 1
ATOM 5178 C C . ASP B 1 350 ? 1.697 -58.571 18.876 1.00 68.66 350 ASP B C 1
ATOM 5179 O O . ASP B 1 350 ? 1.653 -59.793 18.797 1.00 69.79 350 ASP B O 1
ATOM 5184 N N . SER B 1 351 ? 2.805 -57.869 18.676 1.00 70.14 351 SER B N 1
ATOM 5185 C CA . SER B 1 351 ? 4.085 -58.500 18.399 1.00 73.76 351 SER B CA 1
ATOM 5186 C C . SER B 1 351 ? 4.496 -59.375 19.573 1.00 75.88 351 SER B C 1
ATOM 5187 O O . SER B 1 351 ? 4.783 -58.881 20.661 1.00 76.26 351 SER B O 1
ATOM 5190 N N . PRO B 1 352 ? 4.566 -60.685 19.347 1.00 74.90 352 PRO B N 1
ATOM 5191 C CA . PRO B 1 352 ? 4.826 -61.572 20.480 1.00 66.76 352 PRO B CA 1
ATOM 5192 C C . PRO B 1 352 ? 6.128 -61.216 21.199 1.00 66.95 352 PRO B C 1
ATOM 5193 O O . PRO B 1 352 ? 6.152 -61.158 22.429 1.00 67.71 352 PRO B O 1
ATOM 5197 N N . GLY B 1 353 ? 7.201 -60.978 20.452 1.00 61.65 353 GLY B N 1
ATOM 5198 C CA . GLY B 1 353 ? 8.471 -60.677 21.088 1.00 61.68 353 GLY B CA 1
ATOM 5199 C C . GLY B 1 353 ? 8.582 -59.261 21.625 1.00 64.76 353 GLY B C 1
ATOM 5200 O O . GLY B 1 353 ? 9.062 -59.012 22.728 1.00 59.55 353 GLY B O 1
ATOM 5201 N N . TYR B 1 354 ? 8.211 -58.316 20.783 1.00 63.34 354 TYR B N 1
ATOM 5202 C CA . TYR B 1 354 ? 8.433 -56.912 21.068 1.00 58.64 354 TYR B CA 1
ATOM 5203 C C . TYR B 1 354 ? 7.232 -56.039 21.435 1.00 59.96 354 TYR B C 1
ATOM 5204 O O . TYR B 1 354 ? 7.378 -54.830 21.610 1.00 56.26 354 TYR B O 1
ATOM 5213 N N . GLY B 1 355 ? 6.049 -56.633 21.511 1.00 56.00 355 GLY B N 1
ATOM 5214 C CA . GLY B 1 355 ? 4.823 -55.853 21.599 1.00 59.39 355 GLY B CA 1
ATOM 5215 C C . GLY B 1 355 ? 4.742 -54.845 22.734 1.00 60.22 355 GLY B C 1
ATOM 5216 O O . GLY B 1 355 ? 3.966 -53.906 22.666 1.00 57.90 355 GLY B O 1
ATOM 5217 N N . GLY B 1 356 ? 5.550 -55.032 23.773 1.00 67.73 356 GLY B N 1
ATOM 5218 C CA . GLY B 1 356 ? 5.523 -54.155 24.930 1.00 62.02 356 GLY B CA 1
ATOM 5219 C C . GLY B 1 356 ? 6.110 -52.772 24.695 1.00 64.82 356 GLY B C 1
ATOM 5220 O O . GLY B 1 356 ? 6.106 -51.937 25.611 1.00 77.10 356 GLY B O 1
ATOM 5221 N N . TRP B 1 357 ? 6.627 -52.523 23.489 1.00 49.76 357 TRP B N 1
ATOM 5222 C CA . TRP B 1 357 ? 7.170 -51.202 23.157 1.00 55.47 357 TRP B CA 1
ATOM 5223 C C . TRP B 1 357 ? 6.090 -50.213 22.734 1.00 56.27 357 TRP B C 1
ATOM 5224 O O . TRP B 1 357 ? 6.297 -49.008 22.813 1.00 55.01 357 TRP B O 1
ATOM 5235 N N . TYR B 1 358 ? 4.944 -50.723 22.296 1.00 46.97 358 TYR B N 1
ATOM 5236 C CA . TYR B 1 358 ? 3.872 -49.852 21.859 1.00 60.77 358 TYR B CA 1
ATOM 5237 C C . TYR B 1 358 ? 3.363 -48.975 23.002 1.00 64.11 358 TYR B C 1
ATOM 5238 O O . TYR B 1 358 ? 3.206 -49.448 24.131 1.00 61.69 358 TYR B O 1
ATOM 5247 N N . SER B 1 359 ? 3.162 -47.689 22.707 1.00 61.31 359 SER B N 1
ATOM 5248 C CA . SER B 1 359 ? 2.423 -46.787 23.591 1.00 66.07 359 SER B CA 1
ATOM 5249 C C . SER B 1 359 ? 1.556 -45.810 22.797 1.00 67.38 359 SER B C 1
ATOM 5250 O O . SER B 1 359 ? 2.058 -45.085 21.941 1.00 64.69 359 SER B O 1
ATOM 5253 N N . ALA B 1 360 ? 0.264 -45.767 23.090 1.00 63.05 360 ALA B N 1
ATOM 5254 C CA . ALA B 1 360 ? -0.596 -44.769 22.466 1.00 68.47 360 ALA B CA 1
ATOM 5255 C C . ALA B 1 360 ? -0.049 -43.369 22.757 1.00 68.64 360 ALA B C 1
ATOM 5256 O O . ALA B 1 360 ? -0.097 -42.473 21.902 1.00 64.67 360 ALA B O 1
ATOM 5258 N N . ASP B 1 361 ? 0.497 -43.219 23.962 1.00 53.65 361 ASP B N 1
ATOM 5259 C CA . ASP B 1 361 ? 0.948 -41.947 24.506 1.00 62.89 361 ASP B CA 1
ATOM 5260 C C . ASP B 1 361 ? 2.438 -41.695 24.233 1.00 65.93 361 ASP B C 1
ATOM 5261 O O . ASP B 1 361 ? 3.039 -40.777 24.808 1.00 69.04 361 ASP B O 1
ATOM 5266 N N . GLY B 1 362 ? 2.987 -42.541 23.354 1.00 63.75 362 GLY B N 1
ATOM 5267 C CA . GLY B 1 362 ? 4.367 -42.595 22.859 1.00 66.29 362 GLY B CA 1
ATOM 5268 C C . GLY B 1 362 ? 4.531 -41.483 21.839 1.00 86.66 362 GLY B C 1
ATOM 5269 O O . GLY B 1 362 ? 4.291 -40.327 22.198 1.00 115.24 362 GLY B O 1
ATOM 5270 N N . LYS B 1 363 ? 4.988 -41.761 20.616 1.00 78.32 363 LYS B N 1
ATOM 5271 C CA . LYS B 1 363 ? 5.045 -40.651 19.662 1.00 74.11 363 LYS B CA 1
ATOM 5272 C C . LYS B 1 363 ? 6.252 -39.747 19.833 1.00 64.73 363 LYS B C 1
ATOM 5273 O O . LYS B 1 363 ? 7.222 -39.867 19.086 1.00 67.29 363 LYS B O 1
ATOM 5279 N N . ASN B 1 364 ? 6.115 -38.709 20.634 1.00 52.62 364 ASN B N 1
ATOM 5280 C CA . ASN B 1 364 ? 7.234 -37.802 20.873 1.00 59.00 364 ASN B CA 1
ATOM 5281 C C . ASN B 1 364 ? 8.228 -38.265 21.937 1.00 66.48 364 ASN B C 1
ATOM 5282 O O . ASN B 1 364 ? 8.989 -37.473 22.476 1.00 73.78 364 ASN B O 1
ATOM 5287 N N . ALA B 1 365 ? 8.157 -39.544 22.284 1.00 71.10 365 ALA B N 1
ATOM 5288 C CA . ALA B 1 365 ? 9.087 -40.171 23.226 1.00 67.57 365 ALA B CA 1
ATOM 5289 C C . ALA B 1 365 ? 10.576 -39.895 22.940 1.00 65.94 365 ALA B C 1
ATOM 5290 O O . ALA B 1 365 ? 11.044 -39.941 21.791 1.00 65.79 365 ALA B O 1
ATOM 5292 N N . LYS B 1 366 ? 11.309 -39.612 24.013 1.00 53.99 366 LYS B N 1
ATOM 5293 C CA . LYS B 1 366 ? 12.731 -39.318 23.938 1.00 53.55 366 LYS B CA 1
ATOM 5294 C C . LYS B 1 366 ? 13.366 -39.679 25.266 1.00 50.78 366 LYS B C 1
ATOM 5295 O O . LYS B 1 366 ? 12.681 -39.730 26.289 1.00 46.33 366 LYS B O 1
ATOM 5301 N N . HIS B 1 367 ? 14.678 -39.897 25.250 1.00 49.87 367 HIS B N 1
ATOM 5302 C CA . HIS B 1 367 ? 15.431 -40.127 26.480 1.00 51.48 367 HIS B CA 1
ATOM 5303 C C . HIS B 1 367 ? 16.900 -39.714 26.324 1.00 59.01 367 HIS B C 1
ATOM 5304 O O . HIS B 1 367 ? 17.389 -39.498 25.203 1.00 53.06 367 HIS B O 1
ATOM 5311 N N . TRP B 1 368 ? 17.589 -39.572 27.454 1.00 59.61 368 TRP B N 1
ATOM 5312 C CA . TRP B 1 368 ? 19.031 -39.333 27.439 1.00 55.71 368 TRP B CA 1
ATOM 5313 C C . TRP B 1 368 ? 19.775 -40.078 28.556 1.00 63.79 368 TRP B C 1
ATOM 5314 O O . TRP B 1 368 ? 19.184 -40.495 29.553 1.00 67.82 368 TRP B O 1
ATOM 5325 N N . GLU B 1 369 ? 21.076 -40.257 28.356 1.00 58.58 369 GLU B N 1
ATOM 5326 C CA . GLU B 1 369 ? 21.940 -40.837 29.366 1.00 61.81 369 GLU B CA 1
ATOM 5327 C C . GLU B 1 369 ? 23.236 -40.040 29.403 1.00 58.02 369 GLU B C 1
ATOM 5328 O O . GLU B 1 369 ? 23.802 -39.715 28.362 1.00 60.87 369 GLU B O 1
ATOM 5334 N N . ARG B 1 370 ? 23.694 -39.718 30.606 1.00 59.04 370 ARG B N 1
ATOM 5335 C CA . ARG B 1 370 ? 25.016 -39.133 30.788 1.00 66.80 370 ARG B CA 1
ATOM 5336 C C . ARG B 1 370 ? 25.880 -40.089 31.598 1.00 62.44 370 ARG B C 1
ATOM 5337 O O . ARG B 1 370 ? 25.581 -40.366 32.756 1.00 73.20 370 ARG B O 1
ATOM 5345 N N . ASP B 1 371 ? 26.946 -40.587 30.978 1.00 51.40 371 ASP B N 1
ATOM 5346 C CA . ASP B 1 371 ? 27.838 -41.553 31.617 1.00 57.07 371 ASP B CA 1
ATOM 5347 C C . ASP B 1 371 ? 29.182 -40.959 32.036 1.00 65.40 371 ASP B C 1
ATOM 5348 O O . ASP B 1 371 ? 29.877 -40.352 31.219 1.00 65.99 371 ASP B O 1
ATOM 5353 N N . LEU B 1 372 ? 29.548 -41.147 33.305 1.00 76.71 372 LEU B N 1
ATOM 5354 C CA . LEU B 1 372 ? 30.908 -40.851 33.773 1.00 82.77 372 LEU B CA 1
ATOM 5355 C C . LEU B 1 372 ? 31.660 -42.142 34.104 1.00 74.75 372 LEU B C 1
ATOM 5356 O O . LEU B 1 372 ? 31.171 -42.980 34.859 1.00 69.69 372 LEU B O 1
ATOM 5361 N N . ASP B 1 373 ? 32.848 -42.298 33.531 1.00 79.75 373 ASP B N 1
ATOM 5362 C CA . ASP B 1 373 ? 33.599 -43.536 33.686 1.00 84.20 373 ASP B CA 1
ATOM 5363 C C . ASP B 1 373 ? 35.085 -43.313 33.961 1.00 84.50 373 ASP B C 1
ATOM 5364 O O . ASP B 1 373 ? 35.793 -42.743 33.129 1.00 88.45 373 ASP B O 1
ATOM 5369 N N . LEU B 1 374 ? 35.564 -43.774 35.115 1.00 78.89 374 LEU B N 1
ATOM 5370 C CA . LEU B 1 374 ? 37.012 -43.830 35.343 1.00 83.16 374 LEU B CA 1
ATOM 5371 C C . LEU B 1 374 ? 37.510 -45.162 35.923 1.00 82.61 374 LEU B C 1
ATOM 5372 O O . LEU B 1 374 ? 36.779 -45.879 36.606 1.00 68.47 374 LEU B O 1
ATOM 5377 N N . GLN B 1 375 ? 38.762 -45.489 35.621 1.00 93.45 375 GLN B N 1
ATOM 5378 C CA . GLN B 1 375 ? 39.351 -46.739 36.072 1.00 95.60 375 GLN B CA 1
ATOM 5379 C C . GLN B 1 375 ? 40.850 -46.623 36.293 1.00 88.24 375 GLN B C 1
ATOM 5380 O O . GLN B 1 375 ? 41.556 -45.950 35.537 1.00 80.39 375 GLN B O 1
ATOM 5386 N N . TYR B 1 376 ? 41.329 -47.291 37.336 1.00 83.02 376 TYR B N 1
ATOM 5387 C CA . TYR B 1 376 ? 42.758 -47.382 37.566 1.00 80.57 376 TYR B CA 1
ATOM 5388 C C . TYR B 1 376 ? 43.241 -48.830 37.580 1.00 75.38 376 TYR B C 1
ATOM 5389 O O . TYR B 1 376 ? 42.665 -49.697 38.245 1.00 68.86 376 TYR B O 1
ATOM 5398 N N . VAL B 1 377 ? 44.300 -49.070 36.817 1.00 70.99 377 VAL B N 1
ATOM 5399 C CA . VAL B 1 377 ? 45.017 -50.326 36.855 1.00 71.34 377 VAL B CA 1
ATOM 5400 C C . VAL B 1 377 ? 46.346 -50.080 37.552 1.00 79.40 377 VAL B C 1
ATOM 5401 O O . VAL B 1 377 ? 47.083 -49.164 37.189 1.00 86.18 377 VAL B O 1
ATOM 5405 N N . VAL B 1 378 ? 46.652 -50.890 38.556 1.00 85.97 378 VAL B N 1
ATOM 5406 C CA . VAL B 1 378 ? 47.903 -50.730 39.280 1.00 93.90 378 VAL B CA 1
ATOM 5407 C C . VAL B 1 378 ? 49.089 -51.127 38.386 1.00 99.62 378 VAL B C 1
ATOM 5408 O O . VAL B 1 378 ? 49.123 -52.230 37.835 1.00 95.61 378 VAL B O 1
ATOM 5412 N N . GLN B 1 379 ? 50.049 -50.213 38.242 1.00 101.21 379 GLN B N 1
ATOM 5413 C CA . GLN B 1 379 ? 51.155 -50.370 37.288 1.00 101.44 379 GLN B CA 1
ATOM 5414 C C . GLN B 1 379 ? 52.339 -51.248 37.740 1.00 101.14 379 GLN B C 1
ATOM 5415 O O . GLN B 1 379 ? 53.042 -51.841 36.911 1.00 86.72 379 GLN B O 1
ATOM 5421 N N . GLY B 1 380 ? 52.567 -51.312 39.047 1.00 110.13 380 GLY B N 1
ATOM 5422 C CA . GLY B 1 380 ? 53.679 -52.072 39.591 1.00 115.86 380 GLY B CA 1
ATOM 5423 C C . GLY B 1 380 ? 53.400 -52.565 40.999 1.00 119.43 380 GLY B C 1
ATOM 5424 O O . GLY B 1 380 ? 52.312 -52.360 41.537 1.00 117.27 380 GLY B O 1
ATOM 5425 N N . GLY B 1 381 ? 54.377 -53.232 41.601 1.00 122.80 381 GLY B N 1
ATOM 5426 C CA . GLY B 1 381 ? 54.217 -53.722 42.956 1.00 125.35 381 GLY B CA 1
ATOM 5427 C C . GLY B 1 381 ? 53.422 -55.013 43.039 1.00 128.57 381 GLY B C 1
ATOM 5428 O O . GLY B 1 381 ? 53.171 -55.667 42.022 1.00 121.49 381 GLY B O 1
ATOM 5429 N N . PRO B 1 382 ? 53.015 -55.384 44.263 1.00 132.74 382 PRO B N 1
ATOM 5430 C CA . PRO B 1 382 ? 52.354 -56.662 44.551 1.00 127.41 382 PRO B CA 1
ATOM 5431 C C . PRO B 1 382 ? 50.956 -56.728 43.942 1.00 122.35 382 PRO B C 1
ATOM 5432 O O . PRO B 1 382 ? 50.409 -57.821 43.748 1.00 120.50 382 PRO B O 1
ATOM 5436 N N . ALA B 1 383 ? 50.388 -55.558 43.662 1.00 111.88 383 ALA B N 1
ATOM 5437 C CA . ALA B 1 383 ? 49.053 -55.446 43.086 1.00 99.74 383 ALA B CA 1
ATOM 5438 C C . ALA B 1 383 ? 49.034 -55.263 41.567 1.00 98.08 383 ALA B C 1
ATOM 5439 O O . ALA B 1 383 ? 47.970 -55.014 40.989 1.00 95.39 383 ALA B O 1
ATOM 5441 N N . LYS B 1 384 ? 50.196 -55.365 40.922 1.00 96.99 384 LYS B N 1
ATOM 5442 C CA . LYS B 1 384 ? 50.269 -55.073 39.492 1.00 100.30 384 LYS B CA 1
ATOM 5443 C C . LYS B 1 384 ? 49.161 -55.806 38.737 1.00 97.96 384 LYS B C 1
ATOM 5444 O O . LYS B 1 384 ? 48.976 -57.014 38.893 1.00 95.39 384 LYS B O 1
ATOM 5450 N N . ASP B 1 385 ? 48.431 -55.046 37.926 1.00 95.51 385 ASP B N 1
ATOM 5451 C CA . ASP B 1 385 ? 47.292 -55.545 37.158 1.00 89.25 385 ASP B CA 1
ATOM 5452 C C . ASP B 1 385 ? 45.955 -55.532 37.926 1.00 84.92 385 ASP B C 1
ATOM 5453 O O . ASP B 1 385 ? 44.900 -55.835 37.351 1.00 80.20 385 ASP B O 1
ATOM 5458 N N . LEU B 1 386 ? 45.990 -55.164 39.208 1.00 75.45 386 LEU B N 1
ATOM 5459 C CA . LEU B 1 386 ? 44.750 -54.953 39.953 1.00 75.30 386 LEU B CA 1
ATOM 5460 C C . LEU B 1 386 ? 43.966 -53.780 39.362 1.00 79.15 386 LEU B C 1
ATOM 5461 O O . LEU B 1 386 ? 44.497 -52.678 39.239 1.00 78.75 386 LEU B O 1
ATOM 5466 N N . SER B 1 387 ? 42.701 -54.015 39.019 1.00 80.44 387 SER B N 1
ATOM 5467 C CA . SER B 1 387 ? 41.889 -53.007 38.337 1.00 84.48 387 SER B CA 1
ATOM 5468 C C . SER B 1 387 ? 40.743 -52.481 39.186 1.00 88.33 387 SER B C 1
ATOM 5469 O O . SER B 1 387 ? 40.011 -53.248 39.810 1.00 92.85 387 SER B O 1
ATOM 5472 N N . LEU B 1 388 ? 40.597 -51.161 39.199 1.00 84.24 388 LEU B N 1
ATOM 5473 C CA . LEU B 1 388 ? 39.449 -50.517 39.813 1.00 78.71 388 LEU B CA 1
ATOM 5474 C C . LEU B 1 388 ? 38.706 -49.735 38.738 1.00 69.50 388 LEU B C 1
ATOM 5475 O O . LEU B 1 388 ? 39.320 -48.987 37.982 1.00 67.72 388 LEU B O 1
ATOM 5480 N N . ARG B 1 389 ? 37.396 -49.928 38.644 1.00 65.48 389 ARG B N 1
ATOM 5481 C CA . ARG B 1 389 ? 36.597 -49.186 37.667 1.00 64.54 389 ARG B CA 1
ATOM 5482 C C . ARG B 1 389 ? 35.262 -48.657 38.221 1.00 66.62 389 ARG B C 1
ATOM 5483 O O . ARG B 1 389 ? 34.408 -49.424 38.664 1.00 66.94 389 ARG B O 1
ATOM 5491 N N . LEU B 1 390 ? 35.090 -47.338 38.181 1.00 73.26 390 LEU B N 1
ATOM 5492 C CA . LEU B 1 390 ? 33.889 -46.678 38.709 1.00 65.57 390 LEU B CA 1
ATOM 5493 C C . LEU B 1 390 ? 32.969 -46.218 37.574 1.00 66.00 390 LEU B C 1
ATOM 5494 O O . LEU B 1 390 ? 33.422 -45.555 36.630 1.00 56.95 390 LEU B O 1
ATOM 5499 N N . ARG B 1 391 ? 31.685 -46.571 37.659 1.00 68.26 391 ARG B N 1
ATOM 5500 C CA . ARG B 1 391 ? 30.726 -46.222 36.600 1.00 68.38 391 ARG B CA 1
ATOM 5501 C C . ARG B 1 391 ? 29.436 -45.542 37.099 1.00 66.66 391 ARG B C 1
ATOM 5502 O O . ARG B 1 391 ? 28.614 -46.166 37.772 1.00 69.74 391 ARG B O 1
ATOM 5510 N N . TRP B 1 392 ? 29.258 -44.269 36.755 1.00 66.38 392 TRP B N 1
ATOM 5511 C CA . TRP B 1 392 ? 28.032 -43.545 37.102 1.00 71.40 392 TRP B CA 1
ATOM 5512 C C . TRP B 1 392 ? 27.196 -43.307 35.858 1.00 64.51 392 TRP B C 1
ATOM 5513 O O . TRP B 1 392 ? 27.664 -42.652 34.927 1.00 57.98 392 TRP B O 1
ATOM 5524 N N . ALA B 1 393 ? 25.966 -43.820 35.829 1.00 55.77 393 ALA B N 1
ATOM 5525 C CA . ALA B 1 393 ? 25.048 -43.446 34.748 1.00 54.01 393 ALA B CA 1
ATOM 5526 C C . ALA B 1 393 ? 23.726 -42.799 35.208 1.00 58.52 393 ALA B C 1
ATOM 5527 O O . ALA B 1 393 ? 23.090 -43.229 36.179 1.00 63.43 393 ALA B O 1
ATOM 5529 N N . THR B 1 394 ? 23.346 -41.738 34.502 1.00 63.25 394 THR B N 1
ATOM 5530 C CA . THR B 1 394 ? 22.059 -41.089 34.697 1.00 67.10 394 THR B CA 1
ATOM 5531 C C . THR B 1 394 ? 21.258 -41.211 33.412 1.00 55.57 394 THR B C 1
ATOM 5532 O O . THR B 1 394 ? 21.739 -40.861 32.339 1.00 46.17 394 THR B O 1
ATOM 5536 N N . HIS B 1 395 ? 20.049 -41.744 33.529 1.00 49.92 395 HIS B N 1
ATOM 5537 C CA . HIS B 1 395 ? 19.169 -41.915 32.387 1.00 56.25 395 HIS B CA 1
ATOM 5538 C C . HIS B 1 395 ? 17.759 -41.423 32.697 1.00 56.21 395 HIS B C 1
ATOM 5539 O O . HIS B 1 395 ? 17.165 -41.793 33.718 1.00 55.82 395 HIS B O 1
ATOM 5546 N N . ARG B 1 396 ? 17.238 -40.569 31.817 1.00 55.69 396 ARG B N 1
ATOM 5547 C CA . ARG B 1 396 ? 15.809 -40.278 31.814 1.00 64.90 396 ARG B CA 1
ATOM 5548 C C . ARG B 1 396 ? 15.224 -40.161 30.415 1.00 63.28 396 ARG B C 1
ATOM 5549 O O . ARG B 1 396 ? 15.942 -40.009 29.421 1.00 59.35 396 ARG B O 1
ATOM 5557 N N . GLY B 1 397 ? 13.900 -40.188 30.366 1.00 57.08 397 GLY B N 1
ATOM 5558 C CA . GLY B 1 397 ? 13.190 -40.107 29.116 1.00 56.06 397 GLY B CA 1
ATOM 5559 C C . GLY B 1 397 ? 11.924 -39.294 29.280 1.00 68.35 397 GLY B C 1
ATOM 5560 O O . GLY B 1 397 ? 11.415 -39.059 30.392 1.00 60.79 397 GLY B O 1
ATOM 5561 N N . THR B 1 398 ? 11.421 -38.844 28.138 1.00 67.03 398 THR B N 1
ATOM 5562 C CA . THR B 1 398 ? 10.309 -37.919 28.103 1.00 70.15 398 THR B CA 1
ATOM 5563 C C . THR B 1 398 ? 9.359 -38.380 27.010 1.00 63.72 398 THR B C 1
ATOM 5564 O O . THR B 1 398 ? 9.634 -39.376 26.330 1.00 65.77 398 THR B O 1
ATOM 5568 N N . GLY B 1 399 ? 8.249 -37.672 26.838 1.00 61.18 399 GLY B N 1
ATOM 5569 C CA . GLY B 1 399 ? 7.264 -38.043 25.837 1.00 65.56 399 GLY B CA 1
ATOM 5570 C C . GLY B 1 399 ? 6.704 -39.434 26.080 1.00 67.86 399 GLY B C 1
ATOM 5571 O O . GLY B 1 399 ? 6.250 -40.114 25.161 1.00 63.43 399 GLY B O 1
ATOM 5572 N N . GLY B 1 400 ? 6.744 -39.867 27.332 1.00 66.23 400 GLY B N 1
ATOM 5573 C CA . GLY B 1 400 ? 6.241 -41.177 27.681 1.00 65.24 400 GLY B CA 1
ATOM 5574 C C . GLY B 1 400 ? 7.219 -42.312 27.437 1.00 64.96 400 GLY B C 1
ATOM 5575 O O . GLY B 1 400 ? 6.816 -43.473 27.484 1.00 72.52 400 GLY B O 1
ATOM 5576 N N . TYR B 1 401 ? 8.491 -41.991 27.189 1.00 57.05 401 TYR B N 1
ATOM 5577 C CA . TYR B 1 401 ? 9.531 -43.013 27.093 1.00 56.14 401 TYR B CA 1
ATOM 5578 C C . TYR B 1 401 ? 9.482 -43.906 28.328 1.00 67.05 401 TYR B C 1
ATOM 5579 O O . TYR B 1 401 ? 9.880 -45.074 28.302 1.00 62.56 401 TYR B O 1
ATOM 5588 N N . SER B 1 402 ? 8.986 -43.323 29.411 1.00 74.39 402 SER B N 1
ATOM 5589 C CA . SER B 1 402 ? 8.987 -43.948 30.715 1.00 73.88 402 SER B CA 1
ATOM 5590 C C . SER B 1 402 ? 7.979 -45.083 30.838 1.00 78.53 402 SER B C 1
ATOM 5591 O O . SER B 1 402 ? 7.920 -45.769 31.862 1.00 85.75 402 SER B O 1
ATOM 5594 N N . ALA B 1 403 ? 7.189 -45.286 29.791 1.00 71.55 403 ALA B N 1
ATOM 5595 C CA . ALA B 1 403 ? 6.314 -46.455 29.724 1.00 66.67 403 ALA B CA 1
ATOM 5596 C C . ALA B 1 403 ? 7.066 -47.641 29.122 1.00 73.92 403 ALA B C 1
ATOM 5597 O O . ALA B 1 403 ? 6.593 -48.777 29.142 1.00 84.18 403 ALA B O 1
ATOM 5599 N N . VAL B 1 404 ? 8.247 -47.363 28.594 1.00 67.36 404 VAL B N 1
ATOM 5600 C CA . VAL B 1 404 ? 9.057 -48.351 27.905 1.00 59.81 404 VAL B CA 1
ATOM 5601 C C . VAL B 1 404 ? 10.304 -48.676 28.733 1.00 72.56 404 VAL B C 1
ATOM 5602 O O . VAL B 1 404 ? 10.613 -49.839 28.998 1.00 73.23 404 VAL B O 1
ATOM 5606 N N . ASP B 1 405 ? 11.076 -47.658 29.071 1.00 74.06 405 ASP B N 1
ATOM 5607 C CA . ASP B 1 405 ? 12.189 -47.879 29.970 1.00 70.27 405 ASP B CA 1
ATOM 5608 C C . ASP B 1 405 ? 12.036 -46.964 31.175 1.00 71.87 405 ASP B C 1
ATOM 5609 O O . ASP B 1 405 ? 11.049 -46.245 31.273 1.00 69.96 405 ASP B O 1
ATOM 5614 N N . ASN B 1 406 ? 13.006 -46.990 32.085 1.00 70.16 406 ASN B N 1
ATOM 5615 C CA . ASN B 1 406 ? 12.880 -46.266 33.347 1.00 68.32 406 ASN B CA 1
ATOM 5616 C C . ASN B 1 406 ? 13.875 -45.135 33.527 1.00 67.08 406 ASN B C 1
ATOM 5617 O O . ASN B 1 406 ? 14.956 -45.141 32.939 1.00 72.76 406 ASN B O 1
ATOM 5622 N N . ASP B 1 407 ? 13.497 -44.158 34.343 1.00 64.74 407 ASP B N 1
ATOM 5623 C CA . ASP B 1 407 ? 14.434 -43.137 34.796 1.00 65.42 407 ASP B CA 1
ATOM 5624 C C . ASP B 1 407 ? 15.253 -43.762 35.929 1.00 69.81 407 ASP B C 1
ATOM 5625 O O . ASP B 1 407 ? 14.699 -44.247 36.924 1.00 75.85 407 ASP B O 1
ATOM 5630 N N . ILE B 1 408 ? 16.569 -43.782 35.782 1.00 60.01 408 ILE B N 1
ATOM 5631 C CA . ILE B 1 408 ? 17.394 -44.330 36.841 1.00 67.85 408 ILE B CA 1
ATOM 5632 C C . ILE B 1 408 ? 18.707 -43.587 37.051 1.00 82.16 408 ILE B C 1
ATOM 5633 O O . ILE B 1 408 ? 19.143 -42.780 36.222 1.00 80.37 408 ILE B O 1
ATOM 5638 N N . ASP B 1 409 ? 19.322 -43.872 38.192 1.00 90.05 409 ASP B N 1
ATOM 5639 C CA . ASP B 1 409 ? 20.671 -43.433 38.483 1.00 85.80 409 ASP B CA 1
ATOM 5640 C C . ASP B 1 409 ? 21.430 -44.623 38.994 1.00 84.26 409 ASP B C 1
ATOM 5641 O O . ASP B 1 409 ? 21.086 -45.177 40.034 1.00 90.44 409 ASP B O 1
ATOM 5646 N N . GLU B 1 410 ? 22.464 -45.017 38.265 1.00 82.98 410 GLU B N 1
ATOM 5647 C CA . GLU B 1 410 ? 23.161 -46.262 38.561 1.00 72.86 410 GLU B CA 1
ATOM 5648 C C . GLU B 1 410 ? 24.624 -46.045 38.915 1.00 69.70 410 GLU B C 1
ATOM 5649 O O . GLU B 1 410 ? 25.329 -45.256 38.272 1.00 59.72 410 GLU B O 1
ATOM 5655 N N . TYR B 1 411 ? 25.067 -46.751 39.950 1.00 69.71 411 TYR B N 1
ATOM 5656 C CA . TYR B 1 411 ? 26.460 -46.717 40.351 1.00 71.67 411 TYR B CA 1
ATOM 5657 C C . TYR B 1 411 ? 27.012 -48.130 40.335 1.00 66.73 411 TYR B C 1
ATOM 5658 O O . TYR B 1 411 ? 26.445 -49.008 40.960 1.00 73.25 411 TYR B O 1
ATOM 5667 N N . ARG B 1 412 ? 28.114 -48.348 39.622 1.00 63.44 412 ARG B N 1
ATOM 5668 C CA . ARG B 1 412 ? 28.769 -49.659 39.594 1.00 59.19 412 ARG B CA 1
ATOM 5669 C C . ARG B 1 412 ? 30.248 -49.544 39.887 1.00 62.37 412 ARG B C 1
ATOM 5670 O O . ARG B 1 412 ? 30.965 -48.836 39.185 1.00 77.26 412 ARG B O 1
ATOM 5678 N N . VAL B 1 413 ? 30.710 -50.244 40.915 1.00 61.37 413 VAL B N 1
ATOM 5679 C CA . VAL B 1 413 ? 32.144 -50.389 41.142 1.00 69.12 413 VAL B CA 1
ATOM 5680 C C . VAL B 1 413 ? 32.573 -51.816 40.795 1.00 71.07 413 VAL B C 1
ATOM 5681 O O . VAL B 1 413 ? 31.897 -52.791 41.146 1.00 66.10 413 VAL B O 1
ATOM 5685 N N . ILE B 1 414 ? 33.681 -51.927 40.069 1.00 74.81 414 ILE B N 1
ATOM 5686 C CA . ILE B 1 414 ? 34.225 -53.220 39.681 1.00 63.87 414 ILE B CA 1
ATOM 5687 C C . ILE B 1 414 ? 35.705 -53.320 40.008 1.00 65.40 414 ILE B C 1
ATOM 5688 O O . ILE B 1 414 ? 36.523 -52.638 39.381 1.00 68.54 414 ILE B O 1
ATOM 5693 N N . VAL B 1 415 ? 36.048 -54.189 40.960 1.00 60.26 415 VAL B N 1
ATOM 5694 C CA . VAL B 1 415 ? 37.446 -54.498 41.262 1.00 64.70 415 VAL B CA 1
ATOM 5695 C C . VAL B 1 415 ? 37.885 -55.819 40.610 1.00 64.63 415 VAL B C 1
ATOM 5696 O O . VAL B 1 415 ? 37.293 -56.863 40.868 1.00 63.66 415 VAL B O 1
ATOM 5700 N N . ASP B 1 416 ? 38.910 -55.773 39.761 1.00 66.21 416 ASP B N 1
ATOM 5701 C CA . ASP B 1 416 ? 39.392 -56.985 39.091 1.00 73.76 416 ASP B CA 1
ATOM 5702 C C . ASP B 1 416 ? 40.831 -57.340 39.461 1.00 74.92 416 ASP B C 1
ATOM 5703 O O . ASP B 1 416 ? 41.734 -56.511 39.329 1.00 76.98 416 ASP B O 1
ATOM 5708 N N . TYR B 1 417 ? 41.043 -58.550 39.971 1.00 70.34 417 TYR B N 1
ATOM 5709 C CA . TYR B 1 417 ? 42.412 -59.050 40.138 1.00 70.68 417 TYR B CA 1
ATOM 5710 C C . TYR B 1 417 ? 42.677 -60.331 39.370 1.00 73.40 417 TYR B C 1
ATOM 5711 O O . TYR B 1 417 ? 42.160 -61.385 39.724 1.00 72.85 417 TYR B O 1
ATOM 5720 N N . PRO B 1 418 ? 43.478 -60.234 38.304 1.00 82.56 418 PRO B N 1
ATOM 5721 C CA . PRO B 1 418 ? 44.050 -61.384 37.601 1.00 82.92 418 PRO B CA 1
ATOM 5722 C C . PRO B 1 418 ? 45.230 -62.021 38.345 1.00 80.90 418 PRO B C 1
ATOM 5723 O O . PRO B 1 418 ? 46.056 -61.315 38.919 1.00 84.13 418 PRO B O 1
ATOM 5727 N N . ILE B 1 419 ? 45.307 -63.347 38.322 1.00 83.50 419 ILE B N 1
ATOM 5728 C CA . ILE B 1 419 ? 46.517 -64.052 38.744 1.00 88.51 419 ILE B CA 1
ATOM 5729 C C . ILE B 1 419 ? 47.020 -64.948 37.616 1.00 87.88 419 ILE B C 1
ATOM 5730 O O . ILE B 1 419 ? 46.250 -65.720 37.038 1.00 77.15 419 ILE B O 1
ATOM 5735 N N . ASP B 1 420 ? 48.316 -64.884 37.328 1.00 96.18 420 ASP B N 1
ATOM 5736 C CA . ASP B 1 420 ? 48.894 -65.849 36.407 1.00 95.72 420 ASP B CA 1
ATOM 5737 C C . ASP B 1 420 ? 49.527 -66.927 37.267 1.00 98.32 420 ASP B C 1
ATOM 5738 O O . ASP B 1 420 ? 50.581 -66.733 37.880 1.00 105.21 420 ASP B O 1
ATOM 5743 N N . VAL B 1 421 ? 48.861 -68.073 37.306 1.00 98.25 421 VAL B N 1
ATOM 5744 C CA . VAL B 1 421 ? 49.408 -69.268 37.918 1.00 101.43 421 VAL B CA 1
ATOM 5745 C C . VAL B 1 421 ? 49.808 -70.165 36.759 1.00 102.21 421 VAL B C 1
ATOM 5746 O O . VAL B 1 421 ? 48.951 -70.633 36.006 1.00 106.11 421 VAL B O 1
ATOM 5750 N N . PHE B 1 422 ? 51.110 -70.379 36.599 1.00 93.58 422 PHE B N 1
ATOM 5751 C CA . PHE B 1 422 ? 51.649 -71.021 35.394 1.00 86.50 422 PHE B CA 1
ATOM 5752 C C . PHE B 1 422 ? 50.777 -70.783 34.149 1.00 85.86 422 PHE B C 1
ATOM 5753 O O . PHE B 1 422 ? 51.255 -70.316 33.110 1.00 83.30 422 PHE B O 1
ATOM 5761 N N . LYS C 1 6 ? -24.292 -3.860 16.565 1.00 50.28 6 LYS C N 1
ATOM 5762 C CA . LYS C 1 6 ? -25.299 -2.978 17.135 1.00 62.86 6 LYS C CA 1
ATOM 5763 C C . LYS C 1 6 ? -25.333 -1.600 16.474 1.00 77.96 6 LYS C C 1
ATOM 5764 O O . LYS C 1 6 ? -26.095 -1.366 15.538 1.00 85.63 6 LYS C O 1
ATOM 5765 N N . GLU C 1 7 ? -24.482 -0.690 16.949 1.00 103.52 7 GLU C N 1
ATOM 5766 C CA . GLU C 1 7 ? -24.421 0.691 16.457 1.00 81.66 7 GLU C CA 1
ATOM 5767 C C . GLU C 1 7 ? -23.638 0.799 15.146 1.00 75.49 7 GLU C C 1
ATOM 5768 O O . GLU C 1 7 ? -24.202 1.061 14.093 1.00 83.21 7 GLU C O 1
ATOM 5774 N N . GLY C 1 8 ? -22.330 0.601 15.219 1.00 61.07 8 GLY C N 1
ATOM 5775 C CA . GLY C 1 8 ? -21.493 0.621 14.037 1.00 37.78 8 GLY C CA 1
ATOM 5776 C C . GLY C 1 8 ? -20.035 0.764 14.402 1.00 41.51 8 GLY C C 1
ATOM 5777 O O . GLY C 1 8 ? -19.704 1.053 15.554 1.00 40.80 8 GLY C O 1
ATOM 5778 N N . PHE C 1 9 ? -19.151 0.585 13.429 1.00 34.50 9 PHE C N 1
ATOM 5779 C CA . PHE C 1 9 ? -17.733 0.749 13.715 1.00 44.05 9 PHE C CA 1
ATOM 5780 C C . PHE C 1 9 ? -17.412 2.048 14.499 1.00 58.42 9 PHE C C 1
ATOM 5781 O O . PHE C 1 9 ? -16.785 1.965 15.566 1.00 54.11 9 PHE C O 1
ATOM 5789 N N . ILE C 1 10 ? -17.875 3.217 14.021 1.00 45.42 10 ILE C N 1
ATOM 5790 C CA . ILE C 1 10 ? -17.735 4.455 14.795 1.00 49.84 10 ILE C CA 1
ATOM 5791 C C . ILE C 1 10 ? -18.697 4.454 15.988 1.00 45.95 10 ILE C C 1
ATOM 5792 O O . ILE C 1 10 ? -18.288 4.542 17.147 1.00 38.19 10 ILE C O 1
ATOM 5797 N N . GLU C 1 11 ? -19.985 4.402 15.695 1.00 49.06 11 GLU C N 1
ATOM 5798 C CA . GLU C 1 11 ? -21.000 4.522 16.734 1.00 47.48 11 GLU C CA 1
ATOM 5799 C C . GLU C 1 11 ? -20.749 3.556 17.891 1.00 51.72 11 GLU C C 1
ATOM 5800 O O . GLU C 1 11 ? -20.981 3.902 19.053 1.00 45.77 11 GLU C O 1
ATOM 5806 N N . GLY C 1 12 ? -20.269 2.350 17.560 1.00 48.86 12 GLY C N 1
ATOM 5807 C CA . GLY C 1 12 ? -20.019 1.297 18.535 1.00 42.16 12 GLY C CA 1
ATOM 5808 C C . GLY C 1 12 ? -18.806 1.467 19.436 1.00 46.92 12 GLY C C 1
ATOM 5809 O O . GLY C 1 12 ? -18.700 0.829 20.478 1.00 47.64 12 GLY C O 1
ATOM 5810 N N . SER C 1 13 ? -17.899 2.355 19.051 1.00 54.02 13 SER C N 1
ATOM 5811 C CA . SER C 1 13 ? -16.604 2.478 19.709 1.00 48.31 13 SER C CA 1
ATOM 5812 C C . SER C 1 13 ? -16.617 2.921 21.167 1.00 41.47 13 SER C C 1
ATOM 5813 O O . SER C 1 13 ? -17.552 3.553 21.643 1.00 51.81 13 SER C O 1
ATOM 5816 N N . SER C 1 14 ? -15.557 2.559 21.877 1.00 45.18 14 SER C N 1
ATOM 5817 C CA . SER C 1 14 ? -15.372 2.968 23.263 1.00 49.79 14 SER C CA 1
ATOM 5818 C C . SER C 1 14 ? -13.881 3.001 23.562 1.00 51.05 14 SER C C 1
ATOM 5819 O O . SER C 1 14 ? -13.094 2.325 22.896 1.00 44.71 14 SER C O 1
ATOM 5822 N N . LEU C 1 15 ? -13.489 3.826 24.527 1.00 51.68 15 LEU C N 1
ATOM 5823 C CA . LEU C 1 15 ? -12.095 3.888 24.948 1.00 51.69 15 LEU C CA 1
ATOM 5824 C C . LEU C 1 15 ? -12.040 4.094 26.457 1.00 53.06 15 LEU C C 1
ATOM 5825 O O . LEU C 1 15 ? -12.716 4.972 26.999 1.00 58.54 15 LEU C O 1
ATOM 5830 N N . GLN C 1 16 ? -11.252 3.275 27.143 1.00 49.96 16 GLN C N 1
ATOM 5831 C CA . GLN C 1 16 ? -11.128 3.423 28.585 1.00 49.15 16 GLN C CA 1
ATOM 5832 C C . GLN C 1 16 ? -9.677 3.633 28.928 1.00 47.44 16 GLN C C 1
ATOM 5833 O O . GLN C 1 16 ? -8.776 3.226 28.187 1.00 49.31 16 GLN C O 1
ATOM 5839 N N . LEU C 1 17 ? -9.480 4.300 30.056 1.00 42.73 17 LEU C N 1
ATOM 5840 C CA . LEU C 1 17 ? -8.174 4.711 30.518 1.00 54.46 17 LEU C CA 1
ATOM 5841 C C . LEU C 1 17 ? -8.060 4.224 31.943 1.00 61.99 17 LEU C C 1
ATOM 5842 O O . LEU C 1 17 ? -8.864 4.605 32.800 1.00 66.32 17 LEU C O 1
ATOM 5847 N N . LEU C 1 18 ? -7.093 3.351 32.199 1.00 62.11 18 LEU C N 1
ATOM 5848 C CA . LEU C 1 18 ? -6.872 2.884 33.559 1.00 59.00 18 LEU C CA 1
ATOM 5849 C C . LEU C 1 18 ? -5.623 3.530 34.149 1.00 62.07 18 LEU C C 1
ATOM 5850 O O . LEU C 1 18 ? -4.520 3.418 33.610 1.00 60.07 18 LEU C O 1
ATOM 5855 N N . THR C 1 19 ? -5.822 4.232 35.255 1.00 68.54 19 THR C N 1
ATOM 5856 C CA . THR C 1 19 ? -4.747 4.930 35.940 1.00 68.35 19 THR C CA 1
ATOM 5857 C C . THR C 1 19 ? -4.372 4.125 37.171 1.00 73.10 19 THR C C 1
ATOM 5858 O O . THR C 1 19 ? -5.246 3.735 37.950 1.00 77.38 19 THR C O 1
ATOM 5862 N N . ARG C 1 20 ? -3.081 3.853 37.336 1.00 74.08 20 ARG C N 1
ATOM 5863 C CA . ARG C 1 20 ? -2.630 2.958 38.404 1.00 77.00 20 ARG C CA 1
ATOM 5864 C C . ARG C 1 20 ? -1.421 3.477 39.191 1.00 73.51 20 ARG C C 1
ATOM 5865 O O . ARG C 1 20 ? -0.429 3.929 38.610 1.00 70.45 20 ARG C O 1
ATOM 5873 N N . ASN C 1 21 ? -1.519 3.412 40.519 1.00 75.13 21 ASN C N 1
ATOM 5874 C CA . ASN C 1 21 ? -0.374 3.697 41.383 1.00 78.64 21 ASN C CA 1
ATOM 5875 C C . ASN C 1 21 ? 0.038 2.479 42.189 1.00 77.23 21 ASN C C 1
ATOM 5876 O O . ASN C 1 21 ? -0.767 1.906 42.919 1.00 82.04 21 ASN C O 1
ATOM 5881 N N . TYR C 1 22 ? 1.295 2.082 42.050 1.00 73.31 22 TYR C N 1
ATOM 5882 C CA . TYR C 1 22 ? 1.755 0.830 42.642 1.00 75.70 22 TYR C CA 1
ATOM 5883 C C . TYR C 1 22 ? 2.897 1.062 43.629 1.00 70.71 22 TYR C C 1
ATOM 5884 O O . TYR C 1 22 ? 3.967 1.564 43.261 1.00 69.11 22 TYR C O 1
ATOM 5893 N N . TYR C 1 23 ? 2.665 0.713 44.887 1.00 66.16 23 TYR C N 1
ATOM 5894 C CA . TYR C 1 23 ? 3.741 0.720 45.862 1.00 73.65 23 TYR C CA 1
ATOM 5895 C C . TYR C 1 23 ? 3.952 -0.659 46.467 1.00 81.14 23 TYR C C 1
ATOM 5896 O O . TYR C 1 23 ? 3.020 -1.260 47.000 1.00 83.20 23 TYR C O 1
ATOM 5905 N N . PHE C 1 24 ? 5.192 -1.132 46.391 1.00 87.66 24 PHE C N 1
ATOM 5906 C CA . PHE C 1 24 ? 5.553 -2.500 46.746 1.00 91.74 24 PHE C CA 1
ATOM 5907 C C . PHE C 1 24 ? 6.764 -2.518 47.695 1.00 92.75 24 PHE C C 1
ATOM 5908 O O . PHE C 1 24 ? 7.875 -2.162 47.301 1.00 93.95 24 PHE C O 1
ATOM 5916 N N . ASN C 1 25 ? 6.549 -2.942 48.938 1.00 95.36 25 ASN C N 1
ATOM 5917 C CA . ASN C 1 25 ? 7.615 -2.995 49.946 1.00 100.17 25 ASN C CA 1
ATOM 5918 C C . ASN C 1 25 ? 7.927 -4.425 50.424 1.00 103.23 25 ASN C C 1
ATOM 5919 O O . ASN C 1 25 ? 7.021 -5.177 50.796 1.00 99.14 25 ASN C O 1
ATOM 5924 N N . HIS C 1 26 ? 9.215 -4.776 50.424 1.00 112.88 26 HIS C N 1
ATOM 5925 C CA . HIS C 1 26 ? 9.691 -6.130 50.740 1.00 113.07 26 HIS C CA 1
ATOM 5926 C C . HIS C 1 26 ? 10.653 -6.175 51.929 1.00 123.64 26 HIS C C 1
ATOM 5927 O O . HIS C 1 26 ? 11.740 -5.599 51.875 1.00 128.75 26 HIS C O 1
ATOM 5934 N N . ASP C 1 27 ? 10.262 -6.873 52.991 1.00 129.30 27 ASP C N 1
ATOM 5935 C CA . ASP C 1 27 ? 11.178 -7.166 54.095 1.00 131.54 27 ASP C CA 1
ATOM 5936 C C . ASP C 1 27 ? 11.729 -8.588 53.959 1.00 130.03 27 ASP C C 1
ATOM 5937 O O . ASP C 1 27 ? 10.974 -9.558 54.021 1.00 131.27 27 ASP C O 1
ATOM 5942 N N . ARG C 1 28 ? 13.040 -8.709 53.767 1.00 126.67 28 ARG C N 1
ATOM 5943 C CA . ARG C 1 28 ? 13.685 -10.017 53.659 1.00 117.89 28 ARG C CA 1
ATOM 5944 C C . ARG C 1 28 ? 14.588 -10.291 54.862 1.00 111.56 28 ARG C C 1
ATOM 5945 O O . ARG C 1 28 ? 14.114 -10.438 55.991 1.00 109.37 28 ARG C O 1
ATOM 5946 N N . SER C 1 36 ? 14.005 -3.951 49.837 1.00 113.68 36 SER C N 1
ATOM 5947 C CA . SER C 1 36 ? 13.798 -3.357 48.520 1.00 114.88 36 SER C CA 1
ATOM 5948 C C . SER C 1 36 ? 12.388 -2.781 48.349 1.00 112.51 36 SER C C 1
ATOM 5949 O O . SER C 1 36 ? 11.417 -3.527 48.218 1.00 114.03 36 SER C O 1
ATOM 5950 N N . LYS C 1 37 ? 12.287 -1.452 48.335 1.00 106.68 37 LYS C N 1
ATOM 5951 C CA . LYS C 1 37 ? 11.003 -0.759 48.181 1.00 97.69 37 LYS C CA 1
ATOM 5952 C C . LYS C 1 37 ? 10.814 -0.181 46.766 1.00 96.89 37 LYS C C 1
ATOM 5953 O O . LYS C 1 37 ? 11.652 0.590 46.300 1.00 99.17 37 LYS C O 1
ATOM 5955 N N . GLU C 1 38 ? 9.723 -0.545 46.084 1.00 89.36 38 GLU C N 1
ATOM 5956 C CA . GLU C 1 38 ? 9.450 -0.003 44.739 1.00 84.51 38 GLU C CA 1
ATOM 5957 C C . GLU C 1 38 ? 8.120 0.769 44.608 1.00 84.36 38 GLU C C 1
ATOM 5958 O O . GLU C 1 38 ? 7.109 0.404 45.215 1.00 77.81 38 GLU C O 1
ATOM 5960 N N . TRP C 1 39 ? 8.141 1.840 43.813 1.00 86.36 39 TRP C N 1
ATOM 5961 C CA . TRP C 1 39 ? 6.978 2.711 43.612 1.00 86.23 39 TRP C CA 1
ATOM 5962 C C . TRP C 1 39 ? 6.843 3.086 42.129 1.00 83.86 39 TRP C C 1
ATOM 5963 O O . TRP C 1 39 ? 7.779 3.633 41.544 1.00 81.16 39 TRP C O 1
ATOM 5974 N N . ALA C 1 40 ? 5.696 2.798 41.511 1.00 80.64 40 ALA C N 1
ATOM 5975 C CA . ALA C 1 40 ? 5.550 3.072 40.073 1.00 75.19 40 ALA C CA 1
ATOM 5976 C C . ALA C 1 40 ? 4.165 3.518 39.584 1.00 77.76 40 ALA C C 1
ATOM 5977 O O . ALA C 1 40 ? 3.134 3.066 40.078 1.00 73.74 40 ALA C O 1
ATOM 5979 N N . GLN C 1 41 ? 4.175 4.417 38.600 1.00 85.42 41 GLN C N 1
ATOM 5980 C CA . GLN C 1 41 ? 2.964 4.913 37.946 1.00 76.57 41 GLN C CA 1
ATOM 5981 C C . GLN C 1 41 ? 2.734 4.145 36.654 1.00 72.12 41 GLN C C 1
ATOM 5982 O O . GLN C 1 41 ? 3.679 3.812 35.938 1.00 71.94 41 GLN C O 1
ATOM 5985 N N . GLY C 1 42 ? 1.478 3.877 36.338 1.00 65.55 42 GLY C N 1
ATOM 5986 C CA . GLY C 1 42 ? 1.185 3.224 35.084 1.00 63.71 42 GLY C CA 1
ATOM 5987 C C . GLY C 1 42 ? -0.179 3.622 34.576 1.00 70.32 42 GLY C C 1
ATOM 5988 O O . GLY C 1 42 ? -1.057 4.022 35.341 1.00 76.14 42 GLY C O 1
ATOM 5989 N N . PHE C 1 43 ? -0.364 3.519 33.270 1.00 69.47 43 PHE C N 1
ATOM 5990 C CA . PHE C 1 43 ? -1.680 3.731 32.704 1.00 71.97 43 PHE C CA 1
ATOM 5991 C C . PHE C 1 43 ? -1.883 2.806 31.494 1.00 63.02 43 PHE C C 1
ATOM 5992 O O . PHE C 1 43 ? -0.926 2.398 30.827 1.00 60.47 43 PHE C O 1
ATOM 6000 N N . ILE C 1 44 ? -3.132 2.452 31.229 1.00 57.55 44 ILE C N 1
ATOM 6001 C CA . ILE C 1 44 ? -3.429 1.510 30.161 1.00 56.80 44 ILE C CA 1
ATOM 6002 C C . ILE C 1 44 ? -4.627 1.964 29.348 1.00 54.48 44 ILE C C 1
ATOM 6003 O O . ILE C 1 44 ? -5.716 2.187 29.881 1.00 58.49 44 ILE C O 1
ATOM 6008 N N . ALA C 1 45 ? -4.416 2.099 28.047 1.00 58.44 45 ALA C N 1
ATOM 6009 C CA . ALA C 1 45 ? -5.447 2.647 27.173 1.00 60.11 45 ALA C CA 1
ATOM 6010 C C . ALA C 1 45 ? -6.036 1.574 26.264 1.00 54.32 45 ALA C C 1
ATOM 6011 O O . ALA C 1 45 ? -5.341 0.989 25.433 1.00 55.84 45 ALA C O 1
ATOM 6013 N N . THR C 1 46 ? -7.325 1.320 26.433 1.00 50.15 46 THR C N 1
ATOM 6014 C CA . THR C 1 46 ? -7.998 0.309 25.634 1.00 54.85 46 THR C CA 1
ATOM 6015 C C . THR C 1 46 ? -9.066 0.918 24.748 1.00 48.82 46 THR C C 1
ATOM 6016 O O . THR C 1 46 ? -10.052 1.478 25.235 1.00 49.17 46 THR C O 1
ATOM 6020 N N . PHE C 1 47 ? -8.872 0.791 23.443 1.00 45.26 47 PHE C N 1
ATOM 6021 C CA . PHE C 1 47 ? -9.908 1.163 22.492 1.00 49.58 47 PHE C CA 1
ATOM 6022 C C . PHE C 1 47 ? -10.520 -0.068 21.832 1.00 58.49 47 PHE C C 1
ATOM 6023 O O . PHE C 1 47 ? -9.811 -0.980 21.395 1.00 67.74 47 PHE C O 1
ATOM 6031 N N . GLN C 1 48 ? -11.846 -0.085 21.772 1.00 57.64 48 GLN C N 1
ATOM 6032 C CA . GLN C 1 48 ? -12.577 -1.116 21.050 1.00 52.63 48 GLN C CA 1
ATOM 6033 C C . GLN C 1 48 ? -13.565 -0.472 20.101 1.00 53.62 48 GLN C C 1
ATOM 6034 O O . GLN C 1 48 ? -14.454 0.264 20.531 1.00 50.78 48 GLN C O 1
ATOM 6040 N N . SER C 1 49 ? -13.436 -0.768 18.814 1.00 45.12 49 SER C N 1
ATOM 6041 C CA . SER C 1 49 ? -14.386 -0.263 17.842 1.00 40.34 49 SER C CA 1
ATOM 6042 C C . SER C 1 49 ? -15.741 -0.945 17.962 1.00 41.51 49 SER C C 1
ATOM 6043 O O . SER C 1 49 ? -15.934 -1.815 18.783 1.00 56.03 49 SER C O 1
ATOM 6046 N N . GLY C 1 50 ? -16.685 -0.533 17.131 1.00 47.32 50 GLY C N 1
ATOM 6047 C CA . GLY C 1 50 ? -17.933 -1.252 16.965 1.00 36.00 50 GLY C CA 1
ATOM 6048 C C . GLY C 1 50 ? -17.821 -2.057 15.685 1.00 37.16 50 GLY C C 1
ATOM 6049 O O . GLY C 1 50 ? -16.734 -2.327 15.171 1.00 30.88 50 GLY C O 1
ATOM 6050 N N . TYR C 1 51 ? -18.943 -2.440 15.123 1.00 40.79 51 TYR C N 1
ATOM 6051 C CA . TYR C 1 51 ? -18.825 -3.393 14.044 1.00 41.71 51 TYR C CA 1
ATOM 6052 C C . TYR C 1 51 ? -19.485 -2.909 12.800 1.00 43.08 51 TYR C C 1
ATOM 6053 O O . TYR C 1 51 ? -20.639 -2.463 12.847 1.00 44.72 51 TYR C O 1
ATOM 6062 N N . THR C 1 52 ? -18.764 -3.016 11.687 1.00 36.17 52 THR C N 1
ATOM 6063 C CA . THR C 1 52 ? -19.363 -2.796 10.359 1.00 41.24 52 THR C CA 1
ATOM 6064 C C . THR C 1 52 ? -20.649 -3.630 10.155 1.00 46.95 52 THR C C 1
ATOM 6065 O O . THR C 1 52 ? -20.681 -4.837 10.418 1.00 43.76 52 THR C O 1
ATOM 6069 N N . PRO C 1 53 ? -21.727 -2.994 9.681 1.00 51.76 53 PRO C N 1
ATOM 6070 C CA . PRO C 1 53 ? -22.997 -3.729 9.647 1.00 53.06 53 PRO C CA 1
ATOM 6071 C C . PRO C 1 53 ? -22.948 -4.911 8.696 1.00 52.28 53 PRO C C 1
ATOM 6072 O O . PRO C 1 53 ? -22.046 -5.000 7.865 1.00 41.58 53 PRO C O 1
ATOM 6076 N N . GLY C 1 54 ? -23.939 -5.791 8.824 1.00 55.96 54 GLY C N 1
ATOM 6077 C CA . GLY C 1 54 ? -24.058 -6.975 7.995 1.00 40.89 54 GLY C CA 1
ATOM 6078 C C . GLY C 1 54 ? -23.777 -8.258 8.739 1.00 49.13 54 GLY C C 1
ATOM 6079 O O . GLY C 1 54 ? -23.409 -8.227 9.910 1.00 44.08 54 GLY C O 1
ATOM 6080 N N . VAL C 1 55 ? -23.947 -9.383 8.042 1.00 56.12 55 VAL C N 1
ATOM 6081 C CA . VAL C 1 55 ? -23.842 -10.720 8.634 1.00 45.14 55 VAL C CA 1
ATOM 6082 C C . VAL C 1 55 ? -22.475 -10.974 9.242 1.00 42.04 55 VAL C C 1
ATOM 6083 O O . VAL C 1 55 ? -22.372 -11.416 10.384 1.00 47.57 55 VAL C O 1
ATOM 6087 N N . VAL C 1 56 ? -21.428 -10.684 8.484 1.00 38.48 56 VAL C N 1
ATOM 6088 C CA . VAL C 1 56 ? -20.078 -10.678 9.028 1.00 42.96 56 VAL C CA 1
ATOM 6089 C C . VAL C 1 56 ? -19.672 -9.259 9.368 1.00 37.04 56 VAL C C 1
ATOM 6090 O O . VAL C 1 56 ? -19.667 -8.409 8.494 1.00 51.65 56 VAL C O 1
ATOM 6094 N N . GLY C 1 57 ? -19.377 -8.994 10.641 1.00 50.58 57 GLY C N 1
ATOM 6095 C CA . GLY C 1 57 ? -18.854 -7.694 11.058 1.00 50.71 57 GLY C CA 1
ATOM 6096 C C . GLY C 1 57 ? -17.346 -7.520 11.164 1.00 50.11 57 GLY C C 1
ATOM 6097 O O . GLY C 1 57 ? -16.638 -8.418 11.615 1.00 59.52 57 GLY C O 1
ATOM 6098 N N . PHE C 1 58 ? -16.863 -6.322 10.836 1.00 55.21 58 PHE C N 1
ATOM 6099 C CA . PHE C 1 58 ? -15.434 -6.024 10.948 1.00 45.67 58 PHE C CA 1
ATOM 6100 C C . PHE C 1 58 ? -15.196 -4.922 11.967 1.00 46.92 58 PHE C C 1
ATOM 6101 O O . PHE C 1 58 ? -15.986 -3.968 12.065 1.00 40.25 58 PHE C O 1
ATOM 6109 N N . GLY C 1 59 ? -14.127 -5.093 12.743 1.00 43.93 59 GLY C N 1
ATOM 6110 C CA . GLY C 1 59 ? -13.822 -4.258 13.889 1.00 39.65 59 GLY C CA 1
ATOM 6111 C C . GLY C 1 59 ? -12.321 -4.171 14.121 1.00 46.43 59 GLY C C 1
ATOM 6112 O O . GLY C 1 59 ? -11.545 -4.858 13.452 1.00 49.95 59 GLY C O 1
ATOM 6113 N N . VAL C 1 60 ? -11.911 -3.299 15.043 1.00 47.42 60 VAL C N 1
ATOM 6114 C CA . VAL C 1 60 ? -10.503 -3.138 15.416 1.00 43.92 60 VAL C CA 1
ATOM 6115 C C . VAL C 1 60 ? -10.422 -2.818 16.898 1.00 49.23 60 VAL C C 1
ATOM 6116 O O . VAL C 1 60 ? -11.199 -1.993 17.401 1.00 51.82 60 VAL C O 1
ATOM 6120 N N . ASP C 1 61 ? -9.492 -3.467 17.595 1.00 47.97 61 ASP C N 1
ATOM 6121 C CA . ASP C 1 61 ? -9.223 -3.151 18.999 1.00 42.95 61 ASP C CA 1
ATOM 6122 C C . ASP C 1 61 ? -7.782 -2.726 19.103 1.00 46.25 61 ASP C C 1
ATOM 6123 O O . ASP C 1 61 ? -6.956 -3.108 18.272 1.00 47.57 61 ASP C O 1
ATOM 6128 N N . ALA C 1 62 ? -7.480 -1.905 20.099 1.00 47.14 62 ALA C N 1
ATOM 6129 C CA . ALA C 1 62 ? -6.124 -1.387 20.229 1.00 48.07 62 ALA C CA 1
ATOM 6130 C C . ALA C 1 62 ? -5.852 -0.938 21.639 1.00 43.03 62 ALA C C 1
ATOM 6131 O O . ALA C 1 62 ? -6.762 -0.713 22.433 1.00 42.72 62 ALA C O 1
ATOM 6133 N N . TYR C 1 63 ? -4.579 -0.812 21.946 1.00 38.13 63 TYR C N 1
ATOM 6134 C CA . TYR C 1 63 ? -4.196 -0.472 23.288 1.00 44.53 63 TYR C CA 1
ATOM 6135 C C . TYR C 1 63 ? -2.797 0.107 23.244 1.00 47.85 63 TYR C C 1
ATOM 6136 O O . TYR C 1 63 ? -2.006 -0.170 22.317 1.00 34.65 63 TYR C O 1
ATOM 6145 N N . GLY C 1 64 ? -2.486 0.871 24.285 1.00 43.39 64 GLY C N 1
ATOM 6146 C CA . GLY C 1 64 ? -1.119 1.235 24.571 1.00 37.44 64 GLY C CA 1
ATOM 6147 C C . GLY C 1 64 ? -1.064 1.334 26.083 1.00 50.11 64 GLY C C 1
ATOM 6148 O O . GLY C 1 64 ? -2.051 1.675 26.753 1.00 51.27 64 GLY C O 1
ATOM 6149 N N . MET C 1 65 ? 0.127 1.067 26.601 1.00 39.96 65 MET C N 1
ATOM 6150 C CA . MET C 1 65 ? 0.333 0.767 27.996 1.00 49.34 65 MET C CA 1
ATOM 6151 C C . MET C 1 65 ? 1.653 1.414 28.369 1.00 54.32 65 MET C C 1
ATOM 6152 O O . MET C 1 65 ? 2.654 1.302 27.634 1.00 39.15 65 MET C O 1
ATOM 6157 N N . LEU C 1 66 ? 1.678 2.082 29.513 1.00 63.45 66 LEU C N 1
ATOM 6158 C CA . LEU C 1 66 ? 2.921 2.681 29.975 1.00 73.62 66 LEU C CA 1
ATOM 6159 C C . LEU C 1 66 ? 3.076 2.562 31.483 1.00 75.87 66 LEU C C 1
ATOM 6160 O O . LEU C 1 66 ? 2.089 2.625 32.224 1.00 77.67 66 LEU C O 1
ATOM 6165 N N . GLY C 1 67 ? 4.318 2.427 31.936 1.00 69.17 67 GLY C N 1
ATOM 6166 C CA . GLY C 1 67 ? 4.590 2.440 33.359 1.00 72.82 67 GLY C CA 1
ATOM 6167 C C . GLY C 1 67 ? 5.959 3.030 33.601 1.00 74.92 67 GLY C C 1
ATOM 6168 O O . GLY C 1 67 ? 6.840 2.919 32.749 1.00 69.94 67 GLY C O 1
ATOM 6169 N N . LEU C 1 68 ? 6.132 3.635 34.777 1.00 84.60 68 LEU C N 1
ATOM 6170 C CA . LEU C 1 68 ? 7.336 4.404 35.109 1.00 92.45 68 LEU C CA 1
ATOM 6171 C C . LEU C 1 68 ? 7.721 4.189 36.560 1.00 89.04 68 LEU C C 1
ATOM 6172 O O . LEU C 1 68 ? 6.874 4.241 37.445 1.00 87.99 68 LEU C O 1
ATOM 6177 N N . LYS C 1 69 ? 9.008 3.965 36.801 1.00 91.11 69 LYS C N 1
ATOM 6178 C CA . LYS C 1 69 ? 9.518 3.790 38.157 1.00 88.67 69 LYS C CA 1
ATOM 6179 C C . LYS C 1 69 ? 9.761 5.148 38.819 1.00 93.80 69 LYS C C 1
ATOM 6180 O O . LYS C 1 69 ? 10.508 5.974 38.296 1.00 98.30 69 LYS C O 1
ATOM 6182 N N . LEU C 1 70 ? 9.121 5.381 39.962 1.00 94.39 70 LEU C N 1
ATOM 6183 C CA . LEU C 1 70 ? 9.330 6.616 40.723 1.00 94.05 70 LEU C CA 1
ATOM 6184 C C . LEU C 1 70 ? 10.241 6.372 41.926 1.00 94.08 70 LEU C C 1
ATOM 6185 O O . LEU C 1 70 ? 11.344 6.908 42.009 1.00 94.92 70 LEU C O 1
ATOM 6190 N N . ASP C 1 99 ? 13.749 2.072 33.806 1.00 98.81 99 ASP C N 1
ATOM 6191 C CA . ASP C 1 99 ? 13.013 3.246 34.274 1.00 101.40 99 ASP C CA 1
ATOM 6192 C C . ASP C 1 99 ? 11.612 3.395 33.668 1.00 98.27 99 ASP C C 1
ATOM 6193 O O . ASP C 1 99 ? 10.673 3.795 34.356 1.00 95.76 99 ASP C O 1
ATOM 6198 N N . GLU C 1 100 ? 11.479 3.076 32.383 1.00 90.44 100 GLU C N 1
ATOM 6199 C CA . GLU C 1 100 ? 10.258 3.365 31.641 1.00 81.06 100 GLU C CA 1
ATOM 6200 C C . GLU C 1 100 ? 9.851 2.191 30.770 1.00 73.23 100 GLU C C 1
ATOM 6201 O O . GLU C 1 100 ? 10.646 1.705 29.978 1.00 74.89 100 GLU C O 1
ATOM 6204 N N . PHE C 1 101 ? 8.614 1.728 30.916 1.00 72.14 101 PHE C N 1
ATOM 6205 C CA . PHE C 1 101 ? 8.121 0.670 30.040 1.00 76.02 101 PHE C CA 1
ATOM 6206 C C . PHE C 1 101 ? 6.864 1.062 29.290 1.00 67.70 101 PHE C C 1
ATOM 6207 O O . PHE C 1 101 ? 5.917 1.593 29.872 1.00 68.44 101 PHE C O 1
ATOM 6215 N N . SER C 1 102 ? 6.857 0.779 27.995 1.00 58.61 102 SER C N 1
ATOM 6216 C CA . SER C 1 102 ? 5.684 1.057 27.187 1.00 63.15 102 SER C CA 1
ATOM 6217 C C . SER C 1 102 ? 5.451 -0.030 26.142 1.00 58.95 102 SER C C 1
ATOM 6218 O O . SER C 1 102 ? 6.394 -0.622 25.613 1.00 50.52 102 SER C O 1
ATOM 6221 N N . SER C 1 103 ? 4.180 -0.293 25.865 1.00 55.32 103 SER C N 1
ATOM 6222 C CA . SER C 1 103 ? 3.802 -1.120 24.732 1.00 55.88 103 SER C CA 1
ATOM 6223 C C . SER C 1 103 ? 2.477 -0.663 24.128 1.00 57.43 103 SER C C 1
ATOM 6224 O O . SER C 1 103 ? 1.692 0.095 24.742 1.00 44.54 103 SER C O 1
ATOM 6227 N N . GLY C 1 104 ? 2.227 -1.132 22.915 1.00 51.35 104 GLY C N 1
ATOM 6228 C CA . GLY C 1 104 ? 0.968 -0.848 22.274 1.00 50.25 104 GLY C CA 1
ATOM 6229 C C . GLY C 1 104 ? 0.691 -1.909 21.250 1.00 45.80 104 GLY C C 1
ATOM 6230 O O . GLY C 1 104 ? 1.600 -2.596 20.799 1.00 51.39 104 GLY C O 1
ATOM 6231 N N . GLY C 1 105 ? -0.571 -2.044 20.882 1.00 42.94 105 GLY C N 1
ATOM 6232 C CA . GLY C 1 105 ? -0.918 -2.955 19.821 1.00 45.44 105 GLY C CA 1
ATOM 6233 C C . GLY C 1 105 ? -2.367 -2.877 19.413 1.00 51.55 105 GLY C C 1
ATOM 6234 O O . GLY C 1 105 ? -3.159 -2.074 19.938 1.00 51.90 105 GLY C O 1
ATOM 6235 N N . ALA C 1 106 ? -2.716 -3.742 18.473 1.00 46.07 106 ALA C N 1
ATOM 6236 C CA . ALA C 1 106 ? -4.050 -3.747 17.914 1.00 48.48 106 ALA C CA 1
ATOM 6237 C C . ALA C 1 106 ? -4.377 -5.125 17.366 1.00 45.65 106 ALA C C 1
ATOM 6238 O O . ALA C 1 106 ? -3.480 -5.943 17.127 1.00 34.50 106 ALA C O 1
ATOM 6240 N N . ALA C 1 107 ? -5.669 -5.360 17.158 1.00 48.29 107 ALA C N 1
ATOM 6241 C CA . ALA C 1 107 ? -6.140 -6.587 16.542 1.00 43.48 107 ALA C CA 1
ATOM 6242 C C . ALA C 1 107 ? -7.338 -6.332 15.663 1.00 46.02 107 ALA C C 1
ATOM 6243 O O . ALA C 1 107 ? -8.208 -5.528 15.996 1.00 57.78 107 ALA C O 1
ATOM 6245 N N . LEU C 1 108 ? -7.359 -7.020 14.526 1.00 44.90 108 LEU C N 1
ATOM 6246 C CA . LEU C 1 108 ? -8.522 -7.060 13.652 1.00 38.19 108 LEU C CA 1
ATOM 6247 C C . LEU C 1 108 ? -9.559 -7.910 14.350 1.00 38.03 108 LEU C C 1
ATOM 6248 O O . LEU C 1 108 ? -9.221 -8.890 14.997 1.00 42.02 108 LEU C O 1
ATOM 6253 N N . LYS C 1 109 ? -10.824 -7.539 14.250 1.00 46.99 109 LYS C N 1
ATOM 6254 C CA . LYS C 1 109 ? -11.843 -8.410 14.798 1.00 52.74 109 LYS C CA 1
ATOM 6255 C C . LYS C 1 109 ? -12.985 -8.699 13.825 1.00 57.69 109 LYS C C 1
ATOM 6256 O O . LYS C 1 109 ? -13.376 -7.849 13.025 1.00 59.93 109 LYS C O 1
ATOM 6262 N N . ILE C 1 110 ? -13.482 -9.934 13.878 1.00 51.82 110 ILE C N 1
ATOM 6263 C CA . ILE C 1 110 ? -14.571 -10.375 13.012 1.00 42.92 110 ILE C CA 1
ATOM 6264 C C . ILE C 1 110 ? -15.640 -11.104 13.801 1.00 47.95 110 ILE C C 1
ATOM 6265 O O . ILE C 1 110 ? -15.354 -11.925 14.668 1.00 48.91 110 ILE C O 1
ATOM 6270 N N . ARG C 1 111 ? -16.885 -10.821 13.481 1.00 45.46 111 ARG C N 1
ATOM 6271 C CA . ARG C 1 111 ? -17.973 -11.347 14.262 1.00 37.86 111 ARG C CA 1
ATOM 6272 C C . ARG C 1 111 ? -19.038 -11.838 13.301 1.00 53.07 111 ARG C C 1
ATOM 6273 O O . ARG C 1 111 ? -19.492 -11.096 12.429 1.00 57.58 111 ARG C O 1
ATOM 6281 N N . ALA C 1 112 ? -19.371 -13.120 13.405 1.00 57.85 112 ALA C N 1
ATOM 6282 C CA . ALA C 1 112 ? -20.495 -13.693 12.665 1.00 54.06 112 ALA C CA 1
ATOM 6283 C C . ALA C 1 112 ? -20.977 -14.973 13.352 1.00 59.80 112 ALA C C 1
ATOM 6284 O O . ALA C 1 112 ? -20.213 -15.636 14.065 1.00 54.13 112 ALA C O 1
ATOM 6286 N N . PHE C 1 113 ? -22.243 -15.316 13.131 1.00 54.36 113 PHE C N 1
ATOM 6287 C CA . PHE C 1 113 ? -22.779 -16.566 13.627 1.00 44.34 113 PHE C CA 1
ATOM 6288 C C . PHE C 1 113 ? -22.409 -16.755 15.095 1.00 46.47 113 PHE C C 1
ATOM 6289 O O . PHE C 1 113 ? -21.912 -17.802 15.498 1.00 59.47 113 PHE C O 1
ATOM 6297 N N . ASP C 1 114 ? -22.633 -15.724 15.889 1.00 40.08 114 ASP C N 1
ATOM 6298 C CA . ASP C 1 114 ? -22.310 -15.751 17.315 1.00 45.33 114 ASP C CA 1
ATOM 6299 C C . ASP C 1 114 ? -20.885 -16.149 17.626 1.00 47.12 114 ASP C C 1
ATOM 6300 O O . ASP C 1 114 ? -20.600 -16.686 18.694 1.00 45.75 114 ASP C O 1
ATOM 6305 N N . THR C 1 115 ? -19.988 -15.839 16.700 1.00 47.03 115 THR C N 1
ATOM 6306 C CA . THR C 1 115 ? -18.565 -16.073 16.910 1.00 54.17 115 THR C CA 1
ATOM 6307 C C . THR C 1 115 ? -17.739 -14.810 16.695 1.00 51.98 115 THR C C 1
ATOM 6308 O O . THR C 1 115 ? -17.837 -14.162 15.654 1.00 51.88 115 THR C O 1
ATOM 6312 N N . GLU C 1 116 ? -16.908 -14.493 17.680 1.00 58.60 116 GLU C N 1
ATOM 6313 C CA . GLU C 1 116 ? -16.000 -13.363 17.604 1.00 52.12 116 GLU C CA 1
ATOM 6314 C C . GLU C 1 116 ? -14.584 -13.840 17.457 1.00 51.57 116 GLU C C 1
ATOM 6315 O O . GLU C 1 116 ? -14.075 -14.602 18.276 1.00 55.30 116 GLU C O 1
ATOM 6321 N N . LEU C 1 117 ? -13.949 -13.356 16.405 1.00 51.28 117 LEU C N 1
ATOM 6322 C CA . LEU C 1 117 ? -12.605 -13.748 16.043 1.00 52.59 117 LEU C CA 1
ATOM 6323 C C . LEU C 1 117 ? -11.671 -12.528 16.151 1.00 55.75 117 LEU C C 1
ATOM 6324 O O . LEU C 1 117 ? -11.937 -11.484 15.559 1.00 62.16 117 LEU C O 1
ATOM 6329 N N . LYS C 1 118 ? -10.586 -12.651 16.908 1.00 51.62 118 LYS C N 1
ATOM 6330 C CA . LYS C 1 118 ? -9.637 -11.539 17.088 1.00 47.70 118 LYS C CA 1
ATOM 6331 C C . LYS C 1 118 ? -8.235 -11.898 16.647 1.00 41.46 118 LYS C C 1
ATOM 6332 O O . LYS C 1 118 ? -7.633 -12.801 17.233 1.00 44.20 118 LYS C O 1
ATOM 6338 N N . LEU C 1 119 ? -7.706 -11.174 15.652 1.00 36.33 119 LEU C N 1
ATOM 6339 C CA . LEU C 1 119 ? -6.349 -11.415 15.143 1.00 40.12 119 LEU C CA 1
ATOM 6340 C C . LEU C 1 119 ? -5.368 -10.278 15.405 1.00 41.98 119 LEU C C 1
ATOM 6341 O O . LEU C 1 119 ? -5.490 -9.206 14.817 1.00 39.24 119 LEU C O 1
ATOM 6346 N N . GLY C 1 120 ? -4.380 -10.514 16.261 1.00 46.31 120 GLY C N 1
ATOM 6347 C CA . GLY C 1 120 ? -3.384 -9.496 16.544 1.00 45.64 120 GLY C CA 1
ATOM 6348 C C . GLY C 1 120 ? -2.896 -9.543 17.981 1.00 51.23 120 GLY C C 1
ATOM 6349 O O . GLY C 1 120 ? -2.955 -10.587 18.650 1.00 48.19 120 GLY C O 1
ATOM 6350 N N . ASP C 1 121 ? -2.399 -8.402 18.454 1.00 47.02 121 ASP C N 1
ATOM 6351 C CA . ASP C 1 121 ? -2.090 -8.235 19.866 1.00 45.19 121 ASP C CA 1
ATOM 6352 C C . ASP C 1 121 ? -3.384 -8.198 20.681 1.00 41.98 121 ASP C C 1
ATOM 6353 O O . ASP C 1 121 ? -4.377 -7.631 20.238 1.00 42.39 121 ASP C O 1
ATOM 6358 N N . GLN C 1 122 ? -3.371 -8.793 21.873 1.00 31.84 122 GLN C N 1
ATOM 6359 C CA . GLN C 1 122 ? -4.579 -8.866 22.665 1.00 32.74 122 GLN C CA 1
ATOM 6360 C C . GLN C 1 122 ? -4.315 -9.471 24.037 1.00 43.90 122 GLN C C 1
ATOM 6361 O O . GLN C 1 122 ? -3.252 -10.036 24.289 1.00 48.31 122 GLN C O 1
ATOM 6367 N N . PHE C 1 123 ? -5.299 -9.331 24.919 1.00 43.31 123 PHE C N 1
ATOM 6368 C CA . PHE C 1 123 ? -5.222 -9.849 26.280 1.00 40.70 123 PHE C CA 1
ATOM 6369 C C . PHE C 1 123 ? -6.022 -11.144 26.444 1.00 43.48 123 PHE C C 1
ATOM 6370 O O . PHE C 1 123 ? -7.037 -11.352 25.773 1.00 43.92 123 PHE C O 1
ATOM 6378 N N . LEU C 1 124 ? -5.568 -12.017 27.337 1.00 36.51 124 LEU C N 1
ATOM 6379 C CA . LEU C 1 124 ? -6.283 -13.269 27.569 1.00 36.91 124 LEU C CA 1
ATOM 6380 C C . LEU C 1 124 ? -6.363 -13.546 29.048 1.00 41.81 124 LEU C C 1
ATOM 6381 O O . LEU C 1 124 ? -5.462 -13.176 29.797 1.00 53.45 124 LEU C O 1
ATOM 6386 N N . SER C 1 125 ? -7.481 -14.111 29.482 1.00 33.94 125 SER C N 1
ATOM 6387 C CA . SER C 1 125 ? -7.507 -14.841 30.731 1.00 44.82 125 SER C CA 1
ATOM 6388 C C . SER C 1 125 ? -8.375 -16.083 30.590 1.00 54.48 125 SER C C 1
ATOM 6389 O O . SER C 1 125 ? -9.599 -15.974 30.544 1.00 58.37 125 SER C O 1
ATOM 6392 N N . ASN C 1 126 ? -7.753 -17.261 30.586 1.00 55.75 126 ASN C N 1
ATOM 6393 C CA . ASN C 1 126 ? -8.497 -18.514 30.724 1.00 53.12 126 ASN C CA 1
ATOM 6394 C C . ASN C 1 126 ? -7.716 -19.488 31.596 1.00 55.35 126 ASN C C 1
ATOM 6395 O O . ASN C 1 126 ? -6.577 -19.208 31.982 1.00 55.00 126 ASN C O 1
ATOM 6400 N N . PRO C 1 127 ? -8.308 -20.642 31.903 1.00 58.67 127 PRO C N 1
ATOM 6401 C CA . PRO C 1 127 ? -7.577 -21.473 32.856 1.00 61.38 127 PRO C CA 1
ATOM 6402 C C . PRO C 1 127 ? -6.207 -21.882 32.331 1.00 64.58 127 PRO C C 1
ATOM 6403 O O . PRO C 1 127 ? -5.326 -22.178 33.140 1.00 66.61 127 PRO C O 1
ATOM 6407 N N . VAL C 1 128 ? -6.032 -21.945 31.012 1.00 55.96 128 VAL C N 1
ATOM 6408 C CA . VAL C 1 128 ? -4.705 -22.262 30.483 1.00 57.34 128 VAL C CA 1
ATOM 6409 C C . VAL C 1 128 ? -3.810 -21.121 29.953 1.00 62.75 128 VAL C C 1
ATOM 6410 O O . VAL C 1 128 ? -2.644 -21.371 29.641 1.00 58.18 128 VAL C O 1
ATOM 6414 N N . VAL C 1 129 ? -4.330 -19.892 29.849 1.00 68.49 129 VAL C N 1
ATOM 6415 C CA . VAL C 1 129 ? -3.498 -18.721 29.487 1.00 56.38 129 VAL C CA 1
ATOM 6416 C C . VAL C 1 129 ? -3.933 -17.443 30.163 1.00 56.00 129 VAL C C 1
ATOM 6417 O O . VAL C 1 129 ? -5.114 -17.088 30.178 1.00 65.43 129 VAL C O 1
ATOM 6421 N N . ALA C 1 130 ? -2.977 -16.714 30.696 1.00 49.64 130 ALA C N 1
ATOM 6422 C CA . ALA C 1 130 ? -3.332 -15.438 31.267 1.00 53.36 130 ALA C CA 1
ATOM 6423 C C . ALA C 1 130 ? -2.173 -14.455 31.222 1.00 56.02 130 ALA C C 1
ATOM 6424 O O . ALA C 1 130 ? -1.010 -14.866 31.380 1.00 50.21 130 ALA C O 1
ATOM 6426 N N . GLY C 1 131 ? -2.496 -13.171 31.005 1.00 48.03 131 GLY C N 1
ATOM 6427 C CA . GLY C 1 131 ? -1.520 -12.087 31.091 1.00 47.80 131 GLY C CA 1
ATOM 6428 C C . GLY C 1 131 ? -1.094 -11.915 32.540 1.00 58.84 131 GLY C C 1
ATOM 6429 O O . GLY C 1 131 ? -0.007 -11.412 32.841 1.00 65.95 131 GLY C O 1
ATOM 6430 N N . GLY C 1 132 ? -1.982 -12.347 33.433 1.00 49.70 132 GLY C N 1
ATOM 6431 C CA . GLY C 1 132 ? -1.774 -12.348 34.870 1.00 64.18 132 GLY C CA 1
ATOM 6432 C C . GLY C 1 132 ? -2.314 -11.110 35.563 1.00 81.42 132 GLY C C 1
ATOM 6433 O O . GLY C 1 132 ? -2.184 -9.993 35.060 1.00 82.60 132 GLY C O 1
ATOM 6434 N N . GLU C 1 133 ? -2.909 -11.312 36.736 1.00 92.77 133 GLU C N 1
ATOM 6435 C CA . GLU C 1 133 ? -3.408 -10.210 37.558 1.00 94.48 133 GLU C CA 1
ATOM 6436 C C . GLU C 1 133 ? -2.434 -9.919 38.693 1.00 95.90 133 GLU C C 1
ATOM 6437 O O . GLU C 1 133 ? -2.631 -9.015 39.496 1.00 91.55 133 GLU C O 1
ATOM 6443 N N . SER C 1 134 ? -1.384 -10.725 38.744 1.00 107.61 134 SER C N 1
ATOM 6444 C CA . SER C 1 134 ? -0.354 -10.610 39.757 1.00 111.95 134 SER C CA 1
ATOM 6445 C C . SER C 1 134 ? 0.076 -9.161 39.901 1.00 110.35 134 SER C C 1
ATOM 6446 O O . SER C 1 134 ? -0.098 -8.555 40.955 1.00 113.86 134 SER C O 1
ATOM 6449 N N . ARG C 1 135 ? 0.631 -8.606 38.830 1.00 105.53 135 ARG C N 1
ATOM 6450 C CA . ARG C 1 135 ? 1.325 -7.326 38.920 1.00 107.04 135 ARG C CA 1
ATOM 6451 C C . ARG C 1 135 ? 0.736 -6.188 38.077 1.00 98.63 135 ARG C C 1
ATOM 6452 O O . ARG C 1 135 ? -0.303 -6.341 37.424 1.00 92.87 135 ARG C O 1
ATOM 6460 N N . MET C 1 136 ? 1.435 -5.052 38.108 1.00 91.50 136 MET C N 1
ATOM 6461 C CA . MET C 1 136 ? 0.971 -3.785 37.543 1.00 80.94 136 MET C CA 1
ATOM 6462 C C . MET C 1 136 ? 0.508 -3.820 36.094 1.00 74.84 136 MET C C 1
ATOM 6463 O O . MET C 1 136 ? -0.566 -3.321 35.772 1.00 75.17 136 MET C O 1
ATOM 6468 N N . LEU C 1 137 ? 1.348 -4.351 35.215 1.00 67.51 137 LEU C N 1
ATOM 6469 C CA . LEU C 1 137 ? 1.007 -4.453 33.802 1.00 66.09 137 LEU C CA 1
ATOM 6470 C C . LEU C 1 137 ? 0.842 -5.887 33.288 1.00 72.09 137 LEU C C 1
ATOM 6471 O O . LEU C 1 137 ? 1.741 -6.721 33.430 1.00 74.24 137 LEU C O 1
ATOM 6476 N N . PRO C 1 138 ? -0.319 -6.174 32.691 1.00 68.21 138 PRO C N 1
ATOM 6477 C CA . PRO C 1 138 ? -0.638 -7.445 32.034 1.00 51.83 138 PRO C CA 1
ATOM 6478 C C . PRO C 1 138 ? 0.315 -7.743 30.881 1.00 50.43 138 PRO C C 1
ATOM 6479 O O . PRO C 1 138 ? 0.768 -6.828 30.203 1.00 63.05 138 PRO C O 1
ATOM 6483 N N . GLN C 1 139 ? 0.624 -9.014 30.668 1.00 49.33 139 GLN C N 1
ATOM 6484 C CA . GLN C 1 139 ? 1.252 -9.437 29.432 1.00 53.23 139 GLN C CA 1
ATOM 6485 C C . GLN C 1 139 ? 0.232 -9.596 28.304 1.00 51.32 139 GLN C C 1
ATOM 6486 O O . GLN C 1 139 ? -0.970 -9.848 28.517 1.00 37.22 139 GLN C O 1
ATOM 6492 N N . THR C 1 140 ? 0.730 -9.479 27.088 1.00 46.66 140 THR C N 1
ATOM 6493 C CA . THR C 1 140 ? -0.141 -9.555 25.940 1.00 49.48 140 THR C CA 1
ATOM 6494 C C . THR C 1 140 ? 0.301 -10.681 25.047 1.00 44.76 140 THR C C 1
ATOM 6495 O O . THR C 1 140 ? 1.443 -11.154 25.118 1.00 40.54 140 THR C O 1
ATOM 6499 N N . PHE C 1 141 ? -0.614 -11.087 24.183 1.00 46.04 141 PHE C N 1
ATOM 6500 C CA . PHE C 1 141 ? -0.398 -12.250 23.361 1.00 46.49 141 PHE C CA 1
ATOM 6501 C C . PHE C 1 141 ? -0.676 -11.908 21.918 1.00 48.55 141 PHE C C 1
ATOM 6502 O O . PHE C 1 141 ? -1.530 -11.046 21.633 1.00 51.33 141 PHE C O 1
ATOM 6510 N N . ARG C 1 142 ? 0.051 -12.571 21.014 1.00 38.82 142 ARG C N 1
ATOM 6511 C CA . ARG C 1 142 ? -0.066 -12.277 19.587 1.00 45.19 142 ARG C CA 1
ATOM 6512 C C . ARG C 1 142 ? -0.567 -13.485 18.829 1.00 43.23 142 ARG C C 1
ATOM 6513 O O . ARG C 1 142 ? 0.039 -14.553 18.894 1.00 55.85 142 ARG C O 1
ATOM 6521 N N . GLY C 1 143 ? -1.679 -13.320 18.121 1.00 38.16 143 GLY C N 1
ATOM 6522 C CA . GLY C 1 143 ? -2.268 -14.424 17.394 1.00 40.53 143 GLY C CA 1
ATOM 6523 C C . GLY C 1 143 ? -3.762 -14.361 17.215 1.00 45.99 143 GLY C C 1
ATOM 6524 O O . GLY C 1 143 ? -4.355 -13.291 17.166 1.00 66.77 143 GLY C O 1
ATOM 6525 N N . VAL C 1 144 ? -4.370 -15.530 17.089 1.00 53.67 144 VAL C N 1
ATOM 6526 C CA . VAL C 1 144 ? -5.810 -15.629 16.929 1.00 57.13 144 VAL C CA 1
ATOM 6527 C C . VAL C 1 144 ? -6.462 -16.139 18.196 1.00 52.45 144 VAL C C 1
ATOM 6528 O O . VAL C 1 144 ? -5.986 -17.088 18.817 1.00 53.62 144 VAL C O 1
ATOM 6532 N N . SER C 1 145 ? -7.555 -15.500 18.578 1.00 43.58 145 SER C N 1
ATOM 6533 C CA . SER C 1 145 ? -8.382 -16.001 19.657 1.00 36.69 145 SER C CA 1
ATOM 6534 C C . SER C 1 145 ? -9.797 -16.050 19.126 1.00 43.79 145 SER C C 1
ATOM 6535 O O . SER C 1 145 ? -10.187 -15.193 18.324 1.00 40.37 145 SER C O 1
ATOM 6538 N N . LEU C 1 146 ? -10.565 -17.059 19.543 1.00 51.45 146 LEU C N 1
ATOM 6539 C CA . LEU C 1 146 ? -11.969 -17.112 19.147 1.00 45.51 146 LEU C CA 1
ATOM 6540 C C . LEU C 1 146 ? -12.913 -17.376 20.312 1.00 44.72 146 LEU C C 1
ATOM 6541 O O . LEU C 1 146 ? -12.530 -17.986 21.318 1.00 46.46 146 LEU C O 1
ATOM 6546 N N . THR C 1 147 ? -14.129 -16.845 20.188 1.00 44.41 147 THR C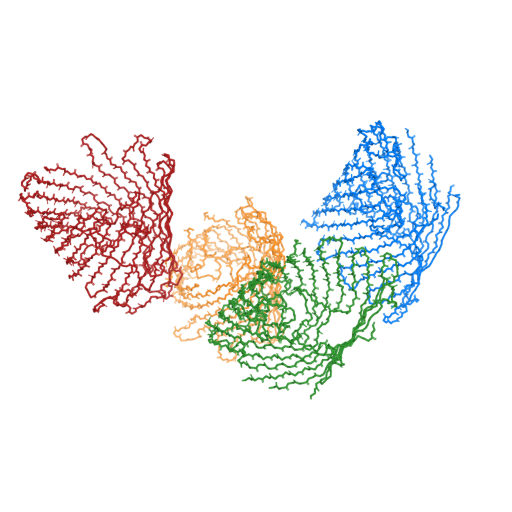 N 1
ATOM 6547 C CA . THR C 1 147 ? -15.168 -17.045 21.185 1.00 47.03 147 THR C CA 1
ATOM 6548 C C . THR C 1 147 ? -16.484 -17.331 20.483 1.00 52.45 147 THR C C 1
ATOM 6549 O O . THR C 1 147 ? -16.896 -16.562 19.626 1.00 60.73 147 THR C O 1
ATOM 6553 N N . ASN C 1 148 ? -17.141 -18.432 20.838 1.00 48.57 148 ASN C N 1
ATOM 6554 C CA . ASN C 1 148 ? -18.459 -18.732 20.280 1.00 52.71 148 ASN C CA 1
ATOM 6555 C C . ASN C 1 148 ? -19.542 -18.842 21.332 1.00 49.07 148 ASN C C 1
ATOM 6556 O O . ASN C 1 148 ? -19.338 -19.392 22.408 1.00 54.14 148 ASN C O 1
ATOM 6561 N N . ASN C 1 149 ? -20.645 -18.174 21.058 1.00 35.76 149 ASN C N 1
ATOM 6562 C CA . ASN C 1 149 ? -21.890 -18.307 21.802 1.00 51.43 149 ASN C CA 1
ATOM 6563 C C . ASN C 1 149 ? -23.092 -19.015 21.138 1.00 61.94 149 ASN C C 1
ATOM 6564 O O . ASN C 1 149 ? -24.235 -18.796 21.525 1.00 65.62 149 ASN C O 1
ATOM 6569 N N . SER C 1 150 ? -22.832 -19.739 20.055 1.00 55.11 150 SER C N 1
ATOM 6570 C CA . SER C 1 150 ? -23.874 -20.401 19.276 1.00 59.43 150 SER C CA 1
ATOM 6571 C C . SER C 1 150 ? -24.954 -21.176 20.064 1.00 67.19 150 SER C C 1
ATOM 6572 O O . SER C 1 150 ? -26.136 -21.119 19.703 1.00 64.03 150 SER C O 1
ATOM 6575 N N . PHE C 1 151 ? -24.578 -21.903 21.115 1.00 70.26 151 PHE C N 1
ATOM 6576 C CA . PHE C 1 151 ? -25.586 -22.641 21.887 1.00 71.35 151 PHE C CA 1
ATOM 6577 C C . PHE C 1 151 ? -25.789 -22.112 23.302 1.00 74.87 151 PHE C C 1
ATOM 6578 O O . PHE C 1 151 ? -24.870 -21.568 23.916 1.00 68.65 151 PHE C O 1
ATOM 6586 N N . GLU C 1 152 ? -26.999 -22.328 23.814 1.00 83.66 152 GLU C N 1
ATOM 6587 C CA . GLU C 1 152 ? -27.461 -21.779 25.089 1.00 84.10 152 GLU C CA 1
ATOM 6588 C C . GLU C 1 152 ? -26.626 -22.206 26.302 1.00 81.62 152 GLU C C 1
ATOM 6589 O O . GLU C 1 152 ? -26.360 -23.403 26.499 1.00 61.65 152 GLU C O 1
ATOM 6595 N N . ASP C 1 153 ? -26.228 -21.216 27.109 1.00 87.15 153 ASP C N 1
ATOM 6596 C CA . ASP C 1 153 ? -25.471 -21.441 28.351 1.00 84.65 153 ASP C CA 1
ATOM 6597 C C . ASP C 1 153 ? -24.041 -21.933 28.134 1.00 84.78 153 ASP C C 1
ATOM 6598 O O . ASP C 1 153 ? -23.292 -22.126 29.092 1.00 84.24 153 ASP C O 1
ATOM 6603 N N . LEU C 1 154 ? -23.673 -22.138 26.873 1.00 79.38 154 LEU C N 1
ATOM 6604 C CA . LEU C 1 154 ? -22.343 -22.619 26.530 1.00 69.50 154 LEU C CA 1
ATOM 6605 C C . LEU C 1 154 ? -21.478 -21.557 25.851 1.00 63.57 154 LEU C C 1
ATOM 6606 O O . LEU C 1 154 ? -21.863 -20.978 24.828 1.00 65.12 154 LEU C O 1
ATOM 6611 N N . THR C 1 155 ? -20.299 -21.318 26.415 1.00 59.60 155 THR C N 1
ATOM 6612 C CA . THR C 1 155 ? -19.300 -20.489 25.750 1.00 60.05 155 THR C CA 1
ATOM 6613 C C . THR C 1 155 ? -18.077 -21.324 25.332 1.00 47.64 155 THR C C 1
ATOM 6614 O O . THR C 1 155 ? -17.472 -22.003 26.152 1.00 50.47 155 THR C O 1
ATOM 6618 N N . LEU C 1 156 ? -17.733 -21.266 24.049 1.00 42.35 156 LEU C N 1
ATOM 6619 C CA . LEU C 1 156 ? -16.602 -22.014 23.509 1.00 52.91 156 LEU C CA 1
ATOM 6620 C C . LEU C 1 156 ? -15.460 -21.069 23.118 1.00 57.57 156 LEU C C 1
ATOM 6621 O O . LEU C 1 156 ? -15.696 -20.003 22.550 1.00 63.92 156 LEU C O 1
ATOM 6626 N N . THR C 1 157 ? -14.224 -21.448 23.440 1.00 55.71 157 THR C N 1
ATOM 6627 C CA . THR C 1 157 ? -13.061 -20.635 23.079 1.00 55.16 157 THR C CA 1
ATOM 6628 C C . THR C 1 157 ? -11.922 -21.479 22.543 1.00 54.71 157 THR C C 1
ATOM 6629 O O . THR C 1 157 ? -11.724 -22.603 22.983 1.00 56.91 157 THR C O 1
ATOM 6633 N N . ALA C 1 158 ? -11.170 -20.925 21.599 1.00 52.31 158 ALA C N 1
ATOM 6634 C CA . ALA C 1 158 ? -9.974 -21.583 21.096 1.00 49.71 158 ALA C CA 1
ATOM 6635 C C . ALA C 1 158 ? -9.006 -20.533 20.607 1.00 49.57 158 ALA C C 1
ATOM 6636 O O . ALA C 1 158 ? -9.428 -19.422 20.299 1.00 46.52 158 ALA C O 1
ATOM 6638 N N . GLY C 1 159 ? -7.720 -20.885 20.525 1.00 40.51 159 GLY C N 1
ATOM 6639 C CA . GLY C 1 159 ? -6.761 -20.042 19.842 1.00 42.63 159 GLY C CA 1
ATOM 6640 C C . GLY C 1 159 ? -5.315 -20.507 19.777 1.00 50.57 159 GLY C C 1
ATOM 6641 O O . GLY C 1 159 ? -4.938 -21.505 20.393 1.00 54.71 159 GLY C O 1
ATOM 6642 N N . GLN C 1 160 ? -4.516 -19.763 19.007 1.00 51.00 160 GLN C N 1
ATOM 6643 C CA . GLN C 1 160 ? -3.060 -19.889 18.967 1.00 55.35 160 GLN C CA 1
ATOM 6644 C C . GLN C 1 160 ? -2.422 -18.520 19.222 1.00 56.88 160 GLN C C 1
ATOM 6645 O O . GLN C 1 160 ? -2.618 -17.568 18.455 1.00 49.04 160 GLN C O 1
ATOM 6651 N N . VAL C 1 161 ? -1.634 -18.419 20.278 1.00 51.56 161 VAL C N 1
ATOM 6652 C CA . VAL C 1 161 ? -0.877 -17.202 20.467 1.00 49.19 161 VAL C CA 1
ATOM 6653 C C . VAL C 1 161 ? 0.596 -17.501 20.690 1.00 49.30 161 VAL C C 1
ATOM 6654 O O . VAL C 1 161 ? 0.997 -18.647 20.948 1.00 42.34 161 VAL C O 1
ATOM 6658 N N . SER C 1 162 ? 1.398 -16.455 20.552 1.00 50.54 162 SER C N 1
ATOM 6659 C CA . SER C 1 162 ? 2.785 -16.481 20.980 1.00 56.80 162 SER C CA 1
ATOM 6660 C C . SER C 1 162 ? 2.988 -15.384 22.016 1.00 55.10 162 SER C C 1
ATOM 6661 O O . SER C 1 162 ? 2.160 -14.477 22.135 1.00 46.19 162 SER C O 1
ATOM 6664 N N . PHE C 1 163 ? 4.061 -15.494 22.790 1.00 48.43 163 PHE C N 1
ATOM 6665 C CA . PHE C 1 163 ? 4.364 -14.500 23.805 1.00 47.72 163 PHE C CA 1
ATOM 6666 C C . PHE C 1 163 ? 5.779 -14.739 24.285 1.00 59.20 163 PHE C C 1
ATOM 6667 O O . PHE C 1 163 ? 6.413 -15.690 23.838 1.00 58.29 163 PHE C O 1
ATOM 6675 N N . THR C 1 164 ? 6.250 -13.912 25.221 1.00 59.62 164 THR C N 1
ATOM 6676 C CA . THR C 1 164 ? 7.649 -13.911 25.648 1.00 54.50 164 THR C CA 1
ATOM 6677 C C . THR C 1 164 ? 7.856 -14.446 27.089 1.00 70.16 164 THR C C 1
ATOM 6678 O O . THR C 1 164 ? 6.889 -14.735 27.795 1.00 70.79 164 THR C O 1
ATOM 6682 N N . LYS C 1 165 ? 9.115 -14.546 27.527 1.00 74.29 165 LYS C N 1
ATOM 6683 C CA . LYS C 1 165 ? 9.465 -14.793 28.941 1.00 80.14 165 LYS C CA 1
ATOM 6684 C C . LYS C 1 165 ? 9.085 -13.654 29.930 1.00 124.65 165 LYS C C 1
ATOM 6685 O O . LYS C 1 165 ? 8.773 -13.924 31.092 1.00 124.88 165 LYS C O 1
ATOM 6687 N N . TYR C 1 166 ? 9.164 -12.397 29.481 1.00 121.26 166 TYR C N 1
ATOM 6688 C CA . TYR C 1 166 ? 8.513 -11.256 30.156 1.00 114.51 166 TYR C CA 1
ATOM 6689 C C . TYR C 1 166 ? 8.947 -11.023 31.602 1.00 114.89 166 TYR C C 1
ATOM 6690 O O . TYR C 1 166 ? 8.278 -10.294 32.347 1.00 108.04 166 TYR C O 1
ATOM 6699 N N . SER C 1 188 ? 10.504 -16.822 22.054 1.00 70.30 188 SER C N 1
ATOM 6700 C CA . SER C 1 188 ? 9.045 -16.813 21.944 1.00 73.49 188 SER C CA 1
ATOM 6701 C C . SER C 1 188 ? 8.425 -18.117 22.432 1.00 65.73 188 SER C C 1
ATOM 6702 O O . SER C 1 188 ? 9.096 -19.123 22.510 1.00 67.57 188 SER C O 1
ATOM 6705 N N . HIS C 1 189 ? 7.138 -18.079 22.752 1.00 65.48 189 HIS C N 1
ATOM 6706 C CA . HIS C 1 189 ? 6.388 -19.256 23.162 1.00 67.15 189 HIS C CA 1
ATOM 6707 C C . HIS C 1 189 ? 5.126 -19.398 22.312 1.00 70.23 189 HIS C C 1
ATOM 6708 O O . HIS C 1 189 ? 4.324 -18.475 22.237 1.00 79.10 189 HIS C O 1
ATOM 6715 N N . HIS C 1 190 ? 4.948 -20.548 21.675 1.00 65.48 190 HIS C N 1
ATOM 6716 C CA . HIS C 1 190 ? 3.708 -20.846 20.977 1.00 65.07 190 HIS C CA 1
ATOM 6717 C C . HIS C 1 190 ? 2.777 -21.601 21.934 1.00 62.73 190 HIS C C 1
ATOM 6718 O O . HIS C 1 190 ? 3.212 -22.509 22.630 1.00 61.57 190 HIS C O 1
ATOM 6725 N N . LEU C 1 191 ? 1.510 -21.197 22.002 1.00 58.69 191 LEU C N 1
ATOM 6726 C CA . LEU C 1 191 ? 0.534 -21.898 22.832 1.00 49.13 191 LEU C CA 1
ATOM 6727 C C . LEU C 1 191 ? -0.825 -21.977 22.165 1.00 35.02 191 LEU C C 1
ATOM 6728 O O . LEU C 1 191 ? -1.325 -20.987 21.657 1.00 39.76 191 LEU C O 1
ATOM 6733 N N . SER C 1 192 ? -1.420 -23.163 22.167 1.00 44.47 192 SER C N 1
ATOM 6734 C CA . SER C 1 192 ? -2.746 -23.375 21.577 1.00 46.25 192 SER C CA 1
ATOM 6735 C C . SER C 1 192 ? -3.719 -23.896 22.608 1.00 45.99 192 SER C C 1
ATOM 6736 O O . SER C 1 192 ? -3.319 -24.530 23.584 1.00 46.67 192 SER C O 1
ATOM 6739 N N . TRP C 1 193 ? -5.001 -23.639 22.391 1.00 38.87 193 TRP C N 1
ATOM 6740 C CA . TRP C 1 193 ? -5.988 -24.047 23.367 1.00 42.31 193 TRP C CA 1
ATOM 6741 C C . TRP C 1 193 ? -7.353 -24.231 22.753 1.00 47.27 193 TRP C C 1
ATOM 6742 O O . TRP C 1 193 ? -7.650 -23.714 21.684 1.00 48.65 193 TRP C O 1
ATOM 6753 N N . LEU C 1 194 ? -8.169 -24.998 23.460 1.00 53.21 194 LEU C N 1
ATOM 6754 C CA . LEU C 1 194 ? -9.548 -25.259 23.105 1.00 46.35 194 LEU C CA 1
ATOM 6755 C C . LEU C 1 194 ? -10.218 -25.389 24.453 1.00 47.64 194 LEU C C 1
ATOM 6756 O O . LEU C 1 194 ? -9.626 -25.934 25.383 1.00 47.96 194 LEU C O 1
ATOM 6761 N N . GLY C 1 195 ? -11.427 -24.860 24.589 1.00 48.96 195 GLY C N 1
ATOM 6762 C CA . GLY C 1 195 ? -12.029 -24.762 25.903 1.00 52.47 195 GLY C CA 1
ATOM 6763 C C . GLY C 1 195 ? -13.509 -24.459 25.881 1.00 58.61 195 GLY C C 1
ATOM 6764 O O . GLY C 1 195 ? -14.086 -24.140 24.837 1.00 54.28 195 GLY C O 1
ATOM 6765 N N . GLY C 1 196 ? -14.137 -24.573 27.045 1.00 60.02 196 GLY C N 1
ATOM 6766 C CA . GLY C 1 196 ? -15.551 -24.284 27.151 1.00 56.85 196 GLY C CA 1
ATOM 6767 C C . GLY C 1 196 ? -15.967 -23.997 28.576 1.00 58.23 196 GLY C C 1
ATOM 6768 O O . GLY C 1 196 ? -15.299 -24.431 29.527 1.00 59.03 196 GLY C O 1
ATOM 6769 N N . THR C 1 197 ? -17.066 -23.255 28.715 1.00 54.45 197 THR C N 1
ATOM 6770 C CA . THR C 1 197 ? -17.673 -22.985 30.016 1.00 58.78 197 THR C CA 1
ATOM 6771 C C . THR C 1 197 ? -19.182 -23.090 29.887 1.00 59.08 197 THR C C 1
ATOM 6772 O O . THR C 1 197 ? -19.782 -22.482 29.001 1.00 66.12 197 THR C O 1
ATOM 6776 N N . TRP C 1 198 ? -19.783 -23.869 30.779 1.00 62.44 198 TRP C N 1
ATOM 6777 C CA . TRP C 1 198 ? -21.198 -24.218 30.691 1.00 69.82 198 TRP C CA 1
ATOM 6778 C C . TRP C 1 198 ? -21.897 -23.756 31.966 1.00 72.07 198 TRP C C 1
ATOM 6779 O O . TRP C 1 198 ? -21.318 -23.801 33.055 1.00 77.81 198 TRP C O 1
ATOM 6790 N N . GLY C 1 199 ? -23.119 -23.255 31.815 1.00 76.07 199 GLY C N 1
ATOM 6791 C CA . GLY C 1 199 ? -23.901 -22.761 32.936 1.00 77.15 199 GLY C CA 1
ATOM 6792 C C . GLY C 1 199 ? -25.390 -22.933 32.716 1.00 76.02 199 GLY C C 1
ATOM 6793 O O . GLY C 1 199 ? -26.201 -22.262 33.352 1.00 79.80 199 GLY C O 1
ATOM 6794 N N . ILE C 1 201 ? -27.487 -25.265 34.352 1.00 134.56 201 ILE C N 1
ATOM 6795 C CA . ILE C 1 201 ? -28.332 -25.308 35.547 1.00 144.14 201 ILE C CA 1
ATOM 6796 C C . ILE C 1 201 ? -28.640 -23.870 36.010 1.00 141.92 201 ILE C C 1
ATOM 6797 O O . ILE C 1 201 ? -29.081 -23.051 35.198 1.00 143.03 201 ILE C O 1
ATOM 6802 N N . GLU C 1 202 ? -28.414 -23.551 37.285 1.00 131.59 202 GLU C N 1
ATOM 6803 C CA . GLU C 1 202 ? -28.742 -22.216 37.783 1.00 120.44 202 GLU C CA 1
ATOM 6804 C C . GLU C 1 202 ? -27.553 -21.462 38.391 1.00 120.02 202 GLU C C 1
ATOM 6805 O O . GLU C 1 202 ? -26.946 -20.609 37.733 1.00 113.17 202 GLU C O 1
ATOM 6808 N N . GLY C 1 203 ? -27.206 -21.800 39.631 1.00 125.05 203 GLY C N 1
ATOM 6809 C CA . GLY C 1 203 ? -26.092 -21.170 40.321 1.00 129.00 203 GLY C CA 1
ATOM 6810 C C . GLY C 1 203 ? -24.817 -21.951 40.070 1.00 128.76 203 GLY C C 1
ATOM 6811 O O . GLY C 1 203 ? -23.853 -21.885 40.840 1.00 125.28 203 GLY C O 1
ATOM 6812 N N . PHE C 1 204 ? -24.832 -22.697 38.970 1.00 125.67 204 PHE C N 1
ATOM 6813 C CA . PHE C 1 204 ? -23.811 -23.686 38.662 1.00 115.87 204 PHE C CA 1
ATOM 6814 C C . PHE C 1 204 ? -23.036 -23.327 37.393 1.00 109.38 204 PHE C C 1
ATOM 6815 O O . PHE C 1 204 ? -23.599 -22.855 36.401 1.00 110.25 204 PHE C O 1
ATOM 6823 N N . THR C 1 205 ? -21.731 -23.539 37.442 1.00 97.49 205 THR C N 1
ATOM 6824 C CA . THR C 1 205 ? -20.888 -23.311 36.290 1.00 82.59 205 THR C CA 1
ATOM 6825 C C . THR C 1 205 ? -19.789 -24.366 36.234 1.00 82.41 205 THR C C 1
ATOM 6826 O O . THR C 1 205 ? -19.283 -24.819 37.266 1.00 76.91 205 THR C O 1
ATOM 6830 N N . SER C 1 206 ? -19.431 -24.771 35.024 1.00 83.04 206 SER C N 1
ATOM 6831 C CA . SER C 1 206 ? -18.409 -25.794 34.858 1.00 88.17 206 SER C CA 1
ATOM 6832 C C . SER C 1 206 ? -17.497 -25.453 33.684 1.00 76.12 206 SER C C 1
ATOM 6833 O O . SER C 1 206 ? -17.950 -24.925 32.668 1.00 73.57 206 SER C O 1
ATOM 6836 N N . SER C 1 207 ? -16.207 -25.728 33.838 1.00 71.32 207 SER C N 1
ATOM 6837 C CA . SER C 1 207 ? -15.259 -25.481 32.756 1.00 77.73 207 SER C CA 1
ATOM 6838 C C . SER C 1 207 ? -14.361 -26.663 32.392 1.00 81.71 207 SER C C 1
ATOM 6839 O O . SER C 1 207 ? -13.920 -27.439 33.244 1.00 78.26 207 SER C O 1
ATOM 6842 N N . LEU C 1 208 ? -14.101 -26.777 31.098 1.00 80.69 208 LEU C N 1
ATOM 6843 C CA . LEU C 1 208 ? -13.296 -27.856 30.561 1.00 71.50 208 LEU C CA 1
ATOM 6844 C C . LEU C 1 208 ? -12.342 -27.278 29.498 1.00 67.56 208 LEU C C 1
ATOM 6845 O O . LEU C 1 208 ? -12.783 -26.731 28.485 1.00 65.41 208 LEU C O 1
ATOM 6850 N N . TYR C 1 209 ? -11.038 -27.396 29.735 1.00 69.35 209 TYR C N 1
ATOM 6851 C CA . TYR C 1 209 ? -10.039 -26.743 28.886 1.00 64.74 209 TYR C CA 1
ATOM 6852 C C . TYR C 1 209 ? -8.807 -27.607 28.585 1.00 57.43 209 TYR C C 1
ATOM 6853 O O . TYR C 1 209 ? -8.339 -28.370 29.435 1.00 45.71 209 TYR C O 1
ATOM 6862 N N . ALA C 1 210 ? -8.280 -27.441 27.374 1.00 50.15 210 ALA C N 1
ATOM 6863 C CA . ALA C 1 210 ? -7.092 -28.147 26.909 1.00 42.08 210 ALA C CA 1
ATOM 6864 C C . ALA C 1 210 ? -6.147 -27.205 26.146 1.00 46.86 210 ALA C C 1
ATOM 6865 O O . ALA C 1 210 ? -6.553 -26.560 25.178 1.00 45.39 210 ALA C O 1
ATOM 6867 N N . ALA C 1 211 ? -4.884 -27.148 26.553 1.00 37.46 211 ALA C N 1
ATOM 6868 C CA . ALA C 1 211 ? -3.902 -26.356 25.822 1.00 42.22 211 ALA C CA 1
ATOM 6869 C C . ALA C 1 211 ? -2.598 -27.085 25.463 1.00 50.95 211 ALA C C 1
ATOM 6870 O O . ALA C 1 211 ? -2.208 -28.077 26.093 1.00 44.39 211 ALA C O 1
ATOM 6872 N N . GLU C 1 212 ? -1.893 -26.568 24.468 1.00 48.54 212 GLU C N 1
ATOM 6873 C CA . GLU C 1 212 ? -0.535 -27.037 24.275 1.00 57.05 212 GLU C CA 1
ATOM 6874 C C . GLU C 1 212 ? 0.456 -25.878 24.225 1.00 56.37 212 GLU C C 1
ATOM 6875 O O . GLU C 1 212 ? 0.355 -24.997 23.371 1.00 57.38 212 GLU C O 1
ATOM 6881 N N . LEU C 1 213 ? 1.412 -25.888 25.151 1.00 45.29 213 LEU C N 1
ATOM 6882 C CA . LEU C 1 213 ? 2.534 -24.977 25.071 1.00 51.54 213 LEU C CA 1
ATOM 6883 C C . LEU C 1 213 ? 3.683 -25.691 24.347 1.00 55.00 213 LEU C C 1
ATOM 6884 O O . LEU C 1 213 ? 4.376 -26.533 24.926 1.00 60.01 213 LEU C O 1
ATOM 6889 N N . GLN C 1 214 ? 3.928 -25.284 23.104 1.00 49.54 214 GLN C N 1
ATOM 6890 C CA . GLN C 1 214 ? 4.726 -26.058 22.155 1.00 44.54 214 GLN C CA 1
ATOM 6891 C C . GLN C 1 214 ? 6.061 -26.506 22.745 1.00 55.47 214 GLN C C 1
ATOM 6892 O O . GLN C 1 214 ? 6.792 -25.697 23.312 1.00 56.75 214 GLN C O 1
ATOM 6898 N N . ASN C 1 215 ? 6.350 -27.805 22.626 1.00 60.69 215 ASN C N 1
ATOM 6899 C CA . ASN C 1 215 ? 7.606 -28.416 23.104 1.00 63.47 215 ASN C CA 1
ATOM 6900 C C . ASN C 1 215 ? 7.866 -28.261 24.610 1.00 71.29 215 ASN C C 1
ATOM 6901 O O . ASN C 1 215 ? 9.011 -28.363 25.076 1.00 69.24 215 ASN C O 1
ATOM 6906 N N . VAL C 1 216 ? 6.794 -28.032 25.365 1.00 66.22 216 VAL C N 1
ATOM 6907 C CA . VAL C 1 216 ? 6.900 -27.886 26.810 1.00 57.44 216 VAL C CA 1
ATOM 6908 C C . VAL C 1 216 ? 5.918 -28.827 27.485 1.00 56.30 216 VAL C C 1
ATOM 6909 O O . VAL C 1 216 ? 6.325 -29.780 28.144 1.00 70.48 216 VAL C O 1
ATOM 6913 N N . TRP C 1 217 ? 4.627 -28.590 27.298 1.00 37.25 217 TRP C N 1
ATOM 6914 C CA . TRP C 1 217 ? 3.644 -29.466 27.902 1.00 47.78 217 TRP C CA 1
ATOM 6915 C C . TRP C 1 217 ? 2.323 -29.522 27.133 1.00 50.47 217 TRP C C 1
ATOM 6916 O O . TRP C 1 217 ? 2.137 -28.846 26.124 1.00 43.83 217 TRP C O 1
ATOM 6927 N N . LYS C 1 218 ? 1.415 -30.357 27.623 1.00 48.86 218 LYS C N 1
ATOM 6928 C CA . LYS C 1 218 ? 0.004 -30.229 27.316 1.00 44.38 218 LYS C CA 1
ATOM 6929 C C . LYS C 1 218 ? -0.675 -30.164 28.654 1.00 52.42 218 LYS C C 1
ATOM 6930 O O . LYS C 1 218 ? -0.250 -30.824 29.603 1.00 52.47 218 LYS C O 1
ATOM 6936 N N . GLN C 1 219 ? -1.710 -29.342 28.746 1.00 65.02 219 GLN C N 1
ATOM 6937 C CA . GLN C 1 219 ? -2.380 -29.124 30.017 1.00 59.29 219 GLN C CA 1
ATOM 6938 C C . GLN C 1 219 ? -3.890 -29.213 29.859 1.00 55.88 219 GLN C C 1
ATOM 6939 O O . GLN C 1 219 ? -4.464 -28.698 28.893 1.00 52.78 219 GLN C O 1
ATOM 6945 N N . TYR C 1 220 ? -4.526 -29.889 30.807 1.00 50.70 220 TYR C N 1
ATOM 6946 C CA . TYR C 1 220 ? -5.960 -30.111 30.747 1.00 50.44 220 TYR C CA 1
ATOM 6947 C C . TYR C 1 220 ? -6.575 -29.594 32.026 1.00 56.36 220 TYR C C 1
ATOM 6948 O O . TYR C 1 220 ? -6.009 -29.759 33.111 1.00 58.90 220 TYR C O 1
ATOM 6957 N N . TYR C 1 221 ? -7.740 -28.970 31.901 1.00 54.60 221 TYR C N 1
ATOM 6958 C CA . TYR C 1 221 ? -8.362 -28.345 33.053 1.00 53.56 221 TYR C CA 1
ATOM 6959 C C . TYR C 1 221 ? -9.856 -28.589 33.116 1.00 51.14 221 TYR C C 1
ATOM 6960 O O . TYR C 1 221 ? -10.547 -28.578 32.107 1.00 54.82 221 TYR C O 1
ATOM 6969 N N . ALA C 1 222 ? -10.336 -28.830 34.326 1.00 51.42 222 ALA C N 1
ATOM 6970 C CA . ALA C 1 222 ? -11.763 -28.887 34.583 1.00 59.67 222 ALA C CA 1
ATOM 6971 C C . ALA C 1 222 ? -12.079 -28.112 35.851 1.00 60.02 222 ALA C C 1
ATOM 6972 O O . ALA C 1 222 ? -11.239 -27.992 36.746 1.00 63.98 222 ALA C O 1
ATOM 6974 N N . ASP C 1 223 ? -13.283 -27.569 35.929 1.00 44.01 223 ASP C N 1
ATOM 6975 C CA . ASP C 1 223 ? -13.752 -27.105 37.219 1.00 54.80 223 ASP C CA 1
ATOM 6976 C C . ASP C 1 223 ? -15.262 -27.209 37.374 1.00 55.89 223 ASP C C 1
ATOM 6977 O O . ASP C 1 223 ? -15.981 -27.564 36.435 1.00 49.07 223 ASP C O 1
ATOM 6982 N N . VAL C 1 224 ? -15.725 -26.894 38.577 1.00 59.56 224 VAL C N 1
ATOM 6983 C CA . VAL C 1 224 ? -17.143 -26.875 38.892 1.00 68.21 224 VAL C CA 1
ATOM 6984 C C . VAL C 1 224 ? -17.363 -25.818 39.955 1.00 68.25 224 VAL C C 1
ATOM 6985 O O . VAL C 1 224 ? -16.486 -25.580 40.791 1.00 62.95 224 VAL C O 1
ATOM 6989 N N . ASP C 1 225 ? -18.502 -25.137 39.892 1.00 76.40 225 ASP C N 1
ATOM 6990 C CA . ASP C 1 225 ? -18.897 -24.259 40.988 1.00 77.97 225 ASP C CA 1
ATOM 6991 C C . ASP C 1 225 ? -20.395 -24.253 41.232 1.00 85.26 225 ASP C C 1
ATOM 6992 O O . ASP C 1 225 ? -21.171 -23.996 40.315 1.00 95.09 225 ASP C O 1
ATOM 6997 N N . TYR C 1 226 ? -20.794 -24.522 42.470 1.00 84.00 226 TYR C N 1
ATOM 6998 C CA . TYR C 1 226 ? -22.202 -24.530 42.834 1.00 89.92 226 TYR C CA 1
ATOM 6999 C C . TYR C 1 226 ? -22.441 -23.568 43.988 1.00 91.32 226 TYR C C 1
ATOM 7000 O O . TYR C 1 226 ? -21.720 -23.575 44.983 1.00 89.01 226 TYR C O 1
ATOM 7003 N N . THR C 1 227 ? -23.447 -22.719 43.841 1.00 99.20 227 THR C N 1
ATOM 7004 C CA . THR C 1 227 ? -23.873 -21.871 44.944 1.00 104.71 227 THR C CA 1
ATOM 7005 C C . THR C 1 227 ? -25.325 -22.184 45.284 1.00 109.24 227 THR C C 1
ATOM 7006 O O . THR C 1 227 ? -26.169 -22.278 44.396 1.00 112.36 227 THR C O 1
ATOM 7010 N N . TYR C 1 228 ? -25.614 -22.364 46.566 1.00 106.83 228 TYR C N 1
ATOM 7011 C CA . TYR C 1 228 ? -26.971 -22.680 46.975 1.00 108.42 228 TYR C CA 1
ATOM 7012 C C . TYR C 1 228 ? -27.452 -21.725 48.050 1.00 112.65 228 TYR C C 1
ATOM 7013 O O . TYR C 1 228 ? -26.797 -21.554 49.077 1.00 110.68 228 TYR C O 1
ATOM 7016 N N . GLU C 1 229 ? -28.592 -21.093 47.799 1.00 119.05 229 GLU C N 1
ATOM 7017 C CA . GLU C 1 229 ? -29.247 -20.272 48.808 1.00 123.53 229 GLU C CA 1
ATOM 7018 C C . GLU C 1 229 ? -30.085 -21.161 49.728 1.00 115.97 229 GLU C C 1
ATOM 7019 O O . GLU C 1 229 ? -30.698 -22.128 49.277 1.00 113.15 229 GLU C O 1
ATOM 7025 N N . ILE C 1 230 ? -30.103 -20.845 51.017 1.00 114.70 230 ILE C N 1
ATOM 7026 C CA . ILE C 1 230 ? -30.959 -21.564 51.953 1.00 119.07 230 ILE C CA 1
ATOM 7027 C C . ILE C 1 230 ? -31.973 -20.611 52.576 1.00 120.09 230 ILE C C 1
ATOM 7028 O O . ILE C 1 230 ? -33.177 -20.711 52.330 1.00 118.32 230 ILE C O 1
ATOM 7030 N N . ASP C 1 231 ? -31.469 -19.696 53.398 1.00 121.86 231 ASP C N 1
ATOM 7031 C CA . ASP C 1 231 ? -32.259 -18.581 53.903 1.00 116.17 231 ASP C CA 1
ATOM 7032 C C . ASP C 1 231 ? -32.039 -17.399 52.975 1.00 112.00 231 ASP C C 1
ATOM 7033 O O . ASP C 1 231 ? -31.478 -17.547 51.889 1.00 103.50 231 ASP C O 1
ATOM 7036 N N . ASP C 1 232 ? -32.492 -16.228 53.401 1.00 117.66 232 ASP C N 1
ATOM 7037 C CA . ASP C 1 232 ? -32.069 -14.983 52.782 1.00 119.91 232 ASP C CA 1
ATOM 7038 C C . ASP C 1 232 ? -30.780 -14.616 53.498 1.00 118.01 232 ASP C C 1
ATOM 7039 O O . ASP C 1 232 ? -30.197 -13.555 53.276 1.00 118.00 232 ASP C O 1
ATOM 7044 N N . ASN C 1 233 ? -30.363 -15.517 54.383 1.00 117.21 233 ASN C N 1
ATOM 7045 C CA . ASN C 1 233 ? -29.149 -15.370 55.172 1.00 115.42 233 ASN C CA 1
ATOM 7046 C C . ASN C 1 233 ? -28.021 -16.288 54.712 1.00 113.78 233 ASN C C 1
ATOM 7047 O O . ASN C 1 233 ? -26.949 -15.823 54.325 1.00 114.83 233 ASN C O 1
ATOM 7052 N N . TRP C 1 234 ? -28.264 -17.595 54.778 1.00 111.93 234 TRP C N 1
ATOM 7053 C CA . TRP C 1 234 ? -27.204 -18.589 54.606 1.00 105.61 234 TRP C CA 1
ATOM 7054 C C . TRP C 1 234 ? -27.017 -19.148 53.197 1.00 96.01 234 TRP C C 1
ATOM 7055 O O . TRP C 1 234 ? -27.978 -19.534 52.520 1.00 91.89 234 TRP C O 1
ATOM 7066 N N . SER C 1 235 ? -25.754 -19.224 52.788 1.00 85.40 235 SER C N 1
ATOM 7067 C CA . SER C 1 235 ? -25.400 -19.775 51.492 1.00 86.93 235 SER C CA 1
ATOM 7068 C C . SER C 1 235 ? -24.251 -20.779 51.586 1.00 85.01 235 SER C C 1
ATOM 7069 O O . SER C 1 235 ? -23.305 -20.603 52.361 1.00 81.73 235 SER C O 1
ATOM 7072 N N . LEU C 1 236 ? -24.342 -21.832 50.783 1.00 87.92 236 LEU C N 1
ATOM 7073 C CA . LEU C 1 236 ? -23.263 -22.806 50.677 1.00 90.82 236 LEU C CA 1
ATOM 7074 C C . LEU C 1 236 ? -22.626 -22.762 49.285 1.00 83.45 236 LEU C C 1
ATOM 7075 O O . LEU C 1 236 ? -23.323 -22.693 48.269 1.00 73.88 236 LEU C O 1
ATOM 7080 N N . ASN C 1 237 ? -21.300 -22.789 49.244 1.00 77.89 237 ASN C N 1
ATOM 7081 C CA . ASN C 1 237 ? -20.587 -22.752 47.974 1.00 72.15 237 ASN C CA 1
ATOM 7082 C C . ASN C 1 237 ? -19.398 -23.722 47.880 1.00 75.43 237 ASN C C 1
ATOM 7083 O O . ASN C 1 237 ? -18.250 -23.358 48.172 1.00 68.15 237 ASN C O 1
ATOM 7088 N N . PRO C 1 238 ? -19.685 -24.978 47.502 1.00 79.15 238 PRO C N 1
ATOM 7089 C CA . PRO C 1 238 ? -18.663 -25.972 47.158 1.00 75.14 238 PRO C CA 1
ATOM 7090 C C . PRO C 1 238 ? -18.156 -25.775 45.725 1.00 68.83 238 PRO C C 1
ATOM 7091 O O . PRO C 1 238 ? -18.895 -25.304 44.865 1.00 63.60 238 PRO C O 1
ATOM 7095 N N . GLY C 1 239 ? -16.911 -26.151 45.468 1.00 63.92 239 GLY C N 1
ATOM 7096 C CA . GLY C 1 239 ? -16.375 -26.081 44.123 1.00 59.48 239 GLY C CA 1
ATOM 7097 C C . GLY C 1 239 ? -14.966 -26.635 44.071 1.00 61.19 239 GLY C C 1
ATOM 7098 O O . GLY C 1 239 ? -14.298 -26.747 45.103 1.00 58.69 239 GLY C O 1
ATOM 7099 N N . ALA C 1 240 ? -14.510 -26.973 42.868 1.00 60.07 240 ALA C N 1
ATOM 7100 C CA . ALA C 1 240 ? -13.187 -27.561 42.697 1.00 65.12 240 ALA C CA 1
ATOM 7101 C C . ALA C 1 240 ? -12.500 -27.138 41.400 1.00 64.25 240 ALA C C 1
ATOM 7102 O O . ALA C 1 240 ? -13.158 -26.835 40.400 1.00 64.69 240 ALA C O 1
ATOM 7104 N N . HIS C 1 241 ? -11.170 -27.124 41.437 1.00 62.42 241 HIS C N 1
ATOM 7105 C CA . HIS C 1 241 ? -10.351 -26.880 40.256 1.00 66.97 241 HIS C CA 1
ATOM 7106 C C . HIS C 1 241 ? -9.411 -28.067 40.054 1.00 69.31 241 HIS C C 1
ATOM 7107 O O . HIS C 1 241 ? -8.800 -28.545 41.016 1.00 65.83 241 HIS C O 1
ATOM 7114 N N . TYR C 1 242 ? -9.285 -28.533 38.811 1.00 67.77 242 TYR C N 1
ATOM 7115 C CA . TYR C 1 242 ? -8.405 -29.659 38.515 1.00 64.50 242 TYR C CA 1
ATOM 7116 C C . TYR C 1 242 ? -7.558 -29.492 37.239 1.00 61.50 242 TYR C C 1
ATOM 7117 O O . TYR C 1 242 ? -8.087 -29.324 36.142 1.00 61.35 242 TYR C O 1
ATOM 7126 N N . TYR C 1 243 ? -6.238 -29.562 37.404 1.00 55.70 243 TYR C N 1
ATOM 7127 C CA . TYR C 1 243 ? -5.286 -29.508 36.294 1.00 52.36 243 TYR C CA 1
ATOM 7128 C C . TYR C 1 243 ? -4.479 -30.804 36.149 1.00 64.89 243 TYR C C 1
ATOM 7129 O O . TYR C 1 243 ? -4.046 -31.406 37.136 1.00 73.15 243 TYR C O 1
ATOM 7138 N N . LYS C 1 244 ? -4.248 -31.202 34.906 1.00 62.04 244 LYS C N 1
ATOM 7139 C CA . LYS C 1 244 ? -3.337 -32.285 34.594 1.00 56.16 244 LYS C CA 1
ATOM 7140 C C . LYS C 1 244 ? -2.317 -31.765 33.584 1.00 63.46 244 LYS C C 1
ATOM 7141 O O . LYS C 1 244 ? -2.685 -31.201 32.547 1.00 68.18 244 LYS C O 1
ATOM 7146 N N . THR C 1 245 ? -1.035 -31.943 33.885 1.00 65.97 245 THR C N 1
ATOM 7147 C CA . THR C 1 245 ? 0.011 -31.525 32.953 1.00 64.61 245 THR C CA 1
ATOM 7148 C C . THR C 1 245 ? 0.997 -32.634 32.599 1.00 61.17 245 THR C C 1
ATOM 7149 O O . THR C 1 245 ? 1.550 -33.289 33.472 1.00 64.94 245 THR C O 1
ATOM 7153 N N . VAL C 1 246 ? 1.216 -32.812 31.303 1.00 60.16 246 VAL C N 1
ATOM 7154 C CA . VAL C 1 246 ? 2.158 -33.788 30.785 1.00 61.32 246 VAL C CA 1
ATOM 7155 C C . VAL C 1 246 ? 3.111 -33.059 29.872 1.00 62.19 246 VAL C C 1
ATOM 7156 O O . VAL C 1 246 ? 2.697 -32.142 29.171 1.00 66.56 246 VAL C O 1
ATOM 7160 N N . ASP C 1 247 ? 4.380 -33.453 29.854 1.00 59.96 247 ASP C N 1
ATOM 7161 C CA . ASP C 1 247 ? 5.328 -32.792 28.956 1.00 60.59 247 ASP C CA 1
ATOM 7162 C C . ASP C 1 247 ? 4.977 -33.077 27.488 1.00 58.39 247 ASP C C 1
ATOM 7163 O O . ASP C 1 247 ? 4.216 -34.009 27.189 1.00 53.66 247 ASP C O 1
ATOM 7168 N N . SER C 1 248 ? 5.475 -32.245 26.579 1.00 49.28 248 SER C N 1
ATOM 7169 C CA . SER C 1 248 ? 5.092 -32.358 25.175 1.00 43.66 248 SER C CA 1
ATOM 7170 C C . SER C 1 248 ? 6.289 -32.102 24.250 1.00 46.47 248 SER C C 1
ATOM 7171 O O . SER C 1 248 ? 7.305 -31.537 24.676 1.00 43.76 248 SER C O 1
ATOM 7174 N N . GLY C 1 249 ? 6.180 -32.552 23.001 1.00 45.16 249 GLY C N 1
ATOM 7175 C CA . GLY C 1 249 ? 7.179 -32.251 21.991 1.00 48.64 249 GLY C CA 1
ATOM 7176 C C . GLY C 1 249 ? 8.596 -32.644 22.371 1.00 55.32 249 GLY C C 1
ATOM 7177 O O . GLY C 1 249 ? 8.887 -33.806 22.635 1.00 72.96 249 GLY C O 1
ATOM 7178 N N . ASP C 1 250 ? 9.481 -31.658 22.368 1.00 37.52 250 ASP C N 1
ATOM 7179 C CA . ASP C 1 250 ? 10.861 -31.821 22.773 1.00 38.45 250 ASP C CA 1
ATOM 7180 C C . ASP C 1 250 ? 11.022 -31.672 24.281 1.00 50.13 250 ASP C C 1
ATOM 7181 O O . ASP C 1 250 ? 12.147 -31.720 24.799 1.00 54.71 250 ASP C O 1
ATOM 7186 N N . SER C 1 251 ? 9.910 -31.458 24.982 1.00 49.37 251 SER C N 1
ATOM 7187 C CA . SER C 1 251 ? 9.915 -31.509 26.448 1.00 57.19 251 SER C CA 1
ATOM 7188 C C . SER C 1 251 ? 11.064 -30.706 27.072 1.00 55.73 251 SER C C 1
ATOM 7189 O O . SER C 1 251 ? 11.850 -31.252 27.853 1.00 52.20 251 SER C O 1
ATOM 7192 N N . LEU C 1 252 ? 11.161 -29.424 26.721 1.00 53.64 252 LEU C N 1
ATOM 7193 C CA . LEU C 1 252 ? 12.298 -28.590 27.125 1.00 56.45 252 LEU C CA 1
ATOM 7194 C C . LEU C 1 252 ? 12.424 -28.391 28.632 1.00 51.31 252 LEU C C 1
ATOM 7195 O O . LEU C 1 252 ? 13.484 -28.002 29.133 1.00 45.98 252 LEU C O 1
ATOM 7200 N N . LEU C 1 253 ? 11.342 -28.640 29.355 1.00 49.31 253 LEU C N 1
ATOM 7201 C CA . LEU C 1 253 ? 11.396 -28.578 30.804 1.00 55.34 253 LEU C CA 1
ATOM 7202 C C . LEU C 1 253 ? 11.685 -29.953 31.377 1.00 60.00 253 LEU C C 1
ATOM 7203 O O . LEU C 1 253 ? 11.781 -30.133 32.593 1.00 68.24 253 LEU C O 1
ATOM 7208 N N . GLY C 1 254 ? 11.849 -30.917 30.480 1.00 46.98 254 GLY C N 1
ATOM 7209 C CA . GLY C 1 254 ? 12.019 -32.287 30.883 1.00 56.60 254 GLY C CA 1
ATOM 7210 C C . GLY C 1 254 ? 10.666 -32.915 31.148 1.00 64.71 254 GLY C C 1
ATOM 7211 O O . GLY C 1 254 ? 9.621 -32.390 30.742 1.00 44.62 254 GLY C O 1
ATOM 7212 N N . ARG C 1 255 ? 10.699 -34.045 31.848 1.00 66.18 255 ARG C N 1
ATOM 7213 C CA . ARG C 1 255 ? 9.520 -34.854 32.081 1.00 59.26 255 ARG C CA 1
ATOM 7214 C C . ARG C 1 255 ? 8.543 -34.203 33.045 1.00 50.71 255 ARG C C 1
ATOM 7215 O O . ARG C 1 255 ? 8.929 -33.694 34.094 1.00 50.44 255 ARG C O 1
ATOM 7223 N N . ILE C 1 256 ? 7.268 -34.248 32.681 1.00 52.44 256 ILE C N 1
ATOM 7224 C CA . ILE C 1 256 ? 6.207 -33.753 33.543 1.00 53.19 256 ILE C CA 1
ATOM 7225 C C . ILE C 1 256 ? 5.049 -34.728 33.549 1.00 46.18 256 ILE C C 1
ATOM 7226 O O . ILE C 1 256 ? 4.514 -35.077 32.502 1.00 53.93 256 ILE C O 1
ATOM 7231 N N . ASP C 1 257 ? 4.700 -35.200 34.734 1.00 58.94 257 ASP C N 1
ATOM 7232 C CA . ASP C 1 257 ? 3.407 -35.812 34.963 1.00 62.78 257 ASP C CA 1
ATOM 7233 C C . ASP C 1 257 ? 2.852 -35.148 36.221 1.00 62.43 257 ASP C C 1
ATOM 7234 O O . ASP C 1 257 ? 3.285 -35.433 37.344 1.00 63.27 257 ASP C O 1
ATOM 7239 N N . ASN C 1 258 ? 1.850 -34.301 36.039 1.00 64.36 258 ASN C N 1
ATOM 7240 C CA . ASN C 1 258 ? 1.374 -33.488 37.149 1.00 62.26 258 ASN C CA 1
ATOM 7241 C C . ASN C 1 258 ? -0.135 -33.518 37.252 1.00 50.24 258 ASN C C 1
ATOM 7242 O O . ASN C 1 258 ? -0.837 -33.378 36.262 1.00 51.60 258 ASN C O 1
ATOM 7247 N N . ASN C 1 259 ? -0.626 -33.760 38.455 1.00 50.02 259 ASN C N 1
ATOM 7248 C CA . ASN C 1 259 ? -2.047 -33.682 38.713 1.00 59.52 259 ASN C CA 1
ATOM 7249 C C . ASN C 1 259 ? -2.247 -32.771 39.912 1.00 62.17 259 ASN C C 1
ATOM 7250 O O . ASN C 1 259 ? -1.834 -33.086 41.026 1.00 71.13 259 ASN C O 1
ATOM 7255 N N . THR C 1 260 ? -2.853 -31.619 39.673 1.00 57.59 260 THR C N 1
ATOM 7256 C CA . THR C 1 260 ? -3.043 -30.649 40.737 1.00 64.26 260 THR C CA 1
ATOM 7257 C C . THR C 1 260 ? -4.523 -30.305 40.865 1.00 60.95 260 THR C C 1
ATOM 7258 O O . THR C 1 260 ? -5.221 -30.109 39.863 1.00 56.52 260 THR C O 1
ATOM 7262 N N . TYR C 1 261 ? -5.019 -30.271 42.093 1.00 61.01 261 TYR C N 1
ATOM 7263 C CA . TYR C 1 261 ? -6.421 -29.927 42.294 1.00 65.58 261 TYR C CA 1
ATOM 7264 C C . TYR C 1 261 ? -6.639 -29.112 43.553 1.00 63.58 261 TYR C C 1
ATOM 7265 O O . TYR C 1 261 ? -5.919 -29.257 44.545 1.00 72.29 261 TYR C O 1
ATOM 7274 N N . SER C 1 262 ? -7.629 -28.232 43.498 1.00 64.47 262 SER C N 1
ATOM 7275 C CA . SER C 1 262 ? -7.993 -27.441 44.663 1.00 68.44 262 SER C CA 1
ATOM 7276 C C . SER C 1 262 ? -9.478 -27.612 44.945 1.00 68.90 262 SER C C 1
ATOM 7277 O O . SER C 1 262 ? -10.303 -27.667 44.029 1.00 65.94 262 SER C O 1
ATOM 7280 N N . LEU C 1 263 ? -9.806 -27.718 46.222 1.00 68.27 263 LEU C N 1
ATOM 7281 C CA . LEU C 1 263 ? -11.187 -27.841 46.639 1.00 77.71 263 LEU C CA 1
ATOM 7282 C C . LEU C 1 263 ? -11.559 -26.652 47.500 1.00 74.38 263 LEU C C 1
ATOM 7283 O O . LEU C 1 263 ? -10.777 -26.230 48.352 1.00 79.80 263 LEU C O 1
ATOM 7288 N N . HIS C 1 264 ? -12.749 -26.107 47.288 1.00 67.03 264 HIS C N 1
ATOM 7289 C CA . HIS C 1 264 ? -13.204 -25.016 48.144 1.00 67.91 264 HIS C CA 1
ATOM 7290 C C . HIS C 1 264 ? -14.644 -25.192 48.637 1.00 67.72 264 HIS C C 1
ATOM 7291 O O . HIS C 1 264 ? -15.538 -25.609 47.895 1.00 53.77 264 HIS C O 1
ATOM 7298 N N . PHE C 1 265 ? -14.842 -24.900 49.915 1.00 65.80 265 PHE C N 1
ATOM 7299 C CA . PHE C 1 265 ? -16.171 -24.856 50.496 1.00 71.49 265 PHE C CA 1
ATOM 7300 C C . PHE C 1 265 ? -16.298 -23.591 51.329 1.00 79.42 265 PHE C C 1
ATOM 7301 O O . PHE C 1 265 ? -15.577 -23.410 52.314 1.00 77.99 265 PHE C O 1
ATOM 7309 N N . ALA C 1 266 ? -17.212 -22.714 50.924 1.00 86.01 266 ALA C N 1
ATOM 7310 C CA . ALA C 1 266 ? -17.430 -21.450 51.618 1.00 79.43 266 ALA C CA 1
ATOM 7311 C C . ALA C 1 266 ? -18.864 -21.329 52.121 1.00 83.15 266 ALA C C 1
ATOM 7312 O O . ALA C 1 266 ? -19.821 -21.529 51.368 1.00 83.95 266 ALA C O 1
ATOM 7314 N N . VAL C 1 267 ? -19.000 -21.006 53.404 1.00 86.79 267 VAL C N 1
ATOM 7315 C CA . VAL C 1 267 ? -20.297 -20.697 53.991 1.00 85.01 267 VAL C CA 1
ATOM 7316 C C . VAL C 1 267 ? -20.402 -19.194 54.199 1.00 90.69 267 VAL C C 1
ATOM 7317 O O . VAL C 1 267 ? -19.663 -18.626 55.003 1.00 91.59 267 VAL C O 1
ATOM 7321 N N . GLY C 1 268 ? -21.260 -18.536 53.423 1.00 93.08 268 GLY C N 1
ATOM 7322 C CA . GLY C 1 268 ? -21.639 -17.167 53.725 1.00 89.85 268 GLY C CA 1
ATOM 7323 C C . GLY C 1 268 ? -22.857 -17.068 54.631 1.00 87.87 268 GLY C C 1
ATOM 7324 O O . GLY C 1 268 ? -23.812 -17.826 54.479 1.00 80.89 268 GLY C O 1
ATOM 7325 N N . TYR C 1 269 ? -22.836 -16.102 55.544 1.00 97.89 269 TYR C N 1
ATOM 7326 C CA . TYR C 1 269 ? -24.023 -15.716 56.307 1.00 107.12 269 TYR C CA 1
ATOM 7327 C C . TYR C 1 269 ? -24.177 -14.204 56.212 1.00 102.68 269 TYR C C 1
ATOM 7328 O O . TYR C 1 269 ? -23.385 -13.452 56.789 1.00 98.07 269 TYR C O 1
ATOM 7337 N N . ARG C 1 270 ? -25.210 -13.761 55.502 1.00 103.01 270 ARG C N 1
ATOM 7338 C CA . ARG C 1 270 ? -25.343 -12.344 55.201 1.00 104.12 270 ARG C CA 1
ATOM 7339 C C . ARG C 1 270 ? -24.050 -11.824 54.573 1.00 96.29 270 ARG C C 1
ATOM 7340 O O . ARG C 1 270 ? -23.661 -12.248 53.481 1.00 91.08 270 ARG C O 1
ATOM 7348 N N . GLN C 1 271 ? -23.398 -10.902 55.279 1.00 97.91 271 GLN C N 1
ATOM 7349 C CA . GLN C 1 271 ? -22.152 -10.280 54.832 1.00 101.34 271 GLN C CA 1
ATOM 7350 C C . GLN C 1 271 ? -20.898 -11.127 55.085 1.00 98.61 271 GLN C C 1
ATOM 7351 O O . GLN C 1 271 ? -19.919 -11.035 54.338 1.00 97.28 271 GLN C O 1
ATOM 7357 N N . HIS C 1 272 ? -20.927 -11.939 56.139 1.00 90.77 272 HIS C N 1
ATOM 7358 C CA . HIS C 1 272 ? -19.777 -12.766 56.495 1.00 83.74 272 HIS C CA 1
ATOM 7359 C C . HIS C 1 272 ? -19.571 -13.891 55.497 1.00 82.73 272 HIS C C 1
ATOM 7360 O O . HIS C 1 272 ? -20.527 -14.496 55.017 1.00 88.41 272 HIS C O 1
ATOM 7367 N N . THR C 1 273 ? -18.316 -14.152 55.164 1.00 76.58 273 THR C N 1
ATOM 7368 C CA . THR C 1 273 ? -17.996 -15.295 54.331 1.00 81.51 273 THR C CA 1
ATOM 7369 C C . THR C 1 273 ? -16.795 -15.999 54.925 1.00 79.68 273 THR C C 1
ATOM 7370 O O . THR C 1 273 ? -15.692 -15.454 54.947 1.00 85.41 273 THR C O 1
ATOM 7374 N N . VAL C 1 274 ? -17.002 -17.214 55.406 1.00 73.64 274 VAL C N 1
ATOM 7375 C CA . VAL C 1 274 ? -15.874 -18.021 55.842 1.00 74.71 274 VAL C CA 1
ATOM 7376 C C . VAL C 1 274 ? -15.691 -19.169 54.863 1.00 70.84 274 VAL C C 1
ATOM 7377 O O . VAL C 1 274 ? -16.660 -19.798 54.442 1.00 71.03 274 VAL C O 1
ATOM 7381 N N . THR C 1 275 ? -14.443 -19.422 54.492 1.00 64.11 275 THR C N 1
ATOM 7382 C CA . THR C 1 275 ? -14.146 -20.314 53.387 1.00 62.54 275 THR C CA 1
ATOM 7383 C C . THR C 1 275 ? -12.999 -21.248 53.747 1.00 67.15 275 THR C C 1
ATOM 7384 O O . THR C 1 275 ? -11.975 -20.804 54.278 1.00 65.46 275 THR C O 1
ATOM 7388 N N . ALA C 1 276 ? -13.166 -22.533 53.438 1.00 75.28 276 ALA C N 1
ATOM 7389 C CA . ALA C 1 276 ? -12.133 -23.542 53.687 1.00 73.47 276 ALA C CA 1
ATOM 7390 C C . ALA C 1 276 ? -11.628 -24.176 52.395 1.00 70.06 276 ALA C C 1
ATOM 7391 O O . ALA C 1 276 ? -12.405 -24.431 51.477 1.00 73.33 276 ALA C O 1
ATOM 7393 N N . VAL C 1 277 ? -10.327 -24.450 52.342 1.00 70.34 277 VAL C N 1
ATOM 7394 C CA . VAL C 1 277 ? -9.679 -24.894 51.109 1.00 70.38 277 VAL C CA 1
ATOM 7395 C C . VAL C 1 277 ? -8.654 -26.008 51.307 1.00 70.51 277 VAL C C 1
ATOM 7396 O O . VAL C 1 277 ? -7.850 -25.959 52.233 1.00 69.74 277 VAL C O 1
ATOM 7400 N N . LEU C 1 278 ? -8.681 -26.998 50.419 1.00 67.29 278 LEU C N 1
ATOM 7401 C CA . LEU C 1 278 ? -7.630 -28.007 50.333 1.00 60.81 278 LEU C CA 1
ATOM 7402 C C . LEU C 1 278 ? -6.951 -27.911 48.982 1.00 60.17 278 LEU C C 1
ATOM 7403 O O . LEU C 1 278 ? -7.615 -27.692 47.968 1.00 55.62 278 LEU C O 1
ATOM 7408 N N . GLN C 1 279 ? -5.636 -28.095 48.948 1.00 61.67 279 GLN C N 1
ATOM 7409 C CA . GLN C 1 279 ? -4.924 -28.092 47.673 1.00 66.84 279 GLN C CA 1
ATOM 7410 C C . GLN C 1 279 ? -3.854 -29.173 47.648 1.00 64.62 279 GLN C C 1
ATOM 7411 O O . GLN C 1 279 ? -3.036 -29.273 48.561 1.00 65.21 279 GLN C O 1
ATOM 7417 N N . LYS C 1 280 ? -3.864 -29.984 46.601 1.00 56.32 280 LYS C N 1
ATOM 7418 C CA . LYS C 1 280 ? -2.921 -31.086 46.511 1.00 67.76 280 LYS C CA 1
ATOM 7419 C C . LYS C 1 280 ? -2.236 -31.084 45.160 1.00 66.91 280 LYS C C 1
ATOM 7420 O O . LYS C 1 280 ? -2.900 -31.173 44.124 1.00 72.16 280 LYS C O 1
ATOM 7424 N N . VAL C 1 281 ? -0.912 -30.952 45.171 1.00 61.75 281 VAL C N 1
ATOM 7425 C CA . VAL C 1 281 ? -0.127 -31.106 43.951 1.00 63.62 281 VAL C CA 1
ATOM 7426 C C . VAL C 1 281 ? 0.375 -32.535 43.881 1.00 70.41 281 VAL C C 1
ATOM 7427 O O . VAL C 1 281 ? 1.036 -33.005 44.807 1.00 50.17 281 VAL C O 1
ATOM 7431 N N . ASN C 1 282 ? 0.048 -33.224 42.789 1.00 77.24 282 ASN C N 1
ATOM 7432 C CA . ASN C 1 282 ? 0.486 -34.604 42.614 1.00 77.16 282 ASN C CA 1
ATOM 7433 C C . ASN C 1 282 ? 1.519 -34.732 41.506 1.00 76.42 282 ASN C C 1
ATOM 7434 O O . ASN C 1 282 ? 1.190 -34.866 40.322 1.00 66.07 282 ASN C O 1
ATOM 7439 N N . GLY C 1 283 ? 2.775 -34.795 41.922 1.00 79.80 283 GLY C N 1
ATOM 7440 C CA . GLY C 1 283 ? 3.887 -34.917 41.005 1.00 73.64 283 GLY C CA 1
ATOM 7441 C C . GLY C 1 283 ? 5.133 -34.348 41.656 1.00 71.52 283 GLY C C 1
ATOM 7442 O O . GLY C 1 283 ? 5.056 -33.614 42.662 1.00 62.85 283 GLY C O 1
ATOM 7443 N N . ASN C 1 284 ? 6.269 -34.641 41.028 1.00 66.37 284 ASN C N 1
ATOM 7444 C CA . ASN C 1 284 ? 7.589 -34.302 41.540 1.00 71.18 284 ASN C CA 1
ATOM 7445 C C . ASN C 1 284 ? 8.080 -32.984 40.963 1.00 72.42 284 ASN C C 1
ATOM 7446 O O . ASN C 1 284 ? 9.243 -32.604 41.123 1.00 67.80 284 ASN C O 1
ATOM 7451 N N . THR C 1 285 ? 7.178 -32.331 40.235 1.00 69.66 285 THR C N 1
ATOM 7452 C CA . THR C 1 285 ? 7.351 -30.961 39.789 1.00 67.76 285 THR C CA 1
ATOM 7453 C C . THR C 1 285 ? 6.254 -30.104 40.418 1.00 69.71 285 THR C C 1
ATOM 7454 O O . THR C 1 285 ? 5.163 -30.597 40.704 1.00 64.79 285 THR C O 1
ATOM 7458 N N . PRO C 1 286 ? 6.534 -28.809 40.626 1.00 73.71 286 PRO C N 1
ATOM 7459 C CA . PRO C 1 286 ? 5.485 -27.914 41.122 1.00 64.15 286 PRO C CA 1
ATOM 7460 C C . PRO C 1 286 ? 4.400 -27.754 40.066 1.00 56.62 286 PRO C C 1
ATOM 7461 O O . PRO C 1 286 ? 4.647 -28.012 38.881 1.00 52.55 286 PRO C O 1
ATOM 7465 N N . PHE C 1 287 ? 3.202 -27.357 40.471 1.00 56.16 287 PHE C N 1
ATOM 7466 C CA . PHE C 1 287 ? 2.248 -26.955 39.457 1.00 57.74 287 PHE C CA 1
ATOM 7467 C C . PHE C 1 287 ? 2.846 -25.755 38.728 1.00 57.87 287 PHE C C 1
ATOM 7468 O O . PHE C 1 287 ? 3.453 -24.870 39.342 1.00 51.95 287 PHE C O 1
ATOM 7476 N N . ASP C 1 288 ? 2.711 -25.740 37.412 1.00 56.77 288 ASP C N 1
ATOM 7477 C CA . ASP C 1 288 ? 3.244 -24.628 36.656 1.00 58.25 288 ASP C CA 1
ATOM 7478 C C . ASP C 1 288 ? 2.178 -24.036 35.737 1.00 59.59 288 ASP C C 1
ATOM 7479 O O . ASP C 1 288 ? 1.378 -24.772 35.149 1.00 57.85 288 ASP C O 1
ATOM 7484 N N . TYR C 1 289 ? 2.149 -22.706 35.656 1.00 59.32 289 TYR C N 1
ATOM 7485 C CA . TYR C 1 289 ? 1.280 -21.998 34.701 1.00 57.90 289 TYR C CA 1
ATOM 7486 C C . TYR C 1 289 ? 1.885 -20.688 34.215 1.00 56.84 289 TYR C C 1
ATOM 7487 O O . TYR C 1 289 ? 2.748 -20.092 34.864 1.00 56.88 289 TYR C O 1
ATOM 7496 N N . ILE C 1 290 ? 1.389 -20.233 33.076 1.00 51.84 290 ILE C N 1
ATOM 7497 C CA . ILE C 1 290 ? 2.082 -19.235 32.276 1.00 58.16 290 ILE C CA 1
ATOM 7498 C C . ILE C 1 290 ? 2.411 -17.870 32.917 1.00 70.74 290 ILE C C 1
ATOM 7499 O O . ILE C 1 290 ? 3.584 -17.455 32.896 1.00 82.31 290 ILE C O 1
ATOM 7504 N N . ASN C 1 291 ? 1.434 -17.162 33.479 1.00 48.71 291 ASN C N 1
ATOM 7505 C CA . ASN C 1 291 ? 1.819 -15.943 34.210 1.00 66.17 291 ASN C CA 1
ATOM 7506 C C . ASN C 1 291 ? 1.486 -16.045 35.681 1.00 73.43 291 ASN C C 1
ATOM 7507 O O . ASN C 1 291 ? 0.328 -15.894 36.079 1.00 79.74 291 ASN C O 1
ATOM 7512 N N . GLN C 1 292 ? 2.513 -16.227 36.499 1.00 76.57 292 GLN C N 1
ATOM 7513 C CA . GLN C 1 292 ? 2.278 -16.736 37.840 1.00 86.31 292 GLN C CA 1
ATOM 7514 C C . GLN C 1 292 ? 1.868 -15.692 38.872 1.00 79.97 292 GLN C C 1
ATOM 7515 O O . GLN C 1 292 ? 2.343 -14.567 38.864 1.00 80.32 292 GLN C O 1
ATOM 7521 N N . GLY C 1 293 ? 1.003 -16.125 39.782 1.00 81.35 293 GLY C N 1
ATOM 7522 C CA . GLY C 1 293 ? 0.509 -15.342 40.902 1.00 79.29 293 GLY C CA 1
ATOM 7523 C C . GLY C 1 293 ? -0.915 -14.830 40.832 1.00 71.81 293 GLY C C 1
ATOM 7524 O O . GLY C 1 293 ? -1.421 -14.421 39.788 1.00 73.03 293 GLY C O 1
ATOM 7525 N N . ASP C 1 294 ? -1.546 -14.835 41.998 1.00 70.81 294 ASP C N 1
ATOM 7526 C CA . ASP C 1 294 ? -2.949 -14.462 42.145 1.00 66.95 294 ASP C CA 1
ATOM 7527 C C . ASP C 1 294 ? -3.906 -15.112 41.150 1.00 63.48 294 ASP C C 1
ATOM 7528 O O . ASP C 1 294 ? -4.901 -14.504 40.769 1.00 67.98 294 ASP C O 1
ATOM 7533 N N . SER C 1 295 ? -3.631 -16.353 40.765 1.00 61.36 295 SER C N 1
ATOM 7534 C CA . SER C 1 295 ? -4.520 -17.079 39.863 1.00 64.26 295 SER C CA 1
ATOM 7535 C C . SER C 1 295 ? -5.983 -17.151 40.326 1.00 66.39 295 SER C C 1
ATOM 7536 O O . SER C 1 295 ? -6.288 -17.330 41.505 1.00 63.92 295 SER C O 1
ATOM 7539 N N . ILE C 1 296 ? -6.882 -16.995 39.366 1.00 74.77 296 ILE C N 1
ATOM 7540 C CA . ILE C 1 296 ? -8.304 -17.129 39.607 1.00 76.48 296 ILE C CA 1
ATOM 7541 C C . ILE C 1 296 ? -8.677 -18.608 39.697 1.00 60.99 296 ILE C C 1
ATOM 7542 O O . ILE C 1 296 ? -9.720 -18.963 40.258 1.00 54.24 296 ILE C O 1
ATOM 7547 N N . PHE C 1 297 ? -7.806 -19.452 39.136 1.00 57.08 297 PHE C N 1
ATOM 7548 C CA . PHE C 1 297 ? -8.081 -20.878 38.926 1.00 63.53 297 PHE C CA 1
ATOM 7549 C C . PHE C 1 297 ? -7.524 -21.843 39.982 1.00 70.79 297 PHE C C 1
ATOM 7550 O O . PHE C 1 297 ? -7.606 -23.058 39.828 1.00 69.26 297 PHE C O 1
ATOM 7558 N N . LEU C 1 298 ? -6.932 -21.292 41.033 1.00 73.92 298 LEU C N 1
ATOM 7559 C CA . LEU C 1 298 ? -6.469 -22.076 42.168 1.00 63.63 298 LEU C CA 1
ATOM 7560 C C . LEU C 1 298 ? -6.945 -21.426 43.457 1.00 63.98 298 LEU C C 1
ATOM 7561 O O . LEU C 1 298 ? -6.842 -20.207 43.626 1.00 71.28 298 LEU C O 1
ATOM 7566 N N . ASP C 1 299 ? -7.474 -22.236 44.365 1.00 58.16 299 ASP C N 1
ATOM 7567 C CA . ASP C 1 299 ? -8.051 -21.714 45.596 1.00 60.67 299 ASP C CA 1
ATOM 7568 C C . ASP C 1 299 ? -6.972 -21.395 46.627 1.00 62.25 299 ASP C C 1
ATOM 7569 O O . ASP C 1 299 ? -7.212 -20.670 47.592 1.00 62.01 299 ASP C O 1
ATOM 7574 N N . ASN C 1 300 ? -5.791 -21.967 46.449 1.00 62.74 300 ASN C N 1
ATOM 7575 C CA . ASN C 1 300 ? -4.685 -21.635 47.338 1.00 68.43 300 ASN C CA 1
ATOM 7576 C C . ASN C 1 300 ? -3.664 -20.642 46.808 1.00 63.06 300 ASN C C 1
ATOM 7577 O O . ASN C 1 300 ? -2.602 -20.478 47.398 1.00 48.89 300 ASN C O 1
ATOM 7582 N N . SER C 1 301 ? -3.949 -20.019 45.672 1.00 68.31 301 SER C N 1
ATOM 7583 C CA . SER C 1 301 ? -3.021 -19.018 45.153 1.00 66.79 301 SER C CA 1
ATOM 7584 C C . SER C 1 301 ? -3.098 -17.746 46.000 1.00 65.24 301 SER C C 1
ATOM 7585 O O . SER C 1 301 ? -4.142 -17.108 46.074 1.00 67.80 301 SER C O 1
ATOM 7588 N N . GLN C 1 302 ? -1.975 -17.382 46.613 1.00 61.02 302 GLN C N 1
ATOM 7589 C CA . GLN C 1 302 ? -1.943 -16.358 47.658 1.00 62.04 302 GLN C CA 1
ATOM 7590 C C . GLN C 1 302 ? -1.051 -15.197 47.269 1.00 56.54 302 GLN C C 1
ATOM 7591 O O . GLN C 1 302 ? -0.433 -15.208 46.207 1.00 67.59 302 GLN C O 1
ATOM 7597 N N . GLN C 1 303 ? -0.986 -14.198 48.138 1.00 64.25 303 GLN C N 1
ATOM 7598 C CA . GLN C 1 303 ? -0.302 -12.964 47.797 1.00 71.44 303 GLN C CA 1
ATOM 7599 C C . GLN C 1 303 ? 1.149 -13.273 47.483 1.00 66.30 303 GLN C C 1
ATOM 7600 O O . GLN C 1 303 ? 1.728 -12.703 46.552 1.00 49.68 303 GLN C O 1
ATOM 7606 N N . TYR C 1 304 ? 1.735 -14.184 48.252 1.00 53.57 304 TYR C N 1
ATOM 7607 C CA . TYR C 1 304 ? 3.148 -14.457 48.088 1.00 50.98 304 TYR C CA 1
ATOM 7608 C C . TYR C 1 304 ? 3.402 -15.792 47.438 1.00 71.59 304 TYR C C 1
ATOM 7609 O O . TYR C 1 304 ? 4.046 -15.872 46.391 1.00 70.76 304 TYR C O 1
ATOM 7618 N N . SER C 1 305 ? 2.927 -16.841 48.098 1.00 69.86 305 SER C N 1
ATOM 7619 C CA . SER C 1 305 ? 3.157 -18.194 47.644 1.00 73.91 305 SER C CA 1
ATOM 7620 C C . SER C 1 305 ? 1.929 -18.740 46.932 1.00 74.98 305 SER C C 1
ATOM 7621 O O . SER C 1 305 ? 0.796 -18.364 47.241 1.00 49.81 305 SER C O 1
ATOM 7624 N N . ASP C 1 306 ? 2.167 -19.608 45.952 1.00 64.98 306 ASP C N 1
ATOM 7625 C CA . ASP C 1 306 ? 1.078 -20.327 45.313 1.00 58.35 306 ASP C CA 1
ATOM 7626 C C . ASP C 1 306 ? 0.812 -21.674 45.951 1.00 59.75 306 ASP C C 1
ATOM 7627 O O . ASP C 1 306 ? -0.050 -22.407 45.475 1.00 60.76 306 ASP C O 1
ATOM 7632 N N . PHE C 1 307 ? 1.561 -22.006 47.007 1.00 63.02 307 PHE C N 1
ATOM 7633 C CA . PHE C 1 307 ? 1.415 -23.296 47.698 1.00 64.04 307 PHE C CA 1
ATOM 7634 C C . PHE C 1 307 ? 1.321 -24.460 46.711 1.00 67.83 307 PHE C C 1
ATOM 7635 O O . PHE C 1 307 ? 0.572 -25.414 46.910 1.00 78.26 307 PHE C O 1
ATOM 7643 N N . ASN C 1 308 ? 2.064 -24.308 45.622 1.00 61.40 308 ASN C N 1
ATOM 7644 C CA . ASN C 1 308 ? 2.048 -25.174 44.449 1.00 62.53 308 ASN C CA 1
ATOM 7645 C C . ASN C 1 308 ? 3.200 -26.172 44.301 1.00 63.61 308 ASN C C 1
ATOM 7646 O O . ASN C 1 308 ? 3.406 -26.701 43.207 1.00 66.13 308 ASN C O 1
ATOM 7651 N N . GLY C 1 309 ? 4.031 -26.324 45.323 1.00 65.89 309 GLY C N 1
ATOM 7652 C CA . GLY C 1 309 ? 5.210 -27.173 45.210 1.00 79.02 309 GLY C CA 1
ATOM 7653 C C . GLY C 1 309 ? 4.971 -28.641 44.853 1.00 78.06 309 GLY C C 1
ATOM 7654 O O . GLY C 1 309 ? 3.852 -29.152 44.992 1.00 76.03 309 GLY C O 1
ATOM 7655 N N . PRO C 1 310 ? 6.028 -29.330 44.380 1.00 75.44 310 PRO C N 1
ATOM 7656 C CA . PRO C 1 310 ? 5.927 -30.761 44.063 1.00 69.61 310 PRO C CA 1
ATOM 7657 C C . PRO C 1 310 ? 5.409 -31.530 45.264 1.00 64.26 310 PRO C C 1
ATOM 7658 O O . PRO C 1 310 ? 5.914 -31.353 46.371 1.00 67.19 310 PRO C O 1
ATOM 7662 N N . ASN C 1 311 ? 4.387 -32.346 45.045 1.00 59.41 311 ASN C N 1
ATOM 7663 C CA . ASN C 1 311 ? 3.739 -33.081 46.129 1.00 68.59 311 ASN C CA 1
ATOM 7664 C C . ASN C 1 311 ? 3.278 -32.210 47.283 1.00 64.66 311 ASN C C 1
ATOM 7665 O O . ASN C 1 311 ? 3.180 -32.689 48.411 1.00 68.42 311 ASN C O 1
ATOM 7670 N N . GLU C 1 312 ? 2.988 -30.941 47.030 1.00 68.70 312 GLU C N 1
ATOM 7671 C CA . GLU C 1 312 ? 2.582 -30.087 48.139 1.00 73.15 312 GLU C CA 1
ATOM 7672 C C . GLU C 1 312 ? 1.128 -30.332 48.531 1.00 73.41 312 GLU C C 1
ATOM 7673 O O . GLU C 1 312 ? 0.224 -30.356 47.688 1.00 75.04 312 GLU C O 1
ATOM 7679 N N . LYS C 1 313 ? 0.923 -30.546 49.822 1.00 63.47 313 LYS C N 1
ATOM 7680 C CA . LYS C 1 313 ? -0.409 -30.636 50.378 1.00 67.69 313 LYS C CA 1
ATOM 7681 C C . LYS C 1 313 ? -0.603 -29.374 51.190 1.00 64.82 313 LYS C C 1
ATOM 7682 O O . LYS C 1 313 ? 0.271 -28.997 51.972 1.00 69.59 313 LYS C O 1
ATOM 7685 N N . SER C 1 314 ? -1.738 -28.713 51.002 1.00 65.35 314 SER C N 1
ATOM 7686 C CA . SER C 1 314 ? -1.949 -27.400 51.605 1.00 63.34 314 SER C CA 1
ATOM 7687 C C . SER C 1 314 ? -3.413 -27.136 51.907 1.00 63.81 314 SER C C 1
ATOM 7688 O O . SER C 1 314 ? -4.312 -27.655 51.242 1.00 65.97 314 SER C O 1
ATOM 7691 N N . TRP C 1 315 ? -3.646 -26.324 52.924 1.00 63.41 315 TRP C N 1
ATOM 7692 C CA . TRP C 1 315 ? -4.996 -25.903 53.248 1.00 72.48 315 TRP C CA 1
ATOM 7693 C C . TRP C 1 315 ? -5.043 -24.389 53.458 1.00 72.20 315 TRP C C 1
ATOM 7694 O O . TRP C 1 315 ? -4.007 -23.739 53.606 1.00 65.29 315 TRP C O 1
ATOM 7705 N N . LYS C 1 316 ? -6.249 -23.831 53.431 1.00 74.08 316 LYS C N 1
ATOM 7706 C CA . LYS C 1 316 ? -6.440 -22.413 53.707 1.00 72.21 316 LYS C CA 1
ATOM 7707 C C . LYS C 1 316 ? -7.758 -22.148 54.436 1.00 75.02 316 LYS C C 1
ATOM 7708 O O . LYS C 1 316 ? -8.799 -22.705 54.082 1.00 79.87 316 LYS C O 1
ATOM 7714 N N . LEU C 1 317 ? -7.707 -21.297 55.454 1.00 73.46 317 LEU C N 1
ATOM 7715 C CA . LEU C 1 317 ? -8.917 -20.842 56.129 1.00 76.09 317 LEU C CA 1
ATOM 7716 C C . LEU C 1 317 ? -9.063 -19.334 55.903 1.00 77.47 317 LEU C C 1
ATOM 7717 O O . LEU C 1 317 ? -8.150 -18.555 56.203 1.00 70.84 317 LEU C O 1
ATOM 7720 N N . GLN C 1 318 ? -10.206 -18.927 55.357 1.00 81.45 318 GLN C N 1
ATOM 7721 C CA . GLN C 1 318 ? -10.378 -17.546 54.911 1.00 82.69 318 GLN C CA 1
ATOM 7722 C C . GLN C 1 318 ? -11.681 -16.902 55.366 1.00 84.12 318 GLN C C 1
ATOM 7723 O O . GLN C 1 318 ? -12.745 -17.525 55.350 1.00 81.49 318 GLN C O 1
ATOM 7729 N N . TYR C 1 319 ? -11.584 -15.636 55.753 1.00 85.12 319 TYR C N 1
ATOM 7730 C CA . TYR C 1 319 ? -12.745 -14.877 56.197 1.00 82.99 319 TYR C CA 1
ATOM 7731 C C . TYR C 1 319 ? -12.904 -13.582 55.421 1.00 81.97 319 TYR C C 1
ATOM 7732 O O . TYR C 1 319 ? -11.988 -12.759 55.360 1.00 77.86 319 TYR C O 1
ATOM 7741 N N . ASP C 1 320 ? -14.076 -13.409 54.826 1.00 88.57 320 ASP C N 1
ATOM 7742 C CA . ASP C 1 320 ? -14.377 -12.200 54.073 1.00 91.12 320 ASP C CA 1
ATOM 7743 C C . ASP C 1 320 ? -15.482 -11.415 54.759 1.00 96.43 320 ASP C C 1
ATOM 7744 O O . ASP C 1 320 ? -16.458 -11.987 55.252 1.00 98.17 320 ASP C O 1
ATOM 7749 N N . TYR C 1 321 ? -15.322 -10.100 54.801 1.00 92.83 321 TYR C N 1
ATOM 7750 C CA . TYR C 1 321 ? -16.408 -9.254 55.247 1.00 89.76 321 TYR C CA 1
ATOM 7751 C C . TYR C 1 321 ? -16.766 -8.218 54.195 1.00 90.15 321 TYR C C 1
ATOM 7752 O O . TYR C 1 321 ? -15.901 -7.689 53.491 1.00 91.26 321 TYR C O 1
ATOM 7761 N N . ASP C 1 322 ? -18.062 -7.950 54.100 1.00 89.66 322 ASP C N 1
ATOM 7762 C CA . ASP C 1 322 ? -18.592 -6.879 53.279 1.00 88.65 322 ASP C CA 1
ATOM 7763 C C . ASP C 1 322 ? -19.190 -5.836 54.227 1.00 87.83 322 ASP C C 1
ATOM 7764 O O . ASP C 1 322 ? -19.947 -6.179 55.141 1.00 87.93 322 ASP C O 1
ATOM 7769 N N . PHE C 1 323 ? -18.844 -4.569 54.024 1.00 87.91 323 PHE C N 1
ATOM 7770 C CA . PHE C 1 323 ? -19.269 -3.514 54.948 1.00 96.14 323 PHE C CA 1
ATOM 7771 C C . PHE C 1 323 ? -20.553 -2.791 54.537 1.00 95.04 323 PHE C C 1
ATOM 7772 O O . PHE C 1 323 ? -20.969 -1.838 55.197 1.00 93.10 323 PHE C O 1
ATOM 7780 N N . VAL C 1 324 ? -21.184 -3.249 53.458 1.00 93.93 324 VAL C N 1
ATOM 7781 C CA . VAL C 1 324 ? -22.384 -2.591 52.939 1.00 102.81 324 VAL C CA 1
ATOM 7782 C C . VAL C 1 324 ? -23.418 -2.269 54.024 1.00 109.93 324 VAL C C 1
ATOM 7783 O O . VAL C 1 324 ? -23.917 -1.145 54.103 1.00 114.11 324 VAL C O 1
ATOM 7787 N N . ALA C 1 325 ? -23.731 -3.255 54.859 1.00 110.47 325 ALA C N 1
ATOM 7788 C CA . ALA C 1 325 ? -24.784 -3.110 55.860 1.00 110.18 325 ALA C CA 1
ATOM 7789 C C . ALA C 1 325 ? -24.288 -2.450 57.147 1.00 113.45 325 ALA C C 1
ATOM 7790 O O . ALA C 1 325 ? -25.046 -2.313 58.108 1.00 113.08 325 ALA C O 1
ATOM 7792 N N . LEU C 1 326 ? -23.012 -2.069 57.168 1.00 115.11 326 LEU C N 1
ATOM 7793 C CA . LEU C 1 326 ? -22.442 -1.296 58.277 1.00 114.96 326 LEU C CA 1
ATOM 7794 C C . LEU C 1 326 ? -22.377 0.210 57.964 1.00 113.98 326 LEU C C 1
ATOM 7795 O O . LEU C 1 326 ? -21.900 1.012 58.776 1.00 106.40 326 LEU C O 1
ATOM 7800 N N . GLY C 1 327 ? -22.854 0.585 56.780 1.00 119.26 327 GLY C N 1
ATOM 7801 C CA . GLY C 1 327 ? -22.931 1.986 56.395 1.00 120.20 327 GLY C CA 1
ATOM 7802 C C . GLY C 1 327 ? -21.881 2.406 55.382 1.00 113.64 327 GLY C C 1
ATOM 7803 O O . GLY C 1 327 ? -21.950 3.500 54.818 1.00 105.52 327 GLY C O 1
ATOM 7804 N N . VAL C 1 328 ? -20.910 1.529 55.145 1.00 110.39 328 VAL C N 1
ATOM 7805 C CA . VAL C 1 328 ? -19.814 1.841 54.239 1.00 107.13 328 VAL C CA 1
ATOM 7806 C C . VAL C 1 328 ? -19.697 0.837 53.092 1.00 107.45 328 VAL C C 1
ATOM 7807 O O . VAL C 1 328 ? -18.774 0.024 53.070 1.00 105.46 328 VAL C O 1
ATOM 7811 N N . PRO C 1 329 ? -20.635 0.904 52.128 1.00 109.49 329 PRO C N 1
ATOM 7812 C CA . PRO C 1 329 ? -20.603 0.035 50.945 1.00 99.76 329 PRO C CA 1
ATOM 7813 C C . PRO C 1 329 ? -19.411 0.404 50.086 1.00 91.03 329 PRO C C 1
ATOM 7814 O O . PRO C 1 329 ? -19.106 1.592 49.961 1.00 97.11 329 PRO C O 1
ATOM 7818 N N . GLY C 1 330 ? -18.745 -0.588 49.506 1.00 78.59 330 GLY C N 1
ATOM 7819 C CA . GLY C 1 330 ? -17.531 -0.336 48.754 1.00 75.64 330 GLY C CA 1
ATOM 7820 C C . GLY C 1 330 ? -16.270 -0.649 49.541 1.00 80.95 330 GLY C C 1
ATOM 7821 O O . GLY C 1 330 ? -15.171 -0.750 48.980 1.00 76.75 330 GLY C O 1
ATOM 7822 N N . LEU C 1 331 ? -16.426 -0.799 50.853 1.00 87.80 331 LEU C N 1
ATOM 7823 C CA . LEU C 1 331 ? -15.315 -1.204 51.702 1.00 81.93 331 LEU C CA 1
ATOM 7824 C C . LEU C 1 331 ? -15.399 -2.687 51.977 1.00 79.76 331 LEU C C 1
ATOM 7825 O O . LEU C 1 331 ? -16.411 -3.176 52.475 1.00 80.90 331 LEU C O 1
ATOM 7830 N N . SER C 1 332 ? -14.334 -3.405 51.645 1.00 78.05 332 SER C N 1
ATOM 7831 C CA . SER C 1 332 ? -14.253 -4.823 51.976 1.00 79.49 332 SER C CA 1
ATOM 7832 C C . SER C 1 332 ? -12.919 -5.159 52.632 1.00 82.67 332 SER C C 1
ATOM 7833 O O . SER C 1 332 ? -11.929 -4.438 52.483 1.00 72.41 332 SER C O 1
ATOM 7836 N N . ALA C 1 333 ? -12.906 -6.262 53.366 1.00 93.09 333 ALA C N 1
ATOM 7837 C CA . ALA C 1 333 ? -11.675 -6.765 53.952 1.00 91.08 333 ALA C CA 1
ATOM 7838 C C . ALA C 1 333 ? -11.698 -8.286 53.927 1.00 84.71 333 ALA C C 1
ATOM 7839 O O . ALA C 1 333 ? -12.766 -8.893 53.910 1.00 83.93 333 ALA C O 1
ATOM 7841 N N . SER C 1 334 ? -10.520 -8.898 53.893 1.00 87.75 334 SER C N 1
ATOM 7842 C CA . SER C 1 334 ? -10.408 -10.357 53.981 1.00 84.77 334 SER C CA 1
ATOM 7843 C C . SER C 1 334 ? -9.135 -10.768 54.702 1.00 72.77 334 SER C C 1
ATOM 7844 O O . SER C 1 334 ? -8.089 -10.133 54.560 1.00 66.11 334 SER C O 1
ATOM 7847 N N . ALA C 1 335 ? -9.231 -11.830 55.487 1.00 69.59 335 ALA C N 1
ATOM 7848 C CA . ALA C 1 335 ? -8.053 -12.376 56.156 1.00 80.61 335 ALA C CA 1
ATOM 7849 C C . ALA C 1 335 ? -7.894 -13.858 55.848 1.00 80.45 335 ALA C C 1
ATOM 7850 O O . ALA C 1 335 ? -8.863 -14.620 55.904 1.00 81.73 335 ALA C O 1
ATOM 7852 N N . SER C 1 336 ? -6.671 -14.264 55.516 1.00 78.95 336 SER C N 1
ATOM 7853 C CA . SER C 1 336 ? -6.412 -15.663 55.184 1.00 82.62 336 SER C CA 1
ATOM 7854 C C . SER C 1 336 ? -5.221 -16.242 55.937 1.00 81.01 336 SER C C 1
ATOM 7855 O O . SER C 1 336 ? -4.204 -15.560 56.121 1.00 73.55 336 SER C O 1
ATOM 7858 N N . TYR C 1 337 ? -5.365 -17.498 56.369 1.00 76.36 337 TYR C N 1
ATOM 7859 C CA . TYR C 1 337 ? -4.238 -18.297 56.848 1.00 79.85 337 TYR C CA 1
ATOM 7860 C C . TYR C 1 337 ? -4.041 -19.560 56.007 1.00 78.19 337 TYR C C 1
ATOM 7861 O O . TYR C 1 337 ? -4.950 -20.375 55.850 1.00 62.96 337 TYR C O 1
ATOM 7870 N N . SER C 1 338 ? -2.836 -19.706 55.473 1.00 73.37 338 SER C N 1
ATOM 7871 C CA . SER C 1 338 ? -2.492 -20.816 54.590 1.00 69.03 338 SER C CA 1
ATOM 7872 C C . SER C 1 338 ? -1.348 -21.624 55.191 1.00 79.43 338 SER C C 1
ATOM 7873 O O . SER C 1 338 ? -0.512 -21.069 55.906 1.00 84.60 338 SER C O 1
ATOM 7876 N N . ARG C 1 339 ? -1.321 -22.930 54.923 1.00 78.19 339 ARG C N 1
ATOM 7877 C CA . ARG C 1 339 ? -0.214 -23.783 55.369 1.00 72.28 339 ARG C CA 1
ATOM 7878 C C . ARG C 1 339 ? 0.041 -24.909 54.374 1.00 71.64 339 ARG C C 1
ATOM 7879 O O . ARG C 1 339 ? -0.898 -25.500 53.842 1.00 78.94 339 ARG C O 1
ATOM 7884 N N . GLY C 1 340 ? 1.309 -25.231 54.146 1.00 65.39 340 GLY C N 1
ATOM 7885 C CA . GLY C 1 340 ? 1.629 -26.354 53.285 1.00 67.85 340 GLY C CA 1
ATOM 7886 C C . GLY C 1 340 ? 2.875 -27.124 53.694 1.00 69.46 340 GLY C C 1
ATOM 7887 O O . GLY C 1 340 ? 3.764 -26.612 54.381 1.00 64.84 340 GLY C O 1
ATOM 7888 N N . LYS C 1 341 ? 2.926 -28.382 53.269 1.00 72.30 341 LYS C N 1
ATOM 7889 C CA . LYS C 1 341 ? 4.057 -29.253 53.575 1.00 70.94 341 LYS C CA 1
ATOM 7890 C C . LYS C 1 341 ? 4.452 -30.003 52.311 1.00 67.30 341 LYS C C 1
ATOM 7891 O O . LYS C 1 341 ? 3.596 -30.355 51.489 1.00 66.23 341 LYS C O 1
ATOM 7895 N N . LEU C 1 342 ? 5.748 -30.225 52.141 1.00 65.97 342 LEU C N 1
ATOM 7896 C CA . LEU C 1 342 ? 6.223 -30.964 50.979 1.00 67.40 342 LEU C CA 1
ATOM 7897 C C . LEU C 1 342 ? 7.585 -31.609 51.229 1.00 75.28 342 LEU C C 1
ATOM 7898 O O . LEU C 1 342 ? 8.326 -31.216 52.140 1.00 79.72 342 LEU C O 1
ATOM 7903 N N . ASP C 1 343 ? 7.883 -32.626 50.427 1.00 76.83 343 ASP C N 1
ATOM 7904 C CA . ASP C 1 343 ? 9.122 -33.373 50.533 1.00 73.27 343 ASP C CA 1
ATOM 7905 C C . ASP C 1 343 ? 10.028 -32.991 49.377 1.00 72.95 343 ASP C C 1
ATOM 7906 O O . ASP C 1 343 ? 9.821 -33.443 48.248 1.00 68.18 343 ASP C O 1
ATOM 7911 N N . LEU C 1 344 ? 11.063 -32.205 49.675 1.00 76.80 344 LEU C N 1
ATOM 7912 C CA . LEU C 1 344 ? 11.904 -31.606 48.637 1.00 79.80 344 LEU C CA 1
ATOM 7913 C C . LEU C 1 344 ? 12.965 -32.577 48.133 1.00 86.74 344 LEU C C 1
ATOM 7914 O O . LEU C 1 344 ? 13.756 -32.244 47.241 1.00 89.61 344 LEU C O 1
ATOM 7919 N N . THR C 1 345 ? 12.978 -33.769 48.723 1.00 84.06 345 THR C N 1
ATOM 7920 C CA . THR C 1 345 ? 13.928 -34.814 48.356 1.00 83.35 345 THR C CA 1
ATOM 7921 C C . THR C 1 345 ? 13.432 -35.615 47.152 1.00 81.71 345 THR C C 1
ATOM 7922 O O . THR C 1 345 ? 14.221 -36.282 46.479 1.00 74.38 345 THR C O 1
ATOM 7926 N N . ARG C 1 346 ? 12.131 -35.519 46.869 1.00 83.23 346 ARG C N 1
ATOM 7927 C CA . ARG C 1 346 ? 11.495 -36.345 45.837 1.00 79.39 346 ARG C CA 1
ATOM 7928 C C . ARG C 1 346 ? 11.636 -35.764 44.434 1.00 77.80 346 ARG C C 1
ATOM 7929 O O . ARG C 1 346 ? 11.222 -36.381 43.451 1.00 77.52 346 ARG C O 1
ATOM 7937 N N . VAL C 1 347 ? 12.215 -34.571 44.350 1.00 71.61 347 VAL C N 1
ATOM 7938 C CA . VAL C 1 347 ? 12.367 -33.880 43.077 1.00 65.02 347 VAL C CA 1
ATOM 7939 C C . VAL C 1 347 ? 13.612 -34.347 42.344 1.00 63.22 347 VAL C C 1
ATOM 7940 O O . VAL C 1 347 ? 14.686 -34.451 42.932 1.00 64.52 347 VAL C O 1
ATOM 7944 N N . ASP C 1 348 ? 13.478 -34.598 41.049 1.00 65.39 348 ASP C N 1
ATOM 7945 C CA . ASP C 1 348 ? 14.622 -34.996 40.240 1.00 65.45 348 ASP C CA 1
ATOM 7946 C C . ASP C 1 348 ? 15.539 -33.786 40.039 1.00 60.51 348 ASP C C 1
ATOM 7947 O O . ASP C 1 348 ? 15.174 -32.841 39.351 1.00 57.47 348 ASP C O 1
ATOM 7952 N N . PRO C 1 349 ? 16.743 -33.817 40.631 1.00 64.48 349 PRO C N 1
ATOM 7953 C CA . PRO C 1 349 ? 17.681 -32.698 40.468 1.00 56.91 349 PRO C CA 1
ATOM 7954 C C . PRO C 1 349 ? 18.187 -32.606 39.033 1.00 65.34 349 PRO C C 1
ATOM 7955 O O . PRO C 1 349 ? 18.822 -31.615 38.669 1.00 74.55 349 PRO C O 1
ATOM 7959 N N . ASP C 1 350 ? 17.953 -33.640 38.233 1.00 63.80 350 ASP C N 1
ATOM 7960 C CA . ASP C 1 350 ? 18.317 -33.557 36.824 1.00 68.82 350 ASP C CA 1
ATOM 7961 C C . ASP C 1 350 ? 17.216 -32.968 35.920 1.00 71.38 350 ASP C C 1
ATOM 7962 O O . ASP C 1 350 ? 17.446 -32.727 34.728 1.00 62.91 350 ASP C O 1
ATOM 7967 N N . SER C 1 351 ? 16.040 -32.704 36.492 1.00 71.14 351 SER C N 1
ATOM 7968 C CA . SER C 1 351 ? 15.013 -31.939 35.786 1.00 74.97 351 SER C CA 1
ATOM 7969 C C . SER C 1 351 ? 15.576 -30.604 35.296 1.00 82.03 351 SER C C 1
ATOM 7970 O O . SER C 1 351 ? 16.052 -29.779 36.089 1.00 83.31 351 SER C O 1
ATOM 7973 N N . PRO C 1 352 ? 15.524 -30.385 33.977 1.00 77.16 352 PRO C N 1
ATOM 7974 C CA . PRO C 1 352 ? 16.038 -29.130 33.430 1.00 68.31 352 PRO C CA 1
ATOM 7975 C C . PRO C 1 352 ? 15.162 -27.967 33.897 1.00 69.35 352 PRO C C 1
ATOM 7976 O O . PRO C 1 352 ? 15.665 -26.883 34.216 1.00 67.23 352 PRO C O 1
ATOM 7980 N N . GLY C 1 353 ? 13.853 -28.187 33.928 1.00 63.94 353 GLY C N 1
ATOM 7981 C CA . GLY C 1 353 ? 12.953 -27.167 34.426 1.00 61.16 353 GLY C CA 1
ATOM 7982 C C . GLY C 1 353 ? 12.885 -27.033 35.935 1.00 64.80 353 GLY C C 1
ATOM 7983 O O . GLY C 1 353 ? 12.981 -25.935 36.460 1.00 69.59 353 GLY C O 1
ATOM 7984 N N . TYR C 1 354 ? 12.702 -28.146 36.636 1.00 67.49 354 TYR C N 1
ATOM 7985 C CA . TYR C 1 354 ? 12.450 -28.100 38.076 1.00 64.16 354 TYR C CA 1
ATOM 7986 C C . TYR C 1 354 ? 13.553 -28.512 39.052 1.00 66.08 354 TYR C C 1
ATOM 7987 O O . TYR C 1 354 ? 13.337 -28.530 40.268 1.00 59.13 354 TYR C O 1
ATOM 7996 N N . GLY C 1 355 ? 14.725 -28.844 38.522 1.00 71.88 355 GLY C N 1
ATOM 7997 C CA . GLY C 1 355 ? 15.808 -29.378 39.336 1.00 70.17 355 GLY C CA 1
ATOM 7998 C C . GLY C 1 355 ? 16.207 -28.514 40.526 1.00 74.40 355 GLY C C 1
ATOM 7999 O O . GLY C 1 355 ? 16.836 -28.997 41.469 1.00 70.76 355 GLY C O 1
ATOM 8000 N N . GLY C 1 356 ? 15.841 -27.234 40.492 1.00 68.47 356 GLY C N 1
ATOM 8001 C CA . GLY C 1 356 ? 16.208 -26.327 41.561 1.00 65.94 356 GLY C CA 1
ATOM 8002 C C . GLY C 1 356 ? 15.421 -26.585 42.830 1.00 70.84 356 GLY C C 1
ATOM 8003 O O . GLY C 1 356 ? 15.789 -26.127 43.921 1.00 77.26 356 GLY C O 1
ATOM 8004 N N . TRP C 1 357 ? 14.328 -27.322 42.688 1.00 60.91 357 TRP C N 1
ATOM 8005 C CA . TRP C 1 357 ? 13.463 -27.600 43.821 1.00 67.50 357 TRP C CA 1
ATOM 8006 C C . TRP C 1 357 ? 13.994 -28.711 44.722 1.00 80.73 357 TRP C C 1
ATOM 8007 O O . TRP C 1 357 ? 13.522 -28.867 45.849 1.00 88.56 357 TRP C O 1
ATOM 8018 N N . TYR C 1 358 ? 14.959 -29.493 44.239 1.00 74.44 358 TYR C N 1
ATOM 8019 C CA . TYR C 1 358 ? 15.490 -30.587 45.052 1.00 72.00 358 TYR C CA 1
ATOM 8020 C C . TYR C 1 358 ? 16.371 -30.093 46.191 1.00 71.05 358 TYR C C 1
ATOM 8021 O O . TYR C 1 358 ? 17.237 -29.235 45.998 1.00 74.35 358 TYR C O 1
ATOM 8030 N N . SER C 1 359 ? 16.131 -30.620 47.385 1.00 68.15 359 SER C N 1
ATOM 8031 C CA . SER C 1 359 ? 17.040 -30.390 48.499 1.00 76.26 359 SER C CA 1
ATOM 8032 C C . SER C 1 359 ? 17.185 -31.656 49.331 1.00 81.85 359 SER C C 1
ATOM 8033 O O . SER C 1 359 ? 16.199 -32.208 49.815 1.00 83.04 359 SER C O 1
ATOM 8036 N N . ALA C 1 360 ? 18.415 -32.113 49.510 1.00 84.25 360 ALA C N 1
ATOM 8037 C CA . ALA C 1 360 ? 18.647 -33.261 50.365 1.00 89.21 360 ALA C CA 1
ATOM 8038 C C . ALA C 1 360 ? 18.052 -32.951 51.734 1.00 93.73 360 ALA C C 1
ATOM 8039 O O . ALA C 1 360 ? 17.408 -33.796 52.354 1.00 93.44 360 ALA C O 1
ATOM 8041 N N . ASP C 1 361 ? 18.249 -31.714 52.182 1.00 90.75 361 ASP C N 1
ATOM 8042 C CA . ASP C 1 361 ? 17.871 -31.314 53.531 1.00 89.04 361 ASP C CA 1
ATOM 8043 C C . ASP C 1 361 ? 16.377 -31.062 53.694 1.00 94.21 361 ASP C C 1
ATOM 8044 O O . ASP C 1 361 ? 15.819 -31.342 54.754 1.00 102.43 361 ASP C O 1
ATOM 8049 N N . GLY C 1 362 ? 15.731 -30.498 52.675 1.00 94.28 362 GLY C N 1
ATOM 8050 C CA . GLY C 1 362 ? 14.283 -30.377 52.711 1.00 93.36 362 GLY C CA 1
ATOM 8051 C C . GLY C 1 362 ? 13.621 -31.724 52.522 1.00 96.96 362 GLY C C 1
ATOM 8052 O O . GLY C 1 362 ? 13.706 -32.319 51.456 1.00 103.37 362 GLY C O 1
ATOM 8053 N N . LYS C 1 363 ? 12.936 -32.189 53.555 1.00 97.77 363 LYS C N 1
ATOM 8054 C CA . LYS C 1 363 ? 12.220 -33.459 53.531 1.00 91.83 363 LYS C CA 1
ATOM 8055 C C . LYS C 1 363 ? 10.876 -33.208 54.179 1.00 86.37 363 LYS C C 1
ATOM 8056 O O . LYS C 1 363 ? 9.819 -33.489 53.622 1.00 91.98 363 LYS C O 1
ATOM 8058 N N . ASN C 1 364 ? 10.958 -32.718 55.408 1.00 76.89 364 ASN C N 1
ATOM 8059 C CA . ASN C 1 364 ? 9.806 -32.343 56.208 1.00 93.17 364 ASN C CA 1
ATOM 8060 C C . ASN C 1 364 ? 9.343 -30.905 55.956 1.00 93.94 364 ASN C C 1
ATOM 8061 O O . ASN C 1 364 ? 8.579 -30.353 56.744 1.00 97.84 364 ASN C O 1
ATOM 8066 N N . ALA C 1 365 ? 9.861 -30.285 54.897 1.00 85.28 365 ALA C N 1
ATOM 8067 C CA . ALA C 1 365 ? 9.651 -28.861 54.650 1.00 80.36 365 ALA C CA 1
ATOM 8068 C C . ALA C 1 365 ? 8.186 -28.431 54.721 1.00 81.31 365 ALA C C 1
ATOM 8069 O O . ALA C 1 365 ? 7.300 -29.096 54.179 1.00 82.96 365 ALA C O 1
ATOM 8071 N N . LYS C 1 366 ? 7.959 -27.312 55.407 1.00 76.74 366 LYS C N 1
ATOM 8072 C CA . LYS C 1 366 ? 6.632 -26.757 55.626 1.00 79.28 366 LYS C CA 1
ATOM 8073 C C . LYS C 1 366 ? 6.700 -25.249 55.427 1.00 86.74 366 LYS C C 1
ATOM 8074 O O . LYS C 1 366 ? 7.779 -24.663 55.487 1.00 96.59 366 LYS C O 1
ATOM 8077 N N . HIS C 1 367 ? 5.553 -24.623 55.181 1.00 85.28 367 HIS C N 1
ATOM 8078 C CA . HIS C 1 367 ? 5.462 -23.160 55.148 1.00 78.37 367 HIS C CA 1
ATOM 8079 C C . HIS C 1 367 ? 4.032 -22.678 55.361 1.00 77.80 367 HIS C C 1
ATOM 8080 O O . HIS C 1 367 ? 3.078 -23.458 55.259 1.00 69.46 367 HIS C O 1
ATOM 8087 N N . TRP C 1 368 ? 3.896 -21.394 55.682 1.00 83.43 368 TRP C N 1
ATOM 8088 C CA . TRP C 1 368 ? 2.583 -20.789 55.885 1.00 85.00 368 TRP C CA 1
ATOM 8089 C C . TRP C 1 368 ? 2.545 -19.291 55.548 1.00 84.58 368 TRP C C 1
ATOM 8090 O O . TRP C 1 368 ? 3.510 -18.563 55.784 1.00 84.91 368 TRP C O 1
ATOM 8101 N N . GLU C 1 369 ? 1.421 -18.841 54.995 1.00 83.52 369 GLU C N 1
ATOM 8102 C CA . GLU C 1 369 ? 1.240 -17.431 54.667 1.00 82.28 369 GLU C CA 1
ATOM 8103 C C . GLU C 1 369 ? 0.022 -16.866 55.394 1.00 82.10 369 GLU C C 1
ATOM 8104 O O . GLU C 1 369 ? -1.044 -17.476 55.405 1.00 82.64 369 GLU C O 1
ATOM 8110 N N . ARG C 1 370 ? 0.197 -15.712 56.026 1.00 79.19 370 ARG C N 1
ATOM 8111 C CA . ARG C 1 370 ? -0.928 -14.974 56.583 1.00 79.63 370 ARG C CA 1
ATOM 8112 C C . ARG C 1 370 ? -1.233 -13.806 55.639 1.00 78.22 370 ARG C C 1
ATOM 8113 O O . ARG C 1 370 ? -0.348 -13.004 55.327 1.00 75.00 370 ARG C O 1
ATOM 8121 N N . ASP C 1 371 ? -2.468 -13.722 55.156 1.00 72.35 371 ASP C N 1
ATOM 8122 C CA . ASP C 1 371 ? -2.809 -12.674 54.187 1.00 73.21 371 ASP C CA 1
ATOM 8123 C C . ASP C 1 371 ? -3.833 -11.648 54.709 1.00 74.64 371 ASP C C 1
ATOM 8124 O O . ASP C 1 371 ? -4.938 -11.999 55.126 1.00 72.11 371 ASP C O 1
ATOM 8129 N N . LEU C 1 372 ? -3.443 -10.377 54.698 1.00 76.32 372 LEU C N 1
ATOM 8130 C CA . LEU C 1 372 ? -4.363 -9.293 55.023 1.00 79.52 372 LEU C CA 1
ATOM 8131 C C . LEU C 1 372 ? -4.706 -8.511 53.763 1.00 77.69 372 LEU C C 1
ATOM 8132 O O . LEU C 1 372 ? -3.827 -8.183 52.955 1.00 66.86 372 LEU C O 1
ATOM 8137 N N . ASP C 1 373 ? -5.999 -8.281 53.564 1.00 78.23 373 ASP C N 1
ATOM 8138 C CA . ASP C 1 373 ? -6.455 -7.521 52.413 1.00 78.72 373 ASP C CA 1
ATOM 8139 C C . ASP C 1 373 ? -7.668 -6.650 52.723 1.00 84.50 373 ASP C C 1
ATOM 8140 O O . ASP C 1 373 ? -8.689 -7.145 53.191 1.00 87.79 373 ASP C O 1
ATOM 8145 N N . LEU C 1 374 ? -7.574 -5.358 52.437 1.00 88.91 374 LEU C N 1
ATOM 8146 C CA . LEU C 1 374 ? -8.763 -4.506 52.435 1.00 91.63 374 LEU C CA 1
ATOM 8147 C C . LEU C 1 374 ? -8.736 -3.511 51.286 1.00 87.96 374 LEU C C 1
ATOM 8148 O O . LEU C 1 374 ? -7.680 -3.002 50.906 1.00 80.52 374 LEU C O 1
ATOM 8153 N N . GLN C 1 375 ? -9.910 -3.268 50.718 1.00 93.27 375 GLN C N 1
ATOM 8154 C CA . GLN C 1 375 ? -10.043 -2.333 49.616 1.00 101.72 375 GLN C CA 1
ATOM 8155 C C . GLN C 1 375 ? -11.308 -1.491 49.751 1.00 106.00 375 GLN C C 1
ATOM 8156 O O . GLN C 1 375 ? -12.383 -1.992 50.098 1.00 108.48 375 GLN C O 1
ATOM 8162 N N . TYR C 1 376 ? -11.161 -0.198 49.497 1.00 97.56 376 TYR C N 1
ATOM 8163 C CA . TYR C 1 376 ? -12.304 0.688 49.415 1.00 83.13 376 TYR C CA 1
ATOM 8164 C C . TYR C 1 376 ? -12.406 1.246 48.011 1.00 78.68 376 TYR C C 1
ATOM 8165 O O . TYR C 1 376 ? -11.411 1.670 47.422 1.00 67.30 376 TYR C O 1
ATOM 8174 N N . VAL C 1 377 ? -13.621 1.232 47.482 1.00 84.80 377 VAL C N 1
ATOM 8175 C CA . VAL C 1 377 ? -13.924 1.898 46.226 1.00 85.79 377 VAL C CA 1
ATOM 8176 C C . VAL C 1 377 ? -14.869 3.068 46.493 1.00 85.05 377 VAL C C 1
ATOM 8177 O O . VAL C 1 377 ? -15.977 2.880 47.001 1.00 70.29 377 VAL C O 1
ATOM 8181 N N . VAL C 1 378 ? -14.414 4.277 46.171 1.00 85.75 378 VAL C N 1
ATOM 8182 C CA . VAL C 1 378 ? -15.229 5.472 46.365 1.00 85.77 378 VAL C CA 1
ATOM 8183 C C . VAL C 1 378 ? -16.541 5.337 45.606 1.00 80.49 378 VAL C C 1
ATOM 8184 O O . VAL C 1 378 ? -16.555 5.075 44.405 1.00 71.86 378 VAL C O 1
ATOM 8188 N N . GLN C 1 379 ? -17.644 5.521 46.320 1.00 84.92 379 GLN C N 1
ATOM 8189 C CA . GLN C 1 379 ? -18.952 5.168 45.791 1.00 93.15 379 GLN C CA 1
ATOM 8190 C C . GLN C 1 379 ? -19.699 6.318 45.106 1.00 94.74 379 GLN C C 1
ATOM 8191 O O . GLN C 1 379 ? -20.757 6.114 44.510 1.00 88.69 379 GLN C O 1
ATOM 8197 N N . GLY C 1 380 ? -19.128 7.517 45.164 1.00 99.56 380 GLY C N 1
ATOM 8198 C CA . GLY C 1 380 ? -19.777 8.695 44.615 1.00 102.34 380 GLY C CA 1
ATOM 8199 C C . GLY C 1 380 ? -18.992 9.973 44.857 1.00 103.46 380 GLY C C 1
ATOM 8200 O O . GLY C 1 380 ? -17.914 9.949 45.459 1.00 100.91 380 GLY C O 1
ATOM 8201 N N . GLY C 1 381 ? -19.534 11.097 44.391 1.00 104.10 381 GLY C N 1
ATOM 8202 C CA . GLY C 1 381 ? -18.832 12.369 44.468 1.00 99.97 381 GLY C CA 1
ATOM 8203 C C . GLY C 1 381 ? -17.842 12.487 43.327 1.00 90.70 381 GLY C C 1
ATOM 8204 O O . GLY C 1 381 ? -17.894 11.702 42.381 1.00 88.58 381 GLY C O 1
ATOM 8205 N N . PRO C 1 382 ? -16.940 13.477 43.380 1.00 85.91 382 PRO C N 1
ATOM 8206 C CA . PRO C 1 382 ? -16.030 13.410 42.238 1.00 94.72 382 PRO C CA 1
ATOM 8207 C C . PRO C 1 382 ? -14.794 12.567 42.522 1.00 100.21 382 PRO C C 1
ATOM 8208 O O . PRO C 1 382 ? -13.725 12.865 41.991 1.00 104.22 382 PRO C O 1
ATOM 8212 N N . ALA C 1 383 ? -14.937 11.522 43.329 1.00 98.55 383 ALA C N 1
ATOM 8213 C CA . ALA C 1 383 ? -13.951 10.456 43.427 1.00 83.09 383 ALA C CA 1
ATOM 8214 C C . ALA C 1 383 ? -14.486 9.136 42.892 1.00 75.79 383 ALA C C 1
ATOM 8215 O O . ALA C 1 383 ? -13.796 8.125 42.930 1.00 82.54 383 ALA C O 1
ATOM 8217 N N . LYS C 1 384 ? -15.730 9.151 42.423 1.00 76.00 384 LYS C N 1
ATOM 8218 C CA . LYS C 1 384 ? -16.471 7.925 42.156 1.00 75.91 384 LYS C CA 1
ATOM 8219 C C . LYS C 1 384 ? -15.579 7.008 41.338 1.00 81.26 384 LYS C C 1
ATOM 8220 O O . LYS C 1 384 ? -14.963 7.447 40.367 1.00 82.85 384 LYS C O 1
ATOM 8224 N N . ASP C 1 385 ? -15.465 5.753 41.775 1.00 87.49 385 ASP C N 1
ATOM 8225 C CA . ASP C 1 385 ? -14.663 4.740 41.076 1.00 90.61 385 ASP C CA 1
ATOM 8226 C C . ASP C 1 385 ? -13.157 4.766 41.380 1.00 87.17 385 ASP C C 1
ATOM 8227 O O . ASP C 1 385 ? -12.412 3.928 40.879 1.00 95.30 385 ASP C O 1
ATOM 8232 N N . LEU C 1 386 ? -12.709 5.718 42.195 1.00 81.22 386 LEU C N 1
ATOM 8233 C CA . LEU C 1 386 ? -11.327 5.702 42.679 1.00 80.43 386 LEU C CA 1
ATOM 8234 C C . LEU C 1 386 ? -11.179 4.599 43.731 1.00 84.41 386 LEU C C 1
ATOM 8235 O O . LEU C 1 386 ? -11.872 4.615 44.750 1.00 81.55 386 LEU C O 1
ATOM 8240 N N . SER C 1 387 ? -10.278 3.647 43.495 1.00 85.14 387 SER C N 1
ATOM 8241 C CA . SER C 1 387 ? -10.120 2.533 44.435 1.00 87.18 387 SER C CA 1
ATOM 8242 C C . SER C 1 387 ? -8.778 2.528 45.177 1.00 76.15 387 SER C C 1
ATOM 8243 O O . SER C 1 387 ? -7.726 2.830 44.604 1.00 71.34 387 SER C O 1
ATOM 8246 N N . LEU C 1 388 ? -8.841 2.198 46.463 1.00 69.47 388 LEU C N 1
ATOM 8247 C CA . LEU C 1 388 ? -7.652 2.035 47.285 1.00 77.47 388 LEU C CA 1
ATOM 8248 C C . LEU C 1 388 ? -7.520 0.578 47.747 1.00 79.69 388 LEU C C 1
ATOM 8249 O O . LEU C 1 388 ? -8.439 0.031 48.354 1.00 79.28 388 LEU C O 1
ATOM 8254 N N . ARG C 1 389 ? -6.392 -0.061 47.455 1.00 81.40 389 ARG C N 1
ATOM 8255 C CA . ARG C 1 389 ? -6.194 -1.436 47.919 1.00 79.50 389 ARG C CA 1
ATOM 8256 C C . ARG C 1 389 ? -4.884 -1.663 48.677 1.00 75.33 389 ARG C C 1
ATOM 8257 O O . ARG C 1 389 ? -3.793 -1.432 48.143 1.00 70.01 389 ARG C O 1
ATOM 8265 N N . LEU C 1 390 ? -5.016 -2.124 49.922 1.00 72.98 390 LEU C N 1
ATOM 8266 C CA . LEU C 1 390 ? -3.875 -2.432 50.783 1.00 79.07 390 LEU C CA 1
ATOM 8267 C C . LEU C 1 390 ? -3.687 -3.947 50.930 1.00 80.17 390 LEU C C 1
ATOM 8268 O O . LEU C 1 390 ? -4.625 -4.671 51.274 1.00 78.89 390 LEU C O 1
ATOM 8273 N N . ARG C 1 391 ? -2.470 -4.414 50.662 1.00 77.82 391 ARG C N 1
ATOM 8274 C CA . ARG C 1 391 ? -2.145 -5.837 50.728 1.00 74.44 391 ARG C CA 1
ATOM 8275 C C . ARG C 1 391 ? -0.915 -6.109 51.581 1.00 72.58 391 ARG C C 1
ATOM 8276 O O . ARG C 1 391 ? 0.196 -5.693 51.243 1.00 71.71 391 ARG C O 1
ATOM 8284 N N . TRP C 1 392 ? -1.118 -6.829 52.676 1.00 77.13 392 TRP C N 1
ATOM 8285 C CA . TRP C 1 392 ? -0.036 -7.167 53.595 1.00 85.19 392 TRP C CA 1
ATOM 8286 C C . TRP C 1 392 ? 0.079 -8.686 53.668 1.00 79.51 392 TRP C C 1
ATOM 8287 O O . TRP C 1 392 ? -0.893 -9.356 54.022 1.00 77.60 392 TRP C O 1
ATOM 8298 N N . ALA C 1 393 ? 1.247 -9.232 53.315 1.00 74.23 393 ALA C N 1
ATOM 8299 C CA . ALA C 1 393 ? 1.481 -10.682 53.431 1.00 74.69 393 ALA C CA 1
ATOM 8300 C C . ALA C 1 393 ? 2.656 -11.050 54.325 1.00 77.48 393 ALA C C 1
ATOM 8301 O O . ALA C 1 393 ? 3.724 -10.441 54.262 1.00 77.14 393 ALA C O 1
ATOM 8303 N N . THR C 1 394 ? 2.446 -12.067 55.151 1.00 82.42 394 THR C N 1
ATOM 8304 C CA . THR C 1 394 ? 3.518 -12.648 55.947 1.00 81.62 394 THR C CA 1
ATOM 8305 C C . THR C 1 394 ? 3.713 -14.096 55.539 1.00 75.60 394 THR C C 1
ATOM 8306 O O . THR C 1 394 ? 2.761 -14.875 55.544 1.00 72.57 394 THR C O 1
ATOM 8310 N N . HIS C 1 395 ? 4.941 -14.457 55.180 1.00 76.94 395 HIS C N 1
ATOM 8311 C CA . HIS C 1 395 ? 5.241 -15.837 54.801 1.00 79.29 395 HIS C CA 1
ATOM 8312 C C . HIS C 1 395 ? 6.537 -16.408 55.419 1.00 80.46 395 HIS C C 1
ATOM 8313 O O . HIS C 1 395 ? 7.605 -15.799 55.315 1.00 80.40 395 HIS C O 1
ATOM 8320 N N . ARG C 1 396 ? 6.435 -17.577 56.053 1.00 74.73 396 ARG C N 1
ATOM 8321 C CA . ARG C 1 396 ? 7.602 -18.234 56.653 1.00 80.19 396 ARG C CA 1
ATOM 8322 C C . ARG C 1 396 ? 7.668 -19.730 56.322 1.00 89.37 396 ARG C C 1
ATOM 8323 O O . ARG C 1 396 ? 6.659 -20.440 56.388 1.00 89.18 396 ARG C O 1
ATOM 8331 N N . GLY C 1 397 ? 8.854 -20.203 55.946 1.00 92.88 397 GLY C N 1
ATOM 8332 C CA . GLY C 1 397 ? 9.087 -21.630 55.801 1.00 87.80 397 GLY C CA 1
ATOM 8333 C C . GLY C 1 397 ? 9.890 -22.234 56.942 1.00 88.92 397 GLY C C 1
ATOM 8334 O O . GLY C 1 397 ? 10.549 -21.531 57.709 1.00 88.78 397 GLY C O 1
ATOM 8335 N N . THR C 1 398 ? 9.860 -23.559 57.028 1.00 91.92 398 THR C N 1
ATOM 8336 C CA . THR C 1 398 ? 10.661 -24.298 57.993 1.00 89.63 398 THR C CA 1
ATOM 8337 C C . THR C 1 398 ? 11.201 -25.550 57.340 1.00 81.76 398 THR C C 1
ATOM 8338 O O . THR C 1 398 ? 10.902 -25.829 56.173 1.00 74.93 398 THR C O 1
ATOM 8342 N N . GLY C 1 399 ? 11.987 -26.307 58.106 1.00 76.69 399 GLY C N 1
ATOM 8343 C CA . GLY C 1 399 ? 12.432 -27.620 57.683 1.00 77.40 399 GLY C CA 1
ATOM 8344 C C . GLY C 1 399 ? 12.975 -27.675 56.268 1.00 80.95 399 GLY C C 1
ATOM 8345 O O . GLY C 1 399 ? 12.615 -28.558 55.491 1.00 81.88 399 GLY C O 1
ATOM 8346 N N . GLY C 1 400 ? 13.839 -26.727 55.927 1.00 80.97 400 GLY C N 1
ATOM 8347 C CA . GLY C 1 400 ? 14.462 -26.711 54.620 1.00 76.29 400 GLY C CA 1
ATOM 8348 C C . GLY C 1 400 ? 13.687 -25.967 53.551 1.00 83.45 400 GLY C C 1
ATOM 8349 O O . GLY C 1 400 ? 14.103 -25.956 52.393 1.00 87.68 400 GLY C O 1
ATOM 8350 N N . TYR C 1 401 ? 12.567 -25.342 53.914 1.00 82.04 401 TYR C N 1
ATOM 8351 C CA . TYR C 1 401 ? 11.809 -24.595 52.912 1.00 83.34 401 TYR C CA 1
ATOM 8352 C C . TYR C 1 401 ? 12.640 -23.441 52.388 1.00 82.47 401 TYR C C 1
ATOM 8353 O O . TYR C 1 401 ? 12.617 -23.122 51.196 1.00 68.9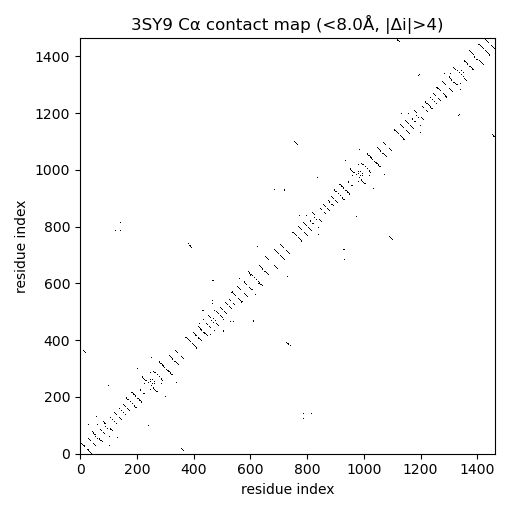0 401 TYR C O 1
ATOM 8362 N N . SER C 1 402 ? 13.380 -22.835 53.306 1.00 88.91 402 SER C N 1
ATOM 8363 C CA . SER C 1 402 ? 14.192 -21.666 53.026 1.00 95.94 402 SER C CA 1
ATOM 8364 C C . SER C 1 402 ? 15.087 -21.819 51.797 1.00 96.98 402 SER C C 1
ATOM 8365 O O . SER C 1 402 ? 15.332 -20.845 51.084 1.00 100.55 402 SER C O 1
ATOM 8368 N N . ALA C 1 403 ? 15.553 -23.031 51.522 1.00 93.62 403 ALA C N 1
ATOM 8369 C CA . ALA C 1 403 ? 16.480 -23.213 50.406 1.00 99.61 403 ALA C CA 1
ATOM 8370 C C . ALA C 1 403 ? 15.724 -23.205 49.074 1.00 100.89 403 ALA C C 1
ATOM 8371 O O . ALA C 1 403 ? 16.318 -23.332 47.998 1.00 97.06 403 ALA C O 1
ATOM 8373 N N . VAL C 1 404 ? 14.409 -23.036 49.162 1.00 95.66 404 VAL C N 1
ATOM 8374 C CA . VAL C 1 404 ? 13.554 -22.962 47.985 1.00 94.28 404 VAL C CA 1
ATOM 8375 C C . VAL C 1 404 ? 12.864 -21.582 47.881 1.00 100.76 404 VAL C C 1
ATOM 8376 O O . VAL C 1 404 ? 13.025 -20.875 46.886 1.00 100.10 404 VAL C O 1
ATOM 8380 N N . ASP C 1 405 ? 12.091 -21.210 48.900 1.00 104.19 405 ASP C N 1
ATOM 8381 C CA . ASP C 1 405 ? 11.480 -19.883 48.956 1.00 103.33 405 ASP C CA 1
ATOM 8382 C C . ASP C 1 405 ? 11.806 -19.135 50.262 1.00 108.73 405 ASP C C 1
ATOM 8383 O O . ASP C 1 405 ? 11.953 -19.741 51.330 1.00 113.11 405 ASP C O 1
ATOM 8388 N N . ASN C 1 406 ? 11.909 -17.813 50.161 1.00 106.16 406 ASN C N 1
ATOM 8389 C CA . ASN C 1 406 ? 12.336 -16.960 51.271 1.00 106.39 406 ASN C CA 1
ATOM 8390 C C . ASN C 1 406 ? 11.290 -16.669 52.350 1.00 97.26 406 ASN C C 1
ATOM 8391 O O . ASN C 1 406 ? 10.088 -16.757 52.104 1.00 86.19 406 ASN C O 1
ATOM 8396 N N . ASP C 1 407 ? 11.767 -16.309 53.542 1.00 100.37 407 ASP C N 1
ATOM 8397 C CA . ASP C 1 407 ? 10.904 -15.834 54.625 1.00 100.19 407 ASP C CA 1
ATOM 8398 C C . ASP C 1 407 ? 10.756 -14.322 54.514 1.00 103.43 407 ASP C C 1
ATOM 8399 O O . ASP C 1 407 ? 11.732 -13.592 54.690 1.00 113.87 407 ASP C O 1
ATOM 8404 N N . ILE C 1 408 ? 9.543 -13.846 54.230 1.00 90.87 408 ILE C N 1
ATOM 8405 C CA . ILE C 1 408 ? 9.364 -12.433 53.899 1.00 90.22 408 ILE C CA 1
ATOM 8406 C C . ILE C 1 408 ? 8.050 -11.792 54.373 1.00 91.42 408 ILE C C 1
ATOM 8407 O O . ILE C 1 408 ? 7.058 -12.471 54.623 1.00 87.06 408 ILE C O 1
ATOM 8412 N N . ASP C 1 409 ? 8.075 -10.467 54.494 1.00 98.75 409 ASP C N 1
ATOM 8413 C CA . ASP C 1 409 ? 6.885 -9.660 54.754 1.00 101.55 409 ASP C CA 1
ATOM 8414 C C . ASP C 1 409 ? 6.677 -8.691 53.592 1.00 99.64 409 ASP C C 1
ATOM 8415 O O . ASP C 1 409 ? 7.498 -7.799 53.363 1.00 96.15 409 ASP C O 1
ATOM 8420 N N . GLU C 1 410 ? 5.579 -8.854 52.863 1.00 96.78 410 GLU C N 1
ATOM 8421 C CA . GLU C 1 410 ? 5.346 -8.048 51.669 1.00 91.42 410 GLU C CA 1
ATOM 8422 C C . GLU C 1 410 ? 4.174 -7.067 51.805 1.00 84.09 410 GLU C C 1
ATOM 8423 O O . GLU C 1 410 ? 3.061 -7.451 52.167 1.00 87.61 410 GLU C O 1
ATOM 8429 N N . TYR C 1 411 ? 4.432 -5.797 51.521 1.00 68.15 411 TYR C N 1
ATOM 8430 C CA . TYR C 1 411 ? 3.380 -4.795 51.585 1.00 73.52 411 TYR C CA 1
ATOM 8431 C C . TYR C 1 411 ? 3.074 -4.202 50.196 1.00 78.47 411 TYR C C 1
ATOM 8432 O O . TYR C 1 411 ? 3.965 -3.714 49.492 1.00 70.17 411 TYR C O 1
ATOM 8434 N N . ARG C 1 412 ? 1.809 -4.264 49.797 1.00 75.54 412 ARG C N 1
ATOM 8435 C CA . ARG C 1 412 ? 1.398 -3.723 48.511 1.00 70.69 412 ARG C CA 1
ATOM 8436 C C . ARG C 1 412 ? 0.280 -2.712 48.682 1.00 74.45 412 ARG C C 1
ATOM 8437 O O . ARG C 1 412 ? -0.726 -2.997 49.329 1.00 81.45 412 ARG C O 1
ATOM 8445 N N . VAL C 1 413 ? 0.446 -1.534 48.096 1.00 72.44 413 VAL C N 1
ATOM 8446 C CA . VAL C 1 413 ? -0.645 -0.568 48.059 1.00 74.49 413 VAL C CA 1
ATOM 8447 C C . VAL C 1 413 ? -0.926 -0.187 46.617 1.00 69.93 413 VAL C C 1
ATOM 8448 O O . VAL C 1 413 ? -0.015 0.177 45.868 1.00 63.14 413 VAL C O 1
ATOM 8452 N N . ILE C 1 414 ? -2.189 -0.307 46.224 1.00 76.19 414 ILE C N 1
ATOM 8453 C CA . ILE C 1 414 ? -2.583 -0.055 44.842 1.00 69.71 414 ILE C CA 1
ATOM 8454 C C . ILE C 1 414 ? -3.748 0.926 44.720 1.00 66.69 414 ILE C C 1
ATOM 8455 O O . ILE C 1 414 ? -4.887 0.623 45.092 1.00 54.97 414 ILE C O 1
ATOM 8460 N N . VAL C 1 415 ? -3.459 2.098 44.168 1.00 77.12 415 VAL C N 1
ATOM 8461 C CA . VAL C 1 415 ? -4.500 3.080 43.903 1.00 77.50 415 VAL C CA 1
ATOM 8462 C C . VAL C 1 415 ? -4.927 3.041 42.445 1.00 71.28 415 VAL C C 1
ATOM 8463 O O . VAL C 1 415 ? -4.123 3.262 41.539 1.00 66.63 415 VAL C O 1
ATOM 8467 N N . ASP C 1 416 ? -6.201 2.747 42.234 1.00 68.47 416 ASP C N 1
ATOM 8468 C CA . ASP C 1 416 ? -6.727 2.586 40.892 1.00 72.88 416 ASP C CA 1
ATOM 8469 C C . ASP C 1 416 ? -7.745 3.677 40.519 1.00 73.52 416 ASP C C 1
ATOM 8470 O O . ASP C 1 416 ? -8.626 4.024 41.313 1.00 71.22 416 ASP C O 1
ATOM 8475 N N . TYR C 1 417 ? -7.585 4.240 39.322 1.00 66.02 417 TYR C N 1
ATOM 8476 C CA . TYR C 1 417 ? -8.526 5.235 38.798 1.00 64.09 417 TYR C CA 1
ATOM 8477 C C . TYR C 1 417 ? -8.947 5.055 37.344 1.00 56.94 417 TYR C C 1
ATOM 8478 O O . TYR C 1 417 ? -8.199 5.421 36.446 1.00 63.04 417 TYR C O 1
ATOM 8487 N N . PRO C 1 418 ? -10.113 4.434 37.107 1.00 53.82 418 PRO C N 1
ATOM 8488 C CA . PRO C 1 418 ? -10.621 4.286 35.739 1.00 42.90 418 PRO C CA 1
ATOM 8489 C C . PRO C 1 418 ? -11.238 5.588 35.157 1.00 66.03 418 PRO C C 1
ATOM 8490 O O . PRO C 1 418 ? -11.863 6.400 35.870 1.00 50.31 418 PRO C O 1
ATOM 8494 N N . ILE C 1 419 ? -11.055 5.784 33.853 1.00 64.98 419 ILE C N 1
ATOM 8495 C CA . ILE C 1 419 ? -11.706 6.884 33.154 1.00 57.93 419 ILE C CA 1
ATOM 8496 C C . ILE C 1 419 ? -12.416 6.333 31.924 1.00 59.60 419 ILE C C 1
ATOM 8497 O O . ILE C 1 419 ? -11.790 5.672 31.084 1.00 41.98 419 ILE C O 1
ATOM 8502 N N . ASP C 1 420 ? -13.711 6.614 31.791 1.00 58.74 420 ASP C N 1
ATOM 8503 C CA . ASP C 1 420 ? -14.375 6.261 30.543 1.00 62.62 420 ASP C CA 1
ATOM 8504 C C . ASP C 1 420 ? -14.192 7.486 29.680 1.00 53.16 420 ASP C C 1
ATOM 8505 O O . ASP C 1 420 ? -14.895 8.462 29.861 1.00 60.07 420 ASP C O 1
ATOM 8510 N N . VAL C 1 421 ? -13.280 7.436 28.717 1.00 50.62 421 VAL C N 1
ATOM 8511 C CA . VAL C 1 421 ? -13.058 8.615 27.901 1.00 56.09 421 VAL C CA 1
ATOM 8512 C C . VAL C 1 421 ? -14.018 8.690 26.706 1.00 63.33 421 VAL C C 1
ATOM 8513 O O . VAL C 1 421 ? -14.231 9.771 26.163 1.00 71.36 421 VAL C O 1
ATOM 8517 N N . PHE C 1 422 ? -14.633 7.557 26.354 1.00 66.21 422 PHE C N 1
ATOM 8518 C CA . PHE C 1 422 ? -15.851 7.535 25.522 1.00 62.10 422 PHE C CA 1
ATOM 8519 C C . PHE C 1 422 ? -16.367 6.129 25.205 1.00 72.49 422 PHE C C 1
ATOM 8520 O O . PHE C 1 422 ? -17.540 5.950 24.861 1.00 74.97 422 PHE C O 1
ATOM 8528 N N . LYS D 1 6 ? -24.764 -80.764 90.559 1.00 73.50 6 LYS D N 1
ATOM 8529 C CA . LYS D 1 6 ? -24.846 -81.305 91.905 1.00 80.78 6 LYS D CA 1
ATOM 8530 C C . LYS D 1 6 ? -25.229 -82.781 92.021 1.00 89.37 6 LYS D C 1
ATOM 8531 O O . LYS D 1 6 ? -26.264 -83.121 92.592 1.00 96.47 6 LYS D O 1
ATOM 8532 N N . GLU D 1 7 ? -24.392 -83.660 91.468 1.00 111.42 7 GLU D N 1
ATOM 8533 C CA . GLU D 1 7 ? -24.469 -85.102 91.714 1.00 78.70 7 GLU D CA 1
ATOM 8534 C C . GLU D 1 7 ? -23.670 -85.410 92.983 1.00 76.36 7 GLU D C 1
ATOM 8535 O O . GLU D 1 7 ? -24.220 -85.836 93.990 1.00 82.23 7 GLU D O 1
ATOM 8541 N N . GLY D 1 8 ? -22.364 -85.185 92.928 1.00 76.34 8 GLY D N 1
ATOM 8542 C CA . GLY D 1 8 ? -21.522 -85.272 94.103 1.00 33.99 8 GLY D CA 1
ATOM 8543 C C . GLY D 1 8 ? -20.059 -85.412 93.730 1.00 68.03 8 GLY D C 1
ATOM 8544 O O . GLY D 1 8 ? -19.719 -85.675 92.566 1.00 47.20 8 GLY D O 1
ATOM 8545 N N . PHE D 1 9 ? -19.178 -85.265 94.712 1.00 31.10 9 PHE D N 1
ATOM 8546 C CA . PHE D 1 9 ? -17.759 -85.387 94.421 1.00 68.51 9 PHE D CA 1
ATOM 8547 C C . PHE D 1 9 ? -17.408 -86.656 93.608 1.00 66.80 9 PHE D C 1
ATOM 8548 O O . PHE D 1 9 ? -16.817 -86.528 92.523 1.00 59.10 9 PHE D O 1
ATOM 8556 N N . ILE D 1 10 ? -17.774 -87.856 94.110 1.00 58.35 10 ILE D N 1
ATOM 8557 C CA . ILE D 1 10 ? -17.565 -89.101 93.362 1.00 52.52 10 ILE D CA 1
ATOM 8558 C C . ILE D 1 10 ? -18.524 -89.175 92.174 1.00 48.01 10 ILE D C 1
ATOM 8559 O O . ILE D 1 10 ? -18.114 -89.317 91.022 1.00 38.52 10 ILE D O 1
ATOM 8564 N N . GLU D 1 11 ? -19.812 -89.068 92.462 1.00 47.89 11 GLU D N 1
ATOM 8565 C CA . GLU D 1 11 ? -20.838 -89.180 91.431 1.00 49.02 11 GLU D CA 1
ATOM 8566 C C . GLU D 1 11 ? -20.610 -88.253 90.234 1.00 50.94 11 GLU D C 1
ATOM 8567 O O . GLU D 1 11 ? -20.862 -88.635 89.093 1.00 46.83 11 GLU D O 1
ATOM 8573 N N . GLY D 1 12 ? -20.147 -87.028 90.512 1.00 55.12 12 GLY D N 1
ATOM 8574 C CA . GLY D 1 12 ? -19.974 -85.995 89.504 1.00 43.71 12 GLY D CA 1
ATOM 8575 C C . GLY D 1 12 ? -18.707 -86.095 88.675 1.00 51.60 12 GLY D C 1
ATOM 8576 O O . GLY D 1 12 ? -18.494 -85.315 87.749 1.00 55.56 12 GLY D O 1
ATOM 8577 N N . SER D 1 13 ? -17.866 -87.068 88.995 1.00 57.36 13 SER D N 1
ATOM 8578 C CA . SER D 1 13 ? -16.559 -87.179 88.369 1.00 48.65 13 SER D CA 1
ATOM 8579 C C . SER D 1 13 ? -16.565 -87.623 86.905 1.00 45.88 13 SER D C 1
ATOM 8580 O O . SER D 1 13 ? -17.490 -88.286 86.427 1.00 47.65 13 SER D O 1
ATOM 8583 N N . SER D 1 14 ? -15.515 -87.226 86.195 1.00 44.94 14 SER D N 1
ATOM 8584 C CA . SER D 1 14 ? -15.318 -87.608 84.806 1.00 46.46 14 SER D CA 1
ATOM 8585 C C . SER D 1 14 ? -13.823 -87.708 84.534 1.00 52.24 14 SER D C 1
ATOM 8586 O O . SER D 1 14 ? -13.005 -87.123 85.256 1.00 45.68 14 SER D O 1
ATOM 8589 N N . LEU D 1 15 ? -13.458 -88.510 83.542 1.00 52.03 15 LEU D N 1
ATOM 8590 C CA . LEU D 1 15 ? -12.066 -88.589 83.138 1.00 49.32 15 LEU D CA 1
ATOM 8591 C C . LEU D 1 15 ? -11.987 -88.738 81.628 1.00 53.95 15 LEU D C 1
ATOM 8592 O O . LEU D 1 15 ? -12.572 -89.651 81.068 1.00 53.29 15 LEU D O 1
ATOM 8597 N N . GLN D 1 16 ? -11.261 -87.852 80.953 1.00 58.46 16 GLN D N 1
ATOM 8598 C CA . GLN D 1 16 ? -11.110 -88.019 79.514 1.00 52.78 16 GLN D CA 1
ATOM 8599 C C . GLN D 1 16 ? -9.658 -88.253 79.186 1.00 50.34 16 GLN D C 1
ATOM 8600 O O . GLN D 1 16 ? -8.760 -87.820 79.913 1.00 55.05 16 GLN D O 1
ATOM 8606 N N . LEU D 1 17 ? -9.461 -88.962 78.084 1.00 44.06 17 LEU D N 1
ATOM 8607 C CA . LEU D 1 17 ? -8.165 -89.414 77.637 1.00 51.40 17 LEU D CA 1
ATOM 8608 C C . LEU D 1 17 ? -8.048 -88.970 76.183 1.00 57.39 17 LEU D C 1
ATOM 8609 O O . LEU D 1 17 ? -8.892 -89.328 75.348 1.00 55.68 17 LEU D O 1
ATOM 8614 N N . LEU D 1 18 ? -7.040 -88.151 75.884 1.00 61.01 18 LEU D N 1
ATOM 8615 C CA . LEU D 1 18 ? -6.868 -87.632 74.527 1.00 58.28 18 LEU D CA 1
ATOM 8616 C C . LEU D 1 18 ? -5.629 -88.220 73.867 1.00 65.03 18 LEU D C 1
ATOM 8617 O O . LEU D 1 18 ? -4.497 -88.009 74.311 1.00 67.26 18 LEU D O 1
ATOM 8622 N N . THR D 1 19 ? -5.867 -88.970 72.799 1.00 69.74 19 THR D N 1
ATOM 8623 C CA . THR D 1 19 ? -4.813 -89.631 72.051 1.00 71.53 19 THR D CA 1
ATOM 8624 C C . THR D 1 19 ? -4.464 -88.809 70.827 1.00 72.08 19 THR D C 1
ATOM 8625 O O . THR D 1 19 ? -5.338 -88.490 70.011 1.00 70.15 19 THR D O 1
ATOM 8629 N N . ARG D 1 20 ? -3.184 -88.471 70.704 1.00 72.47 20 ARG D N 1
ATOM 8630 C CA . ARG D 1 20 ? -2.731 -87.541 69.671 1.00 78.72 20 ARG D CA 1
ATOM 8631 C C . ARG D 1 20 ? -1.497 -88.028 68.904 1.00 74.20 20 ARG D C 1
ATOM 8632 O O . ARG D 1 20 ? -0.467 -88.365 69.501 1.00 67.00 20 ARG D O 1
ATOM 8640 N N . ASN D 1 21 ? -1.611 -88.061 67.578 1.00 73.37 21 ASN D N 1
ATOM 8641 C CA . ASN D 1 21 ? -0.466 -88.369 66.724 1.00 76.14 21 ASN D CA 1
ATOM 8642 C C . ASN D 1 21 ? -0.004 -87.154 65.942 1.00 69.23 21 ASN D C 1
ATOM 8643 O O . ASN D 1 21 ? -0.790 -86.545 65.217 1.00 63.65 21 ASN D O 1
ATOM 8648 N N . TYR D 1 22 ? 1.270 -86.804 66.090 1.00 66.30 22 TYR D N 1
ATOM 8649 C CA . TYR D 1 22 ? 1.755 -85.535 65.551 1.00 75.02 22 TYR D CA 1
ATOM 8650 C C . TYR D 1 22 ? 2.913 -85.677 64.559 1.00 68.09 22 TYR D C 1
ATOM 8651 O O . TYR D 1 22 ? 4.016 -86.097 64.930 1.00 67.80 22 TYR D O 1
ATOM 8660 N N . TYR D 1 23 ? 2.651 -85.330 63.301 1.00 57.03 23 TYR D N 1
ATOM 8661 C CA . TYR D 1 23 ? 3.695 -85.312 62.287 1.00 68.04 23 TYR D CA 1
ATOM 8662 C C . TYR D 1 23 ? 3.880 -83.925 61.692 1.00 78.91 23 TYR D C 1
ATOM 8663 O O . TYR D 1 23 ? 2.922 -83.296 61.231 1.00 74.83 23 TYR D O 1
ATOM 8672 N N . PHE D 1 24 ? 5.133 -83.480 61.694 1.00 86.76 24 PHE D N 1
ATOM 8673 C CA . PHE D 1 24 ? 5.499 -82.115 61.361 1.00 89.62 24 PHE D CA 1
ATOM 8674 C C . PHE D 1 24 ? 6.695 -82.127 60.405 1.00 86.40 24 PHE D C 1
ATOM 8675 O O . PHE D 1 24 ? 7.798 -82.495 60.798 1.00 89.63 24 PHE D O 1
ATOM 8683 N N . ASN D 1 25 ? 6.482 -81.699 59.163 1.00 86.43 25 ASN D N 1
ATOM 8684 C CA . ASN D 1 25 ? 7.541 -81.685 58.145 1.00 96.62 25 ASN D CA 1
ATOM 8685 C C . ASN D 1 25 ? 7.871 -80.278 57.617 1.00 101.89 25 ASN D C 1
ATOM 8686 O O . ASN D 1 25 ? 7.011 -79.592 57.054 1.00 95.35 25 ASN D O 1
ATOM 8691 N N . HIS D 1 26 ? 9.128 -79.870 57.797 1.00 109.76 26 HIS D N 1
ATOM 8692 C CA . HIS D 1 26 ? 9.600 -78.525 57.453 1.00 106.50 26 HIS D CA 1
ATOM 8693 C C . HIS D 1 26 ? 10.498 -78.5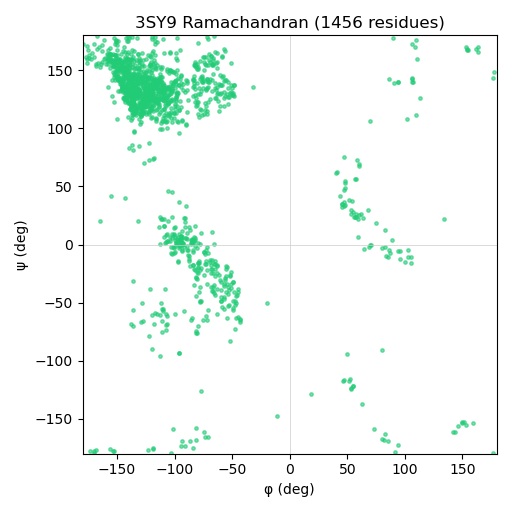01 56.220 1.00 116.14 26 HIS D C 1
ATOM 8694 O O . HIS D 1 26 ? 11.513 -79.191 56.175 1.00 118.32 26 HIS D O 1
ATOM 8701 N N . ASP D 1 27 ? 10.133 -77.692 55.230 1.00 126.10 27 ASP D N 1
ATOM 8702 C CA . ASP D 1 27 ? 10.994 -77.456 54.069 1.00 130.36 27 ASP D CA 1
ATOM 8703 C C . ASP D 1 27 ? 11.562 -76.034 54.103 1.00 127.52 27 ASP D C 1
ATOM 8704 O O . ASP D 1 27 ? 10.825 -75.066 53.931 1.00 126.10 27 ASP D O 1
ATOM 8709 N N . ARG D 1 28 ? 12.870 -75.912 54.325 1.00 126.65 28 ARG D N 1
ATOM 8710 C CA . ARG D 1 28 ? 13.530 -74.605 54.349 1.00 118.71 28 ARG D CA 1
ATOM 8711 C C . ARG D 1 28 ? 14.409 -74.392 53.114 1.00 113.11 28 ARG D C 1
ATOM 8712 O O . ARG D 1 28 ? 13.921 -74.360 51.980 1.00 108.21 28 ARG D O 1
ATOM 8713 N N . LYS D 1 37 ? 12.081 -82.948 59.793 1.00 101.24 37 LYS D N 1
ATOM 8714 C CA . LYS D 1 37 ? 10.932 -83.846 59.951 1.00 103.64 37 LYS D CA 1
ATOM 8715 C C . LYS D 1 37 ? 10.783 -84.410 61.382 1.00 104.16 37 LYS D C 1
ATOM 8716 O O . LYS D 1 37 ? 11.695 -85.056 61.903 1.00 103.05 37 LYS D O 1
ATOM 8718 N N . GLU D 1 38 ? 9.625 -84.166 61.998 1.00 101.96 38 GLU D N 1
ATOM 8719 C CA . GLU D 1 38 ? 9.361 -84.584 63.377 1.00 102.44 38 GLU D CA 1
ATOM 8720 C C . GLU D 1 38 ? 8.110 -85.480 63.493 1.00 93.46 38 GLU D C 1
ATOM 8721 O O . GLU D 1 38 ? 7.127 -85.280 62.778 1.00 86.23 38 GLU D O 1
ATOM 8727 N N . TRP D 1 39 ? 8.167 -86.470 64.386 1.00 91.29 39 TRP D N 1
ATOM 8728 C CA . TRP D 1 39 ? 7.088 -87.447 64.582 1.00 88.72 39 TRP D CA 1
ATOM 8729 C C . TRP D 1 39 ? 6.906 -87.682 66.083 1.00 86.86 39 TRP D C 1
ATOM 8730 O O . TRP D 1 39 ? 7.850 -88.092 66.760 1.00 88.41 39 TRP D O 1
ATOM 8741 N N . ALA D 1 40 ? 5.715 -87.433 66.623 1.00 81.36 40 ALA D N 1
ATOM 8742 C CA . ALA D 1 40 ? 5.540 -87.630 68.069 1.00 76.47 40 ALA D CA 1
ATOM 8743 C C . ALA D 1 40 ? 4.191 -88.164 68.559 1.00 74.45 40 ALA D C 1
ATOM 8744 O O . ALA D 1 40 ? 3.132 -87.893 67.990 1.00 66.70 40 ALA D O 1
ATOM 8746 N N . GLN D 1 41 ? 4.272 -88.932 69.639 1.00 81.38 41 GLN D N 1
ATOM 8747 C CA . GLN D 1 41 ? 3.120 -89.508 70.308 1.00 77.12 41 GLN D CA 1
ATOM 8748 C C . GLN D 1 41 ? 2.786 -88.689 71.532 1.00 72.66 41 GLN D C 1
ATOM 8749 O O . GLN D 1 41 ? 3.673 -88.262 72.259 1.00 79.71 41 GLN D O 1
ATOM 8755 N N . GLY D 1 42 ? 1.507 -88.481 71.783 1.00 64.46 42 GLY D N 1
ATOM 8756 C CA . GLY D 1 42 ? 1.128 -87.789 72.990 1.00 61.45 42 GLY D CA 1
ATOM 8757 C C . GLY D 1 42 ? -0.232 -88.231 73.482 1.00 71.69 42 GLY D C 1
ATOM 8758 O O . GLY D 1 42 ? -1.087 -88.687 72.713 1.00 74.30 42 GLY D O 1
ATOM 8759 N N . PHE D 1 43 ? -0.432 -88.099 74.783 1.00 70.75 43 PHE D N 1
ATOM 8760 C CA . PHE D 1 43 ? -1.728 -88.373 75.360 1.00 74.39 43 PHE D CA 1
ATOM 8761 C C . PHE D 1 43 ? -1.910 -87.478 76.580 1.00 66.63 43 PHE D C 1
ATOM 8762 O O . PHE D 1 43 ? -0.976 -87.247 77.349 1.00 65.66 43 PHE D O 1
ATOM 8770 N N . ILE D 1 44 ? -3.123 -86.979 76.762 1.00 66.58 44 ILE D N 1
ATOM 8771 C CA . ILE D 1 44 ? -3.403 -86.062 77.859 1.00 60.72 44 ILE D CA 1
ATOM 8772 C C . ILE D 1 44 ? -4.604 -86.534 78.678 1.00 55.34 44 ILE D C 1
ATOM 8773 O O . ILE D 1 44 ? -5.702 -86.718 78.152 1.00 54.13 44 ILE D O 1
ATOM 8778 N N . ALA D 1 45 ? -4.380 -86.744 79.970 1.00 60.88 45 ALA D N 1
ATOM 8779 C CA . ALA D 1 45 ? -5.422 -87.271 80.850 1.00 63.80 45 ALA D CA 1
ATOM 8780 C C . ALA D 1 45 ? -5.979 -86.190 81.761 1.00 62.30 45 ALA D C 1
ATOM 8781 O O . ALA D 1 45 ? -5.253 -85.576 82.545 1.00 67.99 45 ALA D O 1
ATOM 8783 N N . THR D 1 46 ? -7.282 -85.979 81.665 1.00 51.18 46 THR D N 1
ATOM 8784 C CA . THR D 1 46 ? -7.935 -84.956 82.457 1.00 52.27 46 THR D CA 1
ATOM 8785 C C . THR D 1 46 ? -9.028 -85.537 83.335 1.00 45.47 46 THR D C 1
ATOM 8786 O O . THR D 1 46 ? -9.998 -86.129 82.839 1.00 47.85 46 THR D O 1
ATOM 8790 N N . PHE D 1 47 ? -8.866 -85.351 84.641 1.00 37.63 47 PHE D N 1
ATOM 8791 C CA . PHE D 1 47 ? -9.878 -85.750 85.610 1.00 44.89 47 PHE D CA 1
ATOM 8792 C C . PHE D 1 47 ? -10.525 -84.528 86.260 1.00 52.30 47 PHE D C 1
ATOM 8793 O O . PHE D 1 47 ? -9.840 -83.566 86.616 1.00 61.67 47 PHE D O 1
ATOM 8801 N N . GLN D 1 48 ? -11.846 -84.567 86.397 1.00 49.72 48 GLN D N 1
ATOM 8802 C CA . GLN D 1 48 ? -12.574 -83.541 87.124 1.00 48.59 48 GLN D CA 1
ATOM 8803 C C . GLN D 1 48 ? -13.582 -84.160 88.073 1.00 53.57 48 GLN D C 1
ATOM 8804 O O . GLN D 1 48 ? -14.548 -84.786 87.648 1.00 52.60 48 GLN D O 1
ATOM 8810 N N . SER D 1 49 ? -13.386 -83.944 89.363 1.00 54.87 49 SER D N 1
ATOM 8811 C CA . SER D 1 49 ? -14.331 -84.426 90.346 1.00 45.76 49 SER D CA 1
ATOM 8812 C C . SER D 1 49 ? -15.658 -83.677 90.241 1.00 40.53 49 SER D C 1
ATOM 8813 O O . SER D 1 49 ? -15.727 -82.624 89.639 1.00 60.20 49 SER D O 1
ATOM 8816 N N . GLY D 1 50 ? -16.723 -84.229 90.799 1.00 41.42 50 GLY D N 1
ATOM 8817 C CA . GLY D 1 50 ? -17.922 -83.448 91.053 1.00 38.69 50 GLY D CA 1
ATOM 8818 C C . GLY D 1 50 ? -17.774 -82.653 92.342 1.00 37.49 50 GLY D C 1
ATOM 8819 O O . GLY D 1 50 ? -16.671 -82.406 92.838 1.00 34.50 50 GLY D O 1
ATOM 8820 N N . TYR D 1 51 ? -18.882 -82.266 92.932 1.00 36.13 51 TYR D N 1
ATOM 8821 C CA . TYR D 1 51 ? -18.756 -81.323 94.027 1.00 43.35 51 TYR D CA 1
ATOM 8822 C C . TYR D 1 51 ? -19.443 -81.792 95.274 1.00 46.57 51 TYR D C 1
ATOM 8823 O O . TYR D 1 51 ? -20.609 -82.191 95.228 1.00 49.42 51 TYR D O 1
ATOM 8832 N N . THR D 1 52 ? -18.732 -81.716 96.392 1.00 34.19 52 THR D N 1
ATOM 8833 C CA . THR D 1 52 ? -19.350 -81.954 97.709 1.00 40.81 52 THR D CA 1
ATOM 8834 C C . THR D 1 52 ? -20.599 -81.079 97.970 1.00 46.03 52 THR D C 1
ATOM 8835 O O . THR D 1 52 ? -20.590 -79.864 97.733 1.00 50.19 52 THR D O 1
ATOM 8839 N N . PRO D 1 53 ? -21.677 -81.686 98.482 1.00 50.92 53 PRO D N 1
ATOM 8840 C CA . PRO D 1 53 ? -22.952 -80.953 98.578 1.00 58.44 53 PRO D CA 1
ATOM 8841 C C . PRO D 1 53 ? -22.892 -79.747 99.501 1.00 54.81 53 PRO D C 1
ATOM 8842 O O . PRO D 1 53 ? -21.962 -79.598 100.286 1.00 46.10 53 PRO D O 1
ATOM 8846 N N . GLY D 1 54 ? -23.897 -78.888 99.373 1.00 60.97 54 GLY D N 1
ATOM 8847 C CA . GLY D 1 54 ? -24.013 -77.684 100.173 1.00 43.26 54 GLY D CA 1
ATOM 8848 C C . GLY D 1 54 ? -23.692 -76.447 99.372 1.00 50.35 54 GLY D C 1
ATOM 8849 O O . GLY D 1 54 ? -23.241 -76.542 98.226 1.00 42.01 54 GLY D O 1
ATOM 8850 N N . VAL D 1 55 ? -23.923 -75.294 100.008 1.00 54.73 55 VAL D N 1
ATOM 8851 C CA . VAL D 1 55 ? -23.749 -73.958 99.431 1.00 46.28 55 VAL D CA 1
ATOM 8852 C C . VAL D 1 55 ? -22.363 -73.727 98.843 1.00 47.26 55 VAL D C 1
ATOM 8853 O O . VAL D 1 55 ? -22.235 -73.326 97.690 1.00 56.39 55 VAL D O 1
ATOM 8857 N N . VAL D 1 56 ? -21.331 -73.975 99.640 1.00 43.25 56 VAL D N 1
ATOM 8858 C CA . VAL D 1 56 ? -19.970 -74.050 99.128 1.00 46.81 56 VAL D CA 1
ATOM 8859 C C . VAL D 1 56 ? -19.622 -75.504 98.831 1.00 40.82 56 VAL D C 1
ATOM 8860 O O . VAL D 1 56 ? -19.685 -76.340 99.723 1.00 48.14 56 VAL D O 1
ATOM 8864 N N . GLY D 1 57 ? -19.329 -75.809 97.567 1.00 49.79 57 GLY D N 1
ATOM 8865 C CA . GLY D 1 57 ? -18.840 -77.124 97.171 1.00 51.80 57 GLY D CA 1
ATOM 8866 C C . GLY D 1 57 ? -17.335 -77.238 97.001 1.00 53.64 57 GLY D C 1
ATOM 8867 O O . GLY D 1 57 ? -16.683 -76.285 96.580 1.00 50.36 57 GLY D O 1
ATOM 8868 N N . PHE D 1 58 ? -16.793 -78.431 97.249 1.00 60.15 58 PHE D N 1
ATOM 8869 C CA . PHE D 1 58 ? -15.350 -78.642 97.144 1.00 51.92 58 PHE D CA 1
ATOM 8870 C C . PHE D 1 58 ? -15.062 -79.735 96.127 1.00 49.39 58 PHE D C 1
ATOM 8871 O O . PHE D 1 58 ? -15.827 -80.690 96.014 1.00 43.10 58 PHE D O 1
ATOM 8879 N N . GLY D 1 59 ? -13.976 -79.571 95.375 1.00 45.72 59 GLY D N 1
ATOM 8880 C CA . GLY D 1 59 ? -13.674 -80.415 94.235 1.00 42.27 59 GLY D CA 1
ATOM 8881 C C . GLY D 1 59 ? -12.186 -80.536 93.961 1.00 45.60 59 GLY D C 1
ATOM 8882 O O . GLY D 1 59 ? -11.368 -79.881 94.605 1.00 52.44 59 GLY D O 1
ATOM 8883 N N . VAL D 1 60 ? -11.827 -81.410 93.028 1.00 43.47 60 VAL D N 1
ATOM 8884 C CA . VAL D 1 60 ? -10.440 -81.562 92.614 1.00 39.26 60 VAL D CA 1
ATOM 8885 C C . VAL D 1 60 ? -10.409 -81.870 91.130 1.00 44.65 60 VAL D C 1
ATOM 8886 O O . VAL D 1 60 ? -11.167 -82.719 90.641 1.00 46.30 60 VAL D O 1
ATOM 8890 N N . ASP D 1 61 ? -9.534 -81.163 90.422 1.00 42.39 61 ASP D N 1
ATOM 8891 C CA . ASP D 1 61 ? -9.241 -81.454 89.031 1.00 38.54 61 ASP D CA 1
ATOM 8892 C C . ASP D 1 61 ? -7.793 -81.863 88.969 1.00 46.26 61 ASP D C 1
ATOM 8893 O O . ASP D 1 61 ? -6.983 -81.455 89.807 1.00 48.23 61 ASP D O 1
ATOM 8898 N N . ALA D 1 62 ? -7.469 -82.702 87.998 1.00 47.79 62 ALA D N 1
ATOM 8899 C CA . ALA D 1 62 ? -6.127 -83.243 87.933 1.00 50.39 62 ALA D CA 1
ATOM 8900 C C . ALA D 1 62 ? -5.858 -83.654 86.516 1.00 45.85 62 ALA D C 1
ATOM 8901 O O . ALA D 1 62 ? -6.777 -83.899 85.741 1.00 36.02 62 ALA D O 1
ATOM 8903 N N . TYR D 1 63 ? -4.586 -83.729 86.179 1.00 42.65 63 TYR D N 1
ATOM 8904 C CA . TYR D 1 63 ? -4.218 -84.065 84.832 1.00 46.32 63 TYR D CA 1
ATOM 8905 C C . TYR D 1 63 ? -2.839 -84.690 84.872 1.00 50.70 63 TYR D C 1
ATOM 8906 O O . TYR D 1 63 ? -2.041 -84.442 85.793 1.00 41.74 63 TYR D O 1
ATOM 8915 N N . GLY D 1 64 ? -2.553 -85.461 83.832 1.00 50.71 64 GLY D N 1
ATOM 8916 C CA . GLY D 1 64 ? -1.204 -85.902 83.566 1.00 49.98 64 GLY D CA 1
ATOM 8917 C C . GLY D 1 64 ? -1.130 -85.992 82.056 1.00 56.29 64 GLY D C 1
ATOM 8918 O O . GLY D 1 64 ? -2.132 -86.262 81.379 1.00 48.33 64 GLY D O 1
ATOM 8919 N N . MET D 1 65 ? 0.081 -85.798 81.545 1.00 52.11 65 MET D N 1
ATOM 8920 C CA . MET D 1 65 ? 0.304 -85.490 80.151 1.00 50.86 65 MET D CA 1
ATOM 8921 C C . MET D 1 65 ? 1.640 -86.103 79.768 1.00 52.64 65 MET D C 1
ATOM 8922 O O . MET D 1 65 ? 2.607 -86.071 80.539 1.00 43.29 65 MET D O 1
ATOM 8927 N N . LEU D 1 66 ? 1.708 -86.662 78.573 1.00 59.58 66 LEU D N 1
ATOM 8928 C CA . LEU D 1 66 ? 2.945 -87.272 78.126 1.00 64.35 66 LEU D CA 1
ATOM 8929 C C . LEU D 1 66 ? 3.067 -87.175 76.618 1.00 70.20 66 LEU D C 1
ATOM 8930 O O . LEU D 1 66 ? 2.066 -87.278 75.900 1.00 71.48 66 LEU D O 1
ATOM 8935 N N . GLY D 1 67 ? 4.295 -87.006 76.135 1.00 67.88 67 GLY D N 1
ATOM 8936 C CA . GLY D 1 67 ? 4.532 -87.061 74.709 1.00 69.69 67 GLY D CA 1
ATOM 8937 C C . GLY D 1 67 ? 5.910 -87.623 74.470 1.00 71.11 67 GLY D C 1
ATOM 8938 O O . GLY D 1 67 ? 6.807 -87.424 75.289 1.00 69.21 67 GLY D O 1
ATOM 8939 N N . LEU D 1 68 ? 6.078 -88.294 73.330 1.00 78.59 68 LEU D N 1
ATOM 8940 C CA . LEU D 1 68 ? 7.289 -89.067 73.033 1.00 82.75 68 LEU D CA 1
ATOM 8941 C C . LEU D 1 68 ? 7.682 -88.911 71.571 1.00 80.01 68 LEU D C 1
ATOM 8942 O O . LEU D 1 68 ? 6.838 -89.027 70.690 1.00 77.28 68 LEU D O 1
ATOM 8944 N N . LYS D 1 69 ? 8.960 -88.644 71.319 1.00 84.83 69 LYS D N 1
ATOM 8945 C CA . LYS D 1 69 ? 9.441 -88.469 69.950 1.00 92.40 69 LYS D CA 1
ATOM 8946 C C . LYS D 1 69 ? 9.701 -89.816 69.280 1.00 98.53 69 LYS D C 1
ATOM 8947 O O . LYS D 1 69 ? 10.425 -90.656 69.813 1.00 102.60 69 LYS D O 1
ATOM 8949 N N . LEU D 1 70 ? 9.093 -90.020 68.116 1.00 101.26 70 LEU D N 1
ATOM 8950 C CA . LEU D 1 70 ? 9.324 -91.224 67.324 1.00 102.09 70 LEU D CA 1
ATOM 8951 C C . LEU D 1 70 ? 10.205 -90.895 66.117 1.00 105.26 70 LEU D C 1
ATOM 8952 O O . LEU D 1 70 ? 11.319 -91.401 65.976 1.00 105.93 70 LEU D O 1
ATOM 8957 N N . ASP D 1 99 ? 13.833 -86.888 74.492 1.00 97.86 99 ASP D N 1
ATOM 8958 C CA . ASP D 1 99 ? 12.964 -87.892 73.873 1.00 102.46 99 ASP D CA 1
ATOM 8959 C C . ASP D 1 99 ? 11.598 -88.038 74.549 1.00 104.88 99 ASP D C 1
ATOM 8960 O O . ASP D 1 99 ? 10.610 -88.353 73.885 1.00 102.73 99 ASP D O 1
ATOM 8965 N N . GLU D 1 100 ? 11.549 -87.816 75.862 1.00 102.01 100 GLU D N 1
ATOM 8966 C CA . GLU D 1 100 ? 10.308 -87.933 76.625 1.00 93.90 100 GLU D CA 1
ATOM 8967 C C . GLU D 1 100 ? 9.909 -86.618 77.261 1.00 88.60 100 GLU D C 1
ATOM 8968 O O . GLU D 1 100 ? 10.748 -85.909 77.812 1.00 95.94 100 GLU D O 1
ATOM 8974 N N . PHE D 1 101 ? 8.625 -86.288 77.188 1.00 81.01 101 PHE D N 1
ATOM 8975 C CA . PHE D 1 101 ? 8.091 -85.229 78.033 1.00 79.52 101 PHE D CA 1
ATOM 8976 C C . PHE D 1 101 ? 6.827 -85.680 78.732 1.00 73.41 101 PHE D C 1
ATOM 8977 O O . PHE D 1 101 ? 5.923 -86.249 78.115 1.00 69.12 101 PHE D O 1
ATOM 8985 N N . SER D 1 102 ? 6.773 -85.408 80.027 1.00 70.68 102 SER D N 1
ATOM 8986 C CA . SER D 1 102 ? 5.597 -85.718 80.809 1.00 67.11 102 SER D CA 1
ATOM 8987 C C . SER D 1 102 ? 5.413 -84.679 81.903 1.00 62.15 102 SER D C 1
ATOM 8988 O O . SER D 1 102 ? 6.368 -84.028 82.338 1.00 51.94 102 SER D O 1
ATOM 8991 N N . SER D 1 103 ? 4.171 -84.528 82.336 1.00 61.65 103 SER D N 1
ATOM 8992 C CA . SER D 1 103 ? 3.875 -83.743 83.513 1.00 62.99 103 SER D CA 1
ATOM 8993 C C . SER D 1 103 ? 2.497 -84.099 84.030 1.00 62.02 103 SER D C 1
ATOM 8994 O O . SER D 1 103 ? 1.745 -84.874 83.411 1.00 53.74 103 SER D O 1
ATOM 8997 N N . GLY D 1 104 ? 2.147 -83.496 85.154 1.00 53.34 104 GLY D N 1
ATOM 8998 C CA . GLY D 1 104 ? 0.834 -83.716 85.705 1.00 53.64 104 GLY D CA 1
ATOM 8999 C C . GLY D 1 104 ? 0.631 -82.737 86.818 1.00 46.29 104 GLY D C 1
ATOM 9000 O O . GLY D 1 104 ? 1.587 -82.173 87.332 1.00 48.07 104 GLY D O 1
ATOM 9001 N N . GLY D 1 105 ? -0.619 -82.531 87.190 1.00 41.37 105 GLY D N 1
ATOM 9002 C CA . GLY D 1 105 ? -0.899 -81.649 88.295 1.00 43.79 105 GLY D CA 1
ATOM 9003 C C . GLY D 1 105 ? -2.327 -81.755 88.754 1.00 50.29 105 GLY D C 1
ATOM 9004 O O . GLY D 1 105 ? -3.133 -82.562 88.245 1.00 47.35 105 GLY D O 1
ATOM 9005 N N . ALA D 1 106 ? -2.649 -80.920 89.726 1.00 37.29 106 ALA D N 1
ATOM 9006 C CA . ALA D 1 106 ? -3.980 -80.942 90.288 1.00 46.19 106 ALA D CA 1
ATOM 9007 C C . ALA D 1 106 ? -4.324 -79.559 90.788 1.00 42.80 106 ALA D C 1
ATOM 9008 O O . ALA D 1 106 ? -3.439 -78.745 91.030 1.00 43.25 106 ALA D O 1
ATOM 9010 N N . ALA D 1 107 ? -5.618 -79.314 90.950 1.00 42.44 107 ALA D N 1
ATOM 9011 C CA . ALA D 1 107 ? -6.100 -78.078 91.528 1.00 39.06 107 ALA D CA 1
ATOM 9012 C C . ALA D 1 107 ? -7.318 -78.318 92.394 1.00 44.08 107 ALA D C 1
ATOM 9013 O O . ALA D 1 107 ? -8.225 -79.063 92.025 1.00 51.79 107 ALA D O 1
ATOM 9015 N N . LEU D 1 108 ? -7.320 -77.671 93.553 1.00 40.91 108 LEU D N 1
ATOM 9016 C CA . LEU D 1 108 ? -8.484 -77.613 94.419 1.00 33.39 108 LEU D CA 1
ATOM 9017 C C . LEU D 1 108 ? -9.533 -76.736 93.741 1.00 37.68 108 LEU D C 1
ATOM 9018 O O . LEU D 1 108 ? -9.204 -75.721 93.136 1.00 35.07 108 LEU D O 1
ATOM 9023 N N . LYS D 1 109 ? -10.796 -77.120 93.810 1.00 37.38 109 LYS D N 1
ATOM 9024 C CA . LYS D 1 109 ? -11.801 -76.223 93.295 1.00 42.36 109 LYS D CA 1
ATOM 9025 C C . LYS D 1 109 ? -12.901 -75.953 94.314 1.00 50.10 109 LYS D C 1
ATOM 9026 O O . LYS D 1 109 ? -13.183 -76.784 95.175 1.00 53.08 109 LYS D O 1
ATOM 9032 N N . ILE D 1 110 ? -13.470 -74.750 94.240 1.00 44.68 110 ILE D N 1
ATOM 9033 C CA . ILE D 1 110 ? -14.540 -74.328 95.136 1.00 35.06 110 ILE D CA 1
ATOM 9034 C C . ILE D 1 110 ? -15.612 -73.577 94.389 1.00 46.02 110 ILE D C 1
ATOM 9035 O O . ILE D 1 110 ? -15.333 -72.721 93.562 1.00 47.78 110 ILE D O 1
ATOM 9040 N N . ARG D 1 111 ? -16.855 -73.877 94.705 1.00 44.67 111 ARG D N 1
ATOM 9041 C CA . ARG D 1 111 ? -17.932 -73.347 93.929 1.00 31.23 111 ARG D CA 1
ATOM 9042 C C . ARG D 1 111 ? -18.993 -72.826 94.885 1.00 43.32 111 ARG D C 1
ATOM 9043 O O . ARG D 1 111 ? -19.303 -73.460 95.889 1.00 46.63 111 ARG D O 1
ATOM 9051 N N . ALA D 1 112 ? -19.520 -71.644 94.581 1.00 48.32 112 ALA D N 1
ATOM 9052 C CA . ALA D 1 112 ? -20.552 -71.000 95.396 1.00 49.37 112 ALA D CA 1
ATOM 9053 C C . ALA D 1 112 ? -20.990 -69.710 94.719 1.00 56.59 112 ALA D C 1
ATOM 9054 O O . ALA D 1 112 ? -20.250 -69.120 93.934 1.00 55.85 112 ALA D O 1
ATOM 9056 N N . PHE D 1 113 ? -22.198 -69.270 95.038 1.00 52.47 113 PHE D N 1
ATOM 9057 C CA . PHE D 1 113 ? -22.693 -68.011 94.529 1.00 48.64 113 PHE D CA 1
ATOM 9058 C C . PHE D 1 113 ? -22.368 -67.858 93.040 1.00 49.29 113 PHE D C 1
ATOM 9059 O O . PHE D 1 113 ? -21.966 -66.796 92.582 1.00 61.37 113 PHE D O 1
ATOM 9067 N N . ASP D 1 114 ? -22.530 -68.940 92.293 1.00 37.95 114 ASP D N 1
ATOM 9068 C CA . ASP D 1 114 ? -22.258 -68.944 90.854 1.00 47.85 114 ASP D CA 1
ATOM 9069 C C . ASP D 1 114 ? -20.838 -68.534 90.525 1.00 50.48 114 ASP D C 1
ATOM 9070 O O . ASP D 1 114 ? -20.556 -68.043 89.435 1.00 44.43 114 ASP D O 1
ATOM 9075 N N . THR D 1 115 ? -19.946 -68.765 91.476 1.00 50.30 115 THR D N 1
ATOM 9076 C CA . THR D 1 115 ? -18.526 -68.531 91.268 1.00 55.31 115 THR D CA 1
ATOM 9077 C C . THR D 1 115 ? -17.713 -69.817 91.471 1.00 52.30 115 THR D C 1
ATOM 9078 O O . THR D 1 115 ? -17.860 -70.505 92.482 1.00 47.85 115 THR D O 1
ATOM 9082 N N . GLU D 1 116 ? -16.847 -70.106 90.505 1.00 52.36 116 GLU D N 1
ATOM 9083 C CA . GLU D 1 116 ? -15.951 -71.242 90.554 1.00 48.83 116 GLU D CA 1
ATOM 9084 C C . GLU D 1 116 ? -14.519 -70.781 90.733 1.00 48.11 116 GLU D C 1
ATOM 9085 O O . GLU D 1 116 ? -14.007 -69.976 89.961 1.00 53.57 116 GLU D O 1
ATOM 9091 N N . LEU D 1 117 ? -13.872 -71.327 91.751 1.00 48.11 117 LEU D N 1
ATOM 9092 C CA . LEU D 1 117 ? -12.534 -70.933 92.124 1.00 47.91 117 LEU D CA 1
ATOM 9093 C C . LEU D 1 117 ? -11.579 -72.133 92.024 1.00 53.61 117 LEU D C 1
ATOM 9094 O O . LEU D 1 117 ? -11.742 -73.103 92.743 1.00 65.39 117 LEU D O 1
ATOM 9099 N N . LYS D 1 118 ? -10.587 -72.069 91.140 1.00 48.38 118 LYS D N 1
ATOM 9100 C CA . LYS D 1 118 ? -9.617 -73.161 90.973 1.00 45.28 118 LYS D CA 1
ATOM 9101 C C . LYS D 1 118 ? -8.207 -72.772 91.422 1.00 43.28 118 LYS D C 1
ATOM 9102 O O . LYS D 1 118 ? -7.576 -71.940 90.774 1.00 49.50 118 LYS D O 1
ATOM 9108 N N . LEU D 1 119 ? -7.700 -73.407 92.486 1.00 35.12 119 LEU D N 1
ATOM 9109 C CA . LEU D 1 119 ? -6.341 -73.153 92.999 1.00 37.64 119 LEU D CA 1
ATOM 9110 C C . LEU D 1 119 ? -5.363 -74.301 92.739 1.00 45.71 119 LEU D C 1
ATOM 9111 O O . LEU D 1 119 ? -5.443 -75.354 93.386 1.00 38.91 119 LEU D O 1
ATOM 9116 N N . GLY D 1 120 ? -4.408 -74.093 91.840 1.00 48.12 120 GLY D N 1
ATOM 9117 C CA . GLY D 1 120 ? -3.423 -75.121 91.575 1.00 46.70 120 GLY D CA 1
ATOM 9118 C C . GLY D 1 120 ? -2.910 -75.085 90.155 1.00 53.06 120 GLY D C 1
ATOM 9119 O O . GLY D 1 120 ? -2.889 -74.030 89.508 1.00 51.10 120 GLY D O 1
ATOM 9120 N N . ASP D 1 121 ? -2.465 -76.245 89.678 1.00 51.08 121 ASP D N 1
ATOM 9121 C CA . ASP D 1 121 ? -2.093 -76.400 88.284 1.00 46.03 121 ASP D CA 1
ATOM 9122 C C . ASP D 1 121 ? -3.358 -76.504 87.451 1.00 45.53 121 ASP D C 1
ATOM 9123 O O . ASP D 1 121 ? -4.331 -77.099 87.892 1.00 48.48 121 ASP D O 1
ATOM 9128 N N . GLN D 1 122 ? -3.354 -75.932 86.248 1.00 39.91 122 GLN D N 1
ATOM 9129 C CA . GLN D 1 122 ? -4.578 -75.872 85.468 1.00 37.74 122 GLN D CA 1
ATOM 9130 C C . GLN D 1 122 ? -4.339 -75.260 84.099 1.00 48.55 122 GLN D C 1
ATOM 9131 O O . GLN D 1 122 ? -3.276 -74.700 83.828 1.00 51.39 122 GLN D O 1
ATOM 9137 N N . PHE D 1 123 ? -5.358 -75.348 83.253 1.00 46.03 123 PHE D N 1
ATOM 9138 C CA . PHE D 1 123 ? -5.274 -74.855 81.884 1.00 44.77 123 PHE D CA 1
ATOM 9139 C C . PHE D 1 123 ? -6.005 -73.522 81.686 1.00 43.99 123 PHE D C 1
ATOM 9140 O O . PHE D 1 123 ? -6.984 -73.221 82.374 1.00 47.52 123 PHE D O 1
ATOM 9148 N N . LEU D 1 124 ? -5.517 -72.714 80.755 1.00 36.36 124 LEU D N 1
ATOM 9149 C CA . LEU D 1 124 ? -6.160 -71.427 80.494 1.00 41.63 124 LEU D CA 1
ATOM 9150 C C . LEU D 1 124 ? -6.283 -71.139 79.012 1.00 44.50 124 LEU D C 1
ATOM 9151 O O . LEU D 1 124 ? -5.372 -71.434 78.233 1.00 52.77 124 LEU D O 1
ATOM 9156 N N . SER D 1 125 ? -7.439 -70.634 78.610 1.00 30.95 125 SER D N 1
ATOM 9157 C CA . SER D 1 125 ? -7.513 -69.891 77.364 1.00 47.17 125 SER D CA 1
ATOM 9158 C C . SER D 1 125 ? -8.384 -68.642 77.505 1.00 51.16 125 SER D C 1
ATOM 9159 O O . SER D 1 125 ? -9.614 -68.736 77.503 1.00 52.21 125 SER D O 1
ATOM 9162 N N . ASN D 1 126 ? -7.748 -67.471 77.527 1.00 46.73 126 ASN D N 1
ATOM 9163 C CA . ASN D 1 126 ? -8.477 -66.209 77.398 1.00 48.73 126 ASN D CA 1
ATOM 9164 C C . ASN D 1 126 ? -7.666 -65.268 76.537 1.00 51.56 126 ASN D C 1
ATOM 9165 O O . ASN D 1 126 ? -6.540 -65.591 76.160 1.00 54.17 126 ASN D O 1
ATOM 9170 N N . PRO D 1 127 ? -8.218 -64.095 76.223 1.00 59.51 127 PRO D N 1
ATOM 9171 C CA . PRO D 1 127 ? -7.495 -63.293 75.229 1.00 57.78 127 PRO D CA 1
ATOM 9172 C C . PRO D 1 127 ? -6.159 -62.778 75.746 1.00 58.02 127 PRO D C 1
ATOM 9173 O O . PRO D 1 127 ? -5.318 -62.388 74.944 1.00 61.59 127 PRO D O 1
ATOM 9177 N N . VAL D 1 128 ? -5.982 -62.721 77.060 1.00 51.09 128 VAL D N 1
ATOM 9178 C CA . VAL D 1 128 ? -4.671 -62.369 77.590 1.00 53.54 128 VAL D CA 1
ATOM 9179 C C . VAL D 1 128 ? -3.781 -63.506 78.139 1.00 57.33 128 VAL D C 1
ATOM 9180 O O . VAL D 1 128 ? -2.621 -63.261 78.451 1.00 57.76 128 VAL D O 1
ATOM 9184 N N . VAL D 1 129 ? -4.304 -64.730 78.261 1.00 68.93 129 VAL D N 1
ATOM 9185 C CA . VAL D 1 129 ? -3.489 -65.902 78.678 1.00 56.56 129 VAL D CA 1
ATOM 9186 C C . VAL D 1 129 ? -3.910 -67.177 78.001 1.00 54.35 129 VAL D C 1
ATOM 9187 O O . VAL D 1 129 ? -5.088 -67.531 77.997 1.00 61.48 129 VAL D O 1
ATOM 9191 N N . ALA D 1 130 ? -2.954 -67.902 77.454 1.00 54.03 130 ALA D N 1
ATOM 9192 C CA . ALA D 1 130 ? -3.321 -69.148 76.822 1.00 52.36 130 ALA D CA 1
ATOM 9193 C C . ALA D 1 130 ? -2.193 -70.174 76.840 1.00 57.64 130 ALA D C 1
ATOM 9194 O O . ALA D 1 130 ? -1.021 -69.815 76.636 1.00 61.99 130 ALA D O 1
ATOM 9196 N N . GLY D 1 131 ? -2.558 -71.443 77.058 1.00 47.84 131 GLY D N 1
ATOM 9197 C CA . GLY D 1 131 ? -1.617 -72.555 76.967 1.00 47.46 131 GLY D CA 1
ATOM 9198 C C . GLY D 1 131 ? -1.157 -72.735 75.532 1.00 57.53 131 GLY D C 1
ATOM 9199 O O . GLY D 1 131 ? -0.081 -73.268 75.265 1.00 67.28 131 GLY D O 1
ATOM 9200 N N . GLY D 1 132 ? -2.000 -72.281 74.612 1.00 53.85 132 GLY D N 1
ATOM 9201 C CA . GLY D 1 132 ? -1.735 -72.290 73.187 1.00 69.33 132 GLY D CA 1
ATOM 9202 C C . GLY D 1 132 ? -2.293 -73.525 72.511 1.00 84.59 132 GLY D C 1
ATOM 9203 O O . GLY D 1 132 ? -2.212 -74.634 73.041 1.00 81.61 132 GLY D O 1
ATOM 9204 N N . GLU D 1 133 ? -2.860 -73.323 71.325 1.00 96.39 133 GLU D N 1
ATOM 9205 C CA . GLU D 1 133 ? -3.357 -74.422 70.506 1.00 102.86 133 GLU D CA 1
ATOM 9206 C C . GLU D 1 133 ? -2.404 -74.747 69.362 1.00 101.16 133 GLU D C 1
ATOM 9207 O O . GLU D 1 133 ? -2.640 -75.659 68.573 1.00 96.86 133 GLU D O 1
ATOM 9213 N N . SER D 1 134 ? -1.329 -73.977 69.274 1.00 107.34 134 SER D N 1
ATOM 9214 C CA . SER D 1 134 ? -0.354 -74.151 68.207 1.00 109.99 134 SER D CA 1
ATOM 9215 C C . SER D 1 134 ? 0.198 -75.571 68.200 1.00 110.07 134 SER D C 1
ATOM 9216 O O . SER D 1 134 ? 0.113 -76.274 67.194 1.00 110.34 134 SER D O 1
ATOM 9219 N N . ARG D 1 135 ? 0.741 -75.991 69.339 1.00 105.10 135 ARG D N 1
ATOM 9220 C CA . ARG D 1 135 ? 1.549 -77.202 69.398 1.00 94.88 135 ARG D CA 1
ATOM 9221 C C . ARG D 1 135 ? 0.814 -78.407 69.992 1.00 93.85 135 ARG D C 1
ATOM 9222 O O . ARG D 1 135 ? -0.364 -78.321 70.363 1.00 90.69 135 ARG D O 1
ATOM 9225 N N . MET D 1 136 ? 1.527 -79.527 70.080 1.00 89.30 136 MET D N 1
ATOM 9226 C CA . MET D 1 136 ? 0.936 -80.789 70.498 1.00 85.28 136 MET D CA 1
ATOM 9227 C C . MET D 1 136 ? 0.503 -80.810 71.959 1.00 75.14 136 MET D C 1
ATOM 9228 O O . MET D 1 136 ? -0.521 -81.403 72.296 1.00 74.31 136 MET D O 1
ATOM 9233 N N . LEU D 1 137 ? 1.311 -80.217 72.830 1.00 82.07 137 LEU D N 1
ATOM 9234 C CA . LEU D 1 137 ? 0.961 -80.120 74.244 1.00 70.61 137 LEU D CA 1
ATOM 9235 C C . LEU D 1 137 ? 0.790 -78.694 74.750 1.00 70.25 137 LEU D C 1
ATOM 9236 O O . LEU D 1 137 ? 1.698 -77.867 74.627 1.00 71.91 137 LEU D O 1
ATOM 9241 N N . PRO D 1 138 ? -0.379 -78.401 75.320 1.00 66.89 138 PRO D N 1
ATOM 9242 C CA . PRO D 1 138 ? -0.679 -77.096 75.921 1.00 53.97 138 PRO D CA 1
ATOM 9243 C C . PRO D 1 138 ? 0.244 -76.802 77.108 1.00 56.22 138 PRO D C 1
ATOM 9244 O O . PRO D 1 138 ? 0.725 -77.729 77.761 1.00 62.78 138 PRO D O 1
ATOM 9248 N N . GLN D 1 139 ? 0.504 -75.525 77.370 1.00 60.98 139 GLN D N 1
ATOM 9249 C CA . GLN D 1 139 ? 1.128 -75.131 78.628 1.00 59.90 139 GLN D CA 1
ATOM 9250 C C . GLN D 1 139 ? 0.131 -75.007 79.778 1.00 54.79 139 GLN D C 1
ATOM 9251 O O . GLN D 1 139 ? -1.057 -74.697 79.594 1.00 44.37 139 GLN D O 1
ATOM 9257 N N . THR D 1 140 ? 0.642 -75.197 80.981 1.00 52.52 140 THR D N 1
ATOM 9258 C CA . THR D 1 140 ? -0.201 -75.143 82.160 1.00 52.80 140 THR D CA 1
ATOM 9259 C C . THR D 1 140 ? 0.246 -73.999 83.041 1.00 50.21 140 THR D C 1
ATOM 9260 O O . THR D 1 140 ? 1.351 -73.456 82.886 1.00 49.94 140 THR D O 1
ATOM 9264 N N . PHE D 1 141 ? -0.637 -73.623 83.953 1.00 48.36 141 PHE D N 1
ATOM 9265 C CA . PHE D 1 141 ? -0.398 -72.471 84.786 1.00 47.53 141 PHE D CA 1
ATOM 9266 C C . PHE D 1 141 ? -0.629 -72.803 86.243 1.00 50.10 141 PHE D C 1
ATOM 9267 O O . PHE D 1 141 ? -1.535 -73.592 86.568 1.00 55.45 141 PHE D O 1
ATOM 9275 N N . ARG D 1 142 ? 0.196 -72.220 87.115 1.00 39.42 142 ARG D N 1
ATOM 9276 C CA . ARG D 1 142 ? 0.064 -72.483 88.547 1.00 48.57 142 ARG D CA 1
ATOM 9277 C C . ARG D 1 142 ? -0.473 -71.250 89.255 1.00 42.50 142 ARG D C 1
ATOM 9278 O O . ARG D 1 142 ? 0.069 -70.170 89.109 1.00 51.60 142 ARG D O 1
ATOM 9286 N N . GLY D 1 143 ? -1.568 -71.406 89.988 1.00 40.45 143 GLY D N 1
ATOM 9287 C CA . GLY D 1 143 ? -2.162 -70.283 90.676 1.00 42.12 143 GLY D CA 1
ATOM 9288 C C . GLY D 1 143 ? -3.662 -70.376 90.845 1.00 49.65 143 GLY D C 1
ATOM 9289 O O . GLY D 1 143 ? -4.235 -71.459 90.899 1.00 59.68 143 GLY D O 1
ATOM 9290 N N . VAL D 1 144 ? -4.294 -69.213 90.936 1.00 52.49 144 VAL D N 1
ATOM 9291 C CA . VAL D 1 144 ? -5.732 -69.113 91.109 1.00 53.84 144 VAL D CA 1
ATOM 9292 C C . VAL D 1 144 ? -6.409 -68.566 89.863 1.00 52.59 144 VAL D C 1
ATOM 9293 O O . VAL D 1 144 ? -5.981 -67.557 89.295 1.00 52.71 144 VAL D O 1
ATOM 9297 N N . SER D 1 145 ? -7.475 -69.229 89.443 1.00 41.74 145 SER D N 1
ATOM 9298 C CA . SER D 1 145 ? -8.347 -68.666 88.432 1.00 38.57 145 SER D CA 1
ATOM 9299 C C . SER D 1 145 ? -9.739 -68.625 89.020 1.00 48.38 145 SER D C 1
ATOM 9300 O O . SER D 1 145 ? -10.077 -69.463 89.875 1.00 43.43 145 SER D O 1
ATOM 9303 N N . LEU D 1 146 ? -10.541 -67.645 88.589 1.00 50.16 146 LEU D N 1
ATOM 9304 C CA . LEU D 1 146 ? -11.945 -67.605 88.990 1.00 46.79 146 LEU D CA 1
ATOM 9305 C C . LEU D 1 146 ? -12.881 -67.316 87.833 1.00 49.86 146 LEU D C 1
ATOM 9306 O O . LEU D 1 146 ? -12.528 -66.582 86.903 1.00 50.69 146 LEU D O 1
ATOM 9311 N N . THR D 1 147 ? -14.054 -67.952 87.869 1.00 50.07 147 THR D N 1
ATOM 9312 C CA . THR D 1 147 ? -15.117 -67.660 86.912 1.00 49.85 147 THR D CA 1
ATOM 9313 C C . THR D 1 147 ? -16.411 -67.337 87.630 1.00 50.01 147 THR D C 1
ATOM 9314 O O . THR D 1 147 ? -16.787 -68.039 88.561 1.00 54.93 147 THR D O 1
ATOM 9318 N N . ASN D 1 148 ? -17.097 -66.280 87.201 1.00 46.47 148 ASN D N 1
ATOM 9319 C CA . ASN D 1 148 ? -18.407 -65.972 87.769 1.00 44.11 148 ASN D CA 1
ATOM 9320 C C . ASN D 1 148 ? -19.519 -65.856 86.750 1.00 40.57 148 ASN D C 1
ATOM 9321 O O . ASN D 1 148 ? -19.351 -65.279 85.686 1.00 49.13 148 ASN D O 1
ATOM 9326 N N . ASN D 1 149 ? -20.607 -66.550 87.033 1.00 46.20 149 ASN D N 1
ATOM 9327 C CA . ASN D 1 149 ? -21.878 -66.402 86.324 1.00 52.56 149 ASN D CA 1
ATOM 9328 C C . ASN D 1 149 ? -23.067 -65.732 87.040 1.00 58.90 149 ASN D C 1
ATOM 9329 O O . ASN D 1 149 ? -24.216 -65.967 86.691 1.00 60.40 149 ASN D O 1
ATOM 9334 N N . SER D 1 150 ? -22.782 -65.037 88.132 1.00 57.25 150 SER D N 1
ATOM 9335 C CA . SER D 1 150 ? -23.787 -64.339 88.928 1.00 57.69 150 SER D CA 1
ATOM 9336 C C . SER D 1 150 ? -24.809 -63.519 88.115 1.00 62.07 150 SER D C 1
ATOM 9337 O O . SER D 1 150 ? -25.991 -63.475 88.462 1.00 57.32 150 SER D O 1
ATOM 9340 N N . PHE D 1 151 ? -24.357 -62.863 87.047 1.00 64.86 151 PHE D N 1
ATOM 9341 C CA . PHE D 1 151 ? -25.215 -61.968 86.264 1.00 60.97 151 PHE D CA 1
ATOM 9342 C C . PHE D 1 151 ? -25.596 -62.581 84.926 1.00 68.75 151 PHE D C 1
ATOM 9343 O O . PHE D 1 151 ? -24.834 -63.356 84.357 1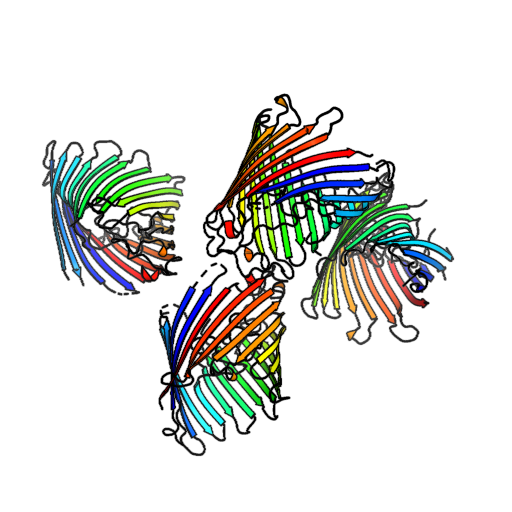.00 63.91 151 PHE D O 1
ATOM 9351 N N . GLU D 1 152 ? -26.765 -62.191 84.416 1.00 85.68 152 GLU D N 1
ATOM 9352 C CA . GLU D 1 152 ? -27.443 -62.898 83.321 1.00 88.56 152 GLU D CA 1
ATOM 9353 C C . GLU D 1 152 ? -26.613 -63.286 82.090 1.00 91.15 152 GLU D C 1
ATOM 9354 O O . GLU D 1 152 ? -26.339 -64.470 81.878 1.00 100.53 152 GLU D O 1
ATOM 9356 N N . ASP D 1 153 ? -26.241 -62.326 81.255 1.00 83.81 153 ASP D N 1
ATOM 9357 C CA . ASP D 1 153 ? -25.585 -62.713 80.003 1.00 84.83 153 ASP D CA 1
ATOM 9358 C C . ASP D 1 153 ? -24.059 -62.615 79.931 1.00 84.50 153 ASP D C 1
ATOM 9359 O O . ASP D 1 153 ? -23.470 -62.866 78.881 1.00 79.57 153 ASP D O 1
ATOM 9364 N N . LEU D 1 154 ? -23.413 -62.255 81.033 1.00 84.79 154 LEU D N 1
ATOM 9365 C CA . LEU D 1 154 ? -21.958 -62.177 80.998 1.00 83.08 154 LEU D CA 1
ATOM 9366 C C . LEU D 1 154 ? -21.216 -63.109 81.951 1.00 73.26 154 LEU D C 1
ATOM 9367 O O . LEU D 1 154 ? -21.741 -63.544 82.980 1.00 70.35 154 LEU D O 1
ATOM 9372 N N . THR D 1 155 ? -19.982 -63.414 81.576 1.00 65.67 155 THR D N 1
ATOM 9373 C CA . THR D 1 155 ? -19.090 -64.179 82.423 1.00 58.91 155 THR D CA 1
ATOM 9374 C C . THR D 1 155 ? -17.914 -63.297 82.851 1.00 51.80 155 THR D C 1
ATOM 9375 O O . THR D 1 155 ? -17.257 -62.676 82.019 1.00 54.03 155 THR D O 1
ATOM 9379 N N . LEU D 1 156 ? -17.661 -63.233 84.151 1.00 46.16 156 LEU D N 1
ATOM 9380 C CA . LEU D 1 156 ? -16.531 -62.478 84.665 1.00 52.94 156 LEU D CA 1
ATOM 9381 C C . LEU D 1 156 ? -15.391 -63.441 85.021 1.00 57.16 156 LEU D C 1
ATOM 9382 O O . LEU D 1 156 ? -15.641 -64.528 85.550 1.00 64.25 156 LEU D O 1
ATOM 9387 N N . THR D 1 157 ? -14.149 -63.075 84.708 1.00 51.54 157 THR D N 1
ATOM 9388 C CA . THR D 1 157 ? -13.011 -63.935 85.057 1.00 57.48 157 THR D CA 1
ATOM 9389 C C . THR D 1 157 ? -11.805 -63.164 85.545 1.00 56.21 157 THR D C 1
ATOM 9390 O O . THR D 1 157 ? -11.394 -62.185 84.939 1.00 65.35 157 THR D O 1
ATOM 9394 N N . ALA D 1 158 ? -11.226 -63.626 86.640 1.00 55.46 158 ALA D N 1
ATOM 9395 C CA . ALA D 1 158 ? -10.005 -63.026 87.142 1.00 52.83 158 ALA D CA 1
ATOM 9396 C C . ALA D 1 158 ? -9.023 -64.121 87.486 1.00 51.74 158 ALA D C 1
ATOM 9397 O O . ALA D 1 158 ? -9.423 -65.256 87.721 1.00 45.92 158 ALA D O 1
ATOM 9399 N N . GLY D 1 159 ? -7.742 -63.776 87.548 1.00 47.71 159 GLY D N 1
ATOM 9400 C CA . GLY D 1 159 ? -6.771 -64.728 88.032 1.00 50.58 159 GLY D CA 1
ATOM 9401 C C . GLY D 1 159 ? -5.381 -64.177 88.252 1.00 56.82 159 GLY D C 1
ATOM 9402 O O . GLY D 1 159 ? -5.040 -63.091 87.783 1.00 52.41 159 GLY D O 1
ATOM 9403 N N . GLN D 1 160 ? -4.585 -64.959 88.979 1.00 57.78 160 GLN D N 1
ATOM 9404 C CA . GLN D 1 160 ? -3.159 -64.730 89.141 1.00 50.60 160 GLN D CA 1
ATOM 9405 C C . GLN D 1 160 ? -2.422 -66.070 88.950 1.00 55.19 160 GLN D C 1
ATOM 9406 O O . GLN D 1 160 ? -2.588 -67.025 89.729 1.00 51.14 160 GLN D O 1
ATOM 9412 N N . VAL D 1 161 ? -1.606 -66.148 87.911 1.00 50.92 161 VAL D N 1
ATOM 9413 C CA . VAL D 1 161 ? -0.820 -67.350 87.704 1.00 46.83 161 VAL D CA 1
ATOM 9414 C C . VAL D 1 161 ? 0.648 -67.072 87.427 1.00 50.47 161 VAL D C 1
ATOM 9415 O O . VAL D 1 161 ? 1.053 -65.949 87.073 1.00 46.52 161 VAL D O 1
ATOM 9419 N N . SER D 1 162 ? 1.435 -68.128 87.572 1.00 49.17 162 SER D N 1
ATOM 9420 C CA . SER D 1 162 ? 2.815 -68.135 87.121 1.00 56.23 162 SER D CA 1
ATOM 9421 C C . SER D 1 162 ? 2.990 -69.239 86.089 1.00 57.24 162 SER D C 1
ATOM 9422 O O . SER D 1 162 ? 2.135 -70.120 85.943 1.00 54.42 162 SER D O 1
ATOM 9425 N N . PHE D 1 163 ? 4.093 -69.183 85.361 1.00 48.84 163 PHE D N 1
ATOM 9426 C CA . PHE D 1 163 ? 4.355 -70.179 84.342 1.00 48.00 163 PHE D CA 1
ATOM 9427 C C . PHE D 1 163 ? 5.737 -69.901 83.829 1.00 56.73 163 PHE D C 1
ATOM 9428 O O . PHE D 1 163 ? 6.261 -68.807 84.051 1.00 53.05 163 PHE D O 1
ATOM 9436 N N . THR D 1 164 ? 6.327 -70.882 83.146 1.00 63.10 164 THR D N 1
ATOM 9437 C CA . THR D 1 164 ? 7.703 -70.761 82.651 1.00 73.53 164 THR D CA 1
ATOM 9438 C C . THR D 1 164 ? 7.810 -70.334 81.158 1.00 77.25 164 THR D C 1
ATOM 9439 O O . THR D 1 164 ? 6.791 -70.183 80.474 1.00 75.20 164 THR D O 1
ATOM 9443 N N . LYS D 1 165 ? 9.040 -70.158 80.660 1.00 83.24 165 LYS D N 1
ATOM 9444 C CA . LYS D 1 165 ? 9.300 -69.813 79.247 1.00 79.68 165 LYS D CA 1
ATOM 9445 C C . LYS D 1 165 ? 9.096 -70.989 78.249 1.00 133.86 165 LYS D C 1
ATOM 9446 O O . LYS D 1 165 ? 8.833 -70.756 77.062 1.00 130.39 165 LYS D O 1
ATOM 9448 N N . TYR D 1 166 ? 9.245 -72.229 78.731 1.00 134.23 166 TYR D N 1
ATOM 9449 C CA . TYR D 1 166 ? 8.604 -73.422 78.141 1.00 129.88 166 TYR D CA 1
ATOM 9450 C C . TYR D 1 166 ? 8.940 -73.875 76.715 1.00 134.39 166 TYR D C 1
ATOM 9451 O O . TYR D 1 166 ? 10.104 -73.866 76.295 1.00 146.28 166 TYR D O 1
ATOM 9460 N N . TYR D 1 167 ? 7.889 -74.250 75.981 1.00 123.99 167 TYR D N 1
ATOM 9461 C CA . TYR D 1 167 ? 8.017 -74.861 74.665 1.00 122.97 167 TYR D CA 1
ATOM 9462 C C . TYR D 1 167 ? 7.117 -74.224 73.607 1.00 122.48 167 TYR D C 1
ATOM 9463 O O . TYR D 1 167 ? 7.445 -73.143 73.090 1.00 124.08 167 TYR D O 1
ATOM 9464 N N . SER D 1 188 ? 10.655 -67.828 85.500 1.00 67.13 188 SER D N 1
ATOM 9465 C CA . SER D 1 188 ? 9.222 -67.839 85.828 1.00 74.13 188 SER D CA 1
ATOM 9466 C C . SER D 1 188 ? 8.526 -66.508 85.531 1.00 65.89 188 SER D C 1
ATOM 9467 O O . SER D 1 188 ? 9.093 -65.452 85.758 1.00 70.05 188 SER D O 1
ATOM 9470 N N . HIS D 1 189 ? 7.293 -66.568 85.038 1.00 61.52 189 HIS D N 1
ATOM 9471 C CA . HIS D 1 189 ? 6.479 -65.372 84.819 1.00 60.54 189 HIS D CA 1
ATOM 9472 C C . HIS D 1 189 ? 5.269 -65.275 85.753 1.00 64.47 189 HIS D C 1
ATOM 9473 O O . HIS D 1 189 ? 4.647 -66.285 86.084 1.00 72.76 189 HIS D O 1
ATOM 9480 N N . HIS D 1 190 ? 4.935 -64.057 86.164 1.00 55.62 190 HIS D N 1
ATOM 9481 C CA . HIS D 1 190 ? 3.745 -63.815 86.958 1.00 60.63 190 HIS D CA 1
ATOM 9482 C C . HIS D 1 190 ? 2.759 -63.025 86.094 1.00 67.96 190 HIS D C 1
ATOM 9483 O O . HIS D 1 190 ? 3.150 -62.085 85.402 1.00 66.84 190 HIS D O 1
ATOM 9490 N N . LEU D 1 191 ? 1.492 -63.431 86.093 1.00 61.75 191 LEU D N 1
ATOM 9491 C CA . LEU D 1 191 ? 0.493 -62.735 85.290 1.00 46.62 191 LEU D CA 1
ATOM 9492 C C . LEU D 1 191 ? -0.860 -62.660 85.962 1.00 36.59 191 LEU D C 1
ATOM 9493 O O . LEU D 1 191 ? -1.376 -63.661 86.442 1.00 44.47 191 LEU D O 1
ATOM 9498 N N . SER D 1 192 ? -1.431 -61.460 85.988 1.00 44.82 192 SER D N 1
ATOM 9499 C CA . SER D 1 192 ? -2.737 -61.218 86.600 1.00 43.80 192 SER D CA 1
ATOM 9500 C C . SER D 1 192 ? -3.696 -60.700 85.556 1.00 44.49 192 SER D C 1
ATOM 9501 O O . SER D 1 192 ? -3.282 -60.058 84.592 1.00 43.21 192 SER D O 1
ATOM 9504 N N . TRP D 1 193 ? -4.977 -60.997 85.731 1.00 40.57 193 TRP D N 1
ATOM 9505 C CA . TRP D 1 193 ? -5.940 -60.624 84.724 1.00 42.51 193 TRP D CA 1
ATOM 9506 C C . TRP D 1 193 ? -7.329 -60.446 85.304 1.00 51.02 193 TRP D C 1
ATOM 9507 O O . TRP D 1 193 ? -7.664 -60.977 86.358 1.00 51.77 193 TRP D O 1
ATOM 9518 N N . LEU D 1 194 ? -8.124 -59.671 84.583 1.00 57.77 194 LEU D N 1
ATOM 9519 C CA . LEU D 1 194 ? -9.504 -59.411 84.917 1.00 54.23 194 LEU D CA 1
ATOM 9520 C C . LEU D 1 194 ? -10.170 -59.305 83.564 1.00 53.64 194 LEU D C 1
ATOM 9521 O O . LEU D 1 194 ? -9.607 -58.707 82.642 1.00 48.66 194 LEU D O 1
ATOM 9526 N N . GLY D 1 195 ? -11.350 -59.890 83.418 1.00 47.96 195 GLY D N 1
ATOM 9527 C CA . GLY D 1 195 ? -11.964 -59.950 82.106 1.00 55.56 195 GLY D CA 1
ATOM 9528 C C . GLY D 1 195 ? -13.437 -60.262 82.192 1.00 58.65 195 GLY D C 1
ATOM 9529 O O . GLY D 1 195 ? -13.945 -60.569 83.268 1.00 57.11 195 GLY D O 1
ATOM 9530 N N . GLY D 1 196 ? -14.129 -60.174 81.062 1.00 55.91 196 GLY D N 1
ATOM 9531 C CA . GLY D 1 196 ? -15.546 -60.472 81.034 1.00 55.54 196 GLY D CA 1
ATOM 9532 C C . GLY D 1 196 ? -16.008 -60.713 79.617 1.00 55.74 196 GLY D C 1
ATOM 9533 O O . GLY D 1 196 ? -15.350 -60.267 78.681 1.00 55.21 196 GLY D O 1
ATOM 9534 N N . THR D 1 197 ? -17.114 -61.442 79.462 1.00 56.39 197 THR D N 1
ATOM 9535 C CA . THR D 1 197 ? -17.714 -61.683 78.151 1.00 65.06 197 THR D CA 1
ATOM 9536 C C . THR D 1 197 ? -19.243 -61.576 78.202 1.00 70.57 197 THR D C 1
ATOM 9537 O O . THR D 1 197 ? -19.889 -62.327 78.934 1.00 77.97 197 THR D O 1
ATOM 9541 N N . TRP D 1 198 ? -19.799 -60.654 77.409 1.00 72.19 198 TRP D N 1
ATOM 9542 C CA . TRP D 1 198 ? -21.236 -60.348 77.382 1.00 81.02 198 TRP D CA 1
ATOM 9543 C C . TRP D 1 198 ? -21.934 -61.063 76.230 1.00 80.74 198 TRP D C 1
ATOM 9544 O O . TRP D 1 198 ? -21.450 -61.033 75.093 1.00 75.49 198 TRP D O 1
ATOM 9555 N N . GLY D 1 199 ? -23.047 -61.727 76.536 1.00 92.76 199 GLY D N 1
ATOM 9556 C CA . GLY D 1 199 ? -23.881 -62.389 75.542 1.00 93.23 199 GLY D CA 1
ATOM 9557 C C . GLY D 1 199 ? -25.278 -61.827 75.323 1.00 100.85 199 GLY D C 1
ATOM 9558 O O . GLY D 1 199 ? -26.121 -62.505 74.732 1.00 97.52 199 GLY D O 1
ATOM 9559 N N . GLY D 1 200 ? -25.528 -60.610 75.810 1.00 114.67 200 GLY D N 1
ATOM 9560 C CA . GLY D 1 200 ? -26.874 -60.053 75.932 1.00 127.94 200 GLY D CA 1
ATOM 9561 C C . GLY D 1 200 ? -27.849 -60.087 74.760 1.00 136.00 200 GLY D C 1
ATOM 9562 O O . GLY D 1 200 ? -29.009 -60.474 74.921 1.00 136.29 200 GLY D O 1
ATOM 9563 N N . ILE D 1 201 ? -27.396 -59.666 73.584 1.00 137.88 201 ILE D N 1
ATOM 9564 C CA . ILE D 1 201 ? -28.231 -59.709 72.384 1.00 138.03 201 ILE D CA 1
ATOM 9565 C C . ILE D 1 201 ? -28.206 -61.126 71.775 1.00 138.02 201 ILE D C 1
ATOM 9566 O O . ILE D 1 201 ? -27.742 -62.065 72.428 1.00 141.33 201 ILE D O 1
ATOM 9571 N N . GLU D 1 202 ? -28.713 -61.303 70.557 1.00 129.37 202 GLU D N 1
ATOM 9572 C CA . GLU D 1 202 ? -28.920 -62.660 70.054 1.00 124.09 202 GLU D CA 1
ATOM 9573 C C . GLU D 1 202 ? -27.654 -63.334 69.492 1.00 123.25 202 GLU D C 1
ATOM 9574 O O . GLU D 1 202 ? -27.036 -64.165 70.169 1.00 119.88 202 GLU D O 1
ATOM 9576 N N . GLY D 1 203 ? -27.242 -62.952 68.286 1.00 121.57 203 GLY D N 1
ATOM 9577 C CA . GLY D 1 203 ? -26.090 -63.577 67.651 1.00 120.47 203 GLY D CA 1
ATOM 9578 C C . GLY D 1 203 ? -24.807 -62.841 67.991 1.00 117.72 203 GLY D C 1
ATOM 9579 O O . GLY D 1 203 ? -23.775 -62.986 67.326 1.00 108.13 203 GLY D O 1
ATOM 9580 N N . PHE D 1 204 ? -24.881 -62.062 69.063 1.00 117.66 204 PHE D N 1
ATOM 9581 C CA . PHE D 1 204 ? -23.858 -61.086 69.391 1.00 108.83 204 PHE D CA 1
ATOM 9582 C C . PHE D 1 204 ? -23.093 -61.442 70.667 1.00 105.92 204 PHE D C 1
ATOM 9583 O O . PHE D 1 204 ? -23.644 -61.996 71.624 1.00 107.03 204 PHE D O 1
ATOM 9591 N N . THR D 1 205 ? -21.806 -61.131 70.652 1.00 96.18 205 THR D N 1
ATOM 9592 C CA . THR D 1 205 ? -20.948 -61.346 71.797 1.00 84.85 205 THR D CA 1
ATOM 9593 C C . THR D 1 205 ? -19.878 -60.267 71.824 1.00 84.61 205 THR D C 1
ATOM 9594 O O . THR D 1 205 ? -19.364 -59.864 70.782 1.00 83.51 205 THR D O 1
ATOM 9598 N N . SER D 1 206 ? -19.547 -59.790 73.015 1.00 86.54 206 SER D N 1
ATOM 9599 C CA . SER D 1 206 ? -18.458 -58.831 73.149 1.00 86.45 206 SER D CA 1
ATOM 9600 C C . SER D 1 206 ? -17.587 -59.193 74.344 1.00 73.29 206 SER D C 1
ATOM 9601 O O . SER D 1 206 ? -18.033 -59.852 75.283 1.00 70.34 206 SER D O 1
ATOM 9604 N N . SER D 1 207 ? -16.337 -58.766 74.304 1.00 69.90 207 SER D N 1
ATOM 9605 C CA . SER D 1 207 ? -15.425 -59.126 75.371 1.00 75.57 207 SER D CA 1
ATOM 9606 C C . SER D 1 207 ? -14.411 -58.034 75.725 1.00 76.88 207 SER D C 1
ATOM 9607 O O . SER D 1 207 ? -13.869 -57.348 74.853 1.00 79.65 207 SER D O 1
ATOM 9610 N N . LEU D 1 208 ? -14.151 -57.897 77.021 1.00 70.77 208 LEU D N 1
ATOM 9611 C CA . LEU D 1 208 ? -13.300 -56.832 77.534 1.00 66.52 208 LEU D CA 1
ATOM 9612 C C . LEU D 1 208 ? -12.321 -57.401 78.591 1.00 63.23 208 LEU D C 1
ATOM 9613 O O . LEU D 1 208 ? -12.742 -57.965 79.601 1.00 68.39 208 LEU D O 1
ATOM 9618 N N . TYR D 1 209 ? -11.019 -57.269 78.341 1.00 59.05 209 TYR D N 1
ATOM 9619 C CA . TYR D 1 209 ? -9.998 -57.913 79.175 1.00 57.87 209 TYR D CA 1
ATOM 9620 C C . TYR D 1 209 ? -8.763 -57.060 79.463 1.00 56.63 209 TYR D C 1
ATOM 9621 O O . TYR D 1 209 ? -8.308 -56.281 78.621 1.00 52.37 209 TYR D O 1
ATOM 9630 N N . ALA D 1 210 ? -8.202 -57.268 80.650 1.00 49.84 210 ALA D N 1
ATOM 9631 C CA . ALA D 1 210 ? -7.018 -56.558 81.108 1.00 42.66 210 ALA D CA 1
ATOM 9632 C C . ALA D 1 210 ? -6.082 -57.492 81.876 1.00 47.35 210 ALA D C 1
ATOM 9633 O O . ALA D 1 210 ? -6.508 -58.181 82.804 1.00 50.48 210 ALA D O 1
ATOM 9635 N N . ALA D 1 211 ? -4.802 -57.486 81.524 1.00 37.60 211 ALA D N 1
ATOM 9636 C CA . ALA D 1 211 ? -3.823 -58.285 82.255 1.00 45.71 211 ALA D CA 1
ATOM 9637 C C . ALA D 1 211 ? -2.558 -57.524 82.665 1.00 54.81 211 ALA D C 1
ATOM 9638 O O . ALA D 1 211 ? -2.222 -56.487 82.095 1.00 53.42 211 ALA D O 1
ATOM 9640 N N . GLU D 1 212 ? -1.842 -58.062 83.642 1.00 54.53 212 GLU D N 1
ATOM 9641 C CA . GLU D 1 212 ? -0.472 -57.627 83.839 1.00 58.90 212 GLU D CA 1
ATOM 9642 C C . GLU D 1 212 ? 0.515 -58.793 83.836 1.00 58.74 212 GLU D C 1
ATOM 9643 O O . GLU D 1 212 ? 0.431 -59.694 84.673 1.00 61.20 212 GLU D O 1
ATOM 9649 N N . LEU D 1 213 ? 1.451 -58.765 82.892 1.00 44.53 213 LEU D N 1
ATOM 9650 C CA . LEU D 1 213 ? 2.570 -59.677 82.937 1.00 47.53 213 LEU D CA 1
ATOM 9651 C C . LEU D 1 213 ? 3.710 -58.946 83.660 1.00 54.57 213 LEU D C 1
ATOM 9652 O O . LEU D 1 213 ? 4.375 -58.084 83.097 1.00 59.74 213 LEU D O 1
ATOM 9657 N N . GLN D 1 214 ? 3.959 -59.352 84.898 1.00 56.15 214 GLN D N 1
ATOM 9658 C CA . GLN D 1 214 ? 4.756 -58.581 85.843 1.00 50.49 214 GLN D CA 1
ATOM 9659 C C . GLN D 1 214 ? 6.102 -58.154 85.286 1.00 58.89 214 GLN D C 1
ATOM 9660 O O . GLN D 1 214 ? 6.833 -58.973 84.730 1.00 62.15 214 GLN D O 1
ATOM 9666 N N . ASN D 1 215 ? 6.401 -56.860 85.434 1.00 60.30 215 ASN D N 1
ATOM 9667 C CA . ASN D 1 215 ? 7.647 -56.233 84.947 1.00 66.76 215 ASN D CA 1
ATOM 9668 C C . ASN D 1 215 ? 7.889 -56.375 83.441 1.00 71.98 215 ASN D C 1
ATOM 9669 O O . ASN D 1 215 ? 9.028 -56.291 82.967 1.00 71.08 215 ASN D O 1
ATOM 9674 N N . VAL D 1 216 ? 6.810 -56.578 82.693 1.00 67.09 216 VAL D N 1
ATOM 9675 C CA . VAL D 1 216 ? 6.916 -56.711 81.250 1.00 58.87 216 VAL D CA 1
ATOM 9676 C C . VAL D 1 216 ? 5.937 -55.781 80.559 1.00 55.77 216 VAL D C 1
ATOM 9677 O O . VAL D 1 216 ? 6.336 -54.831 79.896 1.00 73.84 216 VAL D O 1
ATOM 9681 N N . TRP D 1 217 ? 4.655 -56.038 80.723 1.00 42.79 217 TRP D N 1
ATOM 9682 C CA . TRP D 1 217 ? 3.673 -55.177 80.107 1.00 54.21 217 TRP D CA 1
ATOM 9683 C C . TRP D 1 217 ? 2.358 -55.117 80.880 1.00 54.48 217 TRP D C 1
ATOM 9684 O O . TRP D 1 217 ? 2.162 -55.807 81.875 1.00 47.78 217 TRP D O 1
ATOM 9695 N N . LYS D 1 218 ? 1.457 -54.275 80.402 1.00 51.63 218 LYS D N 1
ATOM 9696 C CA . LYS D 1 218 ? 0.056 -54.407 80.722 1.00 42.66 218 LYS D CA 1
ATOM 9697 C C . LYS D 1 218 ? -0.632 -54.479 79.386 1.00 52.66 218 LYS D C 1
ATOM 9698 O O . LYS D 1 218 ? -0.287 -53.752 78.459 1.00 54.86 218 LYS D O 1
ATOM 9704 N N . GLN D 1 219 ? -1.589 -55.387 79.277 1.00 66.29 219 GLN D N 1
ATOM 9705 C CA . GLN D 1 219 ? -2.290 -55.594 78.022 1.00 59.98 219 GLN D CA 1
ATOM 9706 C C . GLN D 1 219 ? -3.778 -55.408 78.240 1.00 52.58 219 GLN D C 1
ATOM 9707 O O . GLN D 1 219 ? -4.318 -55.800 79.279 1.00 46.46 219 GLN D O 1
ATOM 9713 N N . TYR D 1 220 ? -4.431 -54.784 77.266 1.00 44.44 220 TYR D N 1
ATOM 9714 C CA . TYR D 1 220 ? -5.863 -54.554 77.340 1.00 48.58 220 TYR D CA 1
ATOM 9715 C C . TYR D 1 220 ? -6.450 -55.066 76.054 1.00 51.34 220 TYR D C 1
ATOM 9716 O O . TYR D 1 220 ? -5.832 -54.943 74.996 1.00 49.92 220 TYR D O 1
ATOM 9725 N N . TYR D 1 221 ? -7.645 -55.637 76.139 1.00 54.22 221 TYR D N 1
ATOM 9726 C CA . TYR D 1 221 ? -8.221 -56.301 74.984 1.00 54.29 221 TYR D CA 1
ATOM 9727 C C . TYR D 1 221 ? -9.715 -56.104 74.895 1.00 49.89 221 TYR D C 1
ATOM 9728 O O . TYR D 1 221 ? -10.423 -56.078 75.901 1.00 47.89 221 TYR D O 1
ATOM 9737 N N . ALA D 1 222 ? -10.180 -55.961 73.665 1.00 51.27 222 ALA D N 1
ATOM 9738 C CA . ALA D 1 222 ? -11.599 -55.894 73.392 1.00 63.50 222 ALA D CA 1
ATOM 9739 C C . ALA D 1 222 ? -11.909 -56.672 72.124 1.00 61.56 222 ALA D C 1
ATOM 9740 O O . ALA D 1 222 ? -11.044 -56.887 71.273 1.00 63.07 222 ALA D O 1
ATOM 9742 N N . ASP D 1 223 ? -13.150 -57.112 72.009 1.00 49.79 223 ASP D N 1
ATOM 9743 C CA . ASP D 1 223 ? -13.614 -57.654 70.751 1.00 53.87 223 ASP D CA 1
ATOM 9744 C C . ASP D 1 223 ? -15.123 -57.594 70.669 1.00 54.00 223 ASP D C 1
ATOM 9745 O O . ASP D 1 223 ? -15.809 -57.378 71.675 1.00 50.25 223 ASP D O 1
ATOM 9750 N N . VAL D 1 224 ? -15.624 -57.758 69.452 1.00 57.16 224 VAL D N 1
ATOM 9751 C CA . VAL D 1 224 ? -17.053 -57.852 69.207 1.00 68.81 224 VAL D CA 1
ATOM 9752 C C . VAL D 1 224 ? -17.266 -58.869 68.102 1.00 70.05 224 VAL D C 1
ATOM 9753 O O . VAL D 1 224 ? -16.388 -59.067 67.250 1.00 70.16 224 VAL D O 1
ATOM 9757 N N . ASP D 1 225 ? -18.408 -59.549 68.147 1.00 69.65 225 ASP D N 1
ATOM 9758 C CA . ASP D 1 225 ? -18.811 -60.419 67.048 1.00 69.04 225 ASP D CA 1
ATOM 9759 C C . ASP D 1 225 ? -20.320 -60.440 66.860 1.00 76.71 225 ASP D C 1
ATOM 9760 O O . ASP D 1 225 ? -21.073 -60.608 67.817 1.00 78.98 225 ASP D O 1
ATOM 9765 N N . TYR D 1 226 ? -20.747 -60.287 65.611 1.00 81.38 226 TYR D N 1
ATOM 9766 C CA . TYR D 1 226 ? -22.158 -60.237 65.273 1.00 86.95 226 TYR D CA 1
ATOM 9767 C C . TYR D 1 226 ? -22.421 -61.212 64.136 1.00 89.29 226 TYR D C 1
ATOM 9768 O O . TYR D 1 226 ? -21.595 -61.380 63.241 1.00 88.97 226 TYR D O 1
ATOM 9771 N N . THR D 1 227 ? -23.565 -61.878 64.191 1.00 98.10 227 THR D N 1
ATOM 9772 C CA . THR D 1 227 ? -24.001 -62.734 63.095 1.00 100.97 227 THR D CA 1
ATOM 9773 C C . THR D 1 227 ? -25.451 -62.416 62.770 1.00 103.75 227 THR D C 1
ATOM 9774 O O . THR D 1 227 ? -26.338 -62.618 63.600 1.00 107.30 227 THR D O 1
ATOM 9778 N N . TYR D 1 228 ? -25.689 -61.903 61.569 1.00 101.15 228 TYR D N 1
ATOM 9779 C CA . TYR D 1 228 ? -27.047 -61.637 61.132 1.00 104.67 228 TYR D CA 1
ATOM 9780 C C . TYR D 1 228 ? -27.421 -62.691 60.110 1.00 110.25 228 TYR D C 1
ATOM 9781 O O . TYR D 1 228 ? -26.631 -63.015 59.223 1.00 106.21 228 TYR D O 1
ATOM 9784 N N . GLU D 1 229 ? -28.618 -63.245 60.253 1.00 117.46 229 GLU D N 1
ATOM 9785 C CA . GLU D 1 229 ? -29.148 -64.164 59.259 1.00 119.55 229 GLU D CA 1
ATOM 9786 C C . GLU D 1 229 ? -30.130 -63.424 58.354 1.00 111.89 229 GLU D C 1
ATOM 9787 O O . GLU D 1 229 ? -30.901 -62.584 58.816 1.00 110.04 229 GLU D O 1
ATOM 9793 N N . ILE D 1 230 ? -30.099 -63.730 57.062 1.00 109.81 230 ILE D N 1
ATOM 9794 C CA . ILE D 1 230 ? -31.028 -63.107 56.128 1.00 114.74 230 ILE D CA 1
ATOM 9795 C C . ILE D 1 230 ? -32.035 -64.138 55.619 1.00 119.75 230 ILE D C 1
ATOM 9796 O O . ILE D 1 230 ? -33.200 -64.147 56.030 1.00 116.66 230 ILE D O 1
ATOM 9798 N N . ASP D 1 231 ? -31.573 -65.005 54.724 1.00 125.51 231 ASP D N 1
ATOM 9799 C CA . ASP D 1 231 ? -32.363 -66.132 54.245 1.00 124.96 231 ASP D CA 1
ATOM 9800 C C . ASP D 1 231 ? -32.163 -67.306 55.189 1.00 118.62 231 ASP D C 1
ATOM 9801 O O . ASP D 1 231 ? -31.580 -67.156 56.264 1.00 111.94 231 ASP D O 1
ATOM 9806 N N . ASP D 1 232 ? -32.629 -68.477 54.768 1.00 120.84 232 ASP D N 1
ATOM 9807 C CA . ASP D 1 232 ? -32.237 -69.729 55.398 1.00 122.45 232 ASP D CA 1
ATOM 9808 C C . ASP D 1 232 ? -30.913 -70.109 54.752 1.00 122.78 232 ASP D C 1
ATOM 9809 O O . ASP D 1 232 ? -30.345 -71.166 55.023 1.00 125.84 232 ASP D O 1
ATOM 9814 N N . ASN D 1 233 ? -30.437 -69.219 53.886 1.00 121.01 233 ASN D N 1
ATOM 9815 C CA . ASN D 1 233 ? -29.210 -69.415 53.126 1.00 119.89 233 ASN D CA 1
ATOM 9816 C C . ASN D 1 233 ? -28.093 -68.453 53.519 1.00 117.16 233 ASN D C 1
ATOM 9817 O O . ASN D 1 233 ? -27.017 -68.881 53.930 1.00 117.55 233 ASN D O 1
ATOM 9822 N N . TRP D 1 234 ? -28.349 -67.156 53.362 1.00 114.41 234 TRP D N 1
ATOM 9823 C CA . TRP D 1 234 ? -27.325 -66.126 53.533 1.00 104.39 234 TRP D CA 1
ATOM 9824 C C . TRP D 1 234 ? -27.162 -65.572 54.948 1.00 98.57 234 TRP D C 1
ATOM 9825 O O . TRP D 1 234 ? -28.143 -65.326 55.662 1.00 97.87 234 TRP D O 1
ATOM 9836 N N . SER D 1 235 ? -25.903 -65.341 55.314 1.00 86.68 235 SER D N 1
ATOM 9837 C CA . SER D 1 235 ? -25.554 -64.796 56.612 1.00 90.33 235 SER D CA 1
ATOM 9838 C C . SER D 1 235 ? -24.370 -63.825 56.515 1.00 92.04 235 SER D C 1
ATOM 9839 O O . SER D 1 235 ? -23.459 -64.018 55.707 1.00 89.88 235 SER D O 1
ATOM 9842 N N . LEU D 1 236 ? -24.384 -62.786 57.347 1.00 93.46 236 LEU D N 1
ATOM 9843 C CA . LEU D 1 236 ? -23.256 -61.862 57.436 1.00 94.23 236 LEU D CA 1
ATOM 9844 C C . LEU D 1 236 ? -22.596 -61.941 58.818 1.00 93.85 236 LEU D C 1
ATOM 9845 O O . LEU D 1 236 ? -23.274 -62.096 59.833 1.00 91.44 236 LEU D O 1
ATOM 9850 N N . ASN D 1 237 ? -21.271 -61.853 58.852 1.00 89.19 237 ASN D N 1
ATOM 9851 C CA . ASN D 1 237 ? -20.547 -61.917 60.117 1.00 79.82 237 ASN D CA 1
ATOM 9852 C C . ASN D 1 237 ? -19.366 -60.947 60.239 1.00 80.53 237 ASN D C 1
ATOM 9853 O O . ASN D 1 237 ? -18.212 -61.313 59.979 1.00 70.48 237 ASN D O 1
ATOM 9858 N N . PRO D 1 238 ? -19.664 -59.691 60.610 1.00 84.72 238 PRO D N 1
ATOM 9859 C CA . PRO D 1 238 ? -18.634 -58.709 60.962 1.00 79.78 238 PRO D CA 1
ATOM 9860 C C . PRO D 1 238 ? -18.141 -58.934 62.392 1.00 79.56 238 PRO D C 1
ATOM 9861 O O . PRO D 1 238 ? -18.891 -59.419 63.244 1.00 75.41 238 PRO D O 1
ATOM 9865 N N . GLY D 1 239 ? -16.891 -58.577 62.652 1.00 74.19 239 GLY D N 1
ATOM 9866 C CA . GLY D 1 239 ? -16.336 -58.708 63.981 1.00 70.10 239 GLY D CA 1
ATOM 9867 C C . GLY D 1 239 ? -14.969 -58.063 64.032 1.00 72.00 239 GLY D C 1
ATOM 9868 O O . GLY D 1 239 ? -14.328 -57.866 62.995 1.00 66.22 239 GLY D O 1
ATOM 9869 N N . ALA D 1 240 ? -14.519 -57.735 65.239 1.00 70.29 240 ALA D N 1
ATOM 9870 C CA . ALA D 1 240 ? -13.213 -57.112 65.411 1.00 67.15 240 ALA D CA 1
ATOM 9871 C C . ALA D 1 240 ? -12.521 -57.516 66.712 1.00 64.67 240 ALA D C 1
ATOM 9872 O O . ALA D 1 240 ? -13.176 -57.870 67.706 1.00 64.40 240 ALA D O 1
ATOM 9874 N N . HIS D 1 241 ? -11.190 -57.467 66.678 1.00 59.72 241 HIS D N 1
ATOM 9875 C CA . HIS D 1 241 ? -10.349 -57.724 67.845 1.00 66.98 241 HIS D CA 1
ATOM 9876 C C . HIS D 1 241 ? -9.403 -56.547 68.067 1.00 70.45 241 HIS D C 1
ATOM 9877 O O . HIS D 1 241 ? -8.850 -55.985 67.112 1.00 63.91 241 HIS D O 1
ATOM 9884 N N . TYR D 1 242 ? -9.216 -56.179 69.329 1.00 65.82 242 TYR D N 1
ATOM 9885 C CA . TYR D 1 242 ? -8.359 -55.059 69.650 1.00 62.55 242 TYR D CA 1
ATOM 9886 C C . TYR D 1 242 ? -7.500 -55.300 70.888 1.00 58.29 242 TYR D C 1
ATOM 9887 O O . TYR D 1 242 ? -7.996 -55.685 71.947 1.00 59.76 242 TYR D O 1
ATOM 9896 N N . TYR D 1 243 ? -6.203 -55.066 70.734 1.00 58.58 243 TYR D N 1
ATOM 9897 C CA . TYR D 1 243 ? -5.238 -55.209 71.820 1.00 58.53 243 TYR D CA 1
ATOM 9898 C C . TYR D 1 243 ? -4.409 -53.939 71.967 1.00 65.48 243 TYR D C 1
ATOM 9899 O O . TYR D 1 243 ? -3.948 -53.363 70.982 1.00 73.72 243 TYR D O 1
ATOM 9908 N N . LYS D 1 244 ? -4.199 -53.528 73.209 1.00 63.37 244 LYS D N 1
ATOM 9909 C CA . LYS D 1 244 ? -3.313 -52.422 73.522 1.00 60.76 244 LYS D CA 1
ATOM 9910 C C . LYS D 1 244 ? -2.270 -52.941 74.498 1.00 63.26 244 LYS D C 1
ATOM 9911 O O . LYS D 1 244 ? -2.603 -53.556 75.526 1.00 65.28 244 LYS D O 1
ATOM 9917 N N . THR D 1 245 ? -1.004 -52.711 74.170 1.00 65.00 245 THR D N 1
ATOM 9918 C CA . THR D 1 245 ? 0.083 -53.169 75.027 1.00 66.20 245 THR D CA 1
ATOM 9919 C C . THR D 1 245 ? 1.038 -52.044 75.430 1.00 67.20 245 THR D C 1
ATOM 9920 O O . THR D 1 245 ? 1.451 -51.219 74.606 1.00 67.10 245 THR D O 1
ATOM 9924 N N . VAL D 1 246 ? 1.388 -52.039 76.709 1.00 60.52 246 VAL D N 1
ATOM 9925 C CA . VAL D 1 246 ? 2.189 -50.982 77.297 1.00 63.38 246 VAL D CA 1
ATOM 9926 C C . VAL D 1 246 ? 3.178 -51.641 78.224 1.00 62.57 246 VAL D C 1
ATOM 9927 O O . VAL D 1 246 ? 2.788 -52.511 78.995 1.00 59.83 246 VAL D O 1
ATOM 9931 N N . ASP D 1 247 ? 4.446 -51.240 78.171 1.00 58.83 247 ASP D N 1
ATOM 9932 C CA . ASP D 1 247 ? 5.438 -51.859 79.053 1.00 59.93 247 ASP D CA 1
ATOM 9933 C C . ASP D 1 247 ? 5.112 -51.577 80.524 1.00 57.80 247 ASP D C 1
ATOM 9934 O O . ASP D 1 247 ? 4.378 -50.634 80.838 1.00 51.93 247 ASP D O 1
ATOM 9939 N N . SER D 1 248 ? 5.601 -52.426 81.424 1.00 54.19 248 SER D N 1
ATOM 9940 C CA . SER D 1 248 ? 5.219 -52.311 82.829 1.00 47.30 248 SER D CA 1
ATOM 9941 C C . SER D 1 248 ? 6.399 -52.529 83.788 1.00 48.41 248 SER D C 1
ATOM 9942 O O . SER D 1 248 ? 7.403 -53.151 83.426 1.00 45.89 248 SER D O 1
ATOM 9945 N N . GLY D 1 249 ? 6.295 -51.974 84.994 1.00 50.69 249 GLY D N 1
ATOM 9946 C CA . GLY D 1 249 ? 7.267 -52.251 86.035 1.00 56.66 249 GLY D CA 1
ATOM 9947 C C . GLY D 1 249 ? 8.707 -51.967 85.639 1.00 60.35 249 GLY D C 1
ATOM 9948 O O . GLY D 1 249 ? 9.053 -50.849 85.275 1.00 70.75 249 GLY D O 1
ATOM 9949 N N . ASP D 1 250 ? 9.553 -52.985 85.718 1.00 49.54 250 ASP D N 1
ATOM 9950 C CA . ASP D 1 250 ? 10.939 -52.851 85.327 1.00 39.50 250 ASP D CA 1
ATOM 9951 C C . ASP D 1 250 ? 11.106 -53.008 83.827 1.00 56.69 250 ASP D C 1
ATOM 9952 O O . ASP D 1 250 ? 12.232 -52.997 83.318 1.00 57.22 250 ASP D O 1
ATOM 9957 N N . SER D 1 251 ? 9.987 -53.179 83.127 1.00 49.83 251 SER D N 1
ATOM 9958 C CA . SER D 1 251 ? 9.972 -53.090 81.669 1.00 56.71 251 SER D CA 1
ATOM 9959 C C . SER D 1 251 ? 11.089 -53.916 81.037 1.00 55.37 251 SER D C 1
ATOM 9960 O O . SER D 1 251 ? 11.864 -53.393 80.239 1.00 49.60 251 SER D O 1
ATOM 9963 N N . LEU D 1 252 ? 11.171 -55.197 81.391 1.00 55.08 252 LEU D N 1
ATOM 9964 C CA . LEU D 1 252 ? 12.312 -56.031 81.005 1.00 55.29 252 LEU D CA 1
ATOM 9965 C C . LEU D 1 252 ? 12.476 -56.227 79.504 1.00 53.89 252 LEU D C 1
ATOM 9966 O O . LEU D 1 252 ? 13.550 -56.620 79.036 1.00 45.07 252 LEU D O 1
ATOM 9971 N N . LEU D 1 253 ? 11.417 -55.958 78.748 1.00 54.76 253 LEU D N 1
ATOM 9972 C CA . LEU D 1 253 ? 11.514 -56.026 77.297 1.00 58.02 253 LEU D CA 1
ATOM 9973 C C . LEU D 1 253 ? 11.806 -54.674 76.629 1.00 74.53 253 LEU D C 1
ATOM 9974 O O . LEU D 1 253 ? 11.961 -54.596 75.405 1.00 74.88 253 LEU D O 1
ATOM 9979 N N . GLY D 1 254 ? 11.899 -53.619 77.435 1.00 43.98 254 GLY D N 1
ATOM 9980 C CA . GLY D 1 254 ? 12.044 -52.284 76.909 1.00 71.78 254 GLY D CA 1
ATOM 9981 C C . GLY D 1 254 ? 10.715 -51.562 76.760 1.00 73.27 254 GLY D C 1
ATOM 9982 O O . GLY D 1 254 ? 9.669 -52.047 77.207 1.00 53.70 254 GLY D O 1
ATOM 9983 N N . ARG D 1 255 ? 10.767 -50.386 76.135 1.00 74.02 255 ARG D N 1
ATOM 9984 C CA . ARG D 1 255 ? 9.575 -49.592 75.896 1.00 66.99 255 ARG D CA 1
ATOM 9985 C C . ARG D 1 255 ? 8.627 -50.316 74.954 1.00 58.39 255 ARG D C 1
ATOM 9986 O O . ARG D 1 255 ? 9.040 -50.872 73.932 1.00 55.65 255 ARG D O 1
ATOM 9994 N N . ILE D 1 256 ? 7.356 -50.312 75.327 1.00 55.69 256 ILE D N 1
ATOM 9995 C CA . ILE D 1 256 ? 6.303 -50.872 74.497 1.00 58.59 256 ILE D CA 1
ATOM 9996 C C . ILE D 1 256 ? 5.125 -49.927 74.499 1.00 56.02 256 ILE D C 1
ATOM 9997 O O . ILE D 1 256 ? 4.638 -49.525 75.554 1.00 56.84 256 ILE D O 1
ATOM 10002 N N . ASP D 1 257 ? 4.723 -49.516 73.310 1.00 63.34 257 ASP D N 1
ATOM 10003 C CA . ASP D 1 257 ? 3.440 -48.874 73.116 1.00 66.41 257 ASP D CA 1
ATOM 10004 C C . ASP D 1 257 ? 2.852 -49.487 71.852 1.00 64.15 257 ASP D C 1
ATOM 10005 O O . ASP D 1 257 ? 3.274 -49.174 70.733 1.00 58.81 257 ASP D O 1
ATOM 10010 N N . ASN D 1 258 ? 1.823 -50.305 72.030 1.00 71.48 258 ASN D N 1
ATOM 10011 C CA . ASN D 1 258 ? 1.348 -51.140 70.934 1.00 64.99 258 ASN D CA 1
ATOM 10012 C C . ASN D 1 258 ? -0.171 -51.151 70.851 1.00 57.89 258 ASN D C 1
ATOM 10013 O O . ASN D 1 258 ? -0.865 -51.241 71.857 1.00 63.96 258 ASN D O 1
ATOM 10018 N N . ASN D 1 259 ? -0.671 -50.999 69.637 1.00 49.09 259 ASN D N 1
ATOM 10019 C CA . ASN D 1 259 ? -2.093 -51.026 69.376 1.00 59.65 259 ASN D CA 1
ATOM 10020 C C . ASN D 1 259 ? -2.280 -51.922 68.178 1.00 62.64 259 ASN D C 1
ATOM 10021 O O . ASN D 1 259 ? -1.777 -51.656 67.088 1.00 71.62 259 ASN D O 1
ATOM 10026 N N . THR D 1 260 ? -2.981 -53.017 68.394 1.00 55.40 260 THR D N 1
ATOM 10027 C CA . THR D 1 260 ? -3.125 -53.993 67.347 1.00 63.31 260 THR D CA 1
ATOM 10028 C C . THR D 1 260 ? -4.592 -54.349 67.224 1.00 62.95 260 THR D C 1
ATOM 10029 O O . THR D 1 260 ? -5.284 -54.555 68.226 1.00 59.30 260 THR D O 1
ATOM 10033 N N . TYR D 1 261 ? -5.083 -54.365 65.993 1.00 60.34 261 TYR D N 1
ATOM 10034 C CA . TYR D 1 261 ? -6.458 -54.764 65.779 1.00 65.30 261 TYR D CA 1
ATOM 10035 C C . TYR D 1 261 ? -6.608 -55.641 64.551 1.00 61.74 261 TYR D C 1
ATOM 10036 O O . TYR D 1 261 ? -5.808 -55.575 63.611 1.00 62.82 261 TYR D O 1
ATOM 10045 N N . SER D 1 262 ? -7.624 -56.492 64.580 1.00 64.48 262 SER D N 1
ATOM 10046 C CA . SER D 1 262 ? -7.985 -57.241 63.390 1.00 75.74 262 SER D CA 1
ATOM 10047 C C . SER D 1 262 ? -9.473 -57.072 63.131 1.00 76.00 262 SER D C 1
ATOM 10048 O O . SER D 1 262 ? -10.275 -56.974 64.067 1.00 71.22 262 SER D O 1
ATOM 10051 N N . LEU D 1 263 ? -9.826 -56.991 61.855 1.00 74.00 263 LEU D N 1
ATOM 10052 C CA . LEU D 1 263 ? -11.222 -56.948 61.458 1.00 76.74 263 LEU D CA 1
ATOM 10053 C C . LEU D 1 263 ? -11.548 -58.150 60.593 1.00 74.12 263 LEU D C 1
ATOM 10054 O O . LEU D 1 263 ? -10.735 -58.585 59.777 1.00 77.14 263 LEU D O 1
ATOM 10059 N N . HIS D 1 264 ? -12.746 -58.687 60.760 1.00 66.68 264 HIS D N 1
ATOM 10060 C CA . HIS D 1 264 ? -13.174 -59.774 59.901 1.00 59.91 264 HIS D CA 1
ATOM 10061 C C . HIS D 1 264 ? -14.607 -59.563 59.429 1.00 63.36 264 HIS D C 1
ATOM 10062 O O . HIS D 1 264 ? -15.471 -59.108 60.185 1.00 55.27 264 HIS D O 1
ATOM 10069 N N . PHE D 1 265 ? -14.839 -59.856 58.156 1.00 64.77 265 PHE D N 1
ATOM 10070 C CA . PHE D 1 265 ? -16.184 -59.852 57.612 1.00 71.33 265 PHE D CA 1
ATOM 10071 C C . PHE D 1 265 ? -16.368 -61.095 56.756 1.00 78.70 265 PHE D C 1
ATOM 10072 O O . PHE D 1 265 ? -15.679 -61.274 55.741 1.00 72.96 265 PHE D O 1
ATOM 10080 N N . ALA D 1 266 ? -17.311 -61.940 57.169 1.00 83.58 266 ALA D N 1
ATOM 10081 C CA . ALA D 1 266 ? -17.542 -63.238 56.541 1.00 78.05 266 ALA D CA 1
ATOM 10082 C C . ALA D 1 266 ? -18.973 -63.400 56.037 1.00 84.44 266 ALA D C 1
ATOM 10083 O O . ALA D 1 266 ? -19.926 -63.290 56.808 1.00 89.47 266 ALA D O 1
ATOM 10085 N N . VAL D 1 267 ? -19.114 -63.674 54.742 1.00 86.66 267 VAL D N 1
ATOM 10086 C CA . VAL D 1 267 ? -20.408 -64.027 54.162 1.00 86.94 267 VAL D CA 1
ATOM 10087 C C . VAL D 1 267 ? -20.541 -65.539 54.011 1.00 92.42 267 VAL D C 1
ATOM 10088 O O . VAL D 1 267 ? -19.773 -66.156 53.266 1.00 87.47 267 VAL D O 1
ATOM 10092 N N . GLY D 1 268 ? -21.456 -66.148 54.766 1.00 96.65 268 GLY D N 1
ATOM 10093 C CA . GLY D 1 268 ? -21.881 -67.510 54.484 1.00 92.85 268 GLY D CA 1
ATOM 10094 C C . GLY D 1 268 ? -23.060 -67.592 53.524 1.00 90.11 268 GLY D C 1
ATOM 10095 O O . GLY D 1 268 ? -24.018 -66.827 53.641 1.00 85.30 268 GLY D O 1
ATOM 10096 N N . TYR D 1 269 ? -23.011 -68.548 52.602 1.00 91.80 269 TYR D N 1
ATOM 10097 C CA . TYR D 1 269 ? -24.183 -68.930 51.821 1.00 104.51 269 TYR D CA 1
ATOM 10098 C C . TYR D 1 269 ? -24.315 -70.442 51.904 1.00 104.16 269 TYR D C 1
ATOM 10099 O O . TYR D 1 269 ? -23.507 -71.179 51.334 1.00 103.62 269 TYR D O 1
ATOM 10108 N N . ARG D 1 270 ? -25.346 -70.902 52.603 1.00 102.17 270 ARG D N 1
ATOM 10109 C CA . ARG D 1 270 ? -25.447 -72.316 52.916 1.00 102.66 270 ARG D CA 1
ATOM 10110 C C . ARG D 1 270 ? -24.149 -72.818 53.538 1.00 94.82 270 ARG D C 1
ATOM 10111 O O . ARG D 1 270 ? -23.748 -72.370 54.615 1.00 89.23 270 ARG D O 1
ATOM 10119 N N . GLN D 1 271 ? -23.508 -73.752 52.841 1.00 97.67 271 GLN D N 1
ATOM 10120 C CA . GLN D 1 271 ? -22.280 -74.395 53.306 1.00 100.95 271 GLN D CA 1
ATOM 10121 C C . GLN D 1 271 ? -21.002 -73.580 53.066 1.00 95.84 271 GLN D C 1
ATOM 10122 O O . GLN D 1 271 ? -20.027 -73.711 53.815 1.00 93.49 271 GLN D O 1
ATOM 10128 N N . HIS D 1 272 ? -21.008 -72.755 52.020 1.00 86.92 272 HIS D N 1
ATOM 10129 C CA . HIS D 1 272 ? -19.846 -71.940 51.675 1.00 82.24 272 HIS D CA 1
ATOM 10130 C C . HIS D 1 272 ? -19.647 -70.815 52.676 1.00 80.31 272 HIS D C 1
ATOM 10131 O O . HIS D 1 272 ? -20.615 -70.249 53.185 1.00 83.23 272 HIS D O 1
ATOM 10138 N N . THR D 1 273 ? -18.388 -70.512 52.979 1.00 77.95 273 THR D N 1
ATOM 10139 C CA . THR D 1 273 ? -18.052 -69.340 53.785 1.00 78.65 273 THR D CA 1
ATOM 10140 C C . THR D 1 273 ? -16.878 -68.591 53.165 1.00 77.46 273 THR D C 1
ATOM 10141 O O . THR D 1 273 ? -15.763 -69.107 53.106 1.00 85.73 273 THR D O 1
ATOM 10145 N N . VAL D 1 274 ? -17.120 -67.374 52.702 1.00 70.77 274 VAL D N 1
ATOM 10146 C CA . VAL D 1 274 ? -16.012 -66.523 52.277 1.00 72.88 274 VAL D CA 1
ATOM 10147 C C . VAL D 1 274 ? -15.778 -65.445 53.327 1.00 72.55 274 VAL D C 1
ATOM 10148 O O . VAL D 1 274 ? -16.722 -64.833 53.824 1.00 73.68 274 VAL D O 1
ATOM 10152 N N . THR D 1 275 ? -14.519 -65.216 53.669 1.00 71.41 275 THR D N 1
ATOM 10153 C CA . THR D 1 275 ? -14.201 -64.281 54.736 1.00 68.61 275 THR D CA 1
ATOM 10154 C C . THR D 1 275 ? -13.034 -63.396 54.344 1.00 67.85 275 THR D C 1
ATOM 10155 O O . THR D 1 275 ? -12.016 -63.893 53.859 1.00 70.37 275 THR D O 1
ATOM 10159 N N . ALA D 1 276 ? -13.176 -62.090 54.567 1.00 70.33 276 ALA D N 1
ATOM 10160 C CA . ALA D 1 276 ? -12.070 -61.146 54.368 1.00 71.73 276 ALA D CA 1
ATOM 10161 C C . ALA D 1 276 ? -11.586 -60.569 55.692 1.00 69.79 276 ALA D C 1
ATOM 10162 O O . ALA D 1 276 ? -12.356 -60.438 56.645 1.00 71.69 276 ALA D O 1
ATOM 10164 N N . VAL D 1 277 ? -10.303 -60.222 55.739 1.00 69.92 277 VAL D N 1
ATOM 10165 C CA . VAL D 1 277 ? -9.668 -59.774 56.973 1.00 68.98 277 VAL D CA 1
ATOM 10166 C C . VAL D 1 277 ? -8.619 -58.684 56.764 1.00 72.58 277 VAL D C 1
ATOM 10167 O O . VAL D 1 277 ? -7.772 -58.791 55.879 1.00 75.85 277 VAL D O 1
ATOM 10171 N N . LEU D 1 278 ? -8.670 -57.648 57.596 1.00 69.36 278 LEU D N 1
ATOM 10172 C CA . LEU D 1 278 ? -7.611 -56.649 57.674 1.00 66.82 278 LEU D CA 1
ATOM 10173 C C . LEU D 1 278 ? -6.923 -56.798 59.016 1.00 68.11 278 LEU D C 1
ATOM 10174 O O . LEU D 1 278 ? -7.582 -57.029 60.035 1.00 60.40 278 LEU D O 1
ATOM 10179 N N . GLN D 1 279 ? -5.603 -56.661 59.031 1.00 71.11 279 GLN D N 1
ATOM 10180 C CA . GLN D 1 279 ? -4.874 -56.695 60.297 1.00 74.04 279 GLN D CA 1
ATOM 10181 C C . GLN D 1 279 ? -3.801 -55.621 60.338 1.00 70.55 279 GLN D C 1
ATOM 10182 O O . GLN D 1 279 ? -3.002 -55.479 59.411 1.00 69.79 279 GLN D O 1
ATOM 10188 N N . LYS D 1 280 ? -3.793 -54.867 61.427 1.00 62.13 280 LYS D N 1
ATOM 10189 C CA . LYS D 1 280 ? -2.922 -53.720 61.530 1.00 72.08 280 LYS D CA 1
ATOM 10190 C C . LYS D 1 280 ? -2.262 -53.686 62.892 1.00 72.59 280 LYS D C 1
ATOM 10191 O O . LYS D 1 280 ? -2.945 -53.666 63.919 1.00 75.24 280 LYS D O 1
ATOM 10197 N N . VAL D 1 281 ? -0.930 -53.709 62.891 1.00 70.74 281 VAL D N 1
ATOM 10198 C CA . VAL D 1 281 ? -0.139 -53.534 64.110 1.00 68.19 281 VAL D CA 1
ATOM 10199 C C . VAL D 1 281 ? 0.320 -52.089 64.158 1.00 70.27 281 VAL D C 1
ATOM 10200 O O . VAL D 1 281 ? 0.899 -51.587 63.187 1.00 59.86 281 VAL D O 1
ATOM 10204 N N . ASN D 1 282 ? 0.044 -51.413 65.272 1.00 79.00 282 ASN D N 1
ATOM 10205 C CA . ASN D 1 282 ? 0.492 -50.035 65.429 1.00 81.71 282 ASN D CA 1
ATOM 10206 C C . ASN D 1 282 ? 1.553 -49.891 66.514 1.00 81.51 282 ASN D C 1
ATOM 10207 O O . ASN D 1 282 ? 1.244 -49.746 67.701 1.00 76.42 282 ASN D O 1
ATOM 10212 N N . GLY D 1 283 ? 2.805 -49.836 66.079 1.00 81.14 283 GLY D N 1
ATOM 10213 C CA . GLY D 1 283 ? 3.924 -49.695 66.988 1.00 72.93 283 GLY D CA 1
ATOM 10214 C C . GLY D 1 283 ? 5.178 -50.290 66.376 1.00 67.17 283 GLY D C 1
ATOM 10215 O O . GLY D 1 283 ? 5.113 -51.054 65.391 1.00 54.47 283 GLY D O 1
ATOM 10216 N N . ASN D 1 284 ? 6.306 -49.993 67.019 1.00 64.32 284 ASN D N 1
ATOM 10217 C CA . ASN D 1 284 ? 7.635 -50.315 66.510 1.00 72.78 284 ASN D CA 1
ATOM 10218 C C . ASN D 1 284 ? 8.128 -51.645 67.049 1.00 75.27 284 ASN D C 1
ATOM 10219 O O . ASN D 1 284 ? 9.294 -52.017 66.875 1.00 73.20 284 ASN D O 1
ATOM 10224 N N . THR D 1 285 ? 7.224 -52.324 67.749 1.00 68.81 285 THR D N 1
ATOM 10225 C CA . THR D 1 285 ? 7.417 -53.685 68.200 1.00 70.00 285 THR D CA 1
ATOM 10226 C C . THR D 1 285 ? 6.306 -54.551 67.619 1.00 72.74 285 THR D C 1
ATOM 10227 O O . THR D 1 285 ? 5.219 -54.057 67.315 1.00 69.12 285 THR D O 1
ATOM 10231 N N . PRO D 1 286 ? 6.568 -55.857 67.477 1.00 73.57 286 PRO D N 1
ATOM 10232 C CA . PRO D 1 286 ? 5.516 -56.762 67.018 1.00 66.76 286 PRO D CA 1
ATOM 10233 C C . PRO D 1 286 ? 4.448 -56.903 68.089 1.00 59.13 286 PRO D C 1
ATOM 10234 O O . PRO D 1 286 ? 4.727 -56.650 69.266 1.00 62.46 286 PRO D O 1
ATOM 10238 N N . PHE D 1 287 ? 3.235 -57.276 67.702 1.00 53.22 287 PHE D N 1
ATOM 10239 C CA . PHE D 1 287 ? 2.282 -57.674 68.723 1.00 56.75 287 PHE D CA 1
ATOM 10240 C C . PHE D 1 287 ? 2.835 -58.928 69.397 1.00 57.43 287 PHE D C 1
ATOM 10241 O O . PHE D 1 287 ? 3.309 -59.856 68.729 1.00 49.70 287 PHE D O 1
ATOM 10249 N N . ASP D 1 288 ? 2.809 -58.942 70.721 1.00 55.04 288 ASP D N 1
ATOM 10250 C CA . ASP D 1 288 ? 3.346 -60.080 71.442 1.00 53.18 288 ASP D CA 1
ATOM 10251 C C . ASP D 1 288 ? 2.290 -60.654 72.368 1.00 56.28 288 ASP D C 1
ATOM 10252 O O . ASP D 1 288 ? 1.479 -59.909 72.926 1.00 57.08 288 ASP D O 1
ATOM 10257 N N . TYR D 1 289 ? 2.286 -61.979 72.495 1.00 53.17 289 TYR D N 1
ATOM 10258 C CA . TYR D 1 289 ? 1.406 -62.667 73.445 1.00 53.39 289 TYR D CA 1
ATOM 10259 C C . TYR D 1 289 ? 1.949 -64.031 73.887 1.00 54.42 289 TYR D C 1
ATOM 10260 O O . TYR D 1 289 ? 2.728 -64.683 73.182 1.00 58.94 289 TYR D O 1
ATOM 10269 N N . ILE D 1 290 ? 1.524 -64.455 75.067 1.00 47.42 290 ILE D N 1
ATOM 10270 C CA . ILE D 1 290 ? 2.026 -65.679 75.675 1.00 49.66 290 ILE D CA 1
ATOM 10271 C C . ILE D 1 290 ? 1.568 -66.899 74.875 1.00 54.30 290 ILE D C 1
ATOM 10272 O O . ILE D 1 290 ? 0.387 -67.009 74.524 1.00 44.29 290 ILE D O 1
ATOM 10277 N N . ASN D 1 291 ? 2.511 -67.795 74.577 1.00 54.41 291 ASN D N 1
ATOM 10278 C CA . ASN D 1 291 ? 2.255 -68.991 73.754 1.00 64.96 291 ASN D CA 1
ATOM 10279 C C . ASN D 1 291 ? 1.720 -68.716 72.354 1.00 69.40 291 ASN D C 1
ATOM 10280 O O . ASN D 1 291 ? 0.551 -68.955 72.057 1.00 74.15 291 ASN D O 1
ATOM 10285 N N . GLN D 1 292 ? 2.595 -68.217 71.495 1.00 79.00 292 GLN D N 1
ATOM 10286 C CA . GLN D 1 292 ? 2.168 -67.738 70.197 1.00 86.36 292 GLN D CA 1
ATOM 10287 C C . GLN D 1 292 ? 1.802 -68.854 69.226 1.00 81.32 292 GLN D C 1
ATOM 10288 O O . GLN D 1 292 ? 2.297 -69.970 69.321 1.00 76.62 292 GLN D O 1
ATOM 10294 N N . GLY D 1 293 ? 0.952 -68.494 68.271 1.00 79.04 293 GLY D N 1
ATOM 10295 C CA . GLY D 1 293 ? 0.495 -69.341 67.182 1.00 75.53 293 GLY D CA 1
ATOM 10296 C C . GLY D 1 293 ? -0.928 -69.863 67.250 1.00 71.98 293 GLY D C 1
ATOM 10297 O O . GLY D 1 293 ? -1.447 -70.245 68.302 1.00 66.83 293 GLY D O 1
ATOM 10298 N N . ASP D 1 294 ? -1.544 -69.903 66.073 1.00 74.65 294 ASP D N 1
ATOM 10299 C CA . ASP D 1 294 ? -2.947 -70.286 65.917 1.00 67.17 294 ASP D CA 1
ATOM 10300 C C . ASP D 1 294 ? -3.909 -69.620 66.898 1.00 61.72 294 ASP D C 1
ATOM 10301 O O . ASP D 1 294 ? -4.913 -70.218 67.276 1.00 67.86 294 ASP D O 1
ATOM 10306 N N . SER D 1 295 ? -3.633 -68.381 67.286 1.00 51.99 295 SER D N 1
ATOM 10307 C CA . SER D 1 295 ? -4.556 -67.683 68.170 1.00 56.70 295 SER D CA 1
ATOM 10308 C C . SER D 1 295 ? -5.973 -67.538 67.598 1.00 60.99 295 SER D C 1
ATOM 10309 O O . SER D 1 295 ? -6.172 -67.376 66.393 1.00 61.22 295 SER D O 1
ATOM 10312 N N . ILE D 1 296 ? -6.954 -67.630 68.485 1.00 63.64 296 ILE D N 1
ATOM 10313 C CA . ILE D 1 296 ? -8.347 -67.458 68.108 1.00 65.31 296 ILE D CA 1
ATOM 10314 C C . ILE D 1 296 ? -8.772 -66.028 68.391 1.00 59.39 296 ILE D C 1
ATOM 10315 O O . ILE D 1 296 ? -9.927 -65.659 68.158 1.00 58.16 296 ILE D O 1
ATOM 10320 N N . PHE D 1 297 ? -7.839 -65.244 68.931 1.00 57.83 297 PHE D N 1
ATOM 10321 C CA . PHE D 1 297 ? -8.078 -63.827 69.221 1.00 66.72 297 PHE D CA 1
ATOM 10322 C C . PHE D 1 297 ? -7.544 -62.850 68.159 1.00 67.81 297 PHE D C 1
ATOM 10323 O O . PHE D 1 297 ? -7.652 -61.636 68.316 1.00 66.77 297 PHE D O 1
ATOM 10331 N N . LEU D 1 298 ? -6.973 -63.396 67.088 1.00 67.71 298 LEU D N 1
ATOM 10332 C CA . LEU D 1 298 ? -6.490 -62.614 65.951 1.00 66.33 298 LEU D CA 1
ATOM 10333 C C . LEU D 1 298 ? -6.937 -63.252 64.642 1.00 67.39 298 LEU D C 1
ATOM 10334 O O . LEU D 1 298 ? -6.730 -64.443 64.417 1.00 79.73 298 LEU D O 1
ATOM 10339 N N . ASP D 1 299 ? -7.543 -62.453 63.774 1.00 57.32 299 ASP D N 1
ATOM 10340 C CA . ASP D 1 299 ? -8.074 -62.950 62.509 1.00 53.82 299 ASP D CA 1
ATOM 10341 C C . ASP D 1 299 ? -6.975 -63.312 61.501 1.00 57.96 299 ASP D C 1
ATOM 10342 O O . ASP D 1 299 ? -7.208 -64.055 60.553 1.00 60.99 299 ASP D O 1
ATOM 10347 N N . ASN D 1 300 ? -5.789 -62.748 61.670 1.00 66.32 300 ASN D N 1
ATOM 10348 C CA . ASN D 1 300 ? -4.674 -63.078 60.783 1.00 69.19 300 ASN D CA 1
ATOM 10349 C C . ASN D 1 300 ? -3.659 -64.067 61.338 1.00 58.13 300 ASN D C 1
ATOM 10350 O O . ASN D 1 300 ? -2.585 -64.243 60.767 1.00 59.32 300 ASN D O 1
ATOM 10355 N N . SER D 1 301 ? -3.949 -64.673 62.479 1.00 59.90 301 SER D N 1
ATOM 10356 C CA . SER D 1 301 ? -3.002 -65.662 62.986 1.00 62.21 301 SER D CA 1
ATOM 10357 C C . SER D 1 301 ? -3.089 -66.938 62.150 1.00 56.90 301 SER D C 1
ATOM 10358 O O . SER D 1 301 ? -4.086 -67.648 62.196 1.00 60.62 301 SER D O 1
ATOM 10361 N N . GLN D 1 302 ? -2.002 -67.263 61.461 1.00 52.93 302 GLN D N 1
ATOM 10362 C CA . GLN D 1 302 ? -2.029 -68.265 60.393 1.00 58.24 302 GLN D CA 1
ATOM 10363 C C . GLN D 1 302 ? -1.148 -69.445 60.744 1.00 55.43 302 GLN D C 1
ATOM 10364 O O . GLN D 1 302 ? -0.528 -69.462 61.798 1.00 57.48 302 GLN D O 1
ATOM 10370 N N . GLN D 1 303 ? -1.096 -70.440 59.870 1.00 59.45 303 GLN D N 1
ATOM 10371 C CA . GLN D 1 303 ? -0.386 -71.659 60.217 1.00 64.52 303 GLN D CA 1
ATOM 10372 C C . GLN D 1 303 ? 1.053 -71.306 60.566 1.00 57.14 303 GLN D C 1
ATOM 10373 O O . GLN D 1 303 ? 1.591 -71.754 61.583 1.00 49.34 303 GLN D O 1
ATOM 10379 N N . TYR D 1 304 ? 1.673 -70.484 59.731 1.00 48.86 304 TYR D N 1
ATOM 10380 C CA . TYR D 1 304 ? 3.080 -70.192 59.925 1.00 52.21 304 TYR D CA 1
ATOM 10381 C C . TYR D 1 304 ? 3.318 -68.869 60.620 1.00 62.12 304 TYR D C 1
ATOM 10382 O O . TYR D 1 304 ? 3.963 -68.817 61.668 1.00 65.94 304 TYR D O 1
ATOM 10391 N N . SER D 1 305 ? 2.836 -67.800 60.000 1.00 60.81 305 SER D N 1
ATOM 10392 C CA . SER D 1 305 ? 3.066 -66.466 60.507 1.00 64.87 305 SER D CA 1
ATOM 10393 C C . SER D 1 305 ? 1.823 -65.919 61.189 1.00 59.96 305 SER D C 1
ATOM 10394 O O . SER D 1 305 ? 0.697 -66.275 60.843 1.00 49.27 305 SER D O 1
ATOM 10397 N N . ASP D 1 306 ? 2.041 -65.070 62.184 1.00 62.05 306 ASP D N 1
ATOM 10398 C CA . ASP D 1 306 ? 0.945 -64.334 62.794 1.00 63.52 306 ASP D CA 1
ATOM 10399 C C . ASP D 1 306 ? 0.737 -62.967 62.153 1.00 62.08 306 ASP D C 1
ATOM 10400 O O . ASP D 1 306 ? -0.147 -62.231 62.581 1.00 58.67 306 ASP D O 1
ATOM 10405 N N . PHE D 1 307 ? 1.555 -62.629 61.146 1.00 63.30 307 PHE D N 1
ATOM 10406 C CA . PHE D 1 307 ? 1.484 -61.327 60.462 1.00 64.43 307 PHE D CA 1
ATOM 10407 C C . PHE D 1 307 ? 1.402 -60.184 61.470 1.00 73.83 307 PHE D C 1
ATOM 10408 O O . PHE D 1 307 ? 0.699 -59.189 61.268 1.00 78.20 307 PHE D O 1
ATOM 10416 N N . ASN D 1 308 ? 2.127 -60.379 62.567 1.00 72.33 308 ASN D N 1
ATOM 10417 C CA . ASN D 1 308 ? 2.069 -59.558 63.769 1.00 69.20 308 ASN D CA 1
ATOM 10418 C C . ASN D 1 308 ? 3.180 -58.523 63.913 1.00 72.88 308 ASN D C 1
ATOM 10419 O O . ASN D 1 308 ? 3.321 -57.920 64.977 1.00 79.56 308 ASN D O 1
ATOM 10424 N N . GLY D 1 309 ? 4.017 -58.374 62.894 1.00 76.13 309 GLY D N 1
ATOM 10425 C CA . GLY D 1 309 ? 5.180 -57.498 62.982 1.00 84.72 309 GLY D CA 1
ATOM 10426 C C . GLY D 1 309 ? 4.951 -56.017 63.291 1.00 76.35 309 GLY D C 1
ATOM 10427 O O . GLY D 1 309 ? 3.830 -55.500 63.141 1.00 61.44 309 GLY D O 1
ATOM 10428 N N . PRO D 1 310 ? 6.021 -55.323 63.733 1.00 74.84 310 PRO D N 1
ATOM 10429 C CA . PRO D 1 310 ? 5.930 -53.891 64.047 1.00 66.33 310 PRO D CA 1
ATOM 10430 C C . PRO D 1 310 ? 5.421 -53.125 62.836 1.00 60.65 310 PRO D C 1
ATOM 10431 O O . PRO D 1 310 ? 5.958 -53.289 61.745 1.00 57.40 310 PRO D O 1
ATOM 10435 N N . ASN D 1 311 ? 4.384 -52.319 63.033 1.00 59.72 311 ASN D N 1
ATOM 10436 C CA . ASN D 1 311 ? 3.744 -51.597 61.934 1.00 69.49 311 ASN D CA 1
ATOM 10437 C C . ASN D 1 311 ? 3.275 -52.465 60.772 1.00 64.41 311 ASN D C 1
ATOM 10438 O O . ASN D 1 311 ? 3.204 -51.996 59.637 1.00 67.23 311 ASN D O 1
ATOM 10443 N N . GLU D 1 312 ? 2.946 -53.720 61.036 1.00 70.31 312 GLU D N 1
ATOM 10444 C CA . GLU D 1 312 ? 2.540 -54.595 59.942 1.00 77.11 312 GLU D CA 1
ATOM 10445 C C . GLU D 1 312 ? 1.080 -54.382 59.535 1.00 72.21 312 GLU D C 1
ATOM 10446 O O . GLU D 1 312 ? 0.163 -54.483 60.354 1.00 75.49 312 GLU D O 1
ATOM 10452 N N . LYS D 1 313 ? 0.886 -54.057 58.263 1.00 57.64 313 LYS D N 1
ATOM 10453 C CA . LYS D 1 313 ? -0.439 -54.034 57.669 1.00 64.61 313 LYS D CA 1
ATOM 10454 C C . LYS D 1 313 ? -0.554 -55.305 56.862 1.00 64.61 313 LYS D C 1
ATOM 10455 O O . LYS D 1 313 ? 0.351 -55.641 56.091 1.00 64.93 313 LYS D O 1
ATOM 10458 N N . SER D 1 314 ? -1.663 -56.012 57.033 1.00 67.32 314 SER D N 1
ATOM 10459 C CA . SER D 1 314 ? -1.861 -57.291 56.358 1.00 64.33 314 SER D CA 1
ATOM 10460 C C . SER D 1 314 ? -3.330 -57.526 56.080 1.00 66.96 314 SER D C 1
ATOM 10461 O O . SER D 1 314 ? -4.211 -56.935 56.715 1.00 69.89 314 SER D O 1
ATOM 10464 N N . TRP D 1 315 ? -3.594 -58.392 55.118 1.00 70.62 315 TRP D N 1
ATOM 10465 C CA . TRP D 1 315 ? -4.960 -58.782 54.839 1.00 75.76 315 TRP D CA 1
ATOM 10466 C C . TRP D 1 315 ? -5.017 -60.289 54.621 1.00 70.11 315 TRP D C 1
ATOM 10467 O O . TRP D 1 315 ? -3.977 -60.945 54.504 1.00 65.88 315 TRP D O 1
ATOM 10478 N N . LYS D 1 316 ? -6.228 -60.838 54.614 1.00 68.36 316 LYS D N 1
ATOM 10479 C CA . LYS D 1 316 ? -6.421 -62.257 54.335 1.00 68.99 316 LYS D CA 1
ATOM 10480 C C . LYS D 1 316 ? -7.729 -62.514 53.588 1.00 70.02 316 LYS D C 1
ATOM 10481 O O . LYS D 1 316 ? -8.770 -61.931 53.906 1.00 73.07 316 LYS D O 1
ATOM 10487 N N . LEU D 1 317 ? -7.669 -63.394 52.595 1.00 68.27 317 LEU D N 1
ATOM 10488 C CA . LEU D 1 317 ? -8.869 -63.893 51.940 1.00 73.77 317 LEU D CA 1
ATOM 10489 C C . LEU D 1 317 ? -9.023 -65.390 52.243 1.00 73.30 317 LEU D C 1
ATOM 10490 O O . LEU D 1 317 ? -8.110 -66.184 51.989 1.00 66.87 317 LEU D O 1
ATOM 10495 N N . GLN D 1 318 ? -10.171 -65.775 52.792 1.00 74.16 318 GLN D N 1
ATOM 10496 C CA . GLN D 1 318 ? -10.366 -67.160 53.220 1.00 78.10 318 GLN D CA 1
ATOM 10497 C C . GLN D 1 318 ? -11.642 -67.799 52.699 1.00 81.18 318 GLN D C 1
ATOM 10498 O O . GLN D 1 318 ? -12.697 -67.160 52.624 1.00 78.62 318 GLN D O 1
ATOM 10504 N N . TYR D 1 319 ? -11.533 -69.076 52.356 1.00 82.73 319 TYR D N 1
ATOM 10505 C CA . TYR D 1 319 ? -12.673 -69.843 51.880 1.00 81.46 319 TYR D CA 1
ATOM 10506 C C . TYR D 1 319 ? -12.857 -71.131 52.671 1.00 83.25 319 TYR D C 1
ATOM 10507 O O . TYR D 1 319 ? -11.963 -71.979 52.731 1.00 75.94 319 TYR D O 1
ATOM 10516 N N . ASP D 1 320 ? -14.026 -71.265 53.284 1.00 91.91 320 ASP D N 1
ATOM 10517 C CA . ASP D 1 320 ? -14.373 -72.478 54.007 1.00 94.57 320 ASP D CA 1
ATOM 10518 C C . ASP D 1 320 ? -15.471 -73.237 53.276 1.00 100.47 320 ASP D C 1
ATOM 10519 O O . ASP D 1 320 ? -16.373 -72.644 52.670 1.00 96.87 320 ASP D O 1
ATOM 10524 N N . TYR D 1 321 ? -15.379 -74.557 53.322 1.00 98.57 321 TYR D N 1
ATOM 10525 C CA . TYR D 1 321 ? -16.477 -75.380 52.870 1.00 97.64 321 TYR D CA 1
ATOM 10526 C C . TYR D 1 321 ? -16.818 -76.453 53.888 1.00 96.62 321 TYR D C 1
ATOM 10527 O O . TYR D 1 321 ? -15.950 -76.970 54.595 1.00 91.53 321 TYR D O 1
ATOM 10536 N N . ASP D 1 322 ? -18.102 -76.777 53.943 1.00 100.30 322 ASP D N 1
ATOM 10537 C CA . ASP D 1 322 ? -18.616 -77.830 54.796 1.00 99.19 322 ASP D CA 1
ATOM 10538 C C . ASP D 1 322 ? -19.288 -78.869 53.894 1.00 101.09 322 ASP D C 1
ATOM 10539 O O . ASP D 1 322 ? -20.064 -78.522 53.000 1.00 103.17 322 ASP D O 1
ATOM 10544 N N . PHE D 1 323 ? -18.971 -80.140 54.112 1.00 98.53 323 PHE D N 1
ATOM 10545 C CA . PHE D 1 323 ? -19.412 -81.194 53.199 1.00 102.97 323 PHE D CA 1
ATOM 10546 C C . PHE D 1 323 ? -20.691 -81.922 53.615 1.00 97.32 323 PHE D C 1
ATOM 10547 O O . PHE D 1 323 ? -21.109 -82.870 52.949 1.00 87.90 323 PHE D O 1
ATOM 10555 N N . VAL D 1 324 ? -21.308 -81.478 54.706 1.00 97.18 324 VAL D N 1
ATOM 10556 C CA . VAL D 1 324 ? -22.493 -82.143 55.241 1.00 100.29 324 VAL D CA 1
ATOM 10557 C C . VAL D 1 324 ? -23.523 -82.458 54.162 1.00 106.66 324 VAL D C 1
ATOM 10558 O O . VAL D 1 324 ? -23.999 -83.591 54.055 1.00 109.35 324 VAL D O 1
ATOM 10562 N N . ALA D 1 325 ? -23.854 -81.453 53.356 1.00 105.56 325 ALA D N 1
ATOM 10563 C CA . ALA D 1 325 ? -24.914 -81.585 52.364 1.00 106.22 325 ALA D CA 1
ATOM 10564 C C . ALA D 1 325 ? -24.429 -82.223 51.059 1.00 113.68 325 ALA D C 1
ATOM 10565 O O . ALA D 1 325 ? -25.207 -82.379 50.114 1.00 113.21 325 ALA D O 1
ATOM 10567 N N . LEU D 1 326 ? -23.147 -82.583 51.008 1.00 115.91 326 LEU D N 1
ATOM 10568 C CA . LEU D 1 326 ? -22.605 -83.353 49.885 1.00 113.64 326 LEU D CA 1
ATOM 10569 C C . LEU D 1 326 ? -22.566 -84.848 50.225 1.00 110.12 326 LEU D C 1
ATOM 10570 O O . LEU D 1 326 ? -22.122 -85.676 49.423 1.00 107.16 326 LEU D O 1
ATOM 10575 N N . GLY D 1 327 ? -23.041 -85.183 51.423 1.00 109.04 327 GLY D N 1
ATOM 10576 C CA . GLY D 1 327 ? -23.175 -86.570 51.834 1.00 108.14 327 GLY D CA 1
ATOM 10577 C C . GLY D 1 327 ? -22.089 -87.022 52.788 1.00 103.45 327 GLY D C 1
ATOM 10578 O O . GLY D 1 327 ? -22.122 -88.145 53.295 1.00 98.65 327 GLY D O 1
ATOM 10579 N N . VAL D 1 328 ? -21.127 -86.138 53.039 1.00 99.93 328 VAL D N 1
ATOM 10580 C CA . VAL D 1 328 ? -19.975 -86.477 53.861 1.00 93.57 328 VAL D CA 1
ATOM 10581 C C . VAL D 1 328 ? -19.766 -85.495 55.011 1.00 97.03 328 VAL D C 1
ATOM 10582 O O . VAL D 1 328 ? -18.798 -84.734 55.014 1.00 103.74 328 VAL D O 1
ATOM 10586 N N . PRO D 1 329 ? -20.673 -85.524 56.005 1.00 98.88 329 PRO D N 1
ATOM 10587 C CA . PRO D 1 329 ? -20.566 -84.681 57.203 1.00 91.22 329 PRO D CA 1
ATOM 10588 C C . PRO D 1 329 ? -19.365 -85.097 58.029 1.00 86.14 329 PRO D C 1
ATOM 10589 O O . PRO D 1 329 ? -19.035 -86.286 58.066 1.00 91.16 329 PRO D O 1
ATOM 10593 N N . GLY D 1 330 ? -18.728 -84.138 58.689 1.00 78.62 330 GLY D N 1
ATOM 10594 C CA . GLY D 1 330 ? -17.505 -84.407 59.426 1.00 75.49 330 GLY D CA 1
ATOM 10595 C C . GLY D 1 330 ? -16.265 -84.089 58.609 1.00 82.53 330 GLY D C 1
ATOM 10596 O O . GLY D 1 330 ? -15.142 -84.040 59.132 1.00 77.93 330 GLY D O 1
ATOM 10597 N N . LEU D 1 331 ? -16.475 -83.879 57.313 1.00 86.58 331 LEU D N 1
ATOM 10598 C CA . LEU D 1 331 ? -15.402 -83.486 56.421 1.00 79.97 331 LEU D CA 1
ATOM 10599 C C . LEU D 1 331 ? -15.503 -82.005 56.132 1.00 84.11 331 LEU D C 1
ATOM 10600 O O . LEU D 1 331 ? -16.581 -81.495 55.836 1.00 91.76 331 LEU D O 1
ATOM 10605 N N . SER D 1 332 ? -14.372 -81.317 56.219 1.00 83.06 332 SER D N 1
ATOM 10606 C CA . SER D 1 332 ? -14.318 -79.894 55.906 1.00 78.78 332 SER D CA 1
ATOM 10607 C C . SER D 1 332 ? -12.940 -79.496 55.388 1.00 80.26 332 SER D C 1
ATOM 10608 O O . SER D 1 332 ? -11.933 -80.142 55.682 1.00 77.31 332 SER D O 1
ATOM 10611 N N . ALA D 1 333 ? -12.904 -78.430 54.603 1.00 86.14 333 ALA D N 1
ATOM 10612 C CA . ALA D 1 333 ? -11.640 -77.903 54.119 1.00 87.60 333 ALA D CA 1
ATOM 10613 C C . ALA D 1 333 ? -11.680 -76.377 54.105 1.00 82.93 333 ALA D C 1
ATOM 10614 O O . ALA D 1 333 ? -12.753 -75.779 54.018 1.00 83.68 333 ALA D O 1
ATOM 10616 N N . SER D 1 334 ? -10.513 -75.752 54.222 1.00 84.44 334 SER D N 1
ATOM 10617 C CA . SER D 1 334 ? -10.417 -74.293 54.171 1.00 81.15 334 SER D CA 1
ATOM 10618 C C . SER D 1 334 ? -9.180 -73.846 53.405 1.00 74.15 334 SER D C 1
ATOM 10619 O O . SER D 1 334 ? -8.134 -74.490 53.467 1.00 69.46 334 SER D O 1
ATOM 10622 N N . ALA D 1 335 ? -9.315 -72.751 52.667 1.00 75.39 335 ALA D N 1
ATOM 10623 C CA . ALA D 1 335 ? -8.192 -72.180 51.926 1.00 77.61 335 ALA D CA 1
ATOM 10624 C C . ALA D 1 335 ? -8.033 -70.706 52.258 1.00 75.21 335 ALA D C 1
ATOM 10625 O O . ALA D 1 335 ? -9.016 -69.962 52.315 1.00 72.65 335 ALA D O 1
ATOM 10627 N N . SER D 1 336 ? -6.795 -70.286 52.486 1.00 73.46 336 SER D N 1
ATOM 10628 C CA . SER D 1 336 ? -6.538 -68.896 52.820 1.00 75.05 336 SER D CA 1
ATOM 10629 C C . SER D 1 336 ? -5.313 -68.359 52.105 1.00 75.47 336 SER D C 1
ATOM 10630 O O . SER D 1 336 ? -4.321 -69.077 51.909 1.00 63.39 336 SER D O 1
ATOM 10633 N N . TYR D 1 337 ? -5.411 -67.090 51.711 1.00 77.96 337 TYR D N 1
ATOM 10634 C CA . TYR D 1 337 ? -4.266 -66.322 51.247 1.00 80.16 337 TYR D CA 1
ATOM 10635 C C . TYR D 1 337 ? -4.068 -65.081 52.120 1.00 70.74 337 TYR D C 1
ATOM 10636 O O . TYR D 1 337 ? -4.980 -64.278 52.306 1.00 61.60 337 TYR D O 1
ATOM 10645 N N . SER D 1 338 ? -2.864 -64.944 52.659 1.00 69.21 338 SER D N 1
ATOM 10646 C CA . SER D 1 338 ? -2.527 -63.833 53.539 1.00 65.54 338 SER D CA 1
ATOM 10647 C C . SER D 1 338 ? -1.389 -63.020 52.946 1.00 76.81 338 SER D C 1
ATOM 10648 O O . SER D 1 338 ? -0.508 -63.577 52.295 1.00 85.58 338 SER D O 1
ATOM 10651 N N . ARG D 1 339 ? -1.408 -61.707 53.166 1.00 76.47 339 ARG D N 1
ATOM 10652 C CA . ARG D 1 339 ? -0.289 -60.855 52.765 1.00 71.70 339 ARG D CA 1
ATOM 10653 C C . ARG D 1 339 ? -0.065 -59.721 53.760 1.00 67.06 339 ARG D C 1
ATOM 10654 O O . ARG D 1 339 ? -1.019 -59.115 54.254 1.00 67.90 339 ARG D O 1
ATOM 10658 N N . GLY D 1 340 ? 1.201 -59.407 54.013 1.00 62.84 340 GLY D N 1
ATOM 10659 C CA . GLY D 1 340 ? 1.541 -58.299 54.888 1.00 64.60 340 GLY D CA 1
ATOM 10660 C C . GLY D 1 340 ? 2.791 -57.546 54.445 1.00 70.52 340 GLY D C 1
ATOM 10661 O O . GLY D 1 340 ? 3.634 -58.058 53.692 1.00 65.37 340 GLY D O 1
ATOM 10662 N N . LYS D 1 341 ? 2.892 -56.299 54.895 1.00 75.82 341 LYS D N 1
ATOM 10663 C CA . LYS D 1 341 ? 4.036 -55.447 54.572 1.00 72.99 341 LYS D CA 1
ATOM 10664 C C . LYS D 1 341 ? 4.438 -54.643 55.802 1.00 67.22 341 LYS D C 1
ATOM 10665 O O . LYS D 1 341 ? 3.583 -54.217 56.591 1.00 66.85 341 LYS D O 1
ATOM 10669 N N . LEU D 1 342 ? 5.738 -54.444 55.982 1.00 66.44 342 LEU D N 1
ATOM 10670 C CA . LEU D 1 342 ? 6.210 -53.664 57.125 1.00 68.66 342 LEU D CA 1
ATOM 10671 C C . LEU D 1 342 ? 7.587 -53.035 56.893 1.00 74.65 342 LEU D C 1
ATOM 10672 O O . LEU D 1 342 ? 8.331 -53.419 55.983 1.00 76.02 342 LEU D O 1
ATOM 10677 N N . ASP D 1 343 ? 7.902 -52.052 57.725 1.00 75.59 343 ASP D N 1
ATOM 10678 C CA . ASP D 1 343 ? 9.143 -51.310 57.621 1.00 73.14 343 ASP D CA 1
ATOM 10679 C C . ASP D 1 343 ? 10.048 -51.664 58.791 1.00 70.61 343 ASP D C 1
ATOM 10680 O O . ASP D 1 343 ? 9.790 -51.265 59.931 1.00 71.50 343 ASP D O 1
ATOM 10685 N N . LEU D 1 344 ? 11.122 -52.396 58.503 1.00 71.54 344 LEU D N 1
ATOM 10686 C CA . LEU D 1 344 ? 11.987 -52.930 59.554 1.00 77.64 344 LEU D CA 1
ATOM 10687 C C . LEU D 1 344 ? 13.024 -51.918 60.018 1.00 85.11 344 LEU D C 1
ATOM 10688 O O . LEU D 1 344 ? 13.759 -52.162 60.982 1.00 84.33 344 LEU D O 1
ATOM 10693 N N . THR D 1 345 ? 13.073 -50.785 59.322 1.00 86.32 345 THR D N 1
ATOM 10694 C CA . THR D 1 345 ? 13.981 -49.697 59.672 1.00 85.99 345 THR D CA 1
ATOM 10695 C C . THR D 1 345 ? 13.416 -48.867 60.828 1.00 81.42 345 THR D C 1
ATOM 10696 O O . THR D 1 345 ? 14.148 -48.106 61.467 1.00 75.19 345 THR D O 1
ATOM 10700 N N . ARG D 1 346 ? 12.120 -49.031 61.104 1.00 77.38 346 ARG D N 1
ATOM 10701 C CA . ARG D 1 346 ? 11.441 -48.240 62.133 1.00 73.37 346 ARG D CA 1
ATOM 10702 C C . ARG D 1 346 ? 11.584 -48.825 63.532 1.00 74.07 346 ARG D C 1
ATOM 10703 O O . ARG D 1 346 ? 11.049 -48.279 64.500 1.00 77.97 346 ARG D O 1
ATOM 10711 N N . VAL D 1 347 ? 12.291 -49.943 63.643 1.00 66.35 347 VAL D N 1
ATOM 10712 C CA . VAL D 1 347 ? 12.442 -50.584 64.940 1.00 60.75 347 VAL D CA 1
ATOM 10713 C C . VAL D 1 347 ? 13.721 -50.191 65.652 1.00 59.64 347 VAL D C 1
ATOM 10714 O O . VAL D 1 347 ? 14.780 -50.063 65.038 1.00 68.29 347 VAL D O 1
ATOM 10718 N N . ASP D 1 348 ? 13.619 -50.053 66.965 1.00 55.13 348 ASP D N 1
ATOM 10719 C CA . ASP D 1 348 ? 14.752 -49.658 67.772 1.00 59.41 348 ASP D CA 1
ATOM 10720 C C . ASP D 1 348 ? 15.639 -50.873 67.986 1.00 60.45 348 ASP D C 1
ATOM 10721 O O . ASP D 1 348 ? 15.282 -51.788 68.729 1.00 59.83 348 ASP D O 1
ATOM 10726 N N . PRO D 1 349 ? 16.820 -50.868 67.358 1.00 63.72 349 PRO D N 1
ATOM 10727 C CA . PRO D 1 349 ? 17.773 -51.975 67.470 1.00 59.32 349 PRO D CA 1
ATOM 10728 C C . PRO D 1 349 ? 18.253 -52.074 68.905 1.00 66.59 349 PRO D C 1
ATOM 10729 O O . PRO D 1 349 ? 18.865 -53.070 69.297 1.00 80.25 349 PRO D O 1
ATOM 10733 N N . ASP D 1 350 ? 17.990 -51.032 69.685 1.00 63.80 350 ASP D N 1
ATOM 10734 C CA . ASP D 1 350 ? 18.374 -51.046 71.086 1.00 68.37 350 ASP D CA 1
ATOM 10735 C C . ASP D 1 350 ? 17.269 -51.536 72.025 1.00 66.53 350 ASP D C 1
ATOM 10736 O O . ASP D 1 350 ? 17.482 -51.627 73.235 1.00 66.64 350 ASP D O 1
ATOM 10741 N N . SER D 1 351 ? 16.107 -51.881 71.470 1.00 62.44 351 SER D N 1
ATOM 10742 C CA . SER D 1 351 ? 15.098 -52.622 72.238 1.00 67.52 351 SER D CA 1
ATOM 10743 C C . SER D 1 351 ? 15.627 -53.982 72.717 1.00 72.89 351 SER D C 1
ATOM 10744 O O . SER D 1 351 ? 15.985 -54.851 71.909 1.00 73.03 351 SER D O 1
ATOM 10747 N N . PRO D 1 352 ? 15.668 -54.172 74.041 1.00 67.30 352 PRO D N 1
ATOM 10748 C CA . PRO D 1 352 ? 16.159 -55.445 74.589 1.00 56.95 352 PRO D CA 1
ATOM 10749 C C . PRO D 1 352 ? 15.212 -56.598 74.225 1.00 64.61 352 PRO D C 1
ATOM 10750 O O . PRO D 1 352 ? 15.658 -57.720 73.965 1.00 66.03 352 PRO D O 1
ATOM 10754 N N . GLY D 1 353 ? 13.912 -56.325 74.211 1.00 63.85 353 GLY D N 1
ATOM 10755 C CA . GLY D 1 353 ? 12.955 -57.319 73.769 1.00 65.83 353 GLY D CA 1
ATOM 10756 C C . GLY D 1 353 ? 12.832 -57.515 72.264 1.00 66.15 353 GLY D C 1
ATOM 10757 O O . GLY D 1 353 ? 12.764 -58.640 71.800 1.00 56.19 353 GLY D O 1
ATOM 10758 N N . TYR D 1 354 ? 12.696 -56.421 71.517 1.00 70.18 354 TYR D N 1
ATOM 10759 C CA . TYR D 1 354 ? 12.457 -56.490 70.073 1.00 63.75 354 TYR D CA 1
ATOM 10760 C C . TYR D 1 354 ? 13.572 -56.128 69.087 1.00 65.42 354 TYR D C 1
ATOM 10761 O O . TYR D 1 354 ? 13.349 -56.126 67.866 1.00 58.17 354 TYR D O 1
ATOM 10770 N N . GLY D 1 355 ? 14.758 -55.814 69.600 1.00 71.58 355 GLY D N 1
ATOM 10771 C CA . GLY D 1 355 ? 15.830 -55.303 68.755 1.00 69.77 355 GLY D CA 1
ATOM 10772 C C . GLY D 1 355 ? 16.162 -56.209 67.577 1.00 73.51 355 GLY D C 1
ATOM 10773 O O . GLY D 1 355 ? 16.768 -55.782 66.592 1.00 72.51 355 GLY D O 1
ATOM 10774 N N . GLY D 1 356 ? 15.739 -57.465 67.674 1.00 68.89 356 GLY D N 1
ATOM 10775 C CA . GLY D 1 356 ? 15.984 -58.435 66.627 1.00 67.52 356 GLY D CA 1
ATOM 10776 C C . GLY D 1 356 ? 15.277 -58.090 65.334 1.00 66.47 356 GLY D C 1
ATOM 10777 O O . GLY D 1 356 ? 15.736 -58.455 64.246 1.00 65.44 356 GLY D O 1
ATOM 10778 N N . TRP D 1 357 ? 14.169 -57.366 65.428 1.00 61.36 357 TRP D N 1
ATOM 10779 C CA . TRP D 1 357 ? 13.562 -56.938 64.196 1.00 76.53 357 TRP D CA 1
ATOM 10780 C C . TRP D 1 357 ? 14.091 -55.540 64.012 1.00 97.25 357 TRP D C 1
ATOM 10781 O O . TRP D 1 357 ? 13.552 -54.588 64.553 1.00 113.76 357 TRP D O 1
ATOM 10792 N N . TYR D 1 358 ? 15.154 -55.410 63.243 1.00 89.45 358 TYR D N 1
ATOM 10793 C CA . TYR D 1 358 ? 15.500 -54.149 62.644 1.00 79.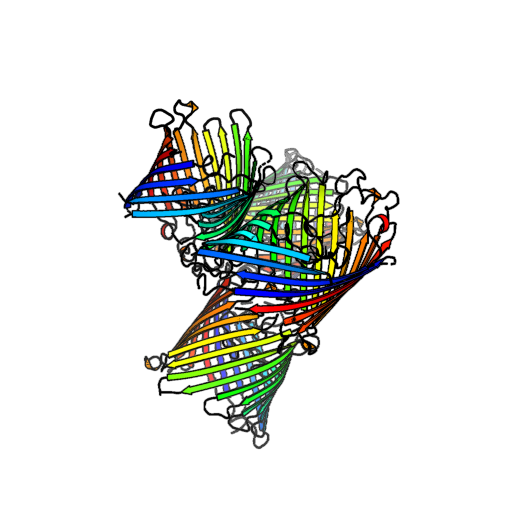08 358 TYR D CA 1
ATOM 10794 C C . TYR D 1 358 ? 16.346 -54.586 61.487 1.00 79.27 358 TYR D C 1
ATOM 10795 O O . TYR D 1 358 ? 17.218 -55.448 61.644 1.00 79.05 358 TYR D O 1
ATOM 10804 N N . SER D 1 359 ? 16.120 -53.989 60.331 1.00 81.60 359 SER D N 1
ATOM 10805 C CA . SER D 1 359 ? 17.018 -54.198 59.221 1.00 85.90 359 SER D CA 1
ATOM 10806 C C . SER D 1 359 ? 17.141 -52.884 58.483 1.00 90.55 359 SER D C 1
ATOM 10807 O O . SER D 1 359 ? 16.135 -52.278 58.098 1.00 86.54 359 SER D O 1
ATOM 10810 N N . ALA D 1 360 ? 18.373 -52.433 58.300 1.00 91.71 360 ALA D N 1
ATOM 10811 C CA . ALA D 1 360 ? 18.600 -51.240 57.513 1.00 90.25 360 ALA D CA 1
ATOM 10812 C C . ALA D 1 360 ? 17.981 -51.470 56.141 1.00 96.64 360 ALA D C 1
ATOM 10813 O O . ALA D 1 360 ? 17.496 -50.541 55.497 1.00 105.01 360 ALA D O 1
ATOM 10815 N N . ASP D 1 361 ? 17.960 -52.728 55.712 1.00 92.52 361 ASP D N 1
ATOM 10816 C CA . ASP D 1 361 ? 17.474 -53.071 54.380 1.00 95.14 361 ASP D CA 1
ATOM 10817 C C . ASP D 1 361 ? 16.001 -53.463 54.382 1.00 94.87 361 ASP D C 1
ATOM 10818 O O . ASP D 1 361 ? 15.444 -53.803 53.339 1.00 97.59 361 ASP D O 1
ATOM 10823 N N . GLY D 1 362 ? 15.371 -53.415 55.553 1.00 90.79 362 GLY D N 1
ATOM 10824 C CA . GLY D 1 362 ? 14.013 -53.911 55.719 1.00 89.93 362 GLY D CA 1
ATOM 10825 C C . GLY D 1 362 ? 12.880 -52.918 55.523 1.00 90.95 362 GLY D C 1
ATOM 10826 O O . GLY D 1 362 ? 11.777 -53.129 56.033 1.00 91.69 362 GLY D O 1
ATOM 10827 N N . LYS D 1 363 ? 13.138 -51.840 54.789 1.00 92.60 363 LYS D N 1
ATOM 10828 C CA . LYS D 1 363 ? 12.146 -50.778 54.616 1.00 87.05 363 LYS D CA 1
ATOM 10829 C C . LYS D 1 363 ? 10.896 -51.236 53.851 1.00 80.78 363 LYS D C 1
ATOM 10830 O O . LYS D 1 363 ? 9.766 -50.901 54.223 1.00 80.13 363 LYS D O 1
ATOM 10832 N N . ASN D 1 364 ? 11.097 -51.987 52.777 1.00 72.91 364 ASN D N 1
ATOM 10833 C CA . ASN D 1 364 ? 9.979 -52.420 51.950 1.00 89.49 364 ASN D CA 1
ATOM 10834 C C . ASN D 1 364 ? 9.421 -53.820 52.232 1.00 91.98 364 ASN D C 1
ATOM 10835 O O . ASN D 1 364 ? 8.601 -54.325 51.469 1.00 94.51 364 ASN D O 1
ATOM 10840 N N . ALA D 1 365 ? 9.879 -54.443 53.314 1.00 86.83 365 ALA D N 1
ATOM 10841 C CA . ALA D 1 365 ? 9.613 -55.854 53.570 1.00 83.95 365 ALA D CA 1
ATOM 10842 C C . ALA D 1 365 ? 8.139 -56.242 53.443 1.00 84.58 365 ALA D C 1
ATOM 10843 O O . ALA D 1 365 ? 7.260 -55.607 54.032 1.00 83.82 365 ALA D O 1
ATOM 10845 N N . LYS D 1 366 ? 7.892 -57.302 52.673 1.00 82.00 366 LYS D N 1
ATOM 10846 C CA . LYS D 1 366 ? 6.548 -57.831 52.461 1.00 83.80 366 LYS D CA 1
ATOM 10847 C C . LYS D 1 366 ? 6.595 -59.346 52.602 1.00 88.60 366 LYS D C 1
ATOM 10848 O O . LYS D 1 366 ? 7.640 -59.953 52.385 1.00 102.73 366 LYS D O 1
ATOM 10851 N N . HIS D 1 367 ? 5.473 -59.959 52.963 1.00 77.52 367 HIS D N 1
ATOM 10852 C CA . HIS D 1 367 ? 5.379 -61.423 52.978 1.00 70.91 367 HIS D CA 1
ATOM 10853 C C . HIS D 1 367 ? 3.959 -61.919 52.733 1.00 74.48 367 HIS D C 1
ATOM 10854 O O . HIS D 1 367 ? 2.989 -61.160 52.842 1.00 74.85 367 HIS D O 1
ATOM 10861 N N . TRP D 1 368 ? 3.844 -63.198 52.388 1.00 77.84 368 TRP D N 1
ATOM 10862 C CA . TRP D 1 368 ? 2.537 -63.802 52.156 1.00 80.95 368 TRP D CA 1
ATOM 10863 C C . TRP D 1 368 ? 2.507 -65.281 52.539 1.00 81.67 368 TRP D C 1
ATOM 10864 O O . TRP D 1 368 ? 3.523 -65.974 52.458 1.00 83.74 368 TRP D O 1
ATOM 10875 N N . GLU D 1 369 ? 1.338 -65.749 52.974 1.00 79.63 369 GLU D N 1
ATOM 10876 C CA . GLU D 1 369 ? 1.150 -67.150 53.340 1.00 76.18 369 GLU D CA 1
ATOM 10877 C C . GLU D 1 369 ? -0.084 -67.744 52.670 1.00 77.09 369 GLU D C 1
ATOM 10878 O O . GLU D 1 369 ? -1.167 -67.160 52.710 1.00 78.97 369 GLU D O 1
ATOM 10884 N N . ARG D 1 370 ? 0.095 -68.907 52.049 1.00 75.45 370 ARG D N 1
ATOM 10885 C CA . ARG D 1 370 ? -1.012 -69.687 51.495 1.00 77.76 370 ARG D CA 1
ATOM 10886 C C . ARG D 1 370 ? -1.330 -70.867 52.427 1.00 73.99 370 ARG D C 1
ATOM 10887 O O . ARG D 1 370 ? -0.506 -71.769 52.615 1.00 67.34 370 ARG D O 1
ATOM 10895 N N . ASP D 1 371 ? -2.514 -70.855 53.030 1.00 72.12 371 ASP D N 1
ATOM 10896 C CA . ASP D 1 371 ? -2.891 -71.960 53.915 1.00 78.96 371 ASP D CA 1
ATOM 10897 C C . ASP D 1 371 ? -4.008 -72.834 53.329 1.00 79.24 371 ASP D C 1
ATOM 10898 O O . ASP D 1 371 ? -5.079 -72.346 52.962 1.00 78.25 371 ASP D O 1
ATOM 10903 N N . LEU D 1 372 ? -3.754 -74.129 53.222 1.00 79.76 372 LEU D N 1
ATOM 10904 C CA . LEU D 1 372 ? -4.854 -75.040 52.950 1.00 91.95 372 LEU D CA 1
ATOM 10905 C C . LEU D 1 372 ? -4.961 -76.092 54.059 1.00 86.34 372 LEU D C 1
ATOM 10906 O O . LEU D 1 372 ? -3.956 -76.585 54.581 1.00 80.67 372 LEU D O 1
ATOM 10911 N N . ASP D 1 373 ? -6.196 -76.349 54.471 1.00 80.85 373 ASP D N 1
ATOM 10912 C CA . ASP D 1 373 ? -6.459 -77.160 55.641 1.00 78.88 373 ASP D CA 1
ATOM 10913 C C . ASP D 1 373 ? -7.697 -78.035 55.433 1.00 86.37 373 ASP D C 1
ATOM 10914 O O . ASP D 1 373 ? -8.781 -77.517 55.181 1.00 94.18 373 ASP D O 1
ATOM 10919 N N . LEU D 1 374 ? -7.551 -79.352 55.553 1.00 85.83 374 LEU D N 1
ATOM 10920 C CA . LEU D 1 374 ? -8.725 -80.237 55.575 1.00 91.13 374 LEU D CA 1
ATOM 10921 C C . LEU D 1 374 ? -8.704 -81.234 56.731 1.00 90.98 374 LEU D C 1
ATOM 10922 O O . LEU D 1 374 ? -7.662 -81.800 57.068 1.00 86.71 374 LEU D O 1
ATOM 10927 N N . GLN D 1 375 ? -9.867 -81.431 57.344 1.00 93.30 375 GLN D N 1
ATOM 10928 C CA . GLN D 1 375 ? -9.999 -82.377 58.444 1.00 95.12 375 GLN D CA 1
ATOM 10929 C C . GLN D 1 375 ? -11.268 -83.216 58.294 1.00 98.86 375 GLN D C 1
ATOM 10930 O O . GLN D 1 375 ? -12.321 -82.713 57.883 1.00 99.32 375 GLN D O 1
ATOM 10932 N N . TYR D 1 376 ? -11.151 -84.502 58.610 1.00 90.47 376 TYR D N 1
ATOM 10933 C CA . TYR D 1 376 ? -12.311 -85.370 58.686 1.00 78.75 376 TYR D CA 1
ATOM 10934 C C . TYR D 1 376 ? -12.423 -85.920 60.086 1.00 76.11 376 TYR D C 1
ATOM 10935 O O . TYR D 1 376 ? -11.437 -86.366 60.670 1.00 73.66 376 TYR D O 1
ATOM 10944 N N . VAL D 1 377 ? -13.633 -85.871 60.624 1.00 78.69 377 VAL D N 1
ATOM 10945 C CA . VAL D 1 377 ? -13.939 -86.535 61.881 1.00 80.06 377 VAL D CA 1
ATOM 10946 C C . VAL D 1 377 ? -14.852 -87.734 61.603 1.00 84.26 377 VAL D C 1
ATOM 10947 O O . VAL D 1 377 ? -15.972 -87.569 61.100 1.00 72.92 377 VAL D O 1
ATOM 10951 N N . VAL D 1 378 ? -14.365 -88.941 61.900 1.00 87.98 378 VAL D N 1
ATOM 10952 C CA . VAL D 1 378 ? -15.169 -90.138 61.675 1.00 82.65 378 VAL D CA 1
ATOM 10953 C C . VAL D 1 378 ? -16.395 -90.028 62.547 1.00 74.50 378 VAL D C 1
ATOM 10954 O O . VAL D 1 378 ? -16.304 -89.820 63.753 1.00 68.06 378 VAL D O 1
ATOM 10958 N N . GLN D 1 379 ? -17.549 -90.104 61.915 1.00 83.08 379 GLN D N 1
ATOM 10959 C CA . GLN D 1 379 ? -18.758 -89.691 62.596 1.00 98.61 379 GLN D CA 1
ATOM 10960 C C . GLN D 1 379 ? -19.696 -90.803 63.125 1.00 100.87 379 GLN D C 1
ATOM 10961 O O . GLN D 1 379 ? -20.757 -90.532 63.697 1.00 94.96 379 GLN D O 1
ATOM 10967 N N . GLY D 1 380 ? -19.271 -92.054 62.952 1.00 103.55 380 GLY D N 1
ATOM 10968 C CA . GLY D 1 380 ? -20.009 -93.213 63.431 1.00 99.83 380 GLY D CA 1
ATOM 10969 C C . GLY D 1 380 ? -19.182 -94.487 63.319 1.00 101.05 380 GLY D C 1
ATOM 10970 O O . GLY D 1 380 ? -18.093 -94.477 62.738 1.00 96.93 380 GLY D O 1
ATOM 10971 N N . GLY D 1 381 ? -19.693 -95.585 63.876 1.00 99.34 381 GLY D N 1
ATOM 10972 C CA . GLY D 1 381 ? -18.981 -96.854 63.864 1.00 93.30 381 GLY D CA 1
ATOM 10973 C C . GLY D 1 381 ? -17.985 -97.017 65.004 1.00 91.01 381 GLY D C 1
ATOM 10974 O O . GLY D 1 381 ? -17.984 -96.234 65.955 1.00 86.23 381 GLY D O 1
ATOM 10975 N N . PRO D 1 382 ? -17.133 -98.051 64.928 1.00 91.49 382 PRO D N 1
ATOM 10976 C CA . PRO D 1 382 ? -16.118 -98.268 65.968 1.00 92.50 382 PRO D CA 1
ATOM 10977 C C . PRO D 1 382 ? -15.045 -97.187 65.962 1.00 92.93 382 PRO D C 1
ATOM 10978 O O . PRO D 1 382 ? -14.323 -97.032 66.949 1.00 91.47 382 PRO D O 1
ATOM 10982 N N . ALA D 1 383 ? -14.946 -96.455 64.856 1.00 94.00 383 ALA D N 1
ATOM 10983 C CA . ALA D 1 383 ? -13.956 -95.390 64.709 1.00 83.19 383 ALA D CA 1
ATOM 10984 C C . ALA D 1 383 ? -14.517 -94.007 65.048 1.00 75.94 383 ALA D C 1
ATOM 10985 O O . ALA D 1 383 ? -13.840 -93.002 64.866 1.00 77.77 383 ALA D O 1
ATOM 10987 N N . LYS D 1 384 ? -15.759 -93.964 65.521 1.00 75.60 384 LYS D N 1
ATOM 10988 C CA . LYS D 1 384 ? -16.444 -92.708 65.790 1.00 77.48 384 LYS D CA 1
ATOM 10989 C C . LYS D 1 384 ? -15.542 -91.841 66.638 1.00 85.05 384 LYS D C 1
ATOM 10990 O O . LYS D 1 384 ? -14.903 -92.343 67.563 1.00 91.73 384 LYS D O 1
ATOM 10994 N N . ASP D 1 385 ? -15.477 -90.554 66.295 1.00 82.82 385 ASP D N 1
ATOM 10995 C CA . ASP D 1 385 ? -14.704 -89.555 67.043 1.00 87.16 385 ASP D CA 1
ATOM 10996 C C . ASP D 1 385 ? -13.200 -89.541 66.749 1.00 88.07 385 ASP D C 1
ATOM 10997 O O . ASP D 1 385 ? -12.469 -88.706 67.281 1.00 92.86 385 ASP D O 1
ATOM 11002 N N . LEU D 1 386 ? -12.741 -90.464 65.910 1.00 81.67 386 LEU D N 1
ATOM 11003 C CA . LEU D 1 386 ? -11.377 -90.400 65.393 1.00 76.54 386 LEU D CA 1
ATOM 11004 C C . LEU D 1 386 ? -11.241 -89.236 64.390 1.00 75.77 386 LEU D C 1
ATOM 11005 O O . LEU D 1 386 ? -11.969 -89.177 63.388 1.00 66.20 386 LEU D O 1
ATOM 11010 N N . SER D 1 387 ? -10.314 -88.312 64.647 1.00 71.09 387 SER D N 1
ATOM 11011 C CA . SER D 1 387 ? -10.143 -87.180 63.732 1.00 78.47 387 SER D CA 1
ATOM 11012 C C . SER D 1 387 ? -8.794 -87.147 63.010 1.00 74.00 387 SER D C 1
ATOM 11013 O O . SER D 1 387 ? -7.753 -87.509 63.568 1.00 68.77 387 SER D O 1
ATOM 11016 N N . LEU D 1 388 ? -8.844 -86.716 61.755 1.00 72.62 388 LEU D N 1
ATOM 11017 C CA . LEU D 1 388 ? -7.672 -86.639 60.903 1.00 76.24 388 LEU D CA 1
ATOM 11018 C C . LEU D 1 388 ? -7.531 -85.229 60.340 1.00 75.42 388 LEU D C 1
ATOM 11019 O O . LEU D 1 388 ? -8.438 -84.735 59.673 1.00 73.68 388 LEU D O 1
ATOM 11024 N N . ARG D 1 389 ? -6.397 -84.584 60.597 1.00 74.78 389 ARG D N 1
ATOM 11025 C CA . ARG D 1 389 ? -6.197 -83.205 60.150 1.00 70.18 389 ARG D CA 1
ATOM 11026 C C . ARG D 1 389 ? -4.896 -83.014 59.382 1.00 68.61 389 ARG D C 1
ATOM 11027 O O . ARG D 1 389 ? -3.810 -83.262 59.910 1.00 66.50 389 ARG D O 1
ATOM 11035 N N . LEU D 1 390 ? -5.019 -82.566 58.135 1.00 70.13 390 LEU D N 1
ATOM 11036 C CA . LEU D 1 390 ? -3.863 -82.284 57.286 1.00 76.60 390 LEU D CA 1
ATOM 11037 C C . LEU D 1 390 ? -3.681 -80.773 57.128 1.00 79.52 390 LEU D C 1
ATOM 11038 O O . LEU D 1 390 ? -4.617 -80.070 56.742 1.00 82.44 390 LEU D O 1
ATOM 11043 N N . ARG D 1 391 ? -2.482 -80.277 57.430 1.00 80.06 391 ARG D N 1
ATOM 11044 C CA . ARG D 1 391 ? -2.200 -78.836 57.360 1.00 72.41 391 ARG D CA 1
ATOM 11045 C C . ARG D 1 391 ? -1.011 -78.502 56.472 1.00 70.36 391 ARG D C 1
ATOM 11046 O O . ARG D 1 391 ? 0.119 -78.899 56.750 1.00 69.39 391 ARG D O 1
ATOM 11054 N N . TRP D 1 392 ? -1.265 -77.747 55.414 1.00 76.01 392 TRP D N 1
ATOM 11055 C CA . TRP D 1 392 ? -0.207 -77.375 54.479 1.00 88.57 392 TRP D CA 1
ATOM 11056 C C . TRP D 1 392 ? -0.079 -75.851 54.402 1.00 79.83 392 TRP D C 1
ATOM 11057 O O . TRP D 1 392 ? -1.025 -75.180 53.987 1.00 77.54 392 TRP D O 1
ATOM 11068 N N . ALA D 1 393 ? 1.075 -75.314 54.817 1.00 72.95 393 ALA D N 1
ATOM 11069 C CA . ALA D 1 393 ? 1.345 -73.868 54.712 1.00 75.00 393 ALA D CA 1
ATOM 11070 C C . ALA D 1 393 ? 2.520 -73.539 53.803 1.00 78.86 393 ALA D C 1
ATOM 11071 O O . ALA D 1 393 ? 3.539 -74.227 53.810 1.00 76.10 393 ALA D O 1
ATOM 11073 N N . THR D 1 394 ? 2.370 -72.474 53.024 1.00 83.16 394 THR D N 1
ATOM 11074 C CA . THR D 1 394 ? 3.474 -71.945 52.232 1.00 81.65 394 THR D CA 1
ATOM 11075 C C . THR D 1 394 ? 3.665 -70.478 52.570 1.00 76.61 394 THR D C 1
ATOM 11076 O O . THR D 1 394 ? 2.721 -69.691 52.496 1.00 75.29 394 THR D O 1
ATOM 11080 N N . HIS D 1 395 ? 4.884 -70.111 52.950 1.00 79.95 395 HIS D N 1
ATOM 11081 C CA . HIS D 1 395 ? 5.167 -68.732 53.338 1.00 79.30 395 HIS D CA 1
ATOM 11082 C C . HIS D 1 395 ? 6.455 -68.159 52.725 1.00 82.48 395 HIS D C 1
ATOM 11083 O O . HIS D 1 395 ? 7.502 -68.809 52.753 1.00 83.50 395 HIS D O 1
ATOM 11090 N N . ARG D 1 396 ? 6.372 -66.948 52.171 1.00 85.47 396 ARG D N 1
ATOM 11091 C CA . ARG D 1 396 ? 7.564 -66.261 51.646 1.00 90.02 396 ARG D CA 1
ATOM 11092 C C . ARG D 1 396 ? 7.563 -64.747 51.868 1.00 88.03 396 ARG D C 1
ATOM 11093 O O . ARG D 1 396 ? 6.545 -64.085 51.654 1.00 81.95 396 ARG D O 1
ATOM 11101 N N . GLY D 1 397 ? 8.701 -64.206 52.307 1.00 97.10 397 GLY D N 1
ATOM 11102 C CA . GLY D 1 397 ? 8.877 -62.763 52.429 1.00 98.55 397 GLY D CA 1
ATOM 11103 C C . GLY D 1 397 ? 9.730 -62.208 51.301 1.00 100.08 397 GLY D C 1
ATOM 11104 O O . GLY D 1 397 ? 10.410 -62.973 50.621 1.00 96.29 397 GLY D O 1
ATOM 11105 N N . THR D 1 398 ? 9.744 -60.886 51.117 1.00 109.26 398 THR D N 1
ATOM 11106 C CA . THR D 1 398 ? 10.421 -60.338 49.947 1.00 111.72 398 THR D CA 1
ATOM 11107 C C . THR D 1 398 ? 11.585 -59.377 50.188 1.00 119.64 398 THR D C 1
ATOM 11108 O O . THR D 1 398 ? 12.733 -59.809 50.309 1.00 127.03 398 THR D O 1
ATOM 11112 N N . GLY D 1 399 ? 11.302 -58.080 50.271 1.00 113.87 399 GLY D N 1
ATOM 11113 C CA . GLY D 1 399 ? 12.373 -57.130 50.502 1.00 102.47 399 GLY D CA 1
ATOM 11114 C C . GLY D 1 399 ? 12.795 -57.183 51.947 1.00 101.89 399 GLY D C 1
ATOM 11115 O O . GLY D 1 399 ? 12.063 -56.722 52.814 1.00 110.24 399 GLY D O 1
ATOM 11116 N N . GLY D 1 400 ? 13.995 -57.673 52.213 1.00 94.69 400 GLY D N 1
ATOM 11117 C CA . GLY D 1 400 ? 14.486 -57.731 53.577 1.00 86.52 400 GLY D CA 1
ATOM 11118 C C . GLY D 1 400 ? 13.736 -58.639 54.545 1.00 82.71 400 GLY D C 1
ATOM 11119 O O . GLY D 1 400 ? 14.164 -58.770 55.690 1.00 85.03 400 GLY D O 1
ATOM 11120 N N . TYR D 1 401 ? 12.639 -59.273 54.127 1.00 78.04 401 TYR D N 1
ATOM 11121 C CA . TYR D 1 401 ? 11.847 -60.034 55.100 1.00 84.92 401 TYR D CA 1
ATOM 11122 C C . TYR D 1 401 ? 12.615 -61.233 55.636 1.00 86.34 401 TYR D C 1
ATOM 11123 O O . TYR D 1 401 ? 12.579 -61.533 56.833 1.00 73.95 401 TYR D O 1
ATOM 11132 N N . SER D 1 402 ? 13.312 -61.902 54.726 1.00 91.36 402 SER D N 1
ATOM 11133 C CA . SER D 1 402 ? 14.059 -63.109 55.026 1.00 100.10 402 SER D CA 1
ATOM 11134 C C . SER D 1 402 ? 15.002 -62.939 56.216 1.00 102.57 402 SER D C 1
ATOM 11135 O O . SER D 1 402 ? 15.321 -63.909 56.905 1.00 105.96 402 SER D O 1
ATOM 11138 N N . ALA D 1 403 ? 15.435 -61.712 56.473 1.00 99.02 403 ALA D N 1
ATOM 11139 C CA . ALA D 1 403 ? 16.366 -61.468 57.570 1.00 104.94 403 ALA D CA 1
ATOM 11140 C C . ALA D 1 403 ? 15.615 -61.429 58.899 1.00 101.74 403 ALA D C 1
ATOM 11141 O O . ALA D 1 403 ? 16.203 -61.211 59.964 1.00 91.43 403 ALA D O 1
ATOM 11143 N N . VAL D 1 404 ? 14.309 -61.649 58.828 1.00 102.39 404 VAL D N 1
ATOM 11144 C CA . VAL D 1 404 ? 13.489 -61.735 60.027 1.00 103.10 404 VAL D CA 1
ATOM 11145 C C . VAL D 1 404 ? 12.806 -63.114 60.130 1.00 109.71 404 VAL D C 1
ATOM 11146 O O . VAL D 1 404 ? 13.028 -63.854 61.091 1.00 110.05 404 VAL D O 1
ATOM 11150 N N . ASP D 1 405 ? 11.983 -63.459 59.141 1.00 110.93 405 ASP D N 1
ATOM 11151 C CA . ASP D 1 405 ? 11.352 -64.774 59.095 1.00 105.95 405 ASP D CA 1
ATOM 11152 C C . ASP D 1 405 ? 11.638 -65.477 57.761 1.00 109.70 405 ASP D C 1
ATOM 11153 O O . ASP D 1 405 ? 11.726 -64.835 56.709 1.00 112.44 405 ASP D O 1
ATOM 11158 N N . ASN D 1 406 ? 11.774 -66.799 57.810 1.00 106.34 406 ASN D N 1
ATOM 11159 C CA . ASN D 1 406 ? 12.252 -67.548 56.658 1.00 104.62 406 ASN D CA 1
ATOM 11160 C C . ASN D 1 406 ? 11.207 -67.818 55.583 1.00 94.68 406 ASN D C 1
ATOM 11161 O O . ASN D 1 406 ? 10.016 -67.564 55.771 1.00 78.13 406 ASN D O 1
ATOM 11166 N N . ASP D 1 407 ? 11.669 -68.379 54.469 1.00 99.51 407 ASP D N 1
ATOM 11167 C CA . ASP D 1 407 ? 10.799 -68.759 53.366 1.00 101.44 407 ASP D CA 1
ATOM 11168 C C . ASP D 1 407 ? 10.622 -70.260 53.445 1.00 102.94 407 ASP D C 1
ATOM 11169 O O . ASP D 1 407 ? 11.563 -71.005 53.176 1.00 110.76 407 ASP D O 1
ATOM 11174 N N . ILE D 1 408 ? 9.428 -70.713 53.817 1.00 95.80 408 ILE D N 1
ATOM 11175 C CA . ILE D 1 408 ? 9.223 -72.138 54.064 1.00 96.90 408 ILE D CA 1
ATOM 11176 C C . ILE D 1 408 ? 7.851 -72.674 53.642 1.00 96.93 408 ILE D C 1
ATOM 11177 O O . ILE D 1 408 ? 6.886 -71.921 53.524 1.00 98.16 408 ILE D O 1
ATOM 11182 N N . ASP D 1 409 ? 7.786 -73.980 53.396 1.00 99.94 409 ASP D N 1
ATOM 11183 C CA . ASP D 1 409 ? 6.511 -74.693 53.339 1.00 107.47 409 ASP D CA 1
ATOM 11184 C C . ASP D 1 409 ? 6.513 -75.808 54.387 1.00 107.15 409 ASP D C 1
ATOM 11185 O O . ASP D 1 409 ? 7.406 -76.659 54.404 1.00 103.99 409 ASP D O 1
ATOM 11190 N N . GLU D 1 410 ? 5.512 -75.800 55.260 1.00 104.52 410 GLU D N 1
ATOM 11191 C CA . GLU D 1 410 ? 5.440 -76.780 56.335 1.00 98.15 410 GLU D CA 1
ATOM 11192 C C . GLU D 1 410 ? 4.179 -77.636 56.231 1.00 90.37 410 GLU D C 1
ATOM 11193 O O . GLU D 1 410 ? 3.100 -77.141 55.903 1.00 93.48 410 GLU D O 1
ATOM 11199 N N . TYR D 1 411 ? 4.319 -78.927 56.497 1.00 79.03 411 TYR D N 1
ATOM 11200 C CA . TYR D 1 411 ? 3.168 -79.820 56.472 1.00 80.81 411 TYR D CA 1
ATOM 11201 C C . TYR D 1 411 ? 2.905 -80.419 57.870 1.00 84.43 411 TYR D C 1
ATOM 11202 O O . TYR D 1 411 ? 3.832 -80.841 58.567 1.00 79.87 411 TYR D O 1
ATOM 11204 N N . ARG D 1 412 ? 1.642 -80.430 58.289 1.00 82.87 412 ARG D N 1
ATOM 11205 C CA . ARG D 1 412 ? 1.277 -81.002 59.582 1.00 77.45 412 ARG D CA 1
ATOM 11206 C C . ARG D 1 412 ? 0.173 -82.032 59.453 1.00 79.91 412 ARG D C 1
ATOM 11207 O O . ARG D 1 412 ? -0.847 -81.780 58.811 1.00 88.42 412 ARG D O 1
ATOM 11215 N N . VAL D 1 413 ? 0.374 -83.188 60.070 1.00 74.38 413 VAL D N 1
ATOM 11216 C CA . VAL D 1 413 ? -0.666 -84.205 60.116 1.00 75.81 413 VAL D CA 1
ATOM 11217 C C . VAL D 1 413 ? -1.025 -84.462 61.576 1.00 71.61 413 VAL D C 1
ATOM 11218 O O . VAL D 1 413 ? -0.156 -84.728 62.420 1.00 58.20 413 VAL D O 1
ATOM 11222 N N . ILE D 1 414 ? -2.309 -84.344 61.883 1.00 76.15 414 ILE D N 1
ATOM 11223 C CA . ILE D 1 414 ? -2.760 -84.585 63.245 1.00 74.20 414 ILE D CA 1
ATOM 11224 C C . ILE D 1 414 ? -3.920 -85.587 63.324 1.00 74.51 414 ILE D C 1
ATOM 11225 O O . ILE D 1 414 ? -5.029 -85.343 62.835 1.00 63.98 414 ILE D O 1
ATOM 11230 N N . VAL D 1 415 ? -3.633 -86.731 63.938 1.00 77.57 415 VAL D N 1
ATOM 11231 C CA . VAL D 1 415 ? -4.645 -87.740 64.199 1.00 70.26 415 VAL D CA 1
ATOM 11232 C C . VAL D 1 415 ? -5.050 -87.698 65.664 1.00 66.91 415 VAL D C 1
ATOM 11233 O O . VAL D 1 415 ? -4.238 -87.915 66.570 1.00 54.72 415 VAL D O 1
ATOM 11237 N N . ASP D 1 416 ? -6.316 -87.388 65.888 1.00 74.25 416 ASP D N 1
ATOM 11238 C CA . ASP D 1 416 ? -6.819 -87.228 67.238 1.00 76.77 416 ASP D CA 1
ATOM 11239 C C . ASP D 1 416 ? -7.837 -88.313 67.592 1.00 75.00 416 ASP D C 1
ATOM 11240 O O . ASP D 1 416 ? -8.728 -88.627 66.794 1.00 72.22 416 ASP D O 1
ATOM 11245 N N . TYR D 1 417 ? -7.666 -88.914 68.768 1.00 68.84 417 TYR D N 1
ATOM 11246 C CA . TYR D 1 417 ? -8.623 -89.901 69.278 1.00 66.08 417 TYR D CA 1
ATOM 11247 C C . TYR D 1 417 ? -9.005 -89.753 70.749 1.00 62.96 417 TYR D C 1
ATOM 11248 O O . TYR D 1 417 ? -8.267 -90.201 71.619 1.00 66.02 417 TYR D O 1
ATOM 11257 N N . PRO D 1 418 ? -10.136 -89.090 71.030 1.00 61.07 418 PRO D N 1
ATOM 11258 C CA . PRO D 1 418 ? -10.614 -88.908 72.405 1.00 54.78 418 PRO D CA 1
ATOM 11259 C C . PRO D 1 418 ? -11.234 -90.191 72.997 1.00 66.41 418 PRO D C 1
ATOM 11260 O O . PRO D 1 418 ? -11.944 -90.951 72.308 1.00 49.10 418 PRO D O 1
ATOM 11264 N N . ILE D 1 419 ? -10.979 -90.430 74.280 1.00 65.85 419 ILE D N 1
ATOM 11265 C CA . ILE D 1 419 ? -11.639 -91.538 74.959 1.00 66.44 419 ILE D CA 1
ATOM 11266 C C . ILE D 1 419 ? -12.372 -91.034 76.191 1.00 62.81 419 ILE D C 1
ATOM 11267 O O . ILE D 1 419 ? -11.767 -90.436 77.085 1.00 46.67 419 ILE D O 1
ATOM 11272 N N . ASP D 1 420 ? -13.680 -91.278 76.243 1.00 66.87 420 ASP D N 1
ATOM 11273 C CA . ASP D 1 420 ? -14.412 -90.919 77.439 1.00 65.63 420 ASP D CA 1
ATOM 11274 C C . ASP D 1 420 ? -14.339 -92.153 78.308 1.00 54.13 420 ASP D C 1
ATOM 11275 O O . ASP D 1 420 ? -15.064 -93.117 78.107 1.00 59.55 420 ASP D O 1
ATOM 11280 N N . VAL D 1 421 ? -13.468 -92.102 79.299 1.00 52.93 421 VAL D N 1
ATOM 11281 C CA . VAL D 1 421 ? -13.428 -93.123 80.319 1.00 67.69 421 VAL D CA 1
ATOM 11282 C C . VAL D 1 421 ? -14.194 -92.481 81.462 1.00 81.27 421 VAL D C 1
ATOM 11283 O O . VAL D 1 421 ? -14.088 -91.273 81.690 1.00 99.26 421 VAL D O 1
ATOM 11287 N N . PHE D 1 422 ? -15.006 -93.261 82.151 1.00 61.58 422 PHE D N 1
ATOM 11288 C CA . PHE D 1 422 ? -16.009 -92.678 83.046 1.00 60.49 422 PHE D CA 1
ATOM 11289 C C . PHE D 1 422 ? -16.120 -91.151 83.011 1.00 64.55 422 PHE D C 1
ATOM 11290 O O . PHE D 1 422 ? -17.200 -90.591 83.228 1.00 64.89 422 PHE D O 1
#

Nearest PDB structures (foldseek):
  3sy9-assembly3_C  TM=1.003E+00  e=9.478E-72  Pseudomonas aeruginosa
  3sy9-assembly4_D  TM=9.990E-01  e=3.734E-68  Pseudomonas aeruginosa
  3sy9-assembly1_A  TM=9.950E-01  e=9.726E-65  Pseudomonas aeruginosa
  3sy9-assembly2_B  TM=9.965E-01  e=1.549E-64  Pseudomonas aeruginosa
  2y0h-assembly1_A  TM=8.988E-01  e=2.883E-32  Pseudomonas aeruginosa PAO1

Solvent-accessible surface area: 71397 Å² total; per-residue (Å²): 184,11,74,133,127,31,22,29,51,59,54,38,35,54,27,18,61,41,51,35,78,106,205,116,87,41,98,14,51,0,76,24,35,38,51,59,5,7,21,48,120,66,110,69,2,91,2,54,26,32,20,29,6,85,5,38,56,122,106,70,9,33,36,145,164,113,78,38,78,43,47,20,50,4,71,12,45,110,18,138,85,28,50,46,58,66,19,21,7,70,25,77,14,15,5,3,18,9,16,118,14,48,6,10,37,4,26,3,168,19,47,7,7,44,3,78,50,26,164,54,24,39,18,17,0,0,46,8,27,14,66,88,36,34,141,161,41,50,84,2,7,4,19,6,13,51,97,30,40,98,114,27,41,67,30,17,121,14,11,0,30,6,100,43,8,8,65,1,68,1,35,28,68,50,90,65,97,119,93,79,144,40,105,30,52,34,42,6,31,21,69,2,70,2,48,36,4,64,105,31,113,49,8,104,5,96,2,25,1,103,1,89,23,88,12,39,13,75,152,51,80,44,68,22,54,4,104,4,62,0,69,13,65,12,8,3,24,27,20,31,86,19,29,17,105,32,10,23,0,15,12,8,63,6,14,1,14,1,0,11,1,110,8,103,16,98,42,94,37,36,55,49,74,80,118,58,64,51,22,44,39,26,22,43,9,78,0,80,4,70,8,34,0,44,139,5,78,78,126,16,102,34,14,10,69,57,84,14,69,124,1,110,99,1,65,0,56,0,122,12,75,19,54,58,83,45,41,90,42,61,133,34,104,63,52,23,73,62,40,19,96,3,19,0,46,10,70,36,35,5,66,70,36,33,86,35,3,42,6,61,25,23,26,43,23,70,59,72,132,54,150,195,7,77,130,125,31,21,27,49,54,58,36,34,53,29,15,56,31,58,39,86,96,103,117,88,32,98,4,51,0,70,24,37,33,52,71,6,6,22,51,113,69,114,68,2,93,2,55,28,34,22,26,4,80,3,51,68,123,136,66,66,5,27,24,106,166,104,124,40,74,37,48,19,52,5,68,10,41,111,19,157,88,31,48,48,56,67,21,20,7,65,27,74,13,13,5,2,16,10,15,115,13,42,4,8,35,4,25,2,164,20,60,6,61,45,23,77,52,135,173,76,39,37,77,17,32,9,120,9,28,15,67,87,34,30,131,166,45,52,90,2,38,13,127,5,13,51,112,23,37,97,113,26,46,68,29,15,121,14,31,7,70,5,99,43,9,8,76,0,83,2,35,25,67,51,108,71,131,70,107,77,151,48,115,33,54,34,49,7,32,23,68,2,72,3,44,24,4,62,104,34,114,49,9,184,4,81,2,27,0,97,0,89,22,90,9,38,12,75,149,54,79,42,66,20,50,5,104,4,62,1,82,12,65,11,6,4,26,25,22,33,86,18,30,19,102,33,9,25,0,16,13,7,61,7,14,0,15,1,0,17,1,99,10,95,16,100,41,92,40,36,56,50,71,81,119,58,64,54,23,43,39,27,27,48,10,79,0,90,4,109,7,28,0,33,114,4,78,79,124,16,97,33,15,12,69,57,88,16,70,123,5,104,64,0,26,2,38,0,110,11,76,19,54,59,82,43,38,94,40,59,136,30,113,56,53,23,73,64,38,20,96,2,16,0,11,0,14,9,30,5,37,76,36,33,84,9,4,39,5,64,27,25,29,43,26,75,59,74,128,55,146,105,139,6,73,133,118,28,20,33,39,57,49,42,55,55,46,26,64,50,49,60,90,107,89,71,56,124,20,38,8,77,23,22,35,52,49,6,7,21,47,122,58,55,0,3,38,1,56,23,31,23,23,6,50,3,67,66,133,161,88,95,72,38,46,19,50,4,49,10,2,94,4,34,97,19,54,4,62,20,20,31,11,69,23,76,14,13,8,3,23,10,16,119,19,127,32,18,35,5,32,2,149,10,7,12,54,47,16,78,58,121,154,86,40,46,58,22,26,11,12,0,32,14,86,108,100,136,66,49,0,23,16,116,7,10,51,120,26,131,119,41,55,52,28,11,122,12,38,7,58,5,94,44,6,9,83,2,95,2,36,25,69,47,50,70,64,132,85,62,152,50,120,32,80,33,56,10,23,20,87,4,67,6,53,10,8,13,63,6,111,48,5,95,8,88,2,42,0,84,0,83,27,92,11,38,5,71,154,53,70,45,76,17,56,5,108,2,33,1,81,13,52,12,8,3,28,27,35,22,94,18,30,24,114,31,9,23,0,15,11,11,59,6,14,0,17,1,0,27,1,59,7,112,16,65,39,92,43,49,59,44,80,79,113,62,59,48,25,48,38,31,31,44,7,79,0,62,3,91,8,44,0,47,123,0,23,65,40,17,91,32,15,16,69,60,85,20,69,130,0,43,128,0,42,2,73,0,84,14,62,20,80,65,76,51,32,114,36,60,150,30,72,68,59,20,79,60,78,31,125,0,13,0,140,10,83,44,21,4,76,80,43,38,98,64,10,59,3,36,31,43,16,46,27,74,58,71,127,58,132,107,146,6,71,133,119,31,22,30,40,56,50,46,50,53,26,25,83,50,53,82,89,107,108,116,94,16,66,6,76,18,22,32,51,56,4,8,20,46,125,64,118,63,3,97,1,54,24,32,24,23,6,61,5,30,62,121,156,141,99,71,44,44,18,53,4,67,11,39,94,16,152,97,36,53,52,66,69,20,22,10,71,23,76,14,13,6,3,20,9,18,117,19,81,30,25,34,6,32,2,160,20,61,12,58,50,16,80,61,125,110,84,22,41,58,21,27,13,95,2,36,16,77,102,93,94,124,67,62,0,37,15,116,5,2,51,101,28,52,122,101,42,58,53,22,8,98,11,33,9,59,6,93,43,5,7,82,2,91,2,35,25,71,46,48,65,69,133,85,76,152,54,116,30,82,35,54,9,24,21,84,4,72,4,48,38,10,63,103,30,113,50,12,202,9,85,3,43,1,88,0,80,22,95,10,44,6,74,152,58,70,47,75,17,44,5,104,3,49,0,71,13,69,11,8,2,26,25,20,35,92,19,24,22,106,30,8,25,0,15,12,12,60,7,14,0,18,0,0,15,1,56,7,107,16,98,41,85,42,49,56,44,77,78,115,61,61,39,30,50,50,34,33,48,9,81,0,48,3,88,9,40,1,53,136,4,77,80,127,15,100,29,14,19,69,59,92,21,72,117,0,46,125,0,44,1,64,0,121,14,61,23,68,22,78,62,35,109,41,58,144,38,68,72,58,23,75,78,72,30,138,0,13,0,76,11,89,32,22,4,72,78,44,39,95,53,8,48,3,40,29,40,15,45,28,73,57,73,127,46,147

Radius of gyration: 44.84 Å; Cα contacts (8 Å, |Δi|>4): 4379; chains: 4; bounding box: 103×112×132 Å

Sequence (1464 aa):
EGFIEGSSLQLLTRNYYFNHDRRSKEWAQGFIATFQSGYTPGVVGFGVDAYGMLGLKLYESGKAPDEFSSGGAALKIRAFDTELKLGDQFLSNPVVAGGESRMLPQTFRGVSLTNNSFEDLTLTAGQVSFTKYYNDSHHLSWLGGTWGGIEGFTSSLYAAELQNVWKQYYADVDYTYEIDDNWSLNPGAHYYKTVDSGDSLLGRIDNNTYSLHFAVGYRQHTVTAVLQKVNGNTPFDYINQGDSIFLDNSQQYSDFNGPNEKSWKLQYDYDFVALGVPGLSASASYSRGKLDLTRVDPDSPGYGGWYSADGKNAKHWERDLDLQYVVQGGPAKDLSLRLRWATHRGTGGYSAVDNDIDEYRVIVDYPIDVFEGFIEGSSLQLLTRNYYFNHDRRSKEWAQGFIATFQSGYTPGVVGFGVDAYGMLGLKLGYESGKAPDEFSSGGAALKIRAFDTELKLGDQFLSNPVVAGGESRMLPQTFRGVSLTNNSFEDLTLTAGQVSFTKYYNDSHHLSWLGGTWGGIEGFTSSLYAAELQNVWKQYYADVDYTYEIDDNWSLNPGAHYYKTVDSGDSLLGRIDNNTYSLHFAVGYRQHTVTAVLQKVNGNTPFDYINQGDSIFLDNSQQYSDFNGPNEKSWKLQYDYDFVALGVPGLSASASYSRGKLDLTRVDPDSPGYGGWYSADGKNAKHWERDLDLQYVVQGGPAKDLSLRLRWATHRGTGGYSAVDNDIDEYRVIVDYPIDVFKEGFIEGSSLQLLTRNYYFNHDRSKEWAQGFIATFQSGYTPGVVGFGVDAYGMLGLKLDEFSSGGAALKIRAFDTELKLGDQFLSNPVVAGGESRMLPQTFRGVSLTNNSFEDLTLTAGQVSFTKYSHHLSWLGGTWGIEGFTSSLYAAELQNVWKQYYADVDYTYEIDDNWSLNPGAHYYKTVDSGDSLLGRIDNNTYSLHFAVGYRQHTVTAVLQKVNGNTPFDYINQGDSIFLDNSQQYSDFNGPNEKSWKLQYDYDFVALGVPGLSASASYSRGKLDLTRVDPDSPGYGGWYSADGKNAKHWERDLDLQYVVQGGPAKDLSLRLRWATHRGTGGYSAVDNDIDEYRVIVDYPIDVFKEGFIEGSSLQLLTRNYYFNHDRKEWAQGFIATFQSGYTPGVVGFGVDAYGMLGLKLDEFSSGGAALKIRAFDTELKLGDQFLSNPVVAGGESRMLPQTFRGVSLTNNSFEDLTLTAGQVSFTKYYSHHLSWLGGTWGGIEGFTSSLYAAELQNVWKQYYADVDYTYEIDDNWSLNPGAHYYKTVDSGDSLLGRIDNNTYSLHFAVGYRQHTVTAVLQKVNGNTPFDYINQGDSIFLDNSQQYSDFNGPNEKSWKLQYDYDFVALGVPGLSASASYSRGKLDLTRVDPDSPGYGGWYSADGKNAKHWERDLDLQYVVQGGPAKDLSLRLRWATHRGTGGYSAVDNDIDEYRVIVDYPIDVF

Foldseek 3Di:
DFFAVPKFKKKKWKWKWKDKDFCDIWTKIKIKIKMWTDWHDDQKTKIKIKMKMKMATCVAPDDCDGIHIDMKMWIWIDHQQKIKTAMKAADDDPFDGLADQDDDGFIWHWMKMWHDNDDFKIWMWIWTWGPAYHPVIKIKIKTWMKGRPDDFKIKIWMWMDTAQAKIKIKIKMWGKDDDDVFKIKIWMKIKMFIAGHDVRQQATDGKIKMKIKIWIGGHFKIKMKIKIFIEDQAFDDHPHDAPDPRHPQGDSPDSQGGYGKIKMKIKIKGACVVVPAGQKIKMKMKMKMWDAQCSHCLPRRNGNQSHDPQQGGKMKMKMKIKIKGAACDDPQHRWMKIKIWMFMDMDSPCCSPPGGMIMIMIMIMGMDTDD/DFQAVQKWKKKKWKWKWKDKDFCDIWTKIKIKIKMWGDWHDDAKTKYKIKMKMKMAICVAAQPDCPGIDMDMKMWMWIDHQQKIKTAMKAADDDPADGLADLDDDGFIWGWMKIWHDNDVFKIWIWIWTKGPAYYVVIKIKIKTWMKGRPDDFKIKIWMWMDTAQAKTKIKIKMWGKDDDDVFKIKIKMKIKMFIAGHDVRQQATDGKIKMKIKIWIGGHFKIKMKIKIFIETQAFDDHPHDAPDPRHPQGDSPDSQGGYGKIKMKMKMKGACVVVPAGQKIKMKMKMKMFDFLCSHCLPRNNGNQSHDPLGGGKMKMKIKIKIKGADCDDPQHRWMKIKIWMFMDMDSPCCSVPGGMIMIMIMIMGMDIDD/DQAQAGAKFKKKKWKWKWKDKDLDTWTKTKMKMKIWGDFHDDQKTKTKIKMKMWMPTCPIDIDMWMWIWIDHLQKIKTAAKAADDDPADGLDPLDDDGFIWGWMKMWHDNDPQKIKIWIWTAGDPCGKIKIKIWMWGDVPQKIKIWMWMDTPQAKIKIKIKMWHWDDDDVFKIKIKMKIWMFIAGDDVNQQNTDTKIKMKIKIWMGGHFKIKMKMKIFIEALAFDDHDDDAPDPRHPQGDSFDSLGGHGKIKMKIKMKGACVVVPAGQKIKMKMKMKIWDAQCSHDLPRNNGNQSHDPQQGRKMKMKIKIKMKGADCDDVSHRWMKIKIWMFMDMDRPCCSPDRGMIMIMIMIMDMDGPD/DLAQARQKWKKKKWKWKWKDWDLTWTKTKMKMKIWGDFHDDQKTKIKIKMKMWMPTCPIDIDMWMWIWIDHLQKIKTAAKAADDDPADHLAPLDDDGFIWHWMKMWHDNDDFKIKIWIWTAGDPPCGWIKIKIWMKGDPDDQKIKIWMWMDTPQAKIKIKIKIWGWDDDDVFKIKIKMKIWMFIAGDDVNQQDGDTKIKMKIKIWMTGHFKIKMKMKIFIEAQAFDDHDHDAPDPRHPQRDSADSLGGHGKIKMKIKMKGACVVVVAGQKIKMKMKMKIWDAQCSHDCPRNNGVQRHDPFRGTKMKMKIKIKMKGAQPDDPRHRWMKIKIWMFMDMDGPCCSPPRGIIMIMIMIMDMDTDD